Protein AF-0000000086662082 (afdb_homodimer)

Solvent-accessible surface area (backbone atoms only — not comparable to full-atom values): 48101 Å² total; per-residue (Å²): 129,82,77,70,79,51,55,38,78,89,80,71,34,61,55,46,41,35,40,33,40,43,35,96,43,67,68,49,30,51,64,51,48,57,51,48,26,51,43,34,72,76,59,43,54,40,38,39,43,38,33,73,92,47,44,67,64,41,47,71,32,64,31,43,74,38,88,30,80,65,62,80,39,71,67,36,50,49,46,32,56,57,23,63,72,43,64,87,43,48,41,20,41,21,44,27,44,29,37,64,49,33,71,28,36,52,54,36,28,47,43,48,47,53,51,50,37,55,54,30,70,75,37,72,85,59,53,50,37,39,37,31,31,28,80,34,48,25,62,34,35,51,65,24,50,19,78,73,53,74,83,51,86,63,87,62,52,32,39,23,32,39,67,52,72,86,67,45,70,41,67,25,35,53,52,78,63,65,65,60,72,74,33,79,47,72,69,40,26,54,50,20,52,52,46,44,53,50,37,49,73,41,52,24,27,66,27,55,53,41,43,54,51,36,41,50,72,45,46,32,71,53,76,80,83,92,48,69,53,34,46,40,52,69,43,28,72,28,23,42,29,52,32,41,68,70,58,46,83,93,59,93,64,65,64,86,46,56,42,69,26,9,32,67,76,77,69,77,78,60,89,81,64,82,71,62,92,65,47,59,53,62,80,40,21,67,82,67,52,29,78,44,32,36,34,35,38,55,49,71,82,51,86,59,46,74,30,48,54,50,25,52,54,58,37,44,57,88,36,71,42,36,35,36,40,36,36,59,46,34,84,81,49,74,76,61,85,83,61,80,75,42,92,48,45,46,79,41,21,61,69,66,60,59,74,54,39,71,60,32,59,36,39,36,32,43,26,48,51,56,58,50,46,52,30,33,63,51,29,27,16,38,40,25,26,30,58,60,62,66,16,31,52,34,38,49,29,36,41,73,43,38,21,36,47,72,67,84,32,54,63,51,50,26,65,54,44,36,52,51,52,49,54,50,72,72,36,66,61,22,47,52,33,9,40,50,47,20,50,54,16,58,71,44,36,22,70,60,45,52,52,51,51,52,56,71,69,55,110,129,82,76,70,79,50,56,38,78,90,80,71,34,60,56,46,40,34,40,33,40,42,34,94,43,68,69,49,32,53,63,50,48,56,51,48,27,50,43,34,73,74,59,42,54,39,38,38,42,39,32,75,93,47,45,68,64,41,45,72,32,63,33,43,74,37,89,29,80,67,63,79,40,72,66,36,52,49,44,31,55,57,24,64,72,43,65,87,43,48,42,21,40,21,43,28,46,30,38,66,48,32,71,28,36,51,54,34,29,48,42,48,48,53,51,50,37,54,54,30,69,74,37,72,84,56,52,50,37,40,36,30,31,28,82,33,47,26,62,35,34,53,66,25,50,19,77,71,55,75,82,51,87,62,86,61,54,33,39,22,31,40,68,53,73,86,66,45,71,42,68,27,35,54,54,79,62,66,65,60,72,73,33,79,46,71,70,40,26,54,52,19,53,50,44,41,53,51,38,51,72,41,52,25,27,67,28,54,54,42,43,55,51,35,43,49,72,44,45,33,70,53,78,78,86,89,48,69,52,33,46,41,51,68,44,29,71,29,23,43,29,53,32,41,68,70,58,46,82,91,60,92,64,65,66,86,46,56,41,68,27,8,33,68,76,77,68,78,78,61,88,82,64,83,70,62,92,64,47,60,53,62,79,40,20,67,82,67,54,29,79,44,32,37,36,35,38,54,46,71,79,52,85,60,47,74,30,48,54,51,25,51,52,58,38,43,56,87,35,73,42,36,35,36,41,35,36,58,48,35,81,82,49,72,76,61,86,84,61,80,75,41,91,47,46,46,79,41,21,60,70,65,63,59,74,53,38,72,59,33,58,35,38,34,31,41,25,47,52,58,58,49,46,53,29,33,62,52,29,27,17,38,40,25,26,30,60,60,64,68,14,31,54,37,39,50,30,37,40,72,42,38,22,35,47,71,67,85,34,55,62,50,48,28,66,54,46,38,53,50,51,51,54,50,74,72,35,65,62,21,46,52,33,9,40,51,48,21,50,53,18,58,71,45,36,21,70,60,46,52,50,51,51,53,57,71,70,55,110

pLDDT: mean 93.36, std 9.53, range [25.69, 98.88]

Foldseek 3Di:
DPLPQPQDPPPRHGAFEEEEEEQPDCLICVQVLLLLLLCVVVRHAYEYEDDPVCQVSNVVSVHHYDHADHLCDPVLVVQLVVLVPDDQFLLSLLSNCLSRQLVSQLRLLVRVQVVCVVVCVVPVPGAYEYEYALRSCNLLLVLQPADHDPSNDDRHAYEHEHSDAQQWDALQDAHFLPLDAGHPDPVNSVVRVVRLVCSCVPSNVSNQVSNVVSSVVNVGPHDDDDGRRLSSQVSHQAYEYAAFCLLHHPGDCRDPRYDYQFHAAADDDDPPPDDDPCVCCLVVVVVQQAPFEEEEEAEQPDQPCQQWVLLQQVLCLPPSNYAYEYERHAPPDDDDPPRDGRPRYHYYPDDRLLVRLLRHAEYEYQQRSSNVSSLLLNLHAYEHHHSPHNSSVSQSSSVSLLQAHYLPYRHHHSNSSNVRVCVSVVDCSNSVSSVVRNVSRVVSNNSVVVVVVSVVSRD/DPLPQPQDPPPRHGAFEEEEEEQPDCLICVQVLLLLLLCVVVPHAYEYEDDPVCQVSNVVSVHHYDHADHLCDPVLVVQLVVLVPDDQFLLSLLSNCLSRQLVSQLRLLVSVQVVCVVVCVVPVPGAYEYEYALRSCNLLLVLQPADHDPSDDDRHAYEHEHSDAQQFDALQDAHFLPLDAGHPDPVNSVVRVVRLVCSCVPSNVSNQVSNVVSSVVNVGPHDDDRGRRLSSQVSHQAYEYAAFCLLHHDGDCRDPRYDYQFHAAADDDDPPPDDDPCVCCLVVVVVQQAPFEEEEEAEQPDQPCQQWVLLQQVLCLPPSNYAYEYERHAPPDDDDPPRDGRPRYHYYPDDRLLVRLLRHAEYEYQQRSSNVSSLLLNLHAYEHHHSPHNSSVSQSSSVSLLQAHYLPYRHDHSNSSNVRVCVSVVDCSNSVSSVVRNVSRVVSNNSVVVVVVSVVSRD

Secondary structure (DSSP, 8-state):
------B-TTT-PBPPEEEEE--SSHHHHHHHHHHHHHHHHTT-EEEEEE-GGGHHHHHHHTPEEEE---S--HHHHHHHHHHTTSPTTHHHHHHHHIIIIITTHHHHHHHHHHHHHHHHHH-TTS-EEEEEETTT-SSHHHHTTPPPPTT--SPPEEEEEE-SS-----TTS--TTS-PPP--SHHHHHHHHHHHHHHHHTTTHHHHHHHHHHHHHTT-SS---S-HHHHHHHTSSEEEESS-GGGS---TT--TTEEE--PPPPPPPPTT----TTHHHHHTGGGGT-SEEEEEE--SS---GGGTHHHHHHHTTT-TTEEEEEE-SSTT----TTPPPPTTEEEES---HHHHHTT-SEEEES--HHHHHHHHHHT--EEE---STTHHHHHHHHHHHTSEEE--SSS--HHHHHHHHHHHHH-HHHHHHHHHHHHHHHHH-HHHHHHHHHHHH--/------B-TTT-PBPPEEEEE--SSHHHHHHHHHHHHHHHHTT-EEEEEE-GGGHHHHHHHTPEEEE---S--HHHHHHHHHHTTSPTTHHHHHHHHIIIIITTHHHHHHHHHHHHHHHHHH-TTS-EEEEEETTT-SSHHHHTTPPPPTT--SPPEEEEEE-SS-----TTS--TTS-PPP--SHHHHHHHHHHHHHHHHTTTHHHHHHHHHHHHHTT-SS--SS-HHHHHHHTSSEEEESS-GGGS---TT--TTEEE--PPPPPPPPTT----TTHHHHHTGGGGT-SEEEEEE--SS---GGGTHHHHHHHTTT-TTEEEEEE-SSTT----TTPPPPTTEEEES---HHHHHTT-SEEEES--HHHHHHHHHHT--EEE---STTHHHHHHHHHHHTSEEE--SSS--HHHHHHHHHHHHH-THHHHHHHHHHHHHHHH-HHHHHHHHHHHH--

Radius of gyration: 35.48 Å; Cα contacts (8 Å, |Δi|>4): 1830; chains: 2; bounding box: 73×106×69 Å

Sequence (918 aa):
MTATEGYDDGKGLRRPLLLMAAFPIDGHINPLFTIASHLVNVGYEVAFSSPPAYQSKIEETGAEYILAENPITESVFLNFRDASQFSPGPGRLAAQYKAIFMDMQPTRTKTIEEALVVLQARDPNRQIIVLEDVFNSGFTAFKYGRPLPGGVKRLPKSIGFGVSPILAESQDTGPLSLGLWPDSTESGRQRNKALYELVERGPMKLLYDAWHETLKQCGCKNIPDGKIWRSFYTAHDSVLQLCSPSLEYPVSDLPPCLQFVGVLPRKPLKPGFPFPAWWSEVEKRQENNYRHVIFVSQGTLNPLWSELIIPAINAFADRPDLLVVATLGAVGAQLPAEVKIPANARVIDYLPYDAMLEYTDVFISNAGYGTLTHAVSNGVPVLLAGENEEKIEVTMRAVYAGVGLSLGTQTPTAEQVRKGVEGILEDTKYKKAAMKLKMENSDLDALSAIEAKIREMTEMTATEGYDDGKGLRRPLLLMAAFPIDGHINPLFTIASHLVNVGYEVAFSSPPAYQSKIEETGAEYILAENPITESVFLNFRDASQFSPGPGRLAAQYKAIFMDMQPTRTKTIEEALVVLQARDPNRQIIVLEDVFNSGFTAFKYGRPLPGGVKRLPKSIGFGVSPILAESQDTGPLSLGLWPDSTESGRQRNKALYELVERGPMKLLYDAWHETLKQCGCKNIPDGKIWRSFYTAHDSVLQLCSPSLEYPVSDLPPCLQFVGVLPRKPLKPGFPFPAWWSEVEKRQENNYRHVIFVSQGTLNPLWSELIIPAINAFADRPDLLVVATLGAVGAQLPAEVKIPANARVIDYLPYDAMLEYTDVFISNAGYGTLTHAVSNGVPVLLAGENEEKIEVTMRAVYAGVGLSLGTQTPTAEQVRKGVEGILEDTKYKKAAMKLKMENSDLDALSAIEAKIREMTE

Nearest PDB structures (foldseek):
  7vm0-assembly1_A  TM=7.866E-01  e=5.952E-21  Bacillus subtilis
  7vm0-assembly1_B  TM=7.414E-01  e=8.852E-21  Bacillus subtilis
  3iaa-assembly1_A  TM=7.738E-01  e=5.134E-20  Micromonospora echinospora
  6kqx-assembly1_A  TM=8.238E-01  e=7.292E-17  Bacillus subtilis subsp. subtilis str. 168
  6kqw-assembly1_A  TM=8.361E-01  e=1.025E-16  Bacillus subtilis subsp. subtilis str. 168

InterPro domains:
  IPR002213 UDP-glucuronosyl/UDP-glucosyltransferase [cd03784] (19-455)
  IPR010610 Erythromycin biosynthesis protein CIII-like, C-terminal domain [PF06722] (333-441)

Structure (mmCIF, N/CA/C/O backbone):
data_AF-0000000086662082-model_v1
#
loop_
_entity.id
_entity.type
_entity.pdbx_description
1 polymer 'UDP-glucuronosyltransferase 3A2'
#
loop_
_atom_site.group_PDB
_atom_site.id
_atom_site.type_symbol
_atom_site.label_atom_id
_atom_site.label_alt_id
_atom_site.label_comp_id
_atom_site.label_asym_id
_atom_site.label_entity_id
_atom_site.label_seq_id
_atom_site.pdbx_PDB_ins_code
_atom_site.Cartn_x
_atom_site.Cartn_y
_atom_site.Cartn_z
_atom_site.occupancy
_atom_site.B_iso_or_equiv
_atom_site.auth_seq_id
_atom_site.auth_comp_id
_atom_site.auth_asym_id
_atom_site.auth_atom_id
_atom_site.pdbx_PDB_model_num
ATOM 1 N N . MET A 1 1 ? 12.375 -56.906 -20.875 1 25.69 1 MET A N 1
ATOM 2 C CA . MET A 1 1 ? 12.008 -55.844 -21.797 1 25.69 1 MET A CA 1
ATOM 3 C C . MET A 1 1 ? 13.195 -54.938 -22.062 1 25.69 1 MET A C 1
ATOM 5 O O . MET A 1 1 ? 13.727 -54.312 -21.141 1 25.69 1 MET A O 1
ATOM 9 N N . THR A 1 2 ? 14.016 -55.25 -22.953 1 29.48 2 THR A N 1
ATOM 10 C CA . THR A 1 2 ? 15.273 -54.562 -23.266 1 29.48 2 THR A CA 1
ATOM 11 C C . THR A 1 2 ? 15.047 -53.094 -23.516 1 29.48 2 THR A C 1
ATOM 13 O O . THR A 1 2 ? 14.266 -52.719 -24.406 1 29.48 2 THR A O 1
ATOM 16 N N . ALA A 1 3 ? 15.094 -52.281 -22.438 1 39.22 3 ALA A N 1
ATOM 17 C CA . ALA A 1 3 ? 15 -50.812 -22.547 1 39.22 3 ALA A CA 1
ATOM 18 C C . ALA A 1 3 ? 15.812 -50.312 -23.719 1 39.22 3 ALA A C 1
ATOM 20 O O . ALA A 1 3 ? 17.031 -50.438 -23.75 1 39.22 3 ALA A O 1
ATOM 21 N N . THR A 1 4 ? 15.391 -50.375 -24.953 1 39.56 4 THR A N 1
ATOM 22 C CA . THR A 1 4 ? 16.094 -49.781 -26.078 1 39.56 4 THR A CA 1
ATOM 23 C C . THR A 1 4 ? 16.578 -48.375 -25.719 1 39.56 4 THR A C 1
ATOM 25 O O . THR A 1 4 ? 15.812 -47.562 -25.203 1 39.56 4 THR A O 1
ATOM 28 N N . GLU A 1 5 ? 17.781 -48.188 -25.344 1 45.84 5 GLU A N 1
ATOM 29 C CA . GLU A 1 5 ? 18.484 -46.938 -25.141 1 45.84 5 GLU A CA 1
ATOM 30 C C . GLU A 1 5 ? 18.078 -45.906 -26.188 1 45.84 5 GLU A C 1
ATOM 32 O O . GLU A 1 5 ? 18.359 -46.062 -27.375 1 45.84 5 GLU A O 1
ATOM 37 N N . GLY A 1 6 ? 16.859 -45.375 -26.094 1 47.41 6 GLY A N 1
ATOM 38 C CA . GLY A 1 6 ? 16.328 -44.469 -27.078 1 47.41 6 GLY A CA 1
ATOM 39 C C . GLY A 1 6 ? 17.266 -43.312 -27.391 1 47.41 6 GLY A C 1
ATOM 40 O O . GLY A 1 6 ? 17.688 -42.594 -26.484 1 47.41 6 GLY A O 1
ATOM 41 N N . TYR A 1 7 ? 18.281 -43.469 -28.344 1 47.5 7 TYR A N 1
ATOM 42 C CA . TYR A 1 7 ? 19.141 -42.406 -28.859 1 47.5 7 TYR A CA 1
ATOM 43 C C . TYR A 1 7 ? 18.312 -41.281 -29.469 1 47.5 7 TYR A C 1
ATOM 45 O O . TYR A 1 7 ? 17.219 -41.5 -29.984 1 47.5 7 TYR A O 1
ATOM 53 N N . ASP A 1 8 ? 18.453 -40.156 -28.875 1 51.03 8 ASP A N 1
ATOM 54 C CA . ASP A 1 8 ? 17.891 -38.969 -29.531 1 51.03 8 ASP A CA 1
ATOM 55 C C . ASP A 1 8 ? 18.328 -38.906 -30.984 1 51.03 8 ASP A C 1
ATOM 57 O O . ASP A 1 8 ? 19.484 -39.156 -31.312 1 51.03 8 ASP A O 1
ATOM 61 N N . ASP A 1 9 ? 17.438 -38.969 -31.859 1 51.72 9 ASP A N 1
ATOM 62 C CA . ASP A 1 9 ? 17.703 -39 -33.281 1 51.72 9 ASP A CA 1
ATOM 63 C C . ASP A 1 9 ? 18.828 -38.062 -33.656 1 51.72 9 ASP A C 1
ATOM 65 O O . ASP A 1 9 ? 19.766 -38.438 -34.375 1 51.72 9 ASP A O 1
ATOM 69 N N . GLY A 1 10 ? 18.703 -36.625 -33.625 1 46.69 10 GLY A N 1
ATOM 70 C CA . GLY A 1 10 ? 19.516 -35.719 -34.438 1 46.69 10 GLY A CA 1
ATOM 71 C C . GLY A 1 10 ? 20.953 -35.656 -33.969 1 46.69 10 GLY A C 1
ATOM 72 O O . GLY A 1 10 ? 21.828 -35.188 -34.719 1 46.69 10 GLY A O 1
ATOM 73 N N . LYS A 1 11 ? 21.234 -35.531 -32.719 1 56.59 11 LYS A N 1
ATOM 74 C CA . LYS A 1 11 ? 22.609 -35.25 -32.344 1 56.59 11 LYS A CA 1
ATOM 75 C C . LYS A 1 11 ? 23.359 -36.531 -31.984 1 56.59 11 LYS A C 1
ATOM 77 O O . LYS A 1 11 ? 24.516 -36.469 -31.547 1 56.59 11 LYS A O 1
ATOM 82 N N . GLY A 1 12 ? 22.75 -37.656 -32.062 1 60.69 12 GLY A N 1
ATOM 83 C CA . GLY A 1 12 ? 23.438 -38.906 -31.703 1 60.69 12 GLY A CA 1
ATOM 84 C C . GLY A 1 12 ? 23.609 -39.062 -30.219 1 60.69 12 GLY A C 1
ATOM 85 O O . GLY A 1 12 ? 24.453 -39.844 -29.766 1 60.69 12 GLY A O 1
ATOM 86 N N . LEU A 1 13 ? 22.953 -38.25 -29.391 1 68 13 LEU A N 1
ATOM 87 C CA . LEU A 1 13 ? 23.109 -38.25 -27.938 1 68 13 LEU A CA 1
ATOM 88 C C . LEU A 1 13 ? 22.062 -39.156 -27.297 1 68 13 LEU A C 1
ATOM 90 O O . LEU A 1 13 ? 20.938 -39.281 -27.797 1 68 13 LEU A O 1
ATOM 94 N N . ARG A 1 14 ? 22.516 -39.781 -26.219 1 85 14 ARG A N 1
ATOM 95 C CA . ARG A 1 14 ? 21.594 -40.562 -25.422 1 85 14 ARG A CA 1
ATOM 96 C C . ARG A 1 14 ? 20.578 -39.688 -24.719 1 85 14 ARG A C 1
ATOM 98 O O . ARG A 1 14 ? 20.938 -38.625 -24.156 1 85 14 ARG A O 1
ATOM 105 N N . ARG A 1 15 ? 19.328 -39.969 -24.781 1 93.44 15 ARG A N 1
ATOM 106 C CA . ARG A 1 15 ? 18.281 -39.188 -24.109 1 93.44 15 ARG A CA 1
ATOM 107 C C . ARG A 1 15 ? 18.453 -39.219 -22.594 1 93.44 15 ARG A C 1
ATOM 109 O O . ARG A 1 15 ? 18.828 -40.25 -22.016 1 93.44 15 ARG A O 1
ATOM 116 N N . PRO A 1 16 ? 18.234 -38.094 -22.047 1 96.75 16 PRO A N 1
ATOM 117 C CA . PRO A 1 16 ? 18.328 -38.031 -20.594 1 96.75 16 PRO A CA 1
ATOM 118 C C . PRO A 1 16 ? 17.188 -38.781 -19.906 1 96.75 16 PRO A C 1
ATOM 120 O O . PRO A 1 16 ? 16.156 -39.062 -20.531 1 96.75 16 PRO A O 1
ATOM 123 N N . LEU A 1 17 ? 17.422 -39.188 -18.703 1 97.44 17 LEU A N 1
ATOM 124 C CA . LEU A 1 17 ? 16.359 -39.625 -17.797 1 97.44 17 LEU A CA 1
ATOM 125 C C . LEU A 1 17 ? 15.656 -38.438 -17.172 1 97.44 17 LEU A C 1
ATOM 127 O O . LEU A 1 17 ? 16.312 -37.531 -16.672 1 97.44 17 LEU A O 1
ATOM 131 N N . LEU A 1 18 ? 14.367 -38.406 -17.25 1 98.62 18 LEU A N 1
ATOM 132 C CA . LEU A 1 18 ? 13.602 -37.281 -16.703 1 98.62 18 LEU A CA 1
ATOM 133 C C . LEU A 1 18 ? 13.039 -37.625 -15.328 1 98.62 18 LEU A C 1
ATOM 135 O O . LEU A 1 18 ? 12.281 -38.594 -15.188 1 98.62 18 LEU A O 1
ATOM 139 N N . LEU A 1 19 ? 13.453 -36.938 -14.328 1 98.69 19 LEU A N 1
ATOM 140 C CA . LEU A 1 19 ? 12.898 -37.062 -12.984 1 98.69 19 LEU A CA 1
ATOM 141 C C . LEU A 1 19 ? 11.805 -36.031 -12.75 1 98.69 19 LEU A C 1
ATOM 143 O O . LEU A 1 19 ? 12.07 -34.812 -12.781 1 98.69 19 LEU A O 1
ATOM 147 N N . MET A 1 20 ? 10.617 -36.531 -12.445 1 98.75 20 MET A N 1
ATOM 148 C CA . MET A 1 20 ? 9.484 -35.625 -12.234 1 98.75 20 MET A CA 1
ATOM 149 C C . MET A 1 20 ? 8.992 -35.688 -10.797 1 98.75 20 MET A C 1
ATOM 151 O O . MET A 1 20 ? 9.016 -36.75 -10.172 1 98.75 20 MET A O 1
ATOM 155 N N . ALA A 1 21 ? 8.594 -34.531 -10.281 1 98.06 21 ALA A N 1
ATOM 156 C CA . ALA A 1 21 ? 7.945 -34.406 -8.977 1 98.06 21 ALA A CA 1
ATOM 157 C C . ALA A 1 21 ? 6.949 -33.25 -8.984 1 98.06 21 ALA A C 1
ATOM 159 O O . ALA A 1 21 ? 7.098 -32.312 -9.758 1 98.06 21 ALA A O 1
ATOM 160 N N . ALA A 1 22 ? 5.906 -33.312 -8.156 1 97.56 22 ALA A N 1
ATOM 161 C CA . ALA A 1 22 ? 4.891 -32.281 -8.055 1 97.56 22 ALA A CA 1
ATOM 162 C C . ALA A 1 22 ? 4.336 -32.188 -6.637 1 97.56 22 ALA A C 1
ATOM 164 O O . ALA A 1 22 ? 4.379 -33.156 -5.883 1 97.56 22 ALA A O 1
ATOM 165 N N . PHE A 1 23 ? 3.924 -30.953 -6.336 1 95.94 23 PHE A N 1
ATOM 166 C CA . PHE A 1 23 ? 3.188 -30.812 -5.086 1 95.94 23 PHE A CA 1
ATOM 167 C C . PHE A 1 23 ? 1.946 -31.703 -5.086 1 95.94 23 PHE A C 1
ATOM 169 O O . PHE A 1 23 ? 1.178 -31.703 -6.051 1 95.94 23 PHE A O 1
ATOM 176 N N . PRO A 1 24 ? 1.791 -32.469 -4.02 1 93.62 24 PRO A N 1
ATOM 177 C CA . PRO A 1 24 ? 0.779 -33.531 -4.074 1 93.62 24 PRO A CA 1
ATOM 178 C C . PRO A 1 24 ? -0.625 -33.031 -3.758 1 93.62 24 PRO A C 1
ATOM 180 O O . PRO A 1 24 ? -1.276 -33.531 -2.838 1 93.62 24 PRO A O 1
ATOM 183 N N . ILE A 1 25 ? -1.083 -32.094 -4.492 1 89.94 25 ILE A N 1
ATOM 184 C CA . ILE A 1 25 ? -2.463 -31.641 -4.574 1 89.94 25 ILE A CA 1
ATOM 185 C C . ILE A 1 25 ? -2.914 -31.625 -6.031 1 89.94 25 ILE A C 1
ATOM 187 O O . ILE A 1 25 ? -2.133 -31.281 -6.926 1 89.94 25 ILE A O 1
ATOM 191 N N . ASP A 1 26 ? -4.113 -31.906 -6.242 1 88.19 26 ASP A N 1
ATOM 192 C CA . ASP A 1 26 ? -4.613 -32.219 -7.574 1 88.19 26 ASP A CA 1
ATOM 193 C C . ASP A 1 26 ? -4.332 -31.078 -8.555 1 88.19 26 ASP A C 1
ATOM 195 O O . ASP A 1 26 ? -3.895 -31.312 -9.68 1 88.19 26 ASP A O 1
ATOM 199 N N . GLY A 1 27 ? -4.527 -29.922 -8.117 1 89.38 27 GLY A N 1
ATOM 200 C CA . GLY A 1 27 ? -4.32 -28.781 -9.008 1 89.38 27 GLY A CA 1
ATOM 201 C C . GLY A 1 27 ? -2.875 -28.625 -9.438 1 89.38 27 GLY A C 1
ATOM 202 O O . GLY A 1 27 ? -2.596 -28.031 -10.477 1 89.38 27 GLY A O 1
ATOM 203 N N . HIS A 1 28 ? -1.945 -29.172 -8.695 1 94.38 28 HIS A N 1
ATOM 204 C CA . HIS A 1 28 ? -0.521 -29.031 -8.984 1 94.38 28 HIS A CA 1
ATOM 205 C C . HIS A 1 28 ? 0.002 -30.25 -9.75 1 94.38 28 HIS A C 1
ATOM 207 O O . HIS A 1 28 ? 0.805 -30.094 -10.672 1 94.38 28 HIS A O 1
ATOM 213 N N . ILE A 1 29 ? -0.502 -31.406 -9.43 1 96.06 29 ILE A N 1
ATOM 214 C CA . ILE A 1 29 ? 0.136 -32.594 -9.938 1 96.06 29 ILE A CA 1
ATOM 215 C C . ILE A 1 29 ? -0.539 -33.031 -11.234 1 96.06 29 ILE A C 1
ATOM 217 O O . ILE A 1 29 ? 0.102 -33.625 -12.109 1 96.06 29 ILE A O 1
ATOM 221 N N . ASN A 1 30 ? -1.773 -32.781 -11.484 1 94 30 ASN A N 1
ATOM 222 C CA . ASN A 1 30 ? -2.518 -33.219 -12.648 1 94 30 ASN A CA 1
ATOM 223 C C . ASN A 1 30 ? -1.87 -32.781 -13.945 1 94 30 ASN A C 1
ATOM 225 O O . ASN A 1 30 ? -1.684 -33.562 -14.875 1 94 30 ASN A O 1
ATOM 229 N N . PRO A 1 31 ? -1.493 -31.484 -13.992 1 96.88 31 PRO A N 1
ATOM 230 C CA . PRO A 1 31 ? -0.822 -31.062 -15.227 1 96.88 31 PRO A CA 1
ATOM 231 C C . PRO A 1 31 ? 0.444 -31.875 -15.516 1 96.88 31 PRO A C 1
ATOM 233 O O . PRO A 1 31 ? 0.762 -32.125 -16.672 1 96.88 31 PRO A O 1
ATOM 236 N N . LEU A 1 32 ? 1.098 -32.281 -14.547 1 98.19 32 LEU A N 1
ATOM 237 C CA . LEU A 1 32 ? 2.355 -33 -14.742 1 98.19 32 LEU A CA 1
ATOM 238 C C . LEU A 1 32 ? 2.105 -34.438 -15.188 1 98.19 32 LEU A C 1
ATOM 240 O O . LEU A 1 32 ? 2.945 -35.031 -15.859 1 98.19 32 LEU A O 1
ATOM 244 N N . PHE A 1 33 ? 0.914 -35.031 -14.914 1 97.38 33 PHE A N 1
ATOM 245 C CA . PHE A 1 33 ? 0.556 -36.312 -15.484 1 97.38 33 PHE A CA 1
ATOM 246 C C . PHE A 1 33 ? 0.445 -36.219 -17 1 97.38 33 PHE A C 1
ATOM 248 O O . PHE A 1 33 ? 0.918 -37.125 -17.719 1 97.38 33 PHE A O 1
ATOM 255 N N . THR A 1 34 ? -0.17 -35.156 -17.391 1 96.75 34 THR A N 1
ATOM 256 C CA . THR A 1 34 ? -0.331 -34.938 -18.828 1 96.75 34 THR A CA 1
ATOM 257 C C . THR A 1 34 ? 1.027 -34.812 -19.516 1 96.75 34 THR A C 1
ATOM 259 O O . THR A 1 34 ? 1.256 -35.438 -20.562 1 96.75 34 THR A O 1
ATOM 262 N N . ILE A 1 35 ? 1.906 -34.125 -18.922 1 98.56 35 ILE A N 1
ATOM 263 C CA . ILE A 1 35 ? 3.246 -33.906 -19.469 1 98.56 35 ILE A CA 1
ATOM 264 C C . ILE A 1 35 ? 4.016 -35.25 -19.469 1 98.56 35 ILE A C 1
ATOM 266 O O . ILE A 1 35 ? 4.641 -35.594 -20.469 1 98.56 35 ILE A O 1
ATOM 270 N N . ALA A 1 36 ? 3.941 -35.969 -18.359 1 98.62 36 ALA A N 1
ATOM 271 C CA . ALA A 1 36 ? 4.617 -37.25 -18.234 1 98.62 36 ALA A CA 1
ATOM 272 C C . ALA A 1 36 ? 4.152 -38.219 -19.328 1 98.62 36 ALA A C 1
ATOM 274 O O . ALA A 1 36 ? 4.973 -38.875 -19.984 1 98.62 36 ALA A O 1
ATOM 275 N N . SER A 1 37 ? 2.854 -38.312 -19.516 1 97.5 37 SER A N 1
ATOM 276 C CA . SER A 1 37 ? 2.291 -39.219 -20.531 1 97.5 37 SER A CA 1
ATOM 277 C C . SER A 1 37 ? 2.826 -38.875 -21.906 1 97.5 37 SER A C 1
ATOM 279 O O . SER A 1 37 ? 3.191 -39.781 -22.672 1 97.5 37 SER A O 1
ATOM 281 N N . HIS A 1 38 ? 2.859 -37.656 -22.234 1 97.75 38 HIS A N 1
ATOM 282 C CA . HIS A 1 38 ? 3.363 -37.219 -23.531 1 97.75 38 HIS A CA 1
ATOM 283 C C . HIS A 1 38 ? 4.836 -37.562 -23.703 1 97.75 38 HIS A C 1
ATOM 285 O O . HIS A 1 38 ? 5.238 -38.094 -24.734 1 97.75 38 HIS A O 1
ATOM 291 N N . LEU A 1 39 ? 5.625 -37.25 -22.688 1 98.5 39 LEU A N 1
ATOM 292 C CA . LEU A 1 39 ? 7.062 -37.5 -22.766 1 98.5 39 LEU A CA 1
ATOM 293 C C . LEU A 1 39 ? 7.371 -38.969 -22.906 1 98.5 39 LEU A C 1
ATOM 295 O O . LEU A 1 39 ? 8.25 -39.375 -23.672 1 98.5 39 LEU A O 1
ATOM 299 N N . VAL A 1 40 ? 6.633 -39.844 -22.219 1 98.12 40 VAL A N 1
ATOM 300 C CA . VAL A 1 40 ? 6.785 -41.281 -22.359 1 98.12 40 VAL A CA 1
ATOM 301 C C . VAL A 1 40 ? 6.426 -41.688 -23.781 1 98.12 40 VAL A C 1
ATOM 303 O O . VAL A 1 40 ? 7.156 -42.469 -24.406 1 98.12 40 VAL A O 1
ATOM 306 N N . ASN A 1 41 ? 5.367 -41.156 -24.266 1 96.81 41 ASN A N 1
ATOM 307 C CA . ASN A 1 41 ? 4.871 -41.531 -25.594 1 96.81 41 ASN A CA 1
ATOM 308 C C . ASN A 1 41 ? 5.871 -41.156 -26.672 1 96.81 41 ASN A C 1
ATOM 310 O O . ASN A 1 41 ? 5.938 -41.812 -27.719 1 96.81 41 ASN A O 1
ATOM 314 N N . VAL A 1 42 ? 6.602 -40.125 -26.469 1 96.62 42 VAL A N 1
ATOM 315 C CA . VAL A 1 42 ? 7.535 -39.688 -27.5 1 96.62 42 VAL A CA 1
ATOM 316 C C . VAL A 1 42 ? 8.914 -40.281 -27.234 1 96.62 42 VAL A C 1
ATOM 318 O O . VAL A 1 42 ? 9.906 -39.875 -27.844 1 96.62 42 VAL A O 1
ATOM 321 N N . GLY A 1 43 ? 9.078 -41.094 -26.203 1 96 43 GLY A N 1
ATOM 322 C CA . GLY A 1 43 ? 10.25 -41.969 -26.141 1 96 43 GLY A CA 1
ATOM 323 C C . GLY A 1 43 ? 11.156 -41.656 -24.953 1 96 43 GLY A C 1
ATOM 324 O O . GLY A 1 43 ? 12.211 -42.281 -24.812 1 96 43 GLY A O 1
ATOM 325 N N . TYR A 1 44 ? 10.805 -40.812 -24.047 1 97.75 44 TYR A N 1
ATOM 326 C CA . TYR A 1 44 ? 11.633 -40.531 -22.875 1 97.75 44 TYR A CA 1
ATOM 327 C C . TYR A 1 44 ? 11.367 -41.531 -21.781 1 97.75 44 TYR A C 1
ATOM 329 O O . TYR A 1 44 ? 10.242 -42.031 -21.641 1 97.75 44 TYR A O 1
ATOM 337 N N . GLU A 1 45 ? 12.422 -41.875 -21.094 1 97.75 45 GLU A N 1
ATOM 338 C CA . GLU A 1 45 ? 12.25 -42.531 -19.812 1 97.75 45 GLU A CA 1
ATOM 339 C C . GLU A 1 45 ? 11.945 -41.531 -18.703 1 97.75 45 GLU A C 1
ATOM 341 O O . GLU A 1 45 ? 12.719 -40.594 -18.469 1 97.75 45 GLU A O 1
ATOM 346 N N . VAL A 1 46 ? 10.797 -41.719 -18.062 1 98.56 46 VAL A N 1
ATOM 347 C CA . VAL A 1 46 ? 10.344 -40.781 -17.031 1 98.56 46 VAL A CA 1
ATOM 348 C C . VAL A 1 46 ? 10.211 -41.5 -15.695 1 98.56 46 VAL A C 1
ATOM 350 O O . VAL A 1 46 ? 9.578 -42.562 -15.625 1 98.56 46 VAL A O 1
ATOM 353 N N . ALA A 1 47 ? 10.859 -41.031 -14.719 1 98.69 47 ALA A N 1
ATOM 354 C CA . ALA A 1 47 ? 10.633 -41.438 -13.328 1 98.69 47 ALA A CA 1
ATOM 355 C C . ALA A 1 47 ? 9.883 -40.344 -12.562 1 98.69 47 ALA A C 1
ATOM 357 O O . ALA A 1 47 ? 10.266 -39.188 -12.594 1 98.69 47 ALA A O 1
ATOM 358 N N . PHE A 1 48 ? 8.766 -40.719 -11.906 1 98.69 48 PHE A N 1
ATOM 359 C CA . PHE A 1 48 ? 7.898 -39.781 -11.219 1 98.69 48 PHE A CA 1
ATOM 360 C C . PHE A 1 48 ? 7.809 -40.125 -9.734 1 98.69 48 PHE A C 1
ATOM 362 O O . PHE A 1 48 ? 7.289 -41.156 -9.352 1 98.69 48 PHE A O 1
ATOM 369 N N . SER A 1 49 ? 8.367 -39.25 -8.93 1 98 49 SER A N 1
ATOM 370 C CA . SER A 1 49 ? 8.375 -39.438 -7.484 1 98 49 SER A CA 1
ATOM 371 C C . SER A 1 49 ? 7.152 -38.781 -6.844 1 98 49 SER A C 1
ATOM 373 O O . SER A 1 49 ? 6.926 -37.562 -7.004 1 98 49 SER A O 1
ATOM 375 N N . SER A 1 50 ? 6.336 -39.531 -6.109 1 97.31 50 SER A N 1
ATOM 376 C CA . SER A 1 50 ? 5.098 -39.031 -5.527 1 97.31 50 SER A CA 1
ATOM 377 C C . SER A 1 50 ? 4.621 -39.906 -4.383 1 97.31 50 SER A C 1
ATOM 379 O O . SER A 1 50 ? 5.105 -41.031 -4.215 1 97.31 50 SER A O 1
ATOM 381 N N . PRO A 1 51 ? 3.752 -39.406 -3.545 1 96 51 PRO A N 1
ATOM 382 C CA . PRO A 1 51 ? 3.135 -40.25 -2.516 1 96 51 PRO A CA 1
ATOM 383 C C . PRO A 1 51 ? 2.281 -41.375 -3.105 1 96 51 PRO A C 1
ATOM 385 O O . PRO A 1 51 ? 1.919 -41.312 -4.285 1 96 51 PRO A O 1
ATOM 388 N N . PRO A 1 52 ? 1.935 -42.312 -2.252 1 96.06 52 PRO A N 1
ATOM 389 C CA . PRO A 1 52 ? 1.269 -43.5 -2.734 1 96.06 52 PRO A CA 1
ATOM 390 C C . PRO A 1 52 ? -0.092 -43.219 -3.367 1 96.06 52 PRO A C 1
ATOM 392 O O . PRO A 1 52 ? -0.522 -43.938 -4.27 1 96.06 52 PRO A O 1
ATOM 395 N N . ALA A 1 53 ? -0.717 -42.25 -2.977 1 93.75 53 ALA A N 1
ATOM 396 C CA . ALA A 1 53 ? -2.066 -41.906 -3.436 1 93.75 53 ALA A CA 1
ATOM 397 C C . ALA A 1 53 ? -2.096 -41.719 -4.945 1 93.75 53 ALA A C 1
ATOM 399 O O . ALA A 1 53 ? -3.145 -41.844 -5.578 1 93.75 53 ALA A O 1
ATOM 400 N N . TYR A 1 54 ? -0.951 -41.5 -5.574 1 96.38 54 TYR A N 1
ATOM 401 C CA . TYR A 1 54 ? -0.938 -41.156 -6.984 1 96.38 54 TYR A CA 1
ATOM 402 C C . TYR A 1 54 ? -0.24 -42.219 -7.816 1 96.38 54 TYR A C 1
ATOM 404 O O . TYR A 1 54 ? 0.002 -42.031 -9.008 1 96.38 54 TYR A O 1
ATOM 412 N N . GLN A 1 55 ? 0.11 -43.312 -7.207 1 97.62 55 GLN A N 1
ATOM 413 C CA . GLN A 1 55 ? 0.878 -44.375 -7.871 1 97.62 55 GLN A CA 1
ATOM 414 C C . GLN A 1 55 ? 0.167 -44.844 -9.133 1 97.62 55 GLN A C 1
ATOM 416 O O . GLN A 1 55 ? 0.77 -44.906 -10.203 1 97.62 55 GLN A O 1
ATOM 421 N N . SER A 1 56 ? -1.079 -45.156 -9.023 1 96.88 56 SER A N 1
ATOM 422 C CA . SER A 1 56 ? -1.835 -45.688 -10.141 1 96.88 56 SER A CA 1
ATOM 423 C C . SER A 1 56 ? -1.866 -44.719 -11.312 1 96.88 56 SER A C 1
ATOM 425 O O . SER A 1 56 ? -1.678 -45.094 -12.469 1 96.88 56 SER A O 1
ATOM 427 N N . LYS A 1 57 ? -2.129 -43.5 -11 1 95.19 57 LYS A N 1
ATOM 428 C CA . LYS A 1 57 ? -2.188 -42.469 -12.039 1 95.19 57 LYS A CA 1
ATOM 429 C C . LYS A 1 57 ? -0.837 -42.312 -12.734 1 95.19 57 LYS A C 1
ATOM 431 O O . LYS A 1 57 ? -0.777 -42.125 -13.953 1 95.19 57 LYS A O 1
ATOM 436 N N . ILE A 1 58 ? 0.226 -42.375 -11.984 1 98.19 58 ILE A N 1
ATOM 437 C CA . ILE A 1 58 ? 1.571 -42.25 -12.539 1 98.19 58 ILE A CA 1
ATOM 438 C C . ILE A 1 58 ? 1.877 -43.438 -13.445 1 98.19 58 ILE A C 1
ATOM 440 O O . ILE A 1 58 ? 2.367 -43.25 -14.562 1 98.19 58 ILE A O 1
ATOM 444 N N . GLU A 1 59 ? 1.542 -44.562 -13 1 98.12 59 GLU A N 1
ATOM 445 C CA . GLU A 1 59 ? 1.786 -45.781 -13.789 1 98.12 59 GLU A CA 1
ATOM 446 C C . GLU A 1 59 ? 0.975 -45.75 -15.086 1 98.12 59 GLU A C 1
ATOM 448 O O . GLU A 1 59 ? 1.44 -46.25 -16.125 1 98.12 59 GLU A O 1
ATOM 453 N N . GLU A 1 60 ? -0.183 -45.188 -15.008 1 95.19 60 GLU A N 1
ATOM 454 C CA . GLU A 1 60 ? -1.033 -45.062 -16.188 1 95.19 60 GLU A CA 1
ATOM 455 C C . GLU A 1 60 ? -0.379 -44.188 -17.25 1 95.19 60 GLU A C 1
ATOM 457 O O . GLU A 1 60 ? -0.666 -44.312 -18.438 1 95.19 60 GLU A O 1
ATOM 462 N N . THR A 1 61 ? 0.453 -43.281 -16.891 1 97.06 61 THR A N 1
ATOM 463 C CA . THR A 1 61 ? 1.149 -42.438 -17.828 1 97.06 61 THR A CA 1
ATOM 464 C C . THR A 1 61 ? 2.262 -43.188 -18.547 1 97.06 61 THR A C 1
ATOM 466 O O . THR A 1 61 ? 2.768 -42.75 -19.578 1 97.06 61 THR A O 1
ATOM 469 N N . GLY A 1 62 ? 2.701 -44.281 -17.953 1 98.19 62 GLY A N 1
ATOM 470 C CA . GLY A 1 62 ? 3.842 -45.031 -18.453 1 98.19 62 GLY A CA 1
ATOM 471 C C . GLY A 1 62 ? 5.141 -44.688 -17.734 1 98.19 62 GLY A C 1
ATOM 472 O O . GLY A 1 62 ? 6.176 -45.281 -18 1 98.19 62 GLY A O 1
ATOM 473 N N . ALA A 1 63 ? 5.121 -43.812 -16.828 1 98.62 63 ALA A N 1
ATOM 474 C CA . ALA A 1 63 ? 6.316 -43.438 -16.078 1 98.62 63 ALA A CA 1
ATOM 475 C C . ALA A 1 63 ? 6.617 -44.469 -14.984 1 98.62 63 ALA A C 1
ATOM 477 O O . ALA A 1 63 ? 5.719 -45.156 -14.516 1 98.62 63 ALA A O 1
ATOM 478 N N . GLU A 1 64 ? 7.84 -44.5 -14.672 1 98.38 64 GLU A N 1
ATOM 479 C CA . GLU A 1 64 ? 8.242 -45.25 -13.5 1 98.38 64 GLU A CA 1
ATOM 480 C C . GLU A 1 64 ? 7.844 -44.562 -12.211 1 98.38 64 GLU A C 1
ATOM 482 O O . GLU A 1 64 ? 8.062 -43.344 -12.07 1 98.38 64 GLU A O 1
ATOM 487 N N . TYR A 1 65 ? 7.227 -45.312 -11.32 1 98.31 65 TYR A N 1
ATOM 488 C CA . TYR A 1 65 ? 6.824 -44.781 -10.039 1 98.31 65 TYR A CA 1
ATOM 489 C C . TYR A 1 65 ? 7.941 -44.906 -9.016 1 98.31 65 TYR A C 1
ATOM 491 O O . TYR A 1 65 ? 8.5 -45.969 -8.828 1 98.31 65 TYR A O 1
ATOM 499 N N . ILE A 1 66 ? 8.312 -43.781 -8.398 1 97.81 66 ILE A N 1
ATOM 500 C CA . ILE A 1 66 ? 9.227 -43.781 -7.262 1 97.81 66 ILE A CA 1
ATOM 501 C C . ILE A 1 66 ? 8.484 -43.312 -6.008 1 97.81 66 ILE A C 1
ATOM 503 O O . ILE A 1 66 ? 7.945 -42.219 -5.969 1 97.81 66 ILE A O 1
ATOM 507 N N . LEU A 1 67 ? 8.484 -44.094 -4.969 1 96.75 67 LEU A N 1
ATOM 508 C CA . LEU A 1 67 ? 7.77 -43.812 -3.73 1 96.75 67 LEU A CA 1
ATOM 509 C C . LEU A 1 67 ? 8.391 -42.625 -3.008 1 96.75 67 LEU A C 1
ATOM 511 O O . LEU A 1 67 ? 9.609 -42.531 -2.852 1 96.75 67 LEU A O 1
ATOM 515 N N . ALA A 1 68 ? 7.578 -41.688 -2.652 1 94.94 68 ALA A N 1
ATOM 516 C CA . ALA A 1 68 ? 7.988 -40.562 -1.847 1 94.94 68 ALA A CA 1
ATOM 517 C C . ALA A 1 68 ? 7.086 -40.406 -0.626 1 94.94 68 ALA A C 1
ATOM 519 O O . ALA A 1 68 ? 5.918 -40.781 -0.656 1 94.94 68 ALA A O 1
ATOM 520 N N . GLU A 1 69 ? 7.621 -39.812 0.425 1 91.06 69 GLU A N 1
ATOM 521 C CA . GLU A 1 69 ? 6.84 -39.469 1.603 1 91.06 69 GLU A CA 1
ATOM 522 C C . GLU A 1 69 ? 5.82 -38.375 1.278 1 91.06 69 GLU A C 1
ATOM 524 O O . GLU A 1 69 ? 6.117 -37.438 0.52 1 91.06 69 GLU A O 1
ATOM 529 N N . ASN A 1 70 ? 4.691 -38.562 1.856 1 85.31 70 ASN A N 1
ATOM 530 C CA . ASN A 1 70 ? 3.67 -37.531 1.676 1 85.31 70 ASN A CA 1
ATOM 531 C C . ASN A 1 70 ? 3.881 -36.375 2.625 1 85.31 70 ASN A C 1
ATOM 533 O O . ASN A 1 70 ? 3.764 -36.5 3.844 1 85.31 70 ASN A O 1
ATOM 537 N N . PRO A 1 71 ? 4.094 -35.219 2.092 1 85.81 71 PRO A N 1
ATOM 538 C CA . PRO A 1 71 ? 4.289 -34.094 2.98 1 85.81 71 PRO A CA 1
ATOM 539 C C . PRO A 1 71 ? 2.984 -33.594 3.598 1 85.81 71 PRO A C 1
ATOM 541 O O . PRO A 1 71 ? 3.008 -32.875 4.602 1 85.81 71 PRO A O 1
ATOM 544 N N . ILE A 1 72 ? 1.866 -33.906 2.986 1 87.81 72 ILE A N 1
ATOM 545 C CA . ILE A 1 72 ? 0.582 -33.406 3.484 1 87.81 72 ILE A CA 1
ATOM 546 C C . ILE A 1 72 ? 0.014 -34.406 4.488 1 87.81 72 ILE A C 1
ATOM 548 O O . ILE A 1 72 ? -0.82 -35.25 4.137 1 87.81 72 ILE A O 1
ATOM 552 N N . THR A 1 73 ? 0.386 -34.219 5.703 1 86.56 73 THR A N 1
ATOM 553 C CA . THR A 1 73 ? -0.096 -35.062 6.789 1 86.56 73 THR A CA 1
ATOM 554 C C . THR A 1 73 ? -1.397 -34.5 7.367 1 86.56 73 THR A C 1
ATOM 556 O O . THR A 1 73 ? -1.847 -33.406 6.98 1 86.56 73 THR A O 1
ATOM 559 N N . GLU A 1 74 ? -1.939 -35.25 8.18 1 86.62 74 GLU A N 1
ATOM 560 C CA . GLU A 1 74 ? -3.145 -34.781 8.867 1 86.62 74 GLU A CA 1
ATOM 561 C C . GLU A 1 74 ? -2.879 -33.5 9.664 1 86.62 74 GLU A C 1
ATOM 563 O O . GLU A 1 74 ? -3.721 -32.625 9.711 1 86.62 74 GLU A O 1
ATOM 568 N N . SER A 1 75 ? -1.753 -33.5 10.273 1 86.75 75 SER A N 1
ATOM 569 C CA . SER A 1 75 ? -1.386 -32.344 11.062 1 86.75 75 SER A CA 1
ATOM 570 C C . SER A 1 75 ? -1.264 -31.094 10.188 1 86.75 75 SER A C 1
ATOM 572 O O . SER A 1 75 ? -1.654 -30 10.594 1 86.75 75 SER A O 1
ATOM 574 N N . VAL A 1 76 ? -0.749 -31.266 9.023 1 87.25 76 VAL A N 1
ATOM 575 C CA . VAL A 1 76 ? -0.594 -30.156 8.086 1 87.25 76 VAL A CA 1
ATOM 576 C C . VAL A 1 76 ? -1.968 -29.641 7.672 1 87.25 76 VAL A C 1
ATOM 578 O O . VAL A 1 76 ? -2.186 -28.422 7.613 1 87.25 76 VAL A O 1
ATOM 581 N N . PHE A 1 77 ? -2.83 -30.5 7.477 1 83.5 77 PHE A N 1
ATOM 582 C CA . PHE A 1 77 ? -4.184 -30.125 7.102 1 83.5 77 PHE A CA 1
ATOM 583 C C . PHE A 1 77 ? -4.875 -29.391 8.242 1 83.5 77 PHE A C 1
ATOM 585 O O . PHE A 1 77 ? -5.617 -28.422 8.008 1 83.5 77 PHE A O 1
ATOM 592 N N . LEU A 1 78 ? -4.656 -29.859 9.422 1 85.81 78 LEU A N 1
ATOM 593 C CA . LEU A 1 78 ? -5.246 -29.203 10.586 1 85.81 78 LEU A CA 1
ATOM 594 C C . LEU A 1 78 ? -4.703 -27.797 10.758 1 85.81 78 LEU A C 1
ATOM 596 O O . LEU A 1 78 ? -5.461 -26.859 11.047 1 85.81 78 LEU A O 1
ATOM 600 N N . ASN A 1 79 ? -3.449 -27.672 10.594 1 86.5 79 ASN A N 1
ATOM 601 C CA . ASN A 1 79 ? -2.836 -26.359 10.703 1 86.5 79 ASN A CA 1
ATOM 602 C C . ASN A 1 79 ? -3.359 -25.406 9.625 1 86.5 79 ASN A C 1
ATOM 604 O O . ASN A 1 79 ? -3.568 -24.219 9.891 1 86.5 79 ASN A O 1
ATOM 608 N N . PHE A 1 80 ? -3.535 -25.922 8.516 1 86.56 80 PHE A N 1
ATOM 609 C CA . PHE A 1 80 ? -4.09 -25.141 7.41 1 86.56 80 PHE A CA 1
ATOM 610 C C . PHE A 1 80 ? -5.504 -24.688 7.73 1 86.56 80 PHE A C 1
ATOM 612 O O . PHE A 1 80 ? -5.855 -23.516 7.496 1 86.56 80 PHE A O 1
ATOM 619 N N . ARG A 1 81 ? -6.234 -25.547 8.242 1 82.69 81 ARG A N 1
ATOM 620 C CA . ARG A 1 81 ? -7.605 -25.234 8.625 1 82.69 81 ARG A CA 1
ATOM 621 C C . ARG A 1 81 ? -7.645 -24.219 9.758 1 82.69 81 ARG A C 1
ATOM 623 O O . ARG A 1 81 ? -8.477 -23.312 9.75 1 82.69 81 ARG A O 1
ATOM 630 N N . ASP A 1 82 ? -6.773 -24.359 10.68 1 86.31 82 ASP A N 1
ATOM 631 C CA . ASP A 1 82 ? -6.703 -23.422 11.797 1 86.31 82 ASP A CA 1
ATOM 632 C C . ASP A 1 82 ? -6.391 -22.016 11.32 1 86.31 82 ASP A C 1
ATOM 634 O O . ASP A 1 82 ? -6.871 -21.031 11.898 1 86.31 82 ASP A O 1
ATOM 638 N N . ALA A 1 83 ? -5.637 -21.984 10.312 1 87.25 83 ALA A N 1
ATOM 639 C CA . ALA A 1 83 ? -5.266 -20.688 9.75 1 87.25 83 ALA A CA 1
ATOM 640 C C . ALA A 1 83 ? -6.484 -19.969 9.172 1 87.25 83 ALA A C 1
ATOM 642 O O . ALA A 1 83 ? -6.484 -18.75 9.023 1 87.25 83 ALA A O 1
ATOM 643 N N . SER A 1 84 ? -7.504 -20.719 8.898 1 81.25 84 SER A N 1
ATOM 644 C CA . SER A 1 84 ? -8.711 -20.125 8.32 1 81.25 84 SER A CA 1
ATOM 645 C C . SER A 1 84 ? -9.477 -19.312 9.359 1 81.25 84 SER A C 1
ATOM 647 O O . SER A 1 84 ? -10.414 -18.578 9.016 1 81.25 84 SER A O 1
ATOM 649 N N . GLN A 1 85 ? -9.008 -19.406 10.539 1 82.94 85 GLN A N 1
ATOM 650 C CA . GLN A 1 85 ? -9.641 -18.625 11.602 1 82.94 85 GLN A CA 1
ATOM 651 C C . GLN A 1 85 ? -9.195 -17.156 11.555 1 82.94 85 GLN A C 1
ATOM 653 O O . GLN A 1 85 ? -9.859 -16.281 12.109 1 82.94 85 GLN A O 1
ATOM 658 N N . PHE A 1 86 ? -8.156 -16.969 10.859 1 83.38 86 PHE A N 1
ATOM 659 C CA . PHE A 1 86 ? -7.723 -15.586 10.688 1 83.38 86 PHE A CA 1
ATOM 660 C C . PHE A 1 86 ? -8.648 -14.844 9.727 1 83.38 86 PHE A C 1
ATOM 662 O O . PHE A 1 86 ? -9.281 -15.453 8.867 1 83.38 86 PHE A O 1
ATOM 669 N N . SER A 1 87 ? -8.711 -13.547 9.953 1 82.44 87 SER A N 1
ATOM 670 C CA . SER A 1 87 ? -9.453 -12.734 9 1 82.44 87 SER A CA 1
ATOM 671 C C . SER A 1 87 ? -8.867 -12.836 7.602 1 82.44 87 SER A C 1
ATOM 673 O O . SER A 1 87 ? -7.648 -12.945 7.438 1 82.44 87 SER A O 1
ATOM 675 N N . PRO A 1 88 ? -9.758 -12.867 6.598 1 82.94 88 PRO A N 1
ATOM 676 C CA . PRO A 1 88 ? -9.258 -12.914 5.223 1 82.94 88 PRO A CA 1
ATOM 677 C C . PRO A 1 88 ? -8.219 -11.836 4.941 1 82.94 88 PRO A C 1
ATOM 679 O O . PRO A 1 88 ? -8.336 -10.711 5.445 1 82.94 88 PRO A O 1
ATOM 682 N N . GLY A 1 89 ? -7.238 -12.258 4.066 1 85.94 89 GLY A N 1
ATOM 683 C CA . GLY A 1 89 ? -6.188 -11.305 3.736 1 85.94 89 GLY A CA 1
ATOM 684 C C . GLY A 1 89 ? -4.797 -11.906 3.822 1 85.94 89 GLY A C 1
ATOM 685 O O . GLY A 1 89 ? -4.641 -13.125 3.895 1 85.94 89 GLY A O 1
ATOM 686 N N . PRO A 1 90 ? -3.791 -11.023 3.844 1 91.25 90 PRO A N 1
ATOM 687 C CA . PRO A 1 90 ? -2.406 -11.5 3.77 1 91.25 90 PRO A CA 1
ATOM 688 C C . PRO A 1 90 ? -2.012 -12.359 4.969 1 91.25 90 PRO A C 1
ATOM 690 O O . PRO A 1 90 ? -1.233 -13.305 4.824 1 91.25 90 PRO A O 1
ATOM 693 N N . GLY A 1 91 ? -2.547 -12.023 6.156 1 92.19 91 GLY A N 1
ATOM 694 C CA . GLY A 1 91 ? -2.209 -12.797 7.34 1 92.19 91 GLY A CA 1
ATOM 695 C C . GLY A 1 91 ? -2.691 -14.234 7.266 1 92.19 91 GLY A C 1
ATOM 696 O O . GLY A 1 91 ? -1.956 -15.164 7.617 1 92.19 91 GLY A O 1
ATOM 697 N N . ARG A 1 92 ? -3.887 -14.422 6.844 1 91.69 92 ARG A N 1
ATOM 698 C CA . ARG A 1 92 ? -4.438 -15.766 6.668 1 91.69 92 ARG A CA 1
ATOM 699 C C . ARG A 1 92 ? -3.646 -16.547 5.625 1 91.69 92 ARG A C 1
ATOM 701 O O . ARG A 1 92 ? -3.312 -17.719 5.84 1 91.69 92 ARG A O 1
ATOM 708 N N . LEU A 1 93 ? -3.418 -15.938 4.562 1 93.12 93 LEU A N 1
ATOM 709 C CA . LEU A 1 93 ? -2.639 -16.578 3.504 1 93.12 93 LEU A CA 1
ATOM 710 C C . LEU A 1 93 ? -1.272 -17.016 4.02 1 93.12 93 LEU A C 1
ATOM 712 O O . LEU A 1 93 ? -0.839 -18.141 3.766 1 93.12 93 LEU A O 1
ATOM 716 N N . ALA A 1 94 ? -0.644 -16.141 4.727 1 94.5 94 ALA A N 1
ATOM 717 C CA . ALA A 1 94 ? 0.68 -16.422 5.277 1 94.5 94 ALA A CA 1
ATOM 718 C C . ALA A 1 94 ? 0.651 -17.672 6.16 1 94.5 94 ALA A C 1
ATOM 720 O O . ALA A 1 94 ? 1.522 -18.531 6.051 1 94.5 94 ALA A O 1
ATOM 721 N N . ALA A 1 95 ? -0.328 -17.719 6.996 1 94 95 ALA A N 1
ATOM 722 C CA . ALA A 1 95 ? -0.445 -18.844 7.906 1 94 95 ALA A CA 1
ATOM 723 C C . ALA A 1 95 ? -0.714 -20.141 7.141 1 94 95 ALA A C 1
ATOM 725 O O . ALA A 1 95 ? -0.143 -21.188 7.453 1 94 95 ALA A O 1
ATOM 726 N N . GLN A 1 96 ? -1.553 -20.047 6.172 1 93.06 96 GLN A N 1
ATOM 727 C CA . GLN A 1 96 ? -1.886 -21.203 5.355 1 93.06 96 GLN A CA 1
ATOM 728 C C . GLN A 1 96 ? -0.674 -21.688 4.562 1 93.06 96 GLN A C 1
ATOM 730 O O . GLN A 1 96 ? -0.373 -22.891 4.543 1 93.06 96 GLN A O 1
ATOM 735 N N . TYR A 1 97 ? 0.021 -20.797 3.953 1 94.12 97 TYR A N 1
ATOM 736 C CA . TYR A 1 97 ? 1.143 -21.156 3.09 1 94.12 97 TYR A CA 1
ATOM 737 C C . TYR A 1 97 ? 2.354 -21.562 3.914 1 94.12 97 TYR A C 1
ATOM 739 O O . TYR A 1 97 ? 3.162 -22.391 3.469 1 94.12 97 TYR A O 1
ATOM 747 N N . LYS A 1 98 ? 2.475 -21.016 5.098 1 95 98 LYS A N 1
ATOM 748 C CA . LYS A 1 98 ? 3.494 -21.531 6 1 95 98 LYS A CA 1
ATOM 749 C C . LYS A 1 98 ? 3.262 -23.016 6.289 1 95 98 LYS A C 1
ATOM 751 O O . LYS A 1 98 ? 4.191 -23.828 6.215 1 95 98 LYS A O 1
ATOM 756 N N . ALA A 1 99 ? 2.057 -23.328 6.586 1 92.5 99 ALA A N 1
ATOM 757 C CA . ALA A 1 99 ? 1.709 -24.688 6.988 1 92.5 99 ALA A CA 1
ATOM 758 C C . ALA A 1 99 ? 1.897 -25.672 5.836 1 92.5 99 ALA A C 1
ATOM 760 O O . ALA A 1 99 ? 2.436 -26.766 6.023 1 92.5 99 ALA A O 1
ATOM 761 N N . ILE A 1 100 ? 1.553 -25.234 4.652 1 90.62 100 ILE A N 1
ATOM 762 C CA . ILE A 1 100 ? 1.448 -26.188 3.547 1 90.62 100 ILE A CA 1
ATOM 763 C C . ILE A 1 100 ? 2.752 -26.188 2.752 1 90.62 100 ILE A C 1
ATOM 765 O O . ILE A 1 100 ? 3.188 -27.25 2.275 1 90.62 100 ILE A O 1
ATOM 769 N N . PHE A 1 101 ? 3.412 -25.047 2.625 1 92.31 101 PHE A N 1
ATOM 770 C CA . PHE A 1 101 ? 4.566 -24.969 1.739 1 92.31 101 PHE A CA 1
ATOM 771 C C . PHE A 1 101 ? 5.863 -24.938 2.539 1 92.31 101 PHE A C 1
ATOM 773 O O . PHE A 1 101 ? 6.785 -25.719 2.275 1 92.31 101 PHE A O 1
ATOM 780 N N . MET A 1 102 ? 5.922 -24.109 3.529 1 92.75 102 MET A N 1
ATOM 781 C CA . MET A 1 102 ? 7.199 -23.891 4.199 1 92.75 102 MET A CA 1
ATOM 782 C C . MET A 1 102 ? 7.512 -25.031 5.156 1 92.75 102 MET A C 1
ATOM 784 O O . MET A 1 102 ? 8.57 -25.656 5.066 1 92.75 102 MET A O 1
ATOM 788 N N . ASP A 1 103 ? 6.562 -25.391 5.93 1 90.56 103 ASP A N 1
ATOM 789 C CA . ASP A 1 103 ? 6.805 -26.391 6.969 1 90.56 103 ASP A CA 1
ATOM 790 C C . ASP A 1 103 ? 7.145 -27.75 6.355 1 90.56 103 ASP A C 1
ATOM 792 O O . ASP A 1 103 ? 7.867 -28.547 6.961 1 90.56 103 ASP A O 1
ATOM 796 N N . MET A 1 104 ? 6.766 -27.969 5.145 1 92 104 MET A N 1
ATOM 797 C CA . MET A 1 104 ? 6.945 -29.297 4.551 1 92 104 MET A CA 1
ATOM 798 C C . MET A 1 104 ? 8.023 -29.266 3.469 1 92 104 MET A C 1
ATOM 800 O O . MET A 1 104 ? 8.234 -30.25 2.77 1 92 104 MET A O 1
ATOM 804 N N . GLN A 1 105 ? 8.688 -28.219 3.35 1 94.31 105 GLN A N 1
ATOM 805 C CA . GLN A 1 105 ? 9.734 -28.047 2.348 1 94.31 105 GLN A CA 1
ATOM 806 C C . GLN A 1 105 ? 10.867 -29.047 2.553 1 94.31 105 GLN A C 1
ATOM 808 O O . GLN A 1 105 ? 11.391 -29.609 1.587 1 94.31 105 GLN A O 1
ATOM 813 N N . PRO A 1 106 ? 11.312 -29.359 3.793 1 95.12 106 PRO A N 1
ATOM 814 C CA . PRO A 1 106 ? 12.375 -30.344 3.982 1 95.12 106 PRO A CA 1
ATOM 815 C C . PRO A 1 106 ? 12 -31.734 3.457 1 95.12 106 PRO A C 1
ATOM 817 O O . PRO A 1 106 ? 12.836 -32.406 2.865 1 95.12 106 PRO A O 1
ATOM 820 N N . THR A 1 107 ? 10.75 -32.062 3.672 1 95.31 107 THR A N 1
ATOM 821 C CA . THR A 1 107 ? 10.273 -33.344 3.18 1 95.31 107 THR A CA 1
ATOM 822 C C . THR A 1 107 ? 10.344 -33.406 1.657 1 95.31 107 THR A C 1
ATOM 824 O O . THR A 1 107 ? 10.773 -34.406 1.085 1 95.31 107 THR A O 1
ATOM 827 N N . ARG A 1 108 ? 9.977 -32.406 0.998 1 96.5 108 ARG A N 1
ATOM 828 C CA . ARG A 1 108 ? 9.984 -32.344 -0.461 1 96.5 108 ARG A CA 1
ATOM 829 C C . ARG A 1 108 ? 11.414 -32.312 -0.998 1 96.5 108 ARG A C 1
ATOM 831 O O . ARG A 1 108 ? 11.703 -32.906 -2.041 1 96.5 108 ARG A O 1
ATOM 838 N N . THR A 1 109 ? 12.289 -31.656 -0.306 1 97.06 109 THR A N 1
ATOM 839 C CA . THR A 1 109 ? 13.703 -31.672 -0.665 1 97.06 109 THR A CA 1
ATOM 840 C C . THR A 1 109 ? 14.281 -33.062 -0.57 1 97.06 109 THR A C 1
ATOM 842 O O . THR A 1 109 ? 14.984 -33.531 -1.475 1 97.06 109 THR A O 1
ATOM 845 N N . LYS A 1 110 ? 13.969 -33.719 0.475 1 95.81 110 LYS A N 1
ATOM 846 C CA . LYS A 1 110 ? 14.445 -35.094 0.691 1 95.81 110 LYS A CA 1
ATOM 847 C C . LYS A 1 110 ? 13.938 -36.031 -0.402 1 95.81 110 LYS A C 1
ATOM 849 O O . LYS A 1 110 ? 14.656 -36.938 -0.825 1 95.81 110 LYS A O 1
ATOM 854 N N . THR A 1 111 ? 12.734 -35.812 -0.8 1 95.44 111 THR A N 1
ATOM 855 C CA . THR A 1 111 ? 12.141 -36.625 -1.86 1 95.44 111 THR A CA 1
ATOM 856 C C . THR A 1 111 ? 12.977 -36.531 -3.135 1 95.44 111 THR A C 1
ATOM 858 O O . THR A 1 111 ? 13.273 -37.562 -3.754 1 95.44 111 THR A O 1
ATOM 861 N N . ILE A 1 112 ? 13.328 -35.344 -3.57 1 97 112 ILE A N 1
ATOM 862 C CA . ILE A 1 112 ? 14.141 -35.156 -4.766 1 97 112 ILE A CA 1
ATOM 863 C C . ILE A 1 112 ? 15.516 -35.781 -4.566 1 97 112 ILE A C 1
ATOM 865 O O . ILE A 1 112 ? 16.047 -36.438 -5.461 1 97 112 ILE A O 1
ATOM 869 N N . GLU A 1 113 ? 16.062 -35.625 -3.383 1 97.19 113 GLU A N 1
ATOM 870 C CA . GLU A 1 113 ? 17.375 -36.156 -3.055 1 97.19 113 GLU A CA 1
ATOM 871 C C . GLU A 1 113 ? 17.406 -37.656 -3.189 1 97.19 113 GLU A C 1
ATOM 873 O O . GLU A 1 113 ? 18.281 -38.219 -3.854 1 97.19 113 GLU A O 1
ATOM 878 N N . GLU A 1 114 ? 16.484 -38.281 -2.6 1 96.56 114 GLU A N 1
ATOM 879 C CA . GLU A 1 114 ? 16.422 -39.75 -2.6 1 96.56 114 GLU A CA 1
ATOM 880 C C . GLU A 1 114 ? 16.219 -40.281 -4.012 1 96.56 114 GLU A C 1
ATOM 882 O O . GLU A 1 114 ? 16.828 -41.281 -4.391 1 96.56 114 GLU A O 1
ATOM 887 N N . ALA A 1 115 ? 15.352 -39.625 -4.754 1 97.31 115 ALA A N 1
ATOM 888 C CA . ALA A 1 115 ? 15.117 -40.062 -6.129 1 97.31 115 ALA A CA 1
ATOM 889 C C . ALA A 1 115 ? 16.391 -39.906 -6.969 1 97.31 115 ALA A C 1
ATOM 891 O O . ALA A 1 115 ? 16.688 -40.781 -7.777 1 97.31 115 ALA A O 1
ATOM 892 N N . LEU A 1 116 ? 17.125 -38.812 -6.812 1 97.19 116 LEU A N 1
ATOM 893 C CA . LEU A 1 116 ? 18.359 -38.594 -7.555 1 97.19 116 LEU A CA 1
ATOM 894 C C . LEU A 1 116 ? 19.391 -39.656 -7.242 1 97.19 116 LEU A C 1
ATOM 896 O O . LEU A 1 116 ? 20.062 -40.188 -8.148 1 97.19 116 LEU A O 1
ATOM 900 N N . VAL A 1 117 ? 19.484 -40.062 -5.98 1 96.44 117 VAL A N 1
ATOM 901 C CA . VAL A 1 117 ? 20.453 -41.062 -5.559 1 96.44 117 VAL A CA 1
ATOM 902 C C . VAL A 1 117 ? 20.125 -42.406 -6.238 1 96.44 117 VAL A C 1
ATOM 904 O O . VAL A 1 117 ? 21.016 -43.031 -6.809 1 96.44 117 VAL A O 1
ATOM 907 N N . VAL A 1 118 ? 18.906 -42.719 -6.223 1 95.56 118 VAL A N 1
ATOM 908 C CA . VAL A 1 118 ? 18.469 -44 -6.777 1 95.56 118 VAL A CA 1
ATOM 909 C C . VAL A 1 118 ? 18.703 -44 -8.289 1 95.56 118 VAL A C 1
ATOM 911 O O . VAL A 1 118 ? 19.266 -44.969 -8.82 1 95.56 118 VAL A O 1
ATOM 914 N N . LEU A 1 119 ? 18.359 -43 -8.969 1 96.38 119 LEU A N 1
ATOM 915 C CA . LEU A 1 119 ? 18.406 -42.969 -10.422 1 96.38 119 LEU A CA 1
ATOM 916 C C . LEU A 1 119 ? 19.859 -42.844 -10.906 1 96.38 119 LEU A C 1
ATOM 918 O O . LEU A 1 119 ? 20.219 -43.438 -11.922 1 96.38 119 LEU A O 1
ATOM 922 N N . GLN A 1 120 ? 20.641 -42.125 -10.188 1 94.88 120 GLN A N 1
ATOM 923 C CA . GLN A 1 120 ? 22.031 -41.969 -10.57 1 94.88 120 GLN A CA 1
ATOM 924 C C . GLN A 1 120 ? 22.797 -43.281 -10.336 1 94.88 120 GLN A C 1
ATOM 926 O O . GLN A 1 120 ? 23.703 -43.625 -11.102 1 94.88 120 GLN A O 1
ATOM 931 N N . ALA A 1 121 ? 22.453 -43.969 -9.289 1 94.88 121 ALA A N 1
ATOM 932 C CA . ALA A 1 121 ? 23.094 -45.25 -9.016 1 94.88 121 ALA A CA 1
ATOM 933 C C . ALA A 1 121 ? 22.781 -46.281 -10.117 1 94.88 121 ALA A C 1
ATOM 935 O O . ALA A 1 121 ? 23.625 -47.094 -10.445 1 94.88 121 ALA A O 1
ATOM 936 N N . ARG A 1 122 ? 21.656 -46.188 -10.672 1 94 122 ARG A N 1
ATOM 937 C CA . ARG A 1 122 ? 21.219 -47.094 -11.727 1 94 122 ARG A CA 1
ATOM 938 C C . ARG A 1 122 ? 22.016 -46.844 -13.008 1 94 122 ARG A C 1
ATOM 940 O O . ARG A 1 122 ? 22.375 -47.812 -13.711 1 94 122 ARG A O 1
ATOM 947 N N . ASP A 1 123 ? 22.328 -45.594 -13.336 1 92.19 123 ASP A N 1
ATOM 948 C CA . ASP A 1 123 ? 23.109 -45.219 -14.516 1 92.19 123 ASP A CA 1
ATOM 949 C C . ASP A 1 123 ? 23.938 -43.969 -14.234 1 92.19 123 ASP A C 1
ATOM 951 O O . ASP A 1 123 ? 23.531 -42.875 -14.57 1 92.19 123 ASP A O 1
ATOM 955 N N . PRO A 1 124 ? 25.125 -44.219 -13.805 1 91.19 124 PRO A N 1
ATOM 956 C CA . PRO A 1 124 ? 25.953 -43.094 -13.297 1 91.19 124 PRO A CA 1
ATOM 957 C C . PRO A 1 124 ? 26.312 -42.094 -14.383 1 91.19 124 PRO A C 1
ATOM 959 O O . PRO A 1 124 ? 26.641 -40.938 -14.078 1 91.19 124 PRO A O 1
ATOM 962 N N . ASN A 1 125 ? 26.266 -42.5 -15.609 1 89.94 125 ASN A N 1
ATOM 963 C CA . ASN A 1 125 ? 26.734 -41.625 -16.672 1 89.94 125 ASN A CA 1
ATOM 964 C C . ASN A 1 125 ? 25.578 -41 -17.422 1 89.94 125 ASN A C 1
ATOM 966 O O . ASN A 1 125 ? 25.781 -40.156 -18.312 1 89.94 125 ASN A O 1
ATOM 970 N N . ARG A 1 126 ? 24.391 -41.344 -17.031 1 93 126 ARG A N 1
ATOM 971 C CA . ARG A 1 126 ? 23.219 -40.812 -17.734 1 93 126 ARG A CA 1
ATOM 972 C C . ARG A 1 126 ? 22.828 -39.438 -17.188 1 93 126 ARG A C 1
ATOM 974 O O . ARG A 1 126 ? 22.781 -39.25 -15.969 1 93 126 ARG A O 1
ATOM 981 N N . GLN A 1 127 ? 22.547 -38.5 -18.094 1 95.75 127 GLN A N 1
ATOM 982 C CA . GLN A 1 127 ? 22.031 -37.219 -17.688 1 95.75 127 GLN A CA 1
ATOM 983 C C . GLN A 1 127 ? 20.641 -37.344 -17.078 1 95.75 127 GLN A C 1
ATOM 985 O O . GLN A 1 127 ? 19.781 -38.062 -17.609 1 95.75 127 GLN A O 1
ATOM 990 N N . ILE A 1 128 ? 20.438 -36.656 -15.977 1 97.12 128 ILE A N 1
ATOM 991 C CA . ILE A 1 128 ? 19.109 -36.5 -15.391 1 97.12 128 ILE A CA 1
ATOM 992 C C . ILE A 1 128 ? 18.641 -35.062 -15.492 1 97.12 128 ILE A C 1
ATOM 994 O O . ILE A 1 128 ? 19.406 -34.125 -15.172 1 97.12 128 ILE A O 1
ATOM 998 N N . ILE A 1 129 ? 17.5 -34.781 -16 1 98.5 129 ILE A N 1
ATOM 999 C CA . ILE A 1 129 ? 16.844 -33.469 -15.953 1 98.5 129 ILE A CA 1
ATOM 1000 C C . ILE A 1 129 ? 15.656 -33.531 -15 1 98.5 129 ILE A C 1
ATOM 1002 O O . ILE A 1 129 ? 14.805 -34.406 -15.109 1 98.5 129 ILE A O 1
ATOM 1006 N N . VAL A 1 130 ? 15.625 -32.656 -14.07 1 98.62 130 VAL A N 1
ATOM 1007 C CA . VAL A 1 130 ? 14.562 -32.594 -13.07 1 98.62 130 VAL A CA 1
ATOM 1008 C C . VAL A 1 130 ? 13.43 -31.719 -13.562 1 98.62 130 VAL A C 1
ATOM 1010 O O . VAL A 1 130 ? 13.656 -30.578 -13.977 1 98.62 130 VAL A O 1
ATOM 1013 N N . LEU A 1 131 ? 12.234 -32.25 -13.539 1 98.81 131 LEU A N 1
ATOM 1014 C CA . LEU A 1 131 ? 11.016 -31.531 -13.883 1 98.81 131 LEU A CA 1
ATOM 1015 C C . LEU A 1 131 ? 10.07 -31.453 -12.688 1 98.81 131 LEU A C 1
ATOM 1017 O O . LEU A 1 131 ? 9.68 -32.469 -12.133 1 98.81 131 LEU A O 1
ATOM 1021 N N . GLU A 1 132 ? 9.656 -30.297 -12.273 1 98.12 132 GLU A N 1
ATOM 1022 C CA . GLU A 1 132 ? 8.703 -30.203 -11.164 1 98.12 132 GLU A CA 1
ATOM 1023 C C . GLU A 1 132 ? 7.875 -28.922 -11.273 1 98.12 132 GLU A C 1
ATOM 1025 O O . GLU A 1 132 ? 8.258 -27.984 -11.969 1 98.12 132 GLU A O 1
ATOM 1030 N N . ASP A 1 133 ? 6.648 -28.906 -10.734 1 97.38 133 ASP A N 1
ATOM 1031 C CA . ASP A 1 133 ? 5.977 -27.609 -10.633 1 97.38 133 ASP A CA 1
ATOM 1032 C C . ASP A 1 133 ? 6.715 -26.688 -9.664 1 97.38 133 ASP A C 1
ATOM 1034 O O . ASP A 1 133 ? 7.285 -27.141 -8.672 1 97.38 133 ASP A O 1
ATOM 1038 N N . VAL A 1 134 ? 6.688 -25.453 -9.844 1 97.38 134 VAL A N 1
ATOM 1039 C CA . VAL A 1 134 ? 7.578 -24.516 -9.164 1 97.38 134 VAL A CA 1
ATOM 1040 C C . VAL A 1 134 ? 7.262 -24.5 -7.672 1 97.38 134 VAL A C 1
ATOM 1042 O O . VAL A 1 134 ? 8.148 -24.234 -6.852 1 97.38 134 VAL A O 1
ATOM 1045 N N . PHE A 1 135 ? 6.07 -24.891 -7.238 1 96.12 135 PHE A N 1
ATOM 1046 C CA . PHE A 1 135 ? 5.688 -24.766 -5.836 1 96.12 135 PHE A CA 1
ATOM 1047 C C . PHE A 1 135 ? 6.008 -26.047 -5.074 1 96.12 135 PHE A C 1
ATOM 1049 O O . PHE A 1 135 ? 5.957 -26.062 -3.842 1 96.12 135 PHE A O 1
ATOM 1056 N N . ASN A 1 136 ? 6.227 -27.109 -5.816 1 96.75 136 ASN A N 1
ATOM 1057 C CA . ASN A 1 136 ? 6.809 -28.25 -5.129 1 96.75 136 ASN A CA 1
ATOM 1058 C C . ASN A 1 136 ? 8.164 -27.906 -4.508 1 96.75 136 ASN A C 1
ATOM 1060 O O . ASN A 1 136 ? 8.469 -28.328 -3.396 1 96.75 136 ASN A O 1
ATOM 1064 N N . SER A 1 137 ? 8.953 -27.219 -5.227 1 95.88 137 SER A N 1
ATOM 1065 C CA . SER A 1 137 ? 10.172 -26.578 -4.758 1 95.88 137 SER A CA 1
ATOM 1066 C C . SER A 1 137 ? 11.109 -27.578 -4.094 1 95.88 137 SER A C 1
ATOM 1068 O O . SER A 1 137 ? 11.867 -27.219 -3.186 1 95.88 137 SER A O 1
ATOM 1070 N N . GLY A 1 138 ? 11.062 -28.812 -4.449 1 95.75 138 GLY A N 1
ATOM 1071 C CA . GLY A 1 138 ? 11.969 -29.797 -3.902 1 95.75 138 GLY A CA 1
ATOM 1072 C C . GLY A 1 138 ? 13.406 -29.609 -4.363 1 95.75 138 GLY A C 1
ATOM 1073 O O . GLY A 1 138 ? 14.344 -29.922 -3.633 1 95.75 138 GLY A O 1
ATOM 1074 N N . PHE A 1 139 ? 13.57 -29.109 -5.547 1 96.56 139 PHE A N 1
ATOM 1075 C CA . PHE A 1 139 ? 14.875 -28.953 -6.18 1 96.56 139 PHE A CA 1
ATOM 1076 C C . PHE A 1 139 ? 15.547 -27.656 -5.707 1 96.56 139 PHE A C 1
ATOM 1078 O O . PHE A 1 139 ? 16.75 -27.5 -5.855 1 96.56 139 PHE A O 1
ATOM 1085 N N . THR A 1 140 ? 14.82 -26.766 -5.105 1 94.81 140 THR A N 1
ATOM 1086 C CA . THR A 1 140 ? 15.227 -25.391 -4.812 1 94.81 140 THR A CA 1
ATOM 1087 C C . THR A 1 140 ? 16.438 -25.375 -3.887 1 94.81 140 THR A C 1
ATOM 1089 O O . THR A 1 140 ? 17.344 -24.562 -4.07 1 94.81 140 THR A O 1
ATOM 1092 N N . ALA A 1 141 ? 16.406 -26.266 -2.928 1 95.5 141 ALA A N 1
ATOM 1093 C CA . ALA A 1 141 ? 17.484 -26.266 -1.952 1 95.5 141 ALA A CA 1
ATOM 1094 C C . ALA A 1 141 ? 18.844 -26.484 -2.633 1 95.5 141 ALA A C 1
ATOM 1096 O O . ALA A 1 141 ? 19.844 -25.891 -2.244 1 95.5 141 ALA A O 1
ATOM 1097 N N . PHE A 1 142 ? 18.891 -27.328 -3.637 1 96.44 142 PHE A N 1
ATOM 1098 C CA . PHE A 1 142 ? 20.125 -27.641 -4.332 1 96.44 142 PHE A CA 1
ATOM 1099 C C . PHE A 1 142 ? 20.625 -26.422 -5.113 1 96.44 142 PHE A C 1
ATOM 1101 O O . PHE A 1 142 ? 21.828 -26.172 -5.164 1 96.44 142 PHE A O 1
ATOM 1108 N N . LYS A 1 143 ? 19.719 -25.703 -5.668 1 94.31 143 LYS A N 1
ATOM 1109 C CA . LYS A 1 143 ? 20.078 -24.469 -6.363 1 94.31 143 LYS A CA 1
ATOM 1110 C C . LYS A 1 143 ? 20.688 -23.453 -5.406 1 94.31 143 LYS A C 1
ATOM 1112 O O . LYS A 1 143 ? 21.547 -22.656 -5.797 1 94.31 143 LYS A O 1
ATOM 1117 N N . TYR A 1 144 ? 20.219 -23.516 -4.156 1 94.12 144 TYR A N 1
ATOM 1118 C CA . TYR A 1 144 ? 20.672 -22.531 -3.186 1 94.12 144 TYR A CA 1
ATOM 1119 C C . TYR A 1 144 ? 21.797 -23.094 -2.32 1 94.12 144 TYR A C 1
ATOM 1121 O O . TYR A 1 144 ? 21.984 -22.656 -1.185 1 94.12 144 TYR A O 1
ATOM 1129 N N . GLY A 1 145 ? 22.453 -24.094 -2.754 1 94.69 145 GLY A N 1
ATOM 1130 C CA . GLY A 1 145 ? 23.75 -24.469 -2.191 1 94.69 145 GLY A CA 1
ATOM 1131 C C . GLY A 1 145 ? 23.688 -25.703 -1.319 1 94.69 145 GLY A C 1
ATOM 1132 O O . GLY A 1 145 ? 24.672 -26.047 -0.657 1 94.69 145 GLY A O 1
ATOM 1133 N N . ARG A 1 146 ? 22.594 -26.375 -1.271 1 96.5 146 ARG A N 1
ATOM 1134 C CA . ARG A 1 146 ? 22.594 -27.672 -0.602 1 96.5 146 ARG A CA 1
ATOM 1135 C C . ARG A 1 146 ? 23.609 -28.609 -1.234 1 96.5 146 ARG A C 1
ATOM 1137 O O . ARG A 1 146 ? 23.719 -28.672 -2.461 1 96.5 146 ARG A O 1
ATOM 1144 N N . PRO A 1 147 ? 24.438 -29.266 -0.421 1 95.75 147 PRO A N 1
ATOM 1145 C CA . PRO A 1 147 ? 25.375 -30.234 -1 1 95.75 147 PRO A CA 1
ATOM 1146 C C . PRO A 1 147 ? 24.672 -31.328 -1.805 1 95.75 147 PRO A C 1
ATOM 1148 O O . PRO A 1 147 ? 23.594 -31.797 -1.411 1 95.75 147 PRO A O 1
ATOM 1151 N N . LEU A 1 148 ? 25.25 -31.672 -2.928 1 96.19 148 LEU A N 1
ATOM 1152 C CA . LEU A 1 148 ? 24.688 -32.719 -3.754 1 96.19 148 LEU A CA 1
ATOM 1153 C C . LEU A 1 148 ? 24.766 -34.062 -3.033 1 96.19 148 LEU A C 1
ATOM 1155 O O . LEU A 1 148 ? 25.703 -34.312 -2.27 1 96.19 148 LEU A O 1
ATOM 1159 N N . PRO A 1 149 ? 23.719 -34.844 -3.264 1 93.75 149 PRO A N 1
ATOM 1160 C CA . PRO A 1 149 ? 23.75 -36.125 -2.596 1 93.75 149 PRO A CA 1
ATOM 1161 C C . PRO A 1 149 ? 24.766 -37.094 -3.213 1 93.75 149 PRO A C 1
ATOM 1163 O O . PRO A 1 149 ? 25.359 -36.781 -4.254 1 93.75 149 PRO A O 1
ATOM 1166 N N . GLY A 1 150 ? 24.984 -38.188 -2.48 1 87.06 150 GLY A N 1
ATOM 1167 C CA . GLY A 1 150 ? 25.984 -39.156 -2.908 1 87.06 150 GLY A CA 1
ATOM 1168 C C . GLY A 1 150 ? 25.75 -39.688 -4.316 1 87.06 150 GLY A C 1
ATOM 1169 O O . GLY A 1 150 ? 24.625 -40.031 -4.68 1 8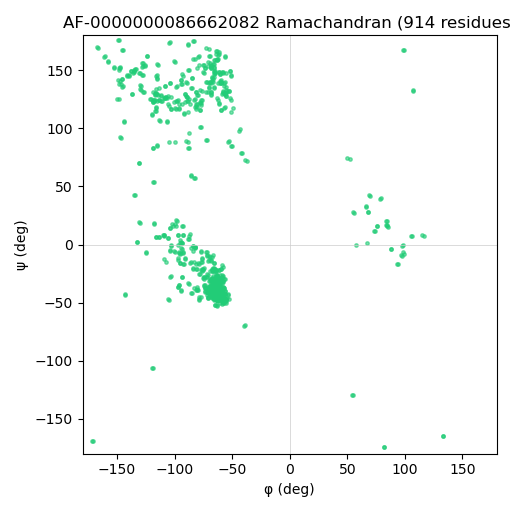7.06 150 GLY A O 1
ATOM 1170 N N . GLY A 1 151 ? 26.797 -39.656 -5.152 1 88.69 151 GLY A N 1
ATOM 1171 C CA . GLY A 1 151 ? 26.734 -40.219 -6.496 1 88.69 151 GLY A CA 1
ATOM 1172 C C . GLY A 1 151 ? 26.375 -39.188 -7.551 1 88.69 151 GLY A C 1
ATOM 1173 O O . GLY A 1 151 ? 26.578 -39.406 -8.75 1 88.69 151 GLY A O 1
ATOM 1174 N N . VAL A 1 152 ? 25.844 -38.062 -7.113 1 92.62 152 VAL A N 1
ATOM 1175 C CA . VAL A 1 152 ? 25.5 -37 -8.047 1 92.62 152 VAL A CA 1
ATOM 1176 C C . VAL A 1 152 ? 26.688 -36.031 -8.195 1 92.62 152 VAL A C 1
ATOM 1178 O O . VAL A 1 152 ? 27.016 -35.312 -7.254 1 92.62 152 VAL A O 1
ATOM 1181 N N . LYS A 1 153 ? 27.25 -36 -9.289 1 90.19 153 LYS A N 1
ATOM 1182 C CA . LYS A 1 153 ? 28.516 -35.312 -9.484 1 90.19 153 LYS A CA 1
ATOM 1183 C C . LYS A 1 153 ? 28.281 -33.844 -9.852 1 90.19 153 LYS A C 1
ATOM 1185 O O . LYS A 1 153 ? 29.109 -33 -9.531 1 90.19 153 LYS A O 1
ATOM 1190 N N . ARG A 1 154 ? 27.281 -33.625 -10.508 1 93.44 154 ARG A N 1
ATOM 1191 C CA . ARG A 1 154 ? 26.953 -32.281 -10.914 1 93.44 154 ARG A CA 1
ATOM 1192 C C . ARG A 1 154 ? 25.469 -31.984 -10.695 1 93.44 154 ARG A C 1
ATOM 1194 O O . ARG A 1 154 ? 24.641 -32.875 -10.742 1 93.44 154 ARG A O 1
ATOM 1201 N N . LEU A 1 155 ? 25.188 -30.734 -10.438 1 95.62 155 LEU A N 1
ATOM 1202 C CA . LEU A 1 155 ? 23.797 -30.328 -10.266 1 95.62 155 LEU A CA 1
ATOM 1203 C C . LEU A 1 155 ? 23 -30.578 -11.547 1 95.62 155 LEU A C 1
ATOM 1205 O O . LEU A 1 155 ? 23.344 -30.047 -12.609 1 95.62 155 LEU A O 1
ATOM 1209 N N . PRO A 1 156 ? 21.984 -31.375 -11.461 1 97 156 PRO A N 1
ATOM 1210 C CA . PRO A 1 156 ? 21.172 -31.609 -12.656 1 97 156 PRO A CA 1
ATOM 1211 C C . PRO A 1 156 ? 20.516 -30.344 -13.195 1 97 156 PRO A C 1
ATOM 1213 O O . PRO A 1 156 ? 20.203 -29.438 -12.422 1 97 156 PRO A O 1
ATOM 1216 N N . LYS A 1 157 ? 20.328 -30.25 -14.492 1 98 157 LYS A N 1
ATOM 1217 C CA . LYS A 1 157 ? 19.469 -29.203 -15.047 1 98 157 LYS A CA 1
ATOM 1218 C C . LYS A 1 157 ? 18.016 -29.406 -14.625 1 98 157 LYS A C 1
ATOM 1220 O O . LYS A 1 157 ? 17.594 -30.516 -14.32 1 98 157 LYS A O 1
ATOM 1225 N N . SER A 1 158 ? 17.344 -28.297 -14.586 1 98.5 158 SER A N 1
ATOM 1226 C CA . SER A 1 158 ? 15.977 -28.406 -14.086 1 98.5 158 SER A CA 1
ATOM 1227 C C . SER A 1 158 ? 15.023 -27.5 -14.859 1 98.5 158 SER A C 1
ATOM 1229 O O . SER A 1 158 ? 15.422 -26.422 -15.328 1 98.5 158 SER A O 1
ATOM 1231 N N . ILE A 1 159 ? 13.797 -27.969 -15.039 1 98.81 159 ILE A N 1
ATOM 1232 C CA . ILE A 1 159 ? 12.688 -27.219 -15.602 1 98.81 159 ILE A CA 1
ATOM 1233 C C . ILE A 1 159 ? 11.555 -27.109 -14.57 1 98.81 159 ILE A C 1
ATOM 1235 O O . ILE A 1 159 ? 11.102 -28.125 -14.047 1 98.81 159 ILE A O 1
ATOM 1239 N N . GLY A 1 160 ? 11.18 -25.875 -14.25 1 98.75 160 GLY A N 1
ATOM 1240 C CA . GLY A 1 160 ? 9.992 -25.641 -13.438 1 98.75 160 GLY A CA 1
ATOM 1241 C C . GLY A 1 160 ? 8.75 -25.375 -14.266 1 98.75 160 GLY A C 1
ATOM 1242 O O . GLY A 1 160 ? 8.82 -24.703 -15.305 1 98.75 160 GLY A O 1
ATOM 1243 N N . PHE A 1 161 ? 7.629 -25.891 -13.82 1 98.81 161 PHE A N 1
ATOM 1244 C CA . PHE A 1 161 ? 6.363 -25.609 -14.484 1 98.81 161 PHE A CA 1
ATOM 1245 C C . PHE A 1 161 ? 5.508 -24.672 -13.656 1 98.81 161 PHE A C 1
ATOM 1247 O O . PHE A 1 161 ? 5.301 -24.891 -12.461 1 98.81 161 PHE A O 1
ATOM 1254 N N . GLY A 1 162 ? 5.055 -23.578 -14.25 1 98.19 162 GLY A N 1
ATOM 1255 C CA . GLY A 1 162 ? 4.094 -22.703 -13.602 1 98.19 162 GLY A CA 1
ATOM 1256 C C . GLY A 1 162 ? 2.674 -23.219 -13.648 1 98.19 162 GLY A C 1
ATOM 1257 O O . GLY A 1 162 ? 2.059 -23.266 -14.719 1 98.19 162 GLY A O 1
ATOM 1258 N N . VAL A 1 163 ? 2.107 -23.516 -12.469 1 97.5 163 VAL A N 1
ATOM 1259 C CA . VAL A 1 163 ? 0.79 -24.141 -12.406 1 97.5 163 VAL A CA 1
ATOM 1260 C C . VAL A 1 163 ? -0.188 -23.203 -11.688 1 97.5 163 VAL A C 1
ATOM 1262 O O . VAL A 1 163 ? -1.209 -23.656 -11.164 1 97.5 163 VAL A O 1
ATOM 1265 N N . SER A 1 164 ? 0.074 -21.969 -11.57 1 96.69 164 SER A N 1
ATOM 1266 C CA . SER A 1 164 ? -0.715 -20.859 -11.031 1 96.69 164 SER A CA 1
ATOM 1267 C C . SER A 1 164 ? -0.439 -19.562 -11.789 1 96.69 164 SER A C 1
ATOM 1269 O O . SER A 1 164 ? 0.457 -19.516 -12.633 1 96.69 164 SER A O 1
ATOM 1271 N N . PRO A 1 165 ? -1.316 -18.562 -11.531 1 96.56 165 PRO A N 1
ATOM 1272 C CA . PRO A 1 165 ? -0.815 -17.281 -12.008 1 96.56 165 PRO A CA 1
ATOM 1273 C C . PRO A 1 165 ? 0.596 -16.969 -11.516 1 96.56 165 PRO A C 1
ATOM 1275 O O . PRO A 1 165 ? 1.021 -17.5 -10.484 1 96.56 165 PRO A O 1
ATOM 1278 N N . ILE A 1 166 ? 1.321 -16.25 -12.305 1 97.56 166 ILE A N 1
ATOM 1279 C CA . ILE A 1 166 ? 2.676 -15.906 -11.883 1 97.56 166 ILE A CA 1
ATOM 1280 C C . ILE A 1 166 ? 2.627 -15.117 -10.578 1 97.56 166 ILE A C 1
ATOM 1282 O O . ILE A 1 166 ? 2.096 -14.008 -10.547 1 97.56 166 ILE A O 1
ATOM 1286 N N . LEU A 1 167 ? 3.166 -15.703 -9.578 1 95.94 167 LEU A N 1
ATOM 1287 C CA . LEU A 1 167 ? 3.092 -15.102 -8.25 1 95.94 167 LEU A CA 1
ATOM 1288 C C . LEU A 1 167 ? 4.395 -14.383 -7.906 1 95.94 167 LEU A C 1
ATOM 1290 O O . LEU A 1 167 ? 4.488 -13.727 -6.871 1 95.94 167 LEU A O 1
ATOM 1294 N N . ALA A 1 168 ? 5.402 -14.531 -8.797 1 96.44 168 ALA A N 1
ATOM 1295 C CA . ALA A 1 168 ? 6.684 -13.875 -8.562 1 96.44 168 ALA A CA 1
ATOM 1296 C C . ALA A 1 168 ? 6.5 -12.383 -8.312 1 96.44 168 ALA A C 1
ATOM 1298 O O . ALA A 1 168 ? 5.785 -11.703 -9.055 1 96.44 168 ALA A O 1
ATOM 1299 N N . GLU A 1 169 ? 7.141 -11.922 -7.281 1 96.5 169 GLU A N 1
ATOM 1300 C CA . GLU A 1 169 ? 7.07 -10.5 -6.965 1 96.5 169 GLU A CA 1
ATOM 1301 C C . GLU A 1 169 ? 7.594 -9.648 -8.117 1 96.5 169 GLU A C 1
ATOM 1303 O O . GLU A 1 169 ? 8.586 -10 -8.758 1 96.5 169 GLU A O 1
ATOM 1308 N N . SER A 1 170 ? 6.945 -8.57 -8.375 1 97.38 170 SER A N 1
ATOM 1309 C CA . SER A 1 170 ? 7.289 -7.605 -9.414 1 97.38 170 SER A CA 1
ATOM 1310 C C . SER A 1 170 ? 7.129 -6.176 -8.914 1 97.38 170 SER A C 1
ATOM 1312 O O . SER A 1 170 ? 6.266 -5.898 -8.07 1 97.38 170 SER A O 1
ATOM 1314 N N . GLN A 1 171 ? 7.918 -5.258 -9.406 1 97.81 171 GLN A N 1
ATOM 1315 C CA . GLN A 1 171 ? 7.754 -3.848 -9.078 1 97.81 171 GLN A CA 1
ATOM 1316 C C . GLN A 1 171 ? 6.438 -3.305 -9.625 1 97.81 171 GLN A C 1
ATOM 1318 O O . GLN A 1 171 ? 5.961 -2.254 -9.188 1 97.81 171 GLN A O 1
ATOM 1323 N N . ASP A 1 172 ? 5.816 -4.02 -10.547 1 98.31 172 ASP A N 1
ATOM 1324 C CA . ASP A 1 172 ? 4.629 -3.533 -11.242 1 98.31 172 ASP A CA 1
ATOM 1325 C C . ASP A 1 172 ? 3.355 -4.062 -10.586 1 98.31 172 ASP A C 1
ATOM 1327 O O . ASP A 1 172 ? 2.248 -3.676 -10.969 1 98.31 172 ASP A O 1
ATOM 1331 N N . THR A 1 173 ? 3.453 -4.965 -9.609 1 97.81 173 THR A N 1
ATOM 1332 C CA . THR A 1 173 ? 2.271 -5.559 -8.992 1 97.81 173 THR A CA 1
ATOM 1333 C C . THR A 1 173 ? 2.34 -5.434 -7.473 1 97.81 173 THR A C 1
ATOM 1335 O O . THR A 1 173 ? 3.416 -5.227 -6.91 1 97.81 173 THR A O 1
ATOM 1338 N N . GLY A 1 174 ? 1.152 -5.465 -6.84 1 96.69 174 GLY A N 1
ATOM 1339 C CA . GLY A 1 174 ? 1.099 -5.535 -5.391 1 96.69 174 GLY A CA 1
ATOM 1340 C C . GLY A 1 174 ? 1.226 -6.945 -4.855 1 96.69 174 GLY A C 1
ATOM 1341 O O . GLY A 1 174 ? 1.272 -7.906 -5.625 1 96.69 174 GLY A O 1
ATOM 1342 N N . PRO A 1 175 ? 1.282 -7.051 -3.557 1 95.62 175 PRO A N 1
ATOM 1343 C CA . PRO A 1 175 ? 1.396 -8.375 -2.934 1 95.62 175 PRO A CA 1
ATOM 1344 C C . PRO A 1 175 ? 0.189 -9.266 -3.217 1 95.62 175 PRO A C 1
ATOM 1346 O O . PRO A 1 175 ? -0.919 -8.766 -3.424 1 95.62 175 PRO A O 1
ATOM 1349 N N . LEU A 1 176 ? 0.472 -10.492 -3.039 1 91.75 176 LEU A N 1
ATOM 1350 C CA . LEU A 1 176 ? -0.565 -11.5 -3.191 1 91.75 176 LEU A CA 1
ATOM 1351 C C . LEU A 1 176 ? -1.699 -11.273 -2.197 1 91.75 176 LEU A C 1
ATOM 1353 O O . LEU A 1 176 ? -1.466 -10.805 -1.081 1 91.75 176 LEU A O 1
ATOM 1357 N N . SER A 1 177 ? -2.873 -11.57 -2.545 1 88.94 177 SER A N 1
ATOM 1358 C CA . SER A 1 177 ? -4.074 -11.586 -1.714 1 88.94 177 SER A CA 1
ATOM 1359 C C . SER A 1 177 ? -4.75 -10.219 -1.693 1 88.94 177 SER A C 1
ATOM 1361 O O . SER A 1 177 ? -5.836 -10.07 -1.133 1 88.94 177 SER A O 1
ATOM 1363 N N . LEU A 1 178 ? -4.082 -9.258 -2.355 1 92.44 178 LEU A N 1
ATOM 1364 C CA . LEU A 1 178 ? -4.715 -7.945 -2.318 1 92.44 178 LEU A CA 1
ATOM 1365 C C . LEU A 1 178 ? -5.574 -7.723 -3.561 1 92.44 178 LEU A C 1
ATOM 1367 O O . LEU A 1 178 ? -6.367 -6.777 -3.609 1 92.44 178 LEU A O 1
ATOM 1371 N N . GLY A 1 179 ? -5.398 -8.523 -4.582 1 92.56 179 GLY A N 1
ATOM 1372 C CA . GLY A 1 179 ? -6.238 -8.453 -5.77 1 92.56 179 GLY A CA 1
ATOM 1373 C C . GLY A 1 179 ? -6.07 -7.16 -6.547 1 92.56 179 GLY A C 1
ATOM 1374 O O . GLY A 1 179 ? -7.02 -6.676 -7.164 1 92.56 179 GLY A O 1
ATOM 1375 N N . LEU A 1 180 ? -4.883 -6.582 -6.566 1 95.88 180 LEU A N 1
ATOM 1376 C CA . LEU A 1 180 ? -4.645 -5.312 -7.246 1 95.88 180 LEU A CA 1
ATOM 1377 C C . LEU A 1 180 ? -4.223 -5.539 -8.695 1 95.88 180 LEU A C 1
ATOM 1379 O O . LEU A 1 180 ? -3.453 -6.461 -8.984 1 95.88 180 LEU A O 1
ATOM 1383 N N . TRP A 1 181 ? -4.723 -4.707 -9.594 1 96.44 181 TRP A N 1
ATOM 1384 C CA . TRP A 1 181 ? -4.246 -4.715 -10.969 1 96.44 181 TRP A CA 1
ATOM 1385 C C . TRP A 1 181 ? -2.797 -4.254 -11.047 1 96.44 181 TRP A C 1
ATOM 1387 O O . TRP A 1 181 ? -2.314 -3.547 -10.156 1 96.44 181 TRP A O 1
ATOM 1397 N N . PRO A 1 182 ? -2.115 -4.691 -12.109 1 97.62 182 PRO A N 1
ATOM 1398 C CA . PRO A 1 182 ? -0.758 -4.164 -12.266 1 97.62 182 PRO A CA 1
ATOM 1399 C C . PRO A 1 182 ? -0.738 -2.658 -12.523 1 97.62 182 PRO A C 1
ATOM 1401 O O . PRO A 1 182 ? -1.703 -2.105 -13.055 1 97.62 182 PRO A O 1
ATOM 1404 N N . ASP A 1 183 ? 0.225 -1.963 -12.094 1 98.12 183 ASP A N 1
ATOM 1405 C CA . ASP A 1 183 ? 0.458 -0.54 -12.312 1 98.12 183 ASP A CA 1
ATOM 1406 C C . ASP A 1 183 ? 1.95 -0.243 -12.453 1 98.12 183 ASP A C 1
ATOM 1408 O O . ASP A 1 183 ? 2.682 -0.247 -11.461 1 98.12 183 ASP A O 1
ATOM 1412 N N . SER A 1 184 ? 2.404 0.023 -13.656 1 97.88 184 SER A N 1
ATOM 1413 C CA . SER A 1 184 ? 3.828 0.202 -13.922 1 97.88 184 SER A CA 1
ATOM 1414 C C . SER A 1 184 ? 4.207 1.679 -13.93 1 97.88 184 SER A C 1
ATOM 1416 O O . SER A 1 184 ? 5.309 2.039 -14.359 1 97.88 184 SER A O 1
ATOM 1418 N N . THR A 1 185 ? 3.275 2.555 -13.539 1 97.69 185 THR A N 1
ATOM 1419 C CA . THR A 1 185 ? 3.635 3.961 -13.391 1 97.69 185 THR A CA 1
ATOM 1420 C C . THR A 1 185 ? 4.566 4.156 -12.195 1 97.69 185 THR A C 1
ATOM 1422 O O . THR A 1 185 ? 4.664 3.287 -11.328 1 97.69 185 THR A O 1
ATOM 1425 N N . GLU A 1 186 ? 5.223 5.258 -12.172 1 97.12 186 GLU A N 1
ATOM 1426 C CA . GLU A 1 186 ? 6.086 5.547 -11.031 1 97.12 186 GLU A CA 1
ATOM 1427 C C . GLU A 1 186 ? 5.293 5.551 -9.727 1 97.12 186 GLU A C 1
ATOM 1429 O O . GLU A 1 186 ? 5.742 5 -8.727 1 97.12 186 GLU A O 1
ATOM 1434 N N . SER A 1 187 ? 4.129 6.168 -9.734 1 97.38 187 SER A N 1
ATOM 1435 C CA . SER A 1 187 ? 3.258 6.199 -8.562 1 97.38 187 SER A CA 1
ATOM 1436 C C . SER A 1 187 ? 2.857 4.793 -8.133 1 97.38 187 SER A C 1
ATOM 1438 O O . SER A 1 187 ? 2.914 4.465 -6.945 1 97.38 187 SER A O 1
ATOM 1440 N N . GLY A 1 188 ? 2.453 4.02 -9.125 1 98.19 188 GLY A N 1
ATOM 1441 C CA . GLY A 1 188 ? 2.088 2.641 -8.828 1 98.19 188 GLY A CA 1
ATOM 1442 C C . GLY A 1 188 ? 3.223 1.84 -8.219 1 98.19 188 GLY A C 1
ATOM 1443 O O . GLY A 1 188 ? 3.025 1.117 -7.242 1 98.19 188 GLY A O 1
ATOM 1444 N N . ARG A 1 189 ? 4.387 1.995 -8.75 1 98.44 189 ARG A N 1
ATOM 1445 C CA . ARG A 1 189 ? 5.547 1.245 -8.281 1 98.44 189 ARG A CA 1
ATOM 1446 C C . ARG A 1 189 ? 5.934 1.658 -6.863 1 98.44 189 ARG A C 1
ATOM 1448 O O . ARG A 1 189 ? 6.316 0.816 -6.051 1 98.44 189 ARG A O 1
ATOM 1455 N N . GLN A 1 190 ? 5.855 2.922 -6.531 1 97.88 190 GLN A N 1
ATOM 1456 C CA . GLN A 1 190 ? 6.145 3.383 -5.176 1 97.88 190 GLN A CA 1
ATOM 1457 C C . GLN A 1 190 ? 5.156 2.799 -4.172 1 97.88 190 GLN A C 1
ATOM 1459 O O . GLN A 1 190 ? 5.543 2.398 -3.072 1 97.88 190 GLN A O 1
ATOM 1464 N N . ARG A 1 191 ? 3.941 2.812 -4.535 1 98.5 191 ARG A N 1
ATOM 1465 C CA . ARG A 1 191 ? 2.92 2.252 -3.66 1 98.5 191 ARG A CA 1
ATOM 1466 C C . ARG A 1 191 ? 3.084 0.741 -3.523 1 98.5 191 ARG A C 1
ATOM 1468 O O . ARG A 1 191 ? 2.885 0.185 -2.441 1 98.5 191 ARG A O 1
ATOM 1475 N N . ASN A 1 192 ? 3.408 0.065 -4.629 1 98.5 192 ASN A N 1
ATOM 1476 C CA . ASN A 1 192 ? 3.695 -1.363 -4.547 1 98.5 192 ASN A CA 1
ATOM 1477 C C . ASN A 1 192 ? 4.836 -1.651 -3.574 1 98.5 192 ASN A C 1
ATOM 1479 O O . ASN A 1 192 ? 4.746 -2.572 -2.76 1 98.5 192 ASN A O 1
ATOM 1483 N N . LYS A 1 193 ? 5.898 -0.882 -3.713 1 97.81 193 LYS A N 1
ATOM 1484 C CA . LYS A 1 193 ? 7.027 -1.055 -2.807 1 97.81 193 LYS A CA 1
ATOM 1485 C C . LYS A 1 193 ? 6.59 -0.925 -1.35 1 97.81 193 LYS A C 1
ATOM 1487 O O . LYS A 1 193 ? 6.965 -1.745 -0.508 1 97.81 193 LYS A O 1
ATOM 1492 N N . ALA A 1 194 ? 5.812 0.095 -1.058 1 97.25 194 ALA A N 1
ATOM 1493 C CA . ALA A 1 194 ? 5.316 0.309 0.298 1 97.25 194 ALA A CA 1
ATOM 1494 C C . ALA A 1 194 ? 4.438 -0.856 0.75 1 97.25 194 ALA A C 1
ATOM 1496 O O . ALA A 1 194 ? 4.535 -1.308 1.894 1 97.25 194 ALA A O 1
ATOM 1497 N N . LEU A 1 195 ? 3.594 -1.308 -0.095 1 98.12 195 LEU A N 1
ATOM 1498 C CA . LEU A 1 195 ? 2.711 -2.426 0.219 1 98.12 195 LEU A CA 1
ATOM 1499 C C . LEU A 1 195 ? 3.518 -3.676 0.557 1 98.12 195 LEU A C 1
ATOM 1501 O O . LEU A 1 195 ? 3.236 -4.352 1.549 1 98.12 195 LEU A O 1
ATOM 1505 N N . TYR A 1 196 ? 4.512 -3.969 -0.257 1 96.88 196 TYR A N 1
ATOM 1506 C CA . TYR A 1 196 ? 5.348 -5.137 -0.004 1 96.88 196 TYR A CA 1
ATOM 1507 C C . TYR A 1 196 ? 6.059 -5.02 1.341 1 96.88 196 TYR A C 1
ATOM 1509 O O . TYR A 1 196 ? 6.098 -5.977 2.115 1 96.88 196 TYR A O 1
ATOM 1517 N N . GLU A 1 197 ? 6.586 -3.846 1.598 1 95.06 197 GLU A N 1
ATOM 1518 C CA . GLU A 1 197 ? 7.289 -3.643 2.859 1 95.06 197 GLU A CA 1
ATOM 1519 C C . GLU A 1 197 ? 6.355 -3.848 4.051 1 95.06 197 GLU A C 1
ATOM 1521 O O . GLU A 1 197 ? 6.727 -4.492 5.031 1 95.06 197 GLU A O 1
ATOM 1526 N N . LEU A 1 198 ? 5.184 -3.297 3.953 1 95.62 198 LEU A N 1
ATOM 1527 C CA . LEU A 1 198 ? 4.223 -3.383 5.051 1 95.62 198 LEU A CA 1
ATOM 1528 C C . LEU A 1 198 ? 3.764 -4.824 5.258 1 95.62 198 LEU A C 1
ATOM 1530 O O . LEU A 1 198 ? 3.635 -5.277 6.395 1 95.62 198 LEU A O 1
ATOM 1534 N N . VAL A 1 199 ? 3.525 -5.57 4.184 1 95.88 199 VAL A N 1
ATOM 1535 C CA . VAL A 1 199 ? 3.035 -6.938 4.309 1 95.88 199 VAL A CA 1
ATOM 1536 C C . VAL A 1 199 ? 4.148 -7.84 4.84 1 95.88 199 VAL A C 1
ATOM 1538 O O . VAL A 1 199 ? 3.896 -8.727 5.656 1 95.88 199 VAL A O 1
ATOM 1541 N N . GLU A 1 200 ? 5.363 -7.66 4.371 1 93.94 200 GLU A N 1
ATOM 1542 C CA . GLU A 1 200 ? 6.504 -8.477 4.77 1 93.94 200 GLU A CA 1
ATOM 1543 C C . GLU A 1 200 ? 6.824 -8.297 6.25 1 93.94 200 GLU A C 1
ATOM 1545 O O . GLU A 1 200 ? 7.18 -9.258 6.934 1 93.94 200 GLU A O 1
ATOM 1550 N N . ARG A 1 201 ? 6.656 -7.09 6.707 1 92.5 201 ARG A N 1
ATOM 1551 C CA . ARG A 1 201 ? 7 -6.797 8.094 1 92.5 201 ARG A CA 1
ATOM 1552 C C . ARG A 1 201 ? 5.789 -6.953 9.008 1 92.5 201 ARG A C 1
ATOM 1554 O O . ARG A 1 201 ? 5.914 -6.891 10.234 1 92.5 201 ARG A O 1
ATOM 1561 N N . GLY A 1 202 ? 4.715 -7.176 8.414 1 93 202 GLY A N 1
ATOM 1562 C CA . GLY A 1 202 ? 3.477 -7.258 9.172 1 93 202 GLY A CA 1
ATOM 1563 C C . GLY A 1 202 ? 2.787 -8.602 9.047 1 93 202 GLY A C 1
ATOM 1564 O O . GLY A 1 202 ? 3.26 -9.602 9.594 1 93 202 GLY A O 1
ATOM 1565 N N . PRO A 1 203 ? 1.706 -8.633 8.289 1 94.38 203 PRO A N 1
ATOM 1566 C CA . PRO A 1 203 ? 0.86 -9.828 8.305 1 94.38 203 PRO A CA 1
ATOM 1567 C C . PRO A 1 203 ? 1.553 -11.047 7.707 1 94.38 203 PRO A C 1
ATOM 1569 O O . PRO A 1 203 ? 1.199 -12.188 8.039 1 94.38 203 PRO A O 1
ATOM 1572 N N . MET A 1 204 ? 2.541 -10.883 6.887 1 94.88 204 MET A N 1
ATOM 1573 C CA . MET A 1 204 ? 3.18 -12.039 6.262 1 94.88 204 MET A CA 1
ATOM 1574 C C . MET A 1 204 ? 4.543 -12.312 6.887 1 94.88 204 MET A C 1
ATOM 1576 O O . MET A 1 204 ? 5.305 -13.141 6.395 1 94.88 204 MET A O 1
ATOM 1580 N N . LYS A 1 205 ? 4.879 -11.586 7.922 1 94.38 205 LYS A N 1
ATOM 1581 C CA . LYS A 1 205 ? 6.168 -11.789 8.57 1 94.38 205 LYS A CA 1
ATOM 1582 C C . LYS A 1 205 ? 6.367 -13.25 8.953 1 94.38 205 LYS A C 1
ATOM 1584 O O . LYS A 1 205 ? 7.465 -13.789 8.82 1 94.38 205 LYS A O 1
ATOM 1589 N N . LEU A 1 206 ? 5.328 -13.883 9.492 1 94.88 206 LEU A N 1
ATOM 1590 C CA . LEU A 1 206 ? 5.406 -15.273 9.906 1 94.88 206 LEU A CA 1
ATOM 1591 C C . LEU A 1 206 ? 5.828 -16.172 8.75 1 94.88 206 LEU A C 1
ATOM 1593 O O . LEU A 1 206 ? 6.586 -17.125 8.93 1 94.88 206 LEU A O 1
ATOM 1597 N N . LEU A 1 207 ? 5.316 -15.914 7.566 1 95.56 207 LEU A N 1
ATOM 1598 C CA . LEU A 1 207 ? 5.645 -16.688 6.379 1 95.56 207 LEU A CA 1
ATOM 1599 C C . LEU A 1 207 ? 7.102 -16.484 5.973 1 95.56 207 LEU A C 1
ATOM 1601 O O . LEU A 1 207 ? 7.809 -17.438 5.66 1 95.56 207 LEU A O 1
ATOM 1605 N N . TYR A 1 208 ? 7.566 -15.242 6 1 94.31 208 TYR A N 1
ATOM 1606 C CA . TYR A 1 208 ? 8.938 -14.914 5.641 1 94.31 208 TYR A CA 1
ATOM 1607 C C . TYR A 1 208 ? 9.922 -15.539 6.617 1 94.31 208 TYR A C 1
ATOM 1609 O O . TYR A 1 208 ? 10.953 -16.078 6.211 1 94.31 208 TYR A O 1
ATOM 1617 N N . ASP A 1 209 ? 9.594 -15.461 7.891 1 94.94 209 ASP A N 1
ATOM 1618 C CA . ASP A 1 209 ? 10.43 -16.094 8.906 1 94.94 209 ASP A CA 1
ATOM 1619 C C . ASP A 1 209 ? 10.5 -17.594 8.695 1 94.94 209 ASP A C 1
ATOM 1621 O O . ASP A 1 209 ? 11.578 -18.188 8.781 1 94.94 209 ASP A O 1
ATOM 1625 N N . ALA A 1 210 ? 9.375 -18.141 8.438 1 95.44 210 ALA A N 1
ATOM 1626 C CA . ALA A 1 210 ? 9.312 -19.578 8.211 1 95.44 210 ALA A CA 1
ATOM 1627 C C . ALA A 1 210 ? 10.117 -19.984 6.973 1 95.44 210 ALA A C 1
ATOM 1629 O O . ALA A 1 210 ? 10.789 -21.016 6.965 1 95.44 210 ALA A O 1
ATOM 1630 N N . TRP A 1 211 ? 10.008 -19.203 5.965 1 95.06 211 TRP A N 1
ATOM 1631 C CA . TRP A 1 211 ? 10.727 -19.453 4.723 1 95.06 211 TRP A CA 1
ATOM 1632 C C . TRP A 1 211 ? 12.234 -19.453 4.957 1 95.06 211 TRP A C 1
ATOM 1634 O O . TRP A 1 211 ? 12.938 -20.359 4.512 1 95.06 211 TRP A O 1
ATOM 1644 N N . HIS A 1 212 ? 12.719 -18.547 5.672 1 93.12 212 HIS A N 1
ATOM 1645 C CA . HIS A 1 212 ? 14.141 -18.469 5.988 1 93.12 212 HIS A CA 1
ATOM 1646 C C . HIS A 1 212 ? 14.586 -19.672 6.809 1 93.12 212 HIS A C 1
ATOM 1648 O O . HIS A 1 212 ? 15.625 -20.266 6.527 1 93.12 212 HIS A O 1
ATOM 1654 N N . GLU A 1 213 ? 13.82 -19.984 7.742 1 94.5 213 GLU A N 1
ATOM 1655 C CA . GLU A 1 213 ? 14.148 -21.125 8.609 1 94.5 213 GLU A CA 1
ATOM 1656 C C . GLU A 1 213 ? 14.148 -22.438 7.824 1 94.5 213 GLU A C 1
ATOM 1658 O O . GLU A 1 213 ? 15.023 -23.281 8.031 1 94.5 213 GLU A O 1
ATOM 1663 N N . THR A 1 214 ? 13.234 -22.531 7.023 1 94.56 214 THR A N 1
ATOM 1664 C CA . THR A 1 214 ? 13.086 -23.75 6.258 1 94.56 214 THR A CA 1
ATOM 1665 C C . THR A 1 214 ? 14.258 -23.938 5.289 1 94.56 214 THR A C 1
ATOM 1667 O O . THR A 1 214 ? 14.734 -25.047 5.082 1 94.56 214 THR A O 1
ATOM 1670 N N . LEU A 1 215 ? 14.688 -22.875 4.652 1 94.69 215 LEU A N 1
ATOM 1671 C CA . LEU A 1 215 ? 15.828 -22.953 3.752 1 94.69 215 LEU A CA 1
ATOM 1672 C C . LEU A 1 215 ? 17.078 -23.375 4.508 1 94.69 215 LEU A C 1
ATOM 1674 O O . LEU A 1 215 ? 17.891 -24.172 4 1 94.69 215 LEU A O 1
ATOM 1678 N N . LYS A 1 216 ? 17.172 -22.938 5.723 1 94.94 216 LYS A N 1
ATOM 1679 C CA . LYS A 1 216 ? 18.281 -23.375 6.566 1 94.94 216 LYS A CA 1
ATOM 1680 C C . LYS A 1 216 ? 18.188 -24.859 6.879 1 94.94 216 LYS A C 1
ATOM 1682 O O . LYS A 1 2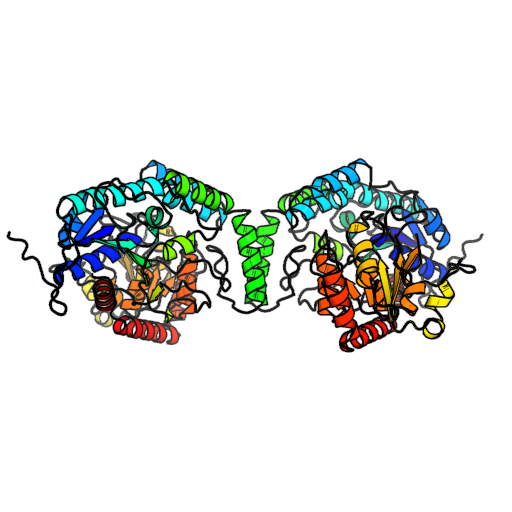16 ? 19.172 -25.578 6.789 1 94.94 216 LYS A O 1
ATOM 1687 N N . GLN A 1 217 ? 17.047 -25.25 7.176 1 96.31 217 GLN A N 1
ATOM 1688 C CA . GLN A 1 217 ? 16.812 -26.656 7.496 1 96.31 217 GLN A CA 1
ATOM 1689 C C . GLN A 1 217 ? 17.125 -27.547 6.297 1 96.31 217 GLN A C 1
ATOM 1691 O O . GLN A 1 217 ? 17.547 -28.688 6.465 1 96.31 217 GLN A O 1
ATOM 1696 N N . CYS A 1 218 ? 16.969 -26.984 5.109 1 96.81 218 CYS A N 1
ATOM 1697 C CA . CYS A 1 218 ? 17.203 -27.75 3.885 1 96.81 218 CYS A CA 1
ATOM 1698 C C . CYS A 1 218 ? 18.672 -27.75 3.512 1 96.81 218 CYS A C 1
ATOM 1700 O O . CYS A 1 218 ? 19.062 -28.359 2.521 1 96.81 218 CYS A O 1
ATOM 1702 N N . GLY A 1 219 ? 19.453 -27.078 4.289 1 95.81 219 GLY A N 1
ATOM 1703 C CA . GLY A 1 219 ? 20.891 -27.078 4.078 1 95.81 219 GLY A CA 1
ATOM 1704 C C . GLY A 1 219 ? 21.359 -26.062 3.051 1 95.81 219 GLY A C 1
ATOM 1705 O O . GLY A 1 219 ? 22.438 -26.203 2.48 1 95.81 219 GLY A O 1
ATOM 1706 N N . CYS A 1 220 ? 20.5 -25.094 2.836 1 95.56 220 CYS A N 1
ATOM 1707 C CA . CYS A 1 220 ? 20.875 -24.047 1.886 1 95.56 220 CYS A CA 1
ATOM 1708 C C . CYS A 1 220 ? 22 -23.188 2.439 1 95.56 220 CYS A C 1
ATOM 1710 O O . CYS A 1 220 ? 21.984 -22.828 3.617 1 95.56 220 CYS A O 1
ATOM 1712 N N . LYS A 1 221 ? 22.938 -22.844 1.566 1 94.5 221 LYS A N 1
ATOM 1713 C CA . LYS A 1 221 ? 24.062 -22 1.966 1 94.5 221 LYS A CA 1
ATOM 1714 C C . LYS A 1 221 ? 23.891 -20.578 1.479 1 94.5 221 LYS A C 1
ATOM 1716 O O . LYS A 1 221 ? 24.438 -19.641 2.066 1 94.5 221 LYS A O 1
ATOM 1721 N N . ASN A 1 222 ? 23.172 -20.438 0.399 1 92.62 222 ASN A N 1
ATOM 1722 C CA . ASN A 1 222 ? 22.906 -19.125 -0.196 1 92.62 222 ASN A CA 1
ATOM 1723 C C . ASN A 1 222 ? 21.422 -18.781 -0.136 1 92.62 222 ASN A C 1
ATOM 1725 O O . ASN A 1 222 ? 20.688 -19 -1.102 1 92.62 222 ASN A O 1
ATOM 1729 N N . ILE A 1 223 ? 21.047 -18.266 0.921 1 88.38 223 ILE A N 1
ATOM 1730 C CA . ILE A 1 223 ? 19.625 -17.938 1.121 1 88.38 223 ILE A CA 1
ATOM 1731 C C . ILE A 1 223 ? 19.297 -16.609 0.444 1 88.38 223 ILE A C 1
ATOM 1733 O O . ILE A 1 223 ? 19.938 -15.586 0.728 1 88.38 223 ILE A O 1
ATOM 1737 N N . PRO A 1 224 ? 18.406 -16.656 -0.571 1 85 224 PRO A N 1
ATOM 1738 C CA . PRO A 1 224 ? 18.062 -15.414 -1.27 1 85 224 PRO A CA 1
ATOM 1739 C C . PRO A 1 224 ? 17.422 -14.375 -0.347 1 85 224 PRO A C 1
ATOM 1741 O O . PRO A 1 224 ? 16.953 -14.711 0.74 1 85 224 PRO A O 1
ATOM 1744 N N . ASP A 1 225 ? 17.422 -13.07 -0.921 1 77.12 225 ASP A N 1
ATOM 1745 C CA . ASP A 1 225 ? 16.875 -11.938 -0.174 1 77.12 225 ASP A CA 1
ATOM 1746 C C . ASP A 1 225 ? 15.383 -11.773 -0.428 1 77.12 225 ASP A C 1
ATOM 1748 O O . ASP A 1 225 ? 14.953 -11.633 -1.575 1 77.12 225 ASP A O 1
ATOM 1752 N N . GLY A 1 226 ? 14.43 -11.922 0.406 1 73.12 226 GLY A N 1
ATOM 1753 C CA . GLY A 1 226 ? 13.078 -11.508 0.75 1 73.12 226 GLY A CA 1
ATOM 1754 C C . GLY A 1 226 ? 12.078 -11.766 -0.359 1 73.12 226 GLY A C 1
ATOM 1755 O O . GLY A 1 226 ? 10.891 -11.484 -0.204 1 73.12 226 GLY A O 1
ATOM 1756 N N . LYS A 1 227 ? 12.32 -12.297 -1.544 1 90.44 227 LYS A N 1
ATOM 1757 C CA . LYS A 1 227 ? 11.312 -12.57 -2.566 1 90.44 227 LYS A CA 1
ATOM 1758 C C . LYS A 1 227 ? 11 -14.062 -2.639 1 90.44 227 LYS A C 1
ATOM 1760 O O . LYS A 1 227 ? 11.602 -14.789 -3.428 1 90.44 227 LYS A O 1
ATOM 1765 N N . ILE A 1 228 ? 10.031 -14.43 -1.807 1 93.38 228 ILE A N 1
ATOM 1766 C CA . ILE A 1 228 ? 9.703 -15.836 -1.6 1 93.38 228 ILE A CA 1
ATOM 1767 C C . ILE A 1 228 ? 9.211 -16.453 -2.908 1 93.38 228 ILE A C 1
ATOM 1769 O O . ILE A 1 228 ? 9.781 -17.438 -3.396 1 93.38 228 ILE A O 1
ATOM 1773 N N . TRP A 1 229 ? 8.266 -15.852 -3.506 1 94.19 229 TRP A N 1
ATOM 1774 C CA . TRP A 1 229 ? 7.594 -16.453 -4.652 1 94.19 229 TRP A CA 1
ATOM 1775 C C . TRP A 1 229 ? 8.484 -16.422 -5.891 1 94.19 229 TRP A C 1
ATOM 1777 O O . TRP A 1 229 ? 8.531 -17.375 -6.66 1 94.19 229 TRP A O 1
ATOM 1787 N N . ARG A 1 230 ? 9.164 -15.336 -6.051 1 94.38 230 ARG A N 1
ATOM 1788 C CA . ARG A 1 230 ? 10.117 -15.219 -7.156 1 94.38 230 ARG A CA 1
ATOM 1789 C C . ARG A 1 230 ? 11.18 -16.312 -7.086 1 94.38 230 ARG A C 1
ATOM 1791 O O . ARG A 1 230 ? 11.609 -16.828 -8.117 1 94.38 230 ARG A O 1
ATOM 1798 N N . SER A 1 231 ? 11.602 -16.672 -5.883 1 94.06 231 SER A N 1
ATOM 1799 C CA . SER A 1 231 ? 12.648 -17.672 -5.691 1 94.06 231 SER A CA 1
ATOM 1800 C C . SER A 1 231 ? 12.203 -19.047 -6.199 1 94.06 231 SER A C 1
ATOM 1802 O O . SER A 1 231 ? 13.031 -19.844 -6.645 1 94.06 231 SER A O 1
ATOM 1804 N N . PHE A 1 232 ? 10.891 -19.312 -6.207 1 94.88 232 PHE A N 1
ATOM 1805 C CA . PHE A 1 232 ? 10.375 -20.578 -6.707 1 94.88 232 PHE A CA 1
ATOM 1806 C C . PHE A 1 232 ? 10.562 -20.688 -8.219 1 94.88 232 PHE A C 1
ATOM 1808 O O . PHE A 1 232 ? 10.734 -21.781 -8.75 1 94.88 232 PHE A O 1
ATOM 1815 N N . TYR A 1 233 ? 10.539 -19.578 -8.82 1 96.56 233 TYR A N 1
ATOM 1816 C CA . TYR A 1 233 ? 10.734 -19.547 -10.266 1 96.56 233 TYR A CA 1
ATOM 1817 C C . TYR A 1 233 ? 12.219 -19.531 -10.617 1 96.56 233 TYR A C 1
ATOM 1819 O O . TYR A 1 233 ? 12.672 -20.312 -11.461 1 96.56 233 TYR A O 1
ATOM 1827 N N . THR A 1 234 ? 13.016 -18.797 -9.922 1 94.94 234 THR A N 1
ATOM 1828 C CA . THR A 1 234 ? 14.406 -18.578 -10.297 1 94.94 234 THR A CA 1
ATOM 1829 C C . THR A 1 234 ? 15.281 -19.75 -9.82 1 94.94 234 THR A C 1
ATOM 1831 O O . THR A 1 234 ? 16.469 -19.797 -10.125 1 94.94 234 THR A O 1
ATOM 1834 N N . ALA A 1 235 ? 14.68 -20.688 -9.133 1 95.25 235 ALA A N 1
ATOM 1835 C CA . ALA A 1 235 ? 15.406 -21.859 -8.656 1 95.25 235 ALA A CA 1
ATOM 1836 C C . ALA A 1 235 ? 15.641 -22.859 -9.797 1 95.25 235 ALA A C 1
ATOM 1838 O O . ALA A 1 235 ? 16.422 -23.797 -9.656 1 95.25 235 ALA A O 1
ATOM 1839 N N . HIS A 1 236 ? 15.102 -22.641 -10.977 1 97.81 236 HIS A N 1
ATOM 1840 C CA . HIS A 1 236 ? 15.203 -23.562 -12.102 1 97.81 236 HIS A CA 1
ATOM 1841 C C . HIS A 1 236 ? 15.984 -22.938 -13.258 1 97.81 236 HIS A C 1
ATOM 1843 O O . HIS A 1 236 ? 16.047 -21.719 -13.375 1 97.81 236 HIS A O 1
ATOM 1849 N N . ASP A 1 237 ? 16.562 -23.812 -14.07 1 98.19 237 ASP A N 1
ATOM 1850 C CA . ASP A 1 237 ? 17.281 -23.328 -15.25 1 98.19 237 ASP A CA 1
ATOM 1851 C C . ASP A 1 237 ? 16.297 -22.719 -16.266 1 98.19 237 ASP A C 1
ATOM 1853 O O . ASP A 1 237 ? 16.656 -21.781 -16.984 1 98.19 237 ASP A O 1
ATOM 1857 N N . SER A 1 238 ? 15.18 -23.312 -16.281 1 98.56 238 SER A N 1
ATOM 1858 C CA . SER A 1 238 ? 14.094 -22.812 -17.109 1 98.56 238 SER A CA 1
ATOM 1859 C C . SER A 1 238 ? 12.734 -23.031 -16.453 1 98.56 238 SER A C 1
ATOM 1861 O O . SER A 1 238 ? 12.539 -24.031 -15.75 1 98.56 238 SER A O 1
ATOM 1863 N N . VAL A 1 239 ? 11.891 -22.047 -16.641 1 98.75 239 VAL A N 1
ATOM 1864 C CA . VAL A 1 239 ? 10.516 -22.172 -16.156 1 98.75 239 VAL A CA 1
ATOM 1865 C C . VAL A 1 239 ? 9.539 -22.047 -17.328 1 98.75 239 VAL A C 1
ATOM 1867 O O . VAL A 1 239 ? 9.625 -21.078 -18.109 1 98.75 239 VAL A O 1
ATOM 1870 N N . LEU A 1 240 ? 8.727 -23.016 -17.438 1 98.88 240 LEU A N 1
ATOM 1871 C CA . LEU A 1 240 ? 7.695 -23 -18.484 1 98.88 240 LEU A CA 1
ATOM 1872 C C . LEU A 1 240 ? 6.32 -22.734 -17.875 1 98.88 240 LEU A C 1
ATOM 1874 O O . LEU A 1 240 ? 5.777 -23.578 -17.156 1 98.88 240 LEU A O 1
ATOM 1878 N N . GLN A 1 241 ? 5.844 -21.516 -18.094 1 98.75 241 GLN A N 1
ATOM 1879 C CA . GLN A 1 241 ? 4.531 -21.125 -17.578 1 98.75 241 GLN A CA 1
ATOM 1880 C C . GLN A 1 241 ? 3.412 -21.734 -18.438 1 98.75 241 GLN A C 1
ATOM 1882 O O . GLN A 1 241 ? 3.34 -21.484 -19.641 1 98.75 241 GLN A O 1
ATOM 1887 N N . LEU A 1 242 ? 2.508 -22.469 -17.781 1 98.56 242 LEU A N 1
ATOM 1888 C CA . LEU A 1 242 ? 1.499 -23.219 -18.5 1 98.56 242 LEU A CA 1
ATOM 1889 C C . LEU A 1 242 ? 0.284 -22.359 -18.812 1 98.56 242 LEU A C 1
ATOM 1891 O O . LEU A 1 242 ? -0.846 -22.719 -18.484 1 98.56 242 LEU A O 1
ATOM 1895 N N . CYS A 1 243 ? 0.483 -21.281 -19.547 1 98.06 243 CYS A N 1
ATOM 1896 C CA . CYS A 1 243 ? -0.536 -20.406 -20.109 1 98.06 243 CYS A CA 1
ATOM 1897 C C . CYS A 1 243 ? 0.067 -19.469 -21.141 1 98.06 243 CYS A C 1
ATOM 1899 O O . CYS A 1 243 ? 1.276 -19.484 -21.391 1 98.06 243 CYS A O 1
ATOM 1901 N N . SER A 1 244 ? -0.729 -18.781 -21.859 1 98.12 244 SER A N 1
ATOM 1902 C CA . SER A 1 244 ? -0.274 -17.781 -22.812 1 98.12 244 SER A CA 1
ATOM 1903 C C . SER A 1 244 ? -0.01 -16.438 -22.141 1 98.12 244 SER A C 1
ATOM 1905 O O . SER A 1 244 ? -0.509 -16.188 -21.031 1 98.12 244 SER A O 1
ATOM 1907 N N . PRO A 1 245 ? 0.779 -15.586 -22.766 1 98 245 PRO A N 1
ATOM 1908 C CA . PRO A 1 245 ? 1.051 -14.273 -22.188 1 98 245 PRO A CA 1
ATOM 1909 C C . PRO A 1 245 ? -0.214 -13.438 -21.984 1 98 245 PRO A C 1
ATOM 1911 O O . PRO A 1 245 ? -0.304 -12.656 -21.047 1 98 245 PRO A O 1
ATOM 1914 N N . SER A 1 246 ? -1.208 -13.633 -22.844 1 98.19 246 SER A N 1
ATOM 1915 C CA . SER A 1 246 ? -2.418 -12.812 -22.797 1 98.19 246 SER A CA 1
ATOM 1916 C C . SER A 1 246 ? -3.252 -13.141 -21.562 1 98.19 246 SER A C 1
ATOM 1918 O O . SER A 1 246 ? -4.16 -12.391 -21.203 1 98.19 246 SER A O 1
ATOM 1920 N N . LEU A 1 247 ? -2.961 -14.25 -20.875 1 98 247 LEU A N 1
ATOM 1921 C CA . LEU A 1 247 ? -3.672 -14.617 -19.656 1 98 247 LEU A CA 1
ATOM 1922 C C . LEU A 1 247 ? -2.936 -14.109 -18.422 1 98 247 LEU A C 1
ATOM 1924 O O . LEU A 1 247 ? -3.309 -14.438 -17.297 1 98 247 LEU A O 1
ATOM 1928 N N . GLU A 1 248 ? -1.804 -13.406 -18.609 1 97.81 248 GLU A N 1
ATOM 1929 C CA . GLU A 1 248 ? -0.996 -12.875 -17.516 1 97.81 248 GLU A CA 1
ATOM 1930 C C . GLU A 1 248 ? -0.806 -11.367 -17.656 1 97.81 248 GLU A C 1
ATOM 1932 O O . GLU A 1 248 ? -1.061 -10.797 -18.719 1 97.81 248 GLU A O 1
ATOM 1937 N N . TYR A 1 249 ? -0.421 -10.766 -16.531 1 97.06 249 TYR A N 1
ATOM 1938 C CA . TYR A 1 249 ? -0.094 -9.344 -16.547 1 97.06 249 TYR A CA 1
ATOM 1939 C C . TYR A 1 249 ? 1.2 -9.094 -17.312 1 97.06 249 TYR A C 1
ATOM 1941 O O . TYR A 1 249 ? 2.158 -9.859 -17.188 1 97.06 249 TYR A O 1
ATOM 1949 N N . PRO A 1 250 ? 1.233 -8.117 -18.141 1 95.75 250 PRO A N 1
ATOM 1950 C CA . PRO A 1 250 ? 2.508 -7.695 -18.734 1 95.75 250 PRO A CA 1
ATOM 1951 C C . PRO A 1 250 ? 3.402 -6.957 -17.734 1 95.75 250 PRO A C 1
ATOM 1953 O O . PRO A 1 250 ? 3.342 -5.73 -17.641 1 95.75 250 PRO A O 1
ATOM 1956 N N . VAL A 1 251 ? 4.219 -7.57 -17.016 1 96.25 251 VAL A N 1
ATOM 1957 C CA . VAL A 1 251 ? 5.09 -6.922 -16.031 1 96.25 251 VAL A CA 1
ATOM 1958 C C . VAL A 1 251 ? 6.488 -6.746 -16.625 1 96.25 251 VAL A C 1
ATOM 1960 O O . VAL A 1 251 ? 6.898 -7.504 -17.516 1 96.25 251 VAL A O 1
ATOM 1963 N N . SER A 1 252 ? 7.246 -5.801 -16.094 1 97.75 252 SER A N 1
ATOM 1964 C CA . SER A 1 252 ? 8.5 -5.348 -16.688 1 97.75 252 SER A CA 1
ATOM 1965 C C . SER A 1 252 ? 9.672 -6.219 -16.25 1 97.75 252 SER A C 1
ATOM 1967 O O . SER A 1 252 ? 10.734 -6.191 -16.875 1 97.75 252 SER A O 1
ATOM 1969 N N . ASP A 1 253 ? 9.539 -7.004 -15.242 1 97.5 253 ASP A N 1
ATOM 1970 C CA . ASP A 1 253 ? 10.703 -7.648 -14.641 1 97.5 253 ASP A CA 1
ATOM 1971 C C . ASP A 1 253 ? 10.43 -9.125 -14.359 1 97.5 253 ASP A C 1
ATOM 1973 O O . ASP A 1 253 ? 10.766 -9.625 -13.281 1 97.5 253 ASP A O 1
ATOM 1977 N N . LEU A 1 254 ? 9.805 -9.812 -15.266 1 97.06 254 LEU A N 1
ATOM 1978 C CA . LEU A 1 254 ? 9.672 -11.258 -15.148 1 97.06 254 LEU A CA 1
ATOM 1979 C C . LEU A 1 254 ? 11.039 -11.922 -15.055 1 97.06 254 LEU A C 1
ATOM 1981 O O . LEU A 1 254 ? 12.016 -11.43 -15.617 1 97.06 254 LEU A O 1
ATOM 1985 N N . PRO A 1 255 ? 11.086 -13.062 -14.305 1 96.19 255 PRO A N 1
ATOM 1986 C CA . PRO A 1 255 ? 12.344 -13.805 -14.367 1 96.19 255 PRO A CA 1
ATOM 1987 C C . PRO A 1 255 ? 12.75 -14.164 -15.797 1 96.19 255 PRO A C 1
ATOM 1989 O O . PRO A 1 255 ? 11.922 -14.633 -16.578 1 96.19 255 PRO A O 1
ATOM 1992 N N . PRO A 1 256 ? 14.031 -13.914 -16.141 1 96.88 256 PRO A N 1
ATOM 1993 C CA . PRO A 1 256 ? 14.453 -14.172 -17.516 1 96.88 256 PRO A CA 1
ATOM 1994 C C . PRO A 1 256 ? 14.32 -15.641 -17.906 1 96.88 256 PRO A C 1
ATOM 1996 O O . PRO A 1 256 ? 14.227 -15.969 -19.094 1 96.88 256 PRO A O 1
ATOM 1999 N N . CYS A 1 257 ? 14.289 -16.547 -16.984 1 97.69 257 CYS A N 1
ATOM 2000 C CA . CYS A 1 257 ? 14.219 -17.969 -17.25 1 97.69 257 CYS A CA 1
ATOM 2001 C C . CYS A 1 257 ? 12.781 -18.406 -17.531 1 97.69 257 CYS A C 1
ATOM 2003 O O . CYS A 1 257 ? 12.523 -19.562 -17.844 1 97.69 257 CYS A O 1
ATOM 2005 N N . LEU A 1 258 ? 11.828 -17.516 -17.453 1 98.25 258 LEU A N 1
ATOM 2006 C CA . LEU A 1 258 ? 10.414 -17.859 -17.594 1 98.25 258 LEU A CA 1
ATOM 2007 C C . LEU A 1 258 ? 9.977 -17.734 -19.047 1 98.25 258 LEU A C 1
ATOM 2009 O O . LEU A 1 258 ? 10.281 -16.734 -19.703 1 98.25 258 LEU A O 1
ATOM 2013 N N . GLN A 1 259 ? 9.336 -18.75 -19.562 1 98.31 259 GLN A N 1
ATOM 2014 C CA . GLN A 1 259 ? 8.766 -18.766 -20.906 1 98.31 259 GLN A CA 1
ATOM 2015 C C . GLN A 1 259 ? 7.309 -19.234 -20.891 1 98.31 259 GLN A C 1
ATOM 2017 O O . GLN A 1 259 ? 6.969 -20.188 -20.188 1 98.31 259 GLN A O 1
ATOM 2022 N N . PHE A 1 260 ? 6.508 -18.531 -21.656 1 98.75 260 PHE A N 1
ATOM 2023 C CA . PHE A 1 260 ? 5.121 -18.953 -21.812 1 98.75 260 PHE A CA 1
ATOM 2024 C C . PHE A 1 260 ? 5.008 -20.062 -22.859 1 98.75 260 PHE A C 1
ATOM 2026 O O . PHE A 1 260 ? 5.5 -19.906 -23.984 1 98.75 260 PHE A O 1
ATOM 2033 N N . VAL A 1 261 ? 4.305 -21.094 -22.484 1 98.75 261 VAL A N 1
ATOM 2034 C CA . VAL A 1 261 ? 4.27 -22.203 -23.438 1 98.75 261 VAL A CA 1
ATOM 2035 C C . VAL A 1 261 ? 2.818 -22.547 -23.766 1 98.75 261 VAL A C 1
ATOM 2037 O O . VAL A 1 261 ? 2.557 -23.422 -24.594 1 98.75 261 VAL A O 1
ATOM 2040 N N . GLY A 1 262 ? 1.866 -21.938 -23.062 1 98.5 262 GLY A N 1
ATOM 2041 C CA . GLY A 1 262 ? 0.458 -22.188 -23.312 1 98.5 262 GLY A CA 1
ATOM 2042 C C . GLY A 1 262 ? -0.158 -23.188 -22.359 1 98.5 262 GLY A C 1
ATOM 2043 O O . GLY A 1 262 ? 0.559 -23.891 -21.641 1 98.5 262 GLY A O 1
ATOM 2044 N N . VAL A 1 263 ? -1.478 -23.266 -22.375 1 98.06 263 VAL A N 1
ATOM 2045 C CA . VAL A 1 263 ? -2.189 -24.25 -21.562 1 98.06 263 VAL A CA 1
ATOM 2046 C C . VAL A 1 263 ? -2.041 -25.641 -22.188 1 98.06 263 VAL A C 1
ATOM 2048 O O . VAL A 1 263 ? -1.768 -25.766 -23.375 1 98.06 263 VAL A O 1
ATOM 2051 N N . LEU A 1 264 ? -2.148 -26.641 -21.359 1 97.5 264 LEU A N 1
ATOM 2052 C CA . LEU A 1 264 ? -2.07 -28.016 -21.844 1 97.5 264 LEU A CA 1
ATOM 2053 C C . LEU A 1 264 ? -3.289 -28.359 -22.688 1 97.5 264 LEU A C 1
ATOM 2055 O O . LEU A 1 264 ? -4.359 -27.781 -22.516 1 97.5 264 LEU A O 1
ATOM 2059 N N . PRO A 1 265 ? -3.15 -29.25 -23.594 1 94.69 265 PRO A N 1
ATOM 2060 C CA . PRO A 1 265 ? -4.281 -29.625 -24.438 1 94.69 265 PRO A CA 1
ATOM 2061 C C . PRO A 1 265 ? -5.41 -30.297 -23.672 1 94.69 265 PRO A C 1
ATOM 2063 O O . PRO A 1 265 ? -5.188 -30.812 -22.578 1 94.69 265 PRO A O 1
ATOM 2066 N N . ARG A 1 266 ? -6.602 -30.266 -24.266 1 93 266 ARG A N 1
ATOM 2067 C CA . ARG A 1 266 ? -7.762 -30.938 -23.703 1 93 266 ARG A CA 1
ATOM 2068 C C . ARG A 1 266 ? -7.477 -32.438 -23.5 1 93 266 ARG A C 1
ATOM 2070 O O . ARG A 1 266 ? -6.828 -33.062 -24.328 1 93 266 ARG A O 1
ATOM 2077 N N . LYS A 1 267 ? -7.891 -32.875 -22.375 1 85.31 267 LYS A N 1
ATOM 2078 C CA . LYS A 1 267 ? -7.723 -34.281 -22.062 1 85.31 267 LYS A CA 1
ATOM 2079 C C . LYS A 1 267 ? -8.781 -35.125 -22.766 1 85.31 267 LYS A C 1
ATOM 2081 O O . LYS A 1 267 ? -9.977 -34.875 -22.609 1 85.31 267 LYS A O 1
ATOM 2086 N N . PRO A 1 268 ? -8.258 -36.062 -23.562 1 83.44 268 PRO A N 1
ATOM 2087 C CA . PRO A 1 268 ? -9.25 -36.938 -24.203 1 83.44 268 PRO A CA 1
ATOM 2088 C C . PRO A 1 268 ? -10.008 -37.812 -23.203 1 83.44 268 PRO A C 1
ATOM 2090 O O . PRO A 1 268 ? -9.469 -38.156 -22.156 1 83.44 268 PRO A O 1
ATOM 2093 N N . LEU A 1 269 ? -11.227 -38.094 -23.547 1 87.38 269 LEU A N 1
ATOM 2094 C CA . LEU A 1 269 ? -12.031 -38.969 -22.719 1 87.38 269 LEU A CA 1
ATOM 2095 C C . LEU A 1 269 ? -11.516 -40.406 -22.797 1 87.38 269 LEU A C 1
ATOM 2097 O O . LEU A 1 269 ? -11.102 -40.875 -23.875 1 87.38 269 LEU A O 1
ATOM 2101 N N . LYS A 1 270 ? -11.5 -41.062 -21.641 1 84.38 270 LYS A N 1
ATOM 2102 C CA . LYS A 1 270 ? -11.203 -42.469 -21.656 1 84.38 270 LYS A CA 1
ATOM 2103 C C . LYS A 1 270 ? -12.227 -43.25 -22.5 1 84.38 270 LYS A C 1
ATOM 2105 O O . LYS A 1 270 ? -13.422 -42.938 -22.453 1 84.38 270 LYS A O 1
ATOM 2110 N N . PRO A 1 271 ? -11.664 -44.188 -23.25 1 85 271 PRO A N 1
ATOM 2111 C CA . PRO A 1 271 ? -12.609 -45 -24 1 85 271 PRO A CA 1
ATOM 2112 C C . PRO A 1 271 ? -13.672 -45.656 -23.109 1 85 271 PRO A C 1
ATOM 2114 O O . PRO A 1 271 ? -13.344 -46.188 -22.047 1 85 271 PRO A O 1
ATOM 2117 N N . GLY A 1 272 ? -14.914 -45.5 -23.422 1 86.38 272 GLY A N 1
ATOM 2118 C CA . GLY A 1 272 ? -16.016 -46.094 -22.688 1 86.38 272 GLY A CA 1
ATOM 2119 C C . GLY A 1 272 ? -16.438 -45.281 -21.484 1 86.38 272 GLY A C 1
ATOM 2120 O O . GLY A 1 272 ? -17.062 -45.812 -20.562 1 86.38 272 GLY A O 1
ATOM 2121 N N . PHE A 1 273 ? -16.047 -44.094 -21.453 1 88.12 273 PHE A N 1
ATOM 2122 C CA . PHE A 1 273 ? -16.5 -43.25 -20.359 1 88.12 273 PHE A CA 1
ATOM 2123 C C . PHE A 1 273 ? -18.016 -43.312 -20.203 1 88.12 273 PHE A C 1
ATOM 2125 O O . PHE A 1 273 ? -18.75 -43.156 -21.172 1 88.12 273 PHE A O 1
ATOM 2132 N N . PRO A 1 274 ? -18.453 -43.656 -19 1 90.25 274 PRO A N 1
ATOM 2133 C CA . PRO A 1 274 ? -19.891 -43.75 -18.766 1 90.25 274 PRO A CA 1
ATOM 2134 C C . PRO A 1 274 ? -20.562 -42.406 -18.609 1 90.25 274 PRO A C 1
ATOM 2136 O O . PRO A 1 274 ? -20.562 -41.844 -17.5 1 90.25 274 PRO A O 1
ATOM 2139 N N . PHE A 1 275 ? -21.188 -41.969 -19.641 1 93 275 PHE A N 1
ATOM 2140 C CA . PHE A 1 275 ? -21.906 -40.719 -19.547 1 93 275 PHE A CA 1
ATOM 2141 C C . PHE A 1 275 ? -23.203 -40.875 -18.766 1 93 275 PHE A C 1
ATOM 2143 O O . PHE A 1 275 ? -23.797 -41.969 -18.766 1 93 275 PHE A O 1
ATOM 2150 N N . PRO A 1 276 ? -23.578 -39.812 -18.078 1 95.12 276 PRO A N 1
ATOM 2151 C CA . PRO A 1 276 ? -24.875 -39.875 -17.406 1 95.12 276 PRO A CA 1
ATOM 2152 C C . PRO A 1 276 ? -26.031 -40.031 -18.391 1 95.12 276 PRO A C 1
ATOM 2154 O O . PRO A 1 276 ? -25.906 -39.625 -19.562 1 95.12 276 PRO A O 1
ATOM 2157 N N . ALA A 1 277 ? -27.203 -40.438 -17.875 1 94.81 277 ALA A N 1
ATOM 2158 C CA . ALA A 1 277 ? -28.359 -40.75 -18.719 1 94.81 277 ALA A CA 1
ATOM 2159 C C . ALA A 1 277 ? -28.875 -39.5 -19.391 1 94.81 277 ALA A C 1
ATOM 2161 O O . ALA A 1 277 ? -29.438 -39.562 -20.484 1 94.81 277 ALA A O 1
ATOM 2162 N N . TRP A 1 278 ? -28.688 -38.406 -18.75 1 96.19 278 TRP A N 1
ATOM 2163 C CA . TRP A 1 278 ? -29.234 -37.125 -19.266 1 96.19 278 TRP A CA 1
ATOM 2164 C C . TRP A 1 278 ? -28.25 -36.469 -20.219 1 96.19 278 TRP A C 1
ATOM 2166 O O . TRP A 1 278 ? -28.469 -35.344 -20.641 1 96.19 278 TRP A O 1
ATOM 2176 N N . TRP A 1 279 ? -27.109 -37.031 -20.594 1 96.75 279 TRP A N 1
ATOM 2177 C CA . TRP A 1 279 ? -26.031 -36.406 -21.375 1 96.75 279 TRP A CA 1
ATOM 2178 C C . TRP A 1 279 ? -26.547 -35.938 -22.719 1 96.75 279 TRP A C 1
ATOM 2180 O O . TRP A 1 279 ? -26.078 -34.906 -23.234 1 96.75 279 TRP A O 1
ATOM 2190 N N . SER A 1 280 ? -27.5 -36.562 -23.297 1 95.88 280 SER A N 1
ATOM 2191 C CA . SER A 1 280 ? -28.062 -36.156 -24.578 1 95.88 280 SER A CA 1
ATOM 2192 C C . SER A 1 280 ? -28.656 -34.75 -24.516 1 95.88 280 SER A C 1
ATOM 2194 O O . SER A 1 280 ? -28.672 -34.031 -25.516 1 95.88 280 SER A O 1
ATOM 2196 N N . GLU A 1 281 ? -29.094 -34.312 -23.312 1 96.62 281 GLU A N 1
ATOM 2197 C CA . GLU A 1 281 ? -29.641 -33 -23.125 1 96.62 281 GLU A CA 1
ATOM 2198 C C . GLU A 1 281 ? -28.562 -31.922 -23.328 1 96.62 281 GLU A C 1
ATOM 2200 O O . GLU A 1 281 ? -28.859 -30.797 -23.734 1 96.62 281 GLU A O 1
ATOM 2205 N N . VAL A 1 282 ? -27.328 -32.312 -23.016 1 97.25 282 VAL A N 1
ATOM 2206 C CA . VAL A 1 282 ? -26.203 -31.406 -23.172 1 97.25 282 VAL A CA 1
ATOM 2207 C C . VAL A 1 282 ? -25.781 -31.344 -24.641 1 97.25 282 VAL A C 1
ATOM 2209 O O . VAL A 1 282 ? -25.672 -30.266 -25.219 1 97.25 282 VAL A O 1
ATOM 2212 N N . GLU A 1 283 ? -25.688 -32.469 -25.297 1 95.56 283 GLU A N 1
ATOM 2213 C CA . GLU A 1 283 ? -25.188 -32.594 -26.656 1 95.56 283 GLU A CA 1
ATOM 2214 C C . GLU A 1 283 ? -26.219 -32.062 -27.672 1 95.56 283 GLU A C 1
ATOM 2216 O O . GLU A 1 283 ? -25.859 -31.438 -28.672 1 95.56 283 GLU A O 1
ATOM 2221 N N . LYS A 1 284 ? -27.438 -32.344 -27.328 1 95.81 284 LYS A N 1
ATOM 2222 C CA . LYS A 1 284 ? -28.547 -31.969 -28.203 1 95.81 284 LYS A CA 1
ATOM 2223 C C . LYS A 1 284 ? -29.469 -30.984 -27.484 1 95.81 284 LYS A C 1
ATOM 2225 O O . LYS A 1 284 ? -30.688 -31.203 -27.438 1 95.81 284 LYS A O 1
ATOM 2230 N N . ARG A 1 285 ? -28.859 -30 -27.047 1 94 285 ARG A N 1
ATOM 2231 C CA . ARG A 1 285 ? -29.578 -29.062 -26.188 1 94 285 ARG A CA 1
ATOM 2232 C C . ARG A 1 285 ? -30.781 -28.469 -26.922 1 94 285 ARG A C 1
ATOM 2234 O O . ARG A 1 285 ? -31.812 -28.172 -26.297 1 94 285 ARG A O 1
ATOM 2241 N N . GLN A 1 286 ? -30.719 -28.359 -28.25 1 93.12 286 GLN A N 1
ATOM 2242 C CA . GLN A 1 286 ? -31.797 -27.766 -29.031 1 93.12 286 GLN A CA 1
ATOM 2243 C C . GLN A 1 286 ? -33.062 -28.641 -28.969 1 93.12 286 GLN A C 1
ATOM 2245 O O . GLN A 1 286 ? -34.156 -28.109 -29 1 93.12 286 GLN A O 1
ATOM 2250 N N . GLU A 1 287 ? -32.844 -29.875 -28.906 1 93.94 287 GLU A N 1
ATOM 2251 C CA . GLU A 1 287 ? -33.969 -30.781 -28.828 1 93.94 287 GLU A CA 1
ATOM 2252 C C . GLU A 1 287 ? -34.719 -30.625 -27.516 1 93.94 287 GLU A C 1
ATOM 2254 O O . GLU A 1 287 ? -35.906 -30.984 -27.422 1 93.94 287 GLU A O 1
ATOM 2259 N N . ASN A 1 288 ? -34.156 -30.109 -26.578 1 93.25 288 ASN A N 1
ATOM 2260 C CA . ASN A 1 288 ? -34.781 -29.906 -25.281 1 93.25 288 ASN A CA 1
ATOM 2261 C C . ASN A 1 288 ? -35.062 -28.438 -25.016 1 93.25 288 ASN A C 1
ATOM 2263 O O . ASN A 1 288 ? -35.312 -28.047 -23.875 1 93.25 288 ASN A O 1
ATOM 2267 N N . ASN A 1 289 ? -34.875 -27.594 -26 1 94.5 289 ASN A N 1
ATOM 2268 C CA . ASN A 1 289 ? -35.188 -26.172 -26 1 94.5 289 ASN A CA 1
ATOM 2269 C C . ASN A 1 289 ? -34.281 -25.391 -25.047 1 94.5 289 ASN A C 1
ATOM 2271 O O . ASN A 1 289 ? -34.688 -24.438 -24.406 1 94.5 289 ASN A O 1
ATOM 2275 N N . TYR A 1 290 ? -33.125 -25.891 -24.859 1 97 290 TYR A N 1
ATOM 2276 C CA . TYR A 1 290 ? -32.125 -25.125 -24.109 1 97 290 TYR A CA 1
ATOM 2277 C C . TYR A 1 290 ? -31.344 -24.188 -25.031 1 97 290 TYR A C 1
ATOM 2279 O O . TYR A 1 290 ? -30.688 -24.641 -25.969 1 97 290 TYR A O 1
ATOM 2287 N N . ARG A 1 291 ? -31.422 -22.938 -24.734 1 96.94 291 ARG A N 1
ATOM 2288 C CA . ARG A 1 291 ? -30.688 -21.938 -25.484 1 96.94 291 ARG A CA 1
ATOM 2289 C C . ARG A 1 291 ? -29.219 -21.859 -25.047 1 96.94 291 ARG A C 1
ATOM 2291 O O . ARG A 1 291 ? -28.328 -21.609 -25.859 1 96.94 291 ARG A O 1
ATOM 2298 N N . HIS A 1 292 ? -29.016 -21.984 -23.797 1 97.81 292 HIS A N 1
ATOM 2299 C CA . HIS A 1 292 ? -27.672 -21.906 -23.219 1 97.81 292 HIS A CA 1
ATOM 2300 C C . HIS A 1 292 ? -27.438 -23.047 -22.234 1 97.81 292 HIS A C 1
ATOM 2302 O O . HIS A 1 292 ? -28.375 -23.531 -21.609 1 97.81 292 HIS A O 1
ATOM 2308 N N . VAL A 1 293 ? -26.188 -23.438 -22.109 1 98.56 293 VAL A N 1
ATOM 2309 C CA . VAL A 1 293 ? -25.734 -24.391 -21.109 1 98.56 293 VAL A CA 1
ATOM 2310 C C . VAL A 1 293 ? -24.75 -23.719 -20.156 1 98.56 293 VAL A C 1
ATOM 2312 O O . VAL A 1 293 ? -23.75 -23.141 -20.594 1 98.56 293 VAL A O 1
ATOM 2315 N N . ILE A 1 294 ? -25.062 -23.781 -18.844 1 98.69 294 ILE A N 1
ATOM 2316 C CA . ILE A 1 294 ? -24.219 -23.234 -17.781 1 98.69 294 ILE A CA 1
ATOM 2317 C C . ILE A 1 294 ? -23.578 -24.391 -17 1 98.69 294 ILE A C 1
ATOM 2319 O O . ILE A 1 294 ? -24.281 -25.312 -16.562 1 98.69 294 ILE A O 1
ATOM 2323 N N . PHE A 1 295 ? -22.266 -24.344 -16.891 1 98.56 295 PHE A N 1
ATOM 2324 C CA . PHE A 1 295 ? -21.547 -25.344 -16.109 1 98.56 295 PHE A CA 1
ATOM 2325 C C . PHE A 1 295 ? -21.016 -24.75 -14.812 1 98.56 295 PHE A C 1
ATOM 2327 O O . PHE A 1 295 ? -20.516 -23.625 -14.789 1 98.56 295 PHE A O 1
ATOM 2334 N N . VAL A 1 296 ? -21.172 -25.531 -13.664 1 97.88 296 VAL A N 1
ATOM 2335 C CA . VAL A 1 296 ? -20.781 -25.016 -12.352 1 97.88 296 VAL A CA 1
ATOM 2336 C C . VAL A 1 296 ? -19.891 -26.047 -11.656 1 97.88 296 VAL A C 1
ATOM 2338 O O . VAL A 1 296 ? -20.188 -27.234 -11.633 1 97.88 296 VAL A O 1
ATOM 2341 N N . SER A 1 297 ? -18.812 -25.531 -11.109 1 95.06 297 SER A N 1
ATOM 2342 C CA . SER A 1 297 ? -17.922 -26.359 -10.297 1 95.06 297 SER A CA 1
ATOM 2343 C C . SER A 1 297 ? -17.312 -25.562 -9.148 1 95.06 297 SER A C 1
ATOM 2345 O O . SER A 1 297 ? -16.938 -24.406 -9.32 1 95.06 297 SER A O 1
ATOM 2347 N N . GLN A 1 298 ? -17.281 -26.141 -7.957 1 90.5 298 GLN A N 1
ATOM 2348 C CA . GLN A 1 298 ? -16.656 -25.516 -6.789 1 90.5 298 GLN A CA 1
ATOM 2349 C C . GLN A 1 298 ? -15.305 -26.156 -6.488 1 90.5 298 GLN A C 1
ATOM 2351 O O . GLN A 1 298 ? -14.734 -25.938 -5.418 1 90.5 298 GLN A O 1
ATOM 2356 N N . GLY A 1 299 ? -14.852 -26.828 -7.32 1 77.62 299 GLY A N 1
ATOM 2357 C CA . GLY A 1 299 ? -13.555 -27.469 -7.129 1 77.62 299 GLY A CA 1
ATOM 2358 C C . GLY A 1 299 ? -13.641 -28.75 -6.328 1 77.62 299 GLY A C 1
ATOM 2359 O O . GLY A 1 299 ? -14.734 -29.188 -5.969 1 77.62 299 GLY A O 1
ATOM 2360 N N . THR A 1 300 ? -12.523 -29.359 -5.996 1 66.94 300 THR A N 1
ATOM 2361 C CA . THR A 1 300 ? -12.461 -30.703 -5.41 1 66.94 300 THR A CA 1
ATOM 2362 C C . THR A 1 300 ? -12.344 -30.609 -3.891 1 66.94 300 THR A C 1
ATOM 2364 O O . THR A 1 300 ? -12.672 -31.578 -3.182 1 66.94 300 THR A O 1
ATOM 2367 N N . LEU A 1 301 ? -12.07 -29.469 -3.463 1 63.66 301 LEU A N 1
ATOM 2368 C CA . LEU A 1 301 ? -11.594 -29.422 -2.084 1 63.66 301 LEU A CA 1
ATOM 2369 C C . LEU A 1 301 ? -12.656 -28.828 -1.165 1 63.66 301 LEU A C 1
ATOM 2371 O O . LEU A 1 301 ? -12.586 -28.969 0.056 1 63.66 301 LEU A O 1
ATOM 2375 N N . ASN A 1 302 ? -13.617 -28.219 -1.664 1 65.62 302 ASN A N 1
ATOM 2376 C CA . ASN A 1 302 ? -14.547 -27.516 -0.789 1 65.62 302 ASN A CA 1
ATOM 2377 C C . ASN A 1 302 ? -15.93 -28.156 -0.799 1 65.62 302 ASN A C 1
ATOM 2379 O O . ASN A 1 302 ? -16.703 -27.953 -1.734 1 65.62 302 ASN A O 1
ATOM 2383 N N . PRO A 1 303 ? -16.281 -28.812 0.213 1 71.38 303 PRO A N 1
ATOM 2384 C CA . PRO A 1 303 ? -17.562 -29.516 0.19 1 71.38 303 PRO A CA 1
ATOM 2385 C C . PRO A 1 303 ? -18.734 -28.641 0.621 1 71.38 303 PRO A C 1
ATOM 2387 O O . PRO A 1 303 ? -19.859 -29.141 0.796 1 71.38 303 PRO A O 1
ATOM 2390 N N . LEU A 1 304 ? -18.469 -27.375 0.764 1 84.81 304 LEU A N 1
ATOM 2391 C CA . LEU A 1 304 ? -19.562 -26.5 1.154 1 84.81 304 LEU A CA 1
ATOM 2392 C C . LEU A 1 304 ? -20.312 -25.969 -0.072 1 84.81 304 LEU A C 1
ATOM 2394 O O . LEU A 1 304 ? -20.172 -24.797 -0.42 1 84.81 304 LEU A O 1
ATOM 2398 N N . TRP A 1 305 ? -21.203 -26.828 -0.502 1 92.19 305 TRP A N 1
ATOM 2399 C CA . TRP A 1 305 ? -21.859 -26.594 -1.785 1 92.19 305 TRP A CA 1
ATOM 2400 C C . TRP A 1 305 ? -22.781 -25.375 -1.705 1 92.19 305 TRP A C 1
ATOM 2402 O O . TRP A 1 305 ? -23.203 -24.844 -2.732 1 92.19 305 TRP A O 1
ATOM 2412 N N . SER A 1 306 ? -23.062 -24.938 -0.478 1 92.25 306 SER A N 1
ATOM 2413 C CA . SER A 1 306 ? -23.891 -23.75 -0.288 1 92.25 306 SER A CA 1
ATOM 2414 C C . SER A 1 306 ? -23.172 -22.484 -0.736 1 92.25 306 SER A C 1
ATOM 2416 O O . SER A 1 306 ? -23.797 -21.438 -0.909 1 92.25 306 SER A O 1
ATOM 2418 N N . GLU A 1 307 ? -21.906 -22.594 -1.006 1 92.19 307 GLU A N 1
ATOM 2419 C CA . GLU A 1 307 ? -21.125 -21.406 -1.349 1 92.19 307 GLU A CA 1
ATOM 2420 C C . GLU A 1 307 ? -21.328 -21.016 -2.807 1 92.19 307 GLU A C 1
ATOM 2422 O O . GLU A 1 307 ? -21.359 -19.828 -3.131 1 92.19 307 GLU A O 1
ATOM 2427 N N . LEU A 1 308 ? -21.453 -22 -3.682 1 95.5 308 LEU A N 1
ATOM 2428 C CA . LEU A 1 308 ? -21.516 -21.594 -5.082 1 95.5 308 LEU A CA 1
ATOM 2429 C C . LEU A 1 308 ? -22.484 -22.469 -5.859 1 95.5 308 LEU A C 1
ATOM 2431 O O . LEU A 1 308 ? -23.344 -21.969 -6.59 1 95.5 308 LEU A O 1
ATOM 2435 N N . ILE A 1 309 ? -22.469 -23.781 -5.641 1 96.25 309 ILE A N 1
ATOM 2436 C CA . ILE A 1 309 ? -23.234 -24.734 -6.441 1 96.25 309 ILE A CA 1
ATOM 2437 C C . ILE A 1 309 ? -24.734 -24.484 -6.23 1 96.25 309 ILE A C 1
ATOM 2439 O O . ILE A 1 309 ? -25.469 -24.297 -7.195 1 96.25 309 ILE A O 1
ATOM 2443 N N . ILE A 1 310 ? -25.141 -24.438 -5 1 96.69 310 ILE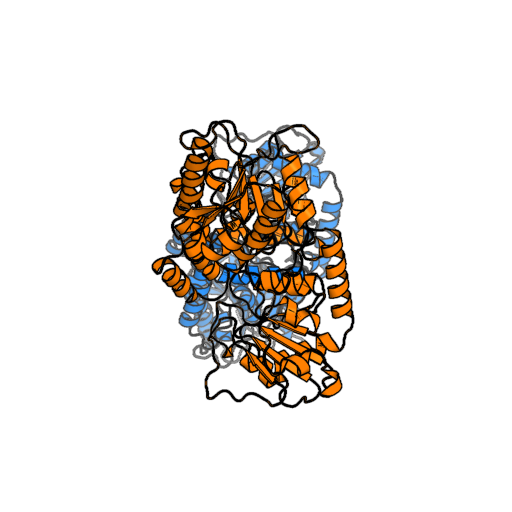 A N 1
ATOM 2444 C CA . ILE A 1 310 ? -26.562 -24.312 -4.695 1 96.69 310 ILE A CA 1
ATOM 2445 C C . ILE A 1 310 ? -27.078 -22.969 -5.176 1 96.69 310 ILE A C 1
ATOM 2447 O O . ILE A 1 310 ? -28.078 -22.891 -5.891 1 96.69 310 ILE A O 1
ATOM 2451 N N . PRO A 1 311 ? -26.359 -21.875 -4.887 1 97.44 311 PRO A N 1
ATOM 2452 C CA . PRO A 1 311 ? -26.828 -20.594 -5.438 1 97.44 311 PRO A CA 1
ATOM 2453 C C . PRO A 1 311 ? -26.859 -20.594 -6.961 1 97.44 311 PRO A C 1
ATOM 2455 O O . PRO A 1 311 ? -27.75 -19.969 -7.559 1 97.44 311 PRO A O 1
ATOM 2458 N N . ALA A 1 312 ? -25.984 -21.234 -7.617 1 97.56 312 ALA A N 1
ATOM 2459 C CA . ALA A 1 312 ? -25.922 -21.25 -9.078 1 97.56 312 ALA A CA 1
ATOM 2460 C C . ALA A 1 312 ? -27.109 -22.016 -9.664 1 97.56 312 ALA A C 1
ATOM 2462 O O . ALA A 1 312 ? -27.703 -21.578 -10.648 1 97.56 312 ALA A O 1
ATOM 2463 N N . ILE A 1 313 ? -27.453 -23.141 -9.086 1 96.44 313 ILE A N 1
ATOM 2464 C CA . ILE A 1 313 ? -28.578 -23.922 -9.578 1 96.44 313 ILE A CA 1
ATOM 2465 C C . ILE A 1 313 ? -29.875 -23.141 -9.359 1 96.44 313 ILE A C 1
ATOM 2467 O O . ILE A 1 313 ? -30.766 -23.156 -10.219 1 96.44 313 ILE A O 1
ATOM 2471 N N . ASN A 1 314 ? -29.938 -22.453 -8.273 1 97.44 314 ASN A N 1
ATOM 2472 C CA . ASN A 1 314 ? -31.141 -21.703 -7.934 1 97.44 314 ASN A CA 1
ATOM 2473 C C . ASN A 1 314 ? -31.266 -20.438 -8.789 1 97.44 314 ASN A C 1
ATOM 2475 O O . ASN A 1 314 ? -32.375 -19.953 -9.023 1 97.44 314 ASN A O 1
ATOM 2479 N N . ALA A 1 315 ? -30.188 -19.938 -9.211 1 98.25 315 ALA A N 1
ATOM 2480 C CA . ALA A 1 315 ? -30.156 -18.672 -9.945 1 98.25 315 ALA A CA 1
ATOM 2481 C C . ALA A 1 315 ? -30.984 -18.75 -11.219 1 98.25 315 ALA A C 1
ATOM 2483 O O . ALA A 1 315 ? -31.484 -17.734 -11.711 1 98.25 315 ALA A O 1
ATOM 2484 N N . PHE A 1 316 ? -31.234 -19.984 -11.703 1 97.56 316 PHE A N 1
ATOM 2485 C CA . PHE A 1 316 ? -31.859 -20.094 -13.016 1 97.56 316 PHE A CA 1
ATOM 2486 C C . PHE A 1 316 ? -33.062 -21.031 -12.977 1 97.56 316 PHE A C 1
ATOM 2488 O O . PHE A 1 316 ? -33.469 -21.562 -14.008 1 97.56 316 PHE A O 1
ATOM 2495 N N . ALA A 1 317 ? -33.531 -21.25 -11.859 1 97.12 317 ALA A N 1
ATOM 2496 C CA . ALA A 1 317 ? -34.656 -22.172 -11.68 1 97.12 317 ALA A CA 1
ATOM 2497 C C . ALA A 1 317 ? -35.844 -21.75 -12.523 1 97.12 317 ALA A C 1
ATOM 2499 O O . ALA A 1 317 ? -36.625 -22.594 -12.984 1 97.12 317 ALA A O 1
ATOM 2500 N N . ASP A 1 318 ? -36 -20.5 -12.781 1 95.94 318 ASP A N 1
ATOM 2501 C CA . ASP A 1 318 ? -37.156 -19.984 -13.5 1 95.94 318 ASP A CA 1
ATOM 2502 C C . ASP A 1 318 ? -36.812 -19.703 -14.961 1 95.94 318 ASP A C 1
ATOM 2504 O O . ASP A 1 318 ? -37.531 -18.984 -15.648 1 95.94 318 ASP A O 1
ATOM 2508 N N . ARG A 1 319 ? -35.75 -20.203 -15.438 1 96.69 319 ARG A N 1
ATOM 2509 C CA . ARG A 1 319 ? -35.312 -20.016 -16.812 1 96.69 319 ARG A CA 1
ATOM 2510 C C . ARG A 1 319 ? -35.219 -21.344 -17.562 1 96.69 319 ARG A C 1
ATOM 2512 O O . ARG A 1 319 ? -34.125 -21.875 -17.766 1 96.69 319 ARG A O 1
ATOM 2519 N N . PRO A 1 320 ? -36.344 -21.781 -18.047 1 94.94 320 PRO A N 1
ATOM 2520 C CA . PRO A 1 320 ? -36.375 -23.109 -18.672 1 94.94 320 PRO A CA 1
ATOM 2521 C C . PRO A 1 320 ? -35.562 -23.188 -19.953 1 94.94 320 PRO A C 1
ATOM 2523 O O . PRO A 1 320 ? -35.312 -24.281 -20.484 1 94.94 320 PRO A O 1
ATOM 2526 N N . ASP A 1 321 ? -35.094 -22.047 -20.453 1 96.56 321 ASP A N 1
ATOM 2527 C CA . ASP A 1 321 ? -34.312 -22.016 -21.688 1 96.56 321 ASP A CA 1
ATOM 2528 C C . ASP A 1 321 ? -32.812 -22.266 -21.375 1 96.56 321 ASP A C 1
ATOM 2530 O O . ASP A 1 321 ? -32 -22.391 -22.297 1 96.56 321 ASP A O 1
ATOM 2534 N N . LEU A 1 322 ? -32.5 -22.391 -20.078 1 97.75 322 LEU A N 1
ATOM 2535 C CA . LEU A 1 322 ? -31.109 -22.641 -19.672 1 97.75 322 LEU A CA 1
ATOM 2536 C C . LEU A 1 322 ? -30.984 -24 -19 1 97.75 322 LEU A C 1
ATOM 2538 O O . LEU A 1 322 ? -31.828 -24.391 -18.188 1 97.75 322 LEU A O 1
ATOM 2542 N N . LEU A 1 323 ? -30 -24.766 -19.375 1 98.5 323 LEU A N 1
ATOM 2543 C CA . LEU A 1 323 ? -29.609 -25.984 -18.656 1 98.5 323 LEU A CA 1
ATOM 2544 C C . LEU A 1 323 ? -28.422 -25.719 -17.75 1 98.5 323 LEU A C 1
ATOM 2546 O O . LEU A 1 323 ? -27.375 -25.219 -18.203 1 98.5 323 LEU A O 1
ATOM 2550 N N . VAL A 1 324 ? -28.578 -26 -16.453 1 98.5 324 VAL A N 1
ATOM 2551 C CA . VAL A 1 324 ? -27.484 -25.859 -15.5 1 98.5 324 VAL A CA 1
ATOM 2552 C C . VAL A 1 324 ? -26.953 -27.234 -15.117 1 98.5 324 VAL A C 1
ATOM 2554 O O . VAL A 1 324 ? -27.688 -28.078 -14.609 1 98.5 324 VAL A O 1
ATOM 2557 N N . VAL A 1 325 ? -25.703 -27.469 -15.367 1 98.38 325 VAL A N 1
ATOM 2558 C CA . VAL A 1 325 ? -25.047 -28.719 -14.977 1 98.38 325 VAL A CA 1
ATOM 2559 C C . VAL A 1 325 ? -24.016 -28.422 -13.883 1 98.38 325 VAL A C 1
ATOM 2561 O O . VAL A 1 325 ? -23.094 -27.625 -14.086 1 98.38 325 VAL A O 1
ATOM 2564 N N . ALA A 1 326 ? -24.141 -29.078 -12.727 1 97.31 326 ALA A N 1
ATOM 2565 C CA . ALA A 1 326 ? -23.219 -28.891 -11.609 1 97.31 326 ALA A CA 1
ATOM 2566 C C . ALA A 1 326 ? -22.469 -30.172 -11.289 1 97.31 326 ALA A C 1
ATOM 2568 O O . ALA A 1 326 ? -23.078 -31.25 -11.195 1 97.31 326 ALA A O 1
ATOM 2569 N N . THR A 1 327 ? -21.156 -30.047 -11.219 1 95.56 327 THR A N 1
ATOM 2570 C CA . THR A 1 327 ? -20.359 -31.172 -10.734 1 95.56 327 THR A CA 1
ATOM 2571 C C . THR A 1 327 ? -19.891 -30.938 -9.305 1 95.56 327 THR A C 1
ATOM 2573 O O . THR A 1 327 ? -19.484 -29.828 -8.953 1 95.56 327 THR A O 1
ATOM 2576 N N . LEU A 1 328 ? -19.953 -32 -8.5 1 92.88 328 LEU A N 1
ATOM 2577 C CA . LEU A 1 328 ? -19.672 -31.859 -7.074 1 92.88 328 LEU A CA 1
ATOM 2578 C C . LEU A 1 328 ? -18.188 -32.094 -6.789 1 92.88 328 LEU A C 1
ATOM 2580 O O . LEU A 1 328 ? -17.719 -31.828 -5.676 1 92.88 328 LEU A O 1
ATOM 2584 N N . GLY A 1 329 ? -17.391 -32.594 -7.695 1 85.81 329 GLY A N 1
ATOM 2585 C CA . GLY A 1 329 ? -15.938 -32.562 -7.641 1 85.81 329 GLY A CA 1
ATOM 2586 C C . GLY A 1 329 ? -15.328 -33.844 -7.125 1 85.81 329 GLY A C 1
ATOM 2587 O O . GLY A 1 329 ? -14.109 -34.031 -7.168 1 85.81 329 GLY A O 1
ATOM 2588 N N . ALA A 1 330 ? -16.188 -34.812 -6.652 1 85.69 330 ALA A N 1
ATOM 2589 C CA . ALA A 1 330 ? -15.656 -36.062 -6.137 1 85.69 330 ALA A CA 1
ATOM 2590 C C . ALA A 1 330 ? -16.641 -37.219 -6.387 1 85.69 330 ALA A C 1
ATOM 2592 O O . ALA A 1 330 ? -17.844 -37.062 -6.195 1 85.69 330 ALA A O 1
ATOM 2593 N N . VAL A 1 331 ? -16.031 -38.312 -6.715 1 86.38 331 VAL A N 1
ATOM 2594 C CA . VAL A 1 331 ? -16.844 -39.5 -6.977 1 86.38 331 VAL A CA 1
ATOM 2595 C C . VAL A 1 331 ? -17.609 -39.906 -5.707 1 86.38 331 VAL A C 1
ATOM 2597 O O . VAL A 1 331 ? -17.016 -40 -4.629 1 86.38 331 VAL A O 1
ATOM 2600 N N . GLY A 1 332 ? -18.859 -40 -5.832 1 89.31 332 GLY A N 1
ATOM 2601 C CA . GLY A 1 332 ? -19.688 -40.406 -4.711 1 89.31 332 GLY A CA 1
ATOM 2602 C C . GLY A 1 332 ? -20.328 -39.25 -3.971 1 89.31 332 GLY A C 1
ATOM 2603 O O . GLY A 1 332 ? -21.219 -39.469 -3.15 1 89.31 332 GLY A O 1
ATOM 2604 N N . ALA A 1 333 ? -19.922 -38.094 -4.289 1 91.56 333 ALA A N 1
ATOM 2605 C CA . ALA A 1 333 ? -20.484 -36.938 -3.623 1 91.56 333 ALA A CA 1
ATOM 2606 C C . ALA A 1 333 ? -21.953 -36.75 -3.992 1 91.56 333 ALA A C 1
ATOM 2608 O O . ALA A 1 333 ? -22.359 -37.031 -5.117 1 91.56 333 ALA A O 1
ATOM 2609 N N . GLN A 1 334 ? -22.719 -36.281 -2.947 1 92.56 334 GLN A N 1
ATOM 2610 C CA . GLN A 1 334 ? -24.141 -36 -3.148 1 92.56 334 GLN A CA 1
ATOM 2611 C C . GLN A 1 334 ? -24.562 -34.719 -2.428 1 92.56 334 GLN A C 1
ATOM 2613 O O . GLN A 1 334 ? -24.062 -34.438 -1.342 1 92.56 334 GLN A O 1
ATOM 2618 N N . LEU A 1 335 ? -25.453 -34.094 -3.078 1 93.88 335 LEU A N 1
ATOM 2619 C CA . LEU A 1 335 ? -26.047 -32.969 -2.371 1 93.88 335 LEU A CA 1
ATOM 2620 C C . LEU A 1 335 ? -26.938 -33.438 -1.225 1 93.88 335 LEU A C 1
ATOM 2622 O O . LEU A 1 335 ? -27.469 -34.562 -1.27 1 93.88 335 LEU A O 1
ATOM 2626 N N . PRO A 1 336 ? -27.031 -32.531 -0.276 1 92.19 336 PRO A N 1
ATOM 2627 C CA . PRO A 1 336 ? -28.016 -32.844 0.762 1 92.19 336 PRO A CA 1
ATOM 2628 C C . PRO A 1 336 ? -29.422 -33.094 0.203 1 92.19 336 PRO A C 1
ATOM 2630 O O . PRO A 1 336 ? -29.828 -32.406 -0.731 1 92.19 336 PRO A O 1
ATOM 2633 N N . ALA A 1 337 ? -30.109 -33.969 0.877 1 92.44 337 ALA A N 1
ATOM 2634 C CA . ALA A 1 337 ? -31.422 -34.406 0.4 1 92.44 337 ALA A CA 1
ATOM 2635 C C . ALA A 1 337 ? -32.406 -33.25 0.379 1 92.44 337 ALA A C 1
ATOM 2637 O O . ALA A 1 337 ? -33.344 -33.219 -0.423 1 92.44 337 ALA A O 1
ATOM 2638 N N . GLU A 1 338 ? -32.156 -32.312 1.201 1 93.31 338 GLU A N 1
ATOM 2639 C CA . GLU A 1 338 ? -33.062 -31.203 1.353 1 93.31 338 GLU A CA 1
ATOM 2640 C C . GLU A 1 338 ? -32.938 -30.219 0.189 1 93.31 338 GLU A C 1
ATOM 2642 O O . GLU A 1 338 ? -33.812 -29.359 0.005 1 93.31 338 GLU A O 1
ATOM 2647 N N . VAL A 1 339 ? -31.859 -30.375 -0.542 1 94.94 339 VAL A N 1
ATOM 2648 C CA . VAL A 1 339 ? -31.656 -29.453 -1.653 1 94.94 339 VAL A CA 1
ATOM 2649 C C . VAL A 1 339 ? -32.562 -29.844 -2.816 1 94.94 339 VAL A C 1
ATOM 2651 O O . VAL A 1 339 ? -32.531 -30.969 -3.311 1 94.94 339 VAL A O 1
ATOM 2654 N N . LYS A 1 340 ? -33.438 -28.891 -3.205 1 95.19 340 LYS A N 1
ATOM 2655 C CA . LYS A 1 340 ? -34.312 -29.094 -4.359 1 95.19 340 LYS A CA 1
ATOM 2656 C C . LYS A 1 340 ? -33.594 -28.781 -5.66 1 95.19 340 LYS A C 1
ATOM 2658 O O . LYS A 1 340 ? -33.062 -27.688 -5.828 1 95.19 340 LYS A O 1
ATOM 2663 N N . ILE A 1 341 ? -33.594 -29.703 -6.508 1 97.25 341 ILE A N 1
ATOM 2664 C CA . ILE A 1 341 ? -32.938 -29.516 -7.805 1 97.25 341 ILE A CA 1
ATOM 2665 C C . ILE A 1 341 ? -34 -29.094 -8.836 1 97.25 341 ILE A C 1
ATOM 2667 O O . ILE A 1 341 ? -34.938 -29.844 -9.125 1 97.25 341 ILE A O 1
ATOM 2671 N N . PRO A 1 342 ? -33.844 -27.922 -9.359 1 97.38 342 PRO A N 1
ATOM 2672 C CA . PRO A 1 342 ? -34.781 -27.469 -10.398 1 97.38 342 PRO A CA 1
ATOM 2673 C C . PRO A 1 342 ? -34.844 -28.422 -11.586 1 97.38 342 PRO A C 1
ATOM 2675 O O . PRO A 1 342 ? -33.875 -29.156 -11.844 1 97.38 342 PRO A O 1
ATOM 2678 N N . ALA A 1 343 ? -35.875 -28.359 -12.422 1 96.38 343 ALA A N 1
ATOM 2679 C CA . ALA A 1 343 ? -36.125 -29.266 -13.539 1 96.38 343 ALA A CA 1
ATOM 2680 C C . ALA A 1 343 ? -35.094 -29.109 -14.633 1 96.38 343 ALA A C 1
ATOM 2682 O O . ALA A 1 343 ? -34.781 -30.062 -15.359 1 96.38 343 ALA A O 1
ATOM 2683 N N . ASN A 1 344 ? -34.562 -27.969 -14.75 1 97.69 344 ASN A N 1
ATOM 2684 C CA . ASN A 1 344 ? -33.594 -27.703 -15.797 1 97.69 344 ASN A CA 1
ATOM 2685 C C . ASN A 1 344 ? -32.156 -27.781 -15.258 1 97.69 344 ASN A C 1
ATOM 2687 O O . ASN A 1 344 ? -31.25 -27.203 -15.836 1 97.69 344 ASN A O 1
ATOM 2691 N N . ALA A 1 345 ? -31.938 -28.375 -14.125 1 98.12 345 ALA A N 1
ATOM 2692 C CA . ALA A 1 345 ? -30.594 -28.547 -13.555 1 98.12 345 ALA A CA 1
ATOM 2693 C C . ALA A 1 345 ? -30.234 -30.031 -13.453 1 98.12 345 ALA A C 1
ATOM 2695 O O . ALA A 1 345 ? -31.109 -30.875 -13.281 1 98.12 345 ALA A O 1
ATOM 2696 N N . ARG A 1 346 ? -29.016 -30.297 -13.648 1 97.94 346 ARG A N 1
ATOM 2697 C CA . ARG A 1 346 ? -28.438 -31.625 -13.484 1 97.94 346 ARG A CA 1
ATOM 2698 C C . ARG A 1 346 ? -27.234 -31.578 -12.547 1 97.94 346 ARG A C 1
ATOM 2700 O O . ARG A 1 346 ? -26.375 -30.703 -12.672 1 97.94 346 ARG A O 1
ATOM 2707 N N . VAL A 1 347 ? -27.219 -32.5 -11.562 1 96.5 347 VAL A N 1
ATOM 2708 C CA . VAL A 1 347 ? -26.125 -32.594 -10.609 1 96.5 347 VAL A CA 1
ATOM 2709 C C . VAL A 1 347 ? -25.422 -33.938 -10.727 1 96.5 347 VAL A C 1
ATOM 2711 O O . VAL A 1 347 ? -26.094 -34.969 -10.797 1 96.5 347 VAL A O 1
ATOM 2714 N N . ILE A 1 348 ? -24.141 -33.875 -10.812 1 95.69 348 ILE A N 1
ATOM 2715 C CA . ILE A 1 348 ? -23.359 -35.094 -10.922 1 95.69 348 ILE A CA 1
ATOM 2716 C C . ILE A 1 348 ? -22.141 -35.031 -10 1 95.69 348 ILE A C 1
ATOM 2718 O O . ILE A 1 348 ? -21.672 -33.938 -9.68 1 95.69 348 ILE A O 1
ATOM 2722 N N . ASP A 1 349 ? -21.719 -36.125 -9.477 1 93.06 349 ASP A N 1
ATOM 2723 C CA . ASP A 1 349 ? -20.609 -36.156 -8.531 1 93.06 349 ASP A CA 1
ATOM 2724 C C . ASP A 1 349 ? -19.297 -35.781 -9.219 1 93.06 349 ASP A C 1
ATOM 2726 O O . ASP A 1 349 ? -18.531 -34.969 -8.703 1 93.06 349 ASP A O 1
ATOM 2730 N N . TYR A 1 350 ? -19.125 -36.375 -10.398 1 90.75 350 TYR A N 1
ATOM 2731 C CA . TYR A 1 350 ? -17.875 -36.125 -11.117 1 90.75 350 TYR A CA 1
ATOM 2732 C C . TYR A 1 350 ? -18.094 -36.125 -12.625 1 90.75 350 TYR A C 1
ATOM 2734 O O . TYR A 1 350 ? -18.859 -36.938 -13.148 1 90.75 350 TYR A O 1
ATOM 2742 N N . LEU A 1 351 ? -17.5 -35.219 -13.328 1 91.44 351 LEU A N 1
ATOM 2743 C CA . LEU A 1 351 ? -17.531 -35.062 -14.773 1 91.44 351 LEU A CA 1
ATOM 2744 C C . LEU A 1 351 ? -16.219 -34.469 -15.289 1 91.44 351 LEU A C 1
ATOM 2746 O O . LEU A 1 351 ? -15.75 -33.438 -14.766 1 91.44 351 LEU A O 1
ATOM 2750 N N . PRO A 1 352 ? -15.539 -35.125 -16.25 1 91.5 352 PRO A N 1
ATOM 2751 C CA . PRO A 1 352 ? -14.367 -34.469 -16.828 1 91.5 352 PRO A CA 1
ATOM 2752 C C . PRO A 1 352 ? -14.68 -33.094 -17.406 1 91.5 352 PRO A C 1
ATOM 2754 O O . PRO A 1 352 ? -15.609 -32.938 -18.188 1 91.5 352 PRO A O 1
ATOM 2757 N N . TYR A 1 353 ? -13.914 -32.125 -17.047 1 93.44 353 TYR A N 1
ATOM 2758 C CA . TYR A 1 353 ? -14.195 -30.75 -17.391 1 93.44 353 TYR A CA 1
ATOM 2759 C C . TYR A 1 353 ? -14.273 -30.578 -18.906 1 93.44 353 TYR A C 1
ATOM 2761 O O . TYR A 1 353 ? -15.219 -29.953 -19.422 1 93.44 353 TYR A O 1
ATOM 2769 N N . ASP A 1 354 ? -13.328 -31.141 -19.641 1 95.31 354 ASP A N 1
ATOM 2770 C CA . ASP A 1 354 ? -13.219 -30.875 -21.078 1 95.31 354 ASP A CA 1
ATOM 2771 C C . ASP A 1 354 ? -14.406 -31.453 -21.828 1 95.31 354 ASP A C 1
ATOM 2773 O O . ASP A 1 354 ? -14.836 -30.906 -22.844 1 95.31 354 ASP A O 1
ATOM 2777 N N . ALA A 1 355 ? -14.961 -32.562 -21.344 1 94.62 355 ALA A N 1
ATOM 2778 C CA . ALA A 1 355 ? -16.156 -33.125 -21.969 1 94.62 355 ALA A CA 1
ATOM 2779 C C . ALA A 1 355 ? -17.328 -32.188 -21.875 1 94.62 355 ALA A C 1
ATOM 2781 O O . ALA A 1 355 ? -18.078 -32 -22.828 1 94.62 355 ALA A O 1
ATOM 2782 N N . MET A 1 356 ? -17.469 -31.578 -20.781 1 96.19 356 MET A N 1
ATOM 2783 C CA . MET A 1 356 ? -18.594 -30.688 -20.516 1 96.19 356 MET A CA 1
ATOM 2784 C C . MET A 1 356 ? -18.375 -29.312 -21.125 1 96.19 356 MET A C 1
ATOM 2786 O O . MET A 1 356 ? -19.297 -28.719 -21.672 1 96.19 356 MET A O 1
ATOM 2790 N N . LEU A 1 357 ? -17.172 -28.797 -21.078 1 97.62 357 LEU A N 1
ATOM 2791 C CA . LEU A 1 357 ? -16.859 -27.422 -21.484 1 97.62 357 LEU A CA 1
ATOM 2792 C C . LEU A 1 357 ? -17.031 -27.25 -22.984 1 97.62 357 LEU A C 1
ATOM 2794 O O . LEU A 1 357 ? -17.312 -26.141 -23.453 1 97.62 357 LEU A O 1
ATOM 2798 N N . GLU A 1 358 ? -16.953 -28.297 -23.703 1 95.44 358 GLU A N 1
ATOM 2799 C CA . GLU A 1 358 ? -17.172 -28.25 -25.156 1 95.44 358 GLU A CA 1
ATOM 2800 C C . GLU A 1 358 ? -18.562 -27.719 -25.469 1 95.44 358 GLU A C 1
ATOM 2802 O O . GLU A 1 358 ? -18.781 -27.109 -26.531 1 95.44 358 GLU A O 1
ATOM 2807 N N . TYR A 1 359 ? -19.469 -27.891 -24.562 1 97.44 359 TYR A N 1
ATOM 2808 C CA . TYR A 1 359 ? -20.859 -27.547 -24.812 1 97.44 359 TYR A CA 1
ATOM 2809 C C . TYR A 1 359 ? -21.297 -26.375 -23.922 1 97.44 359 TYR A C 1
ATOM 2811 O O . TYR A 1 359 ? -22.469 -26.016 -23.906 1 97.44 359 TYR A O 1
ATOM 2819 N N . THR A 1 360 ? -20.438 -25.797 -23.219 1 98.5 360 THR A N 1
ATOM 2820 C CA . THR A 1 360 ? -20.75 -24.828 -22.172 1 98.5 360 THR A CA 1
ATOM 2821 C C . THR A 1 360 ? -20.688 -23.406 -22.719 1 98.5 360 THR A C 1
ATOM 2823 O O . THR A 1 360 ? -19.75 -23.047 -23.453 1 98.5 360 THR A O 1
ATOM 2826 N N . ASP A 1 361 ? -21.641 -22.594 -22.328 1 98.56 361 ASP A N 1
ATOM 2827 C CA . ASP A 1 361 ? -21.641 -21.188 -22.719 1 98.56 361 ASP A CA 1
ATOM 2828 C C . ASP A 1 361 ? -20.984 -20.312 -21.672 1 98.56 361 ASP A C 1
ATOM 2830 O O . ASP A 1 361 ? -20.359 -19.297 -22 1 98.56 361 ASP A O 1
ATOM 2834 N N . VAL A 1 362 ? -21.234 -20.625 -20.438 1 98.81 362 VAL A N 1
ATOM 2835 C CA . VAL A 1 362 ? -20.609 -19.922 -19.312 1 98.81 362 VAL A CA 1
ATOM 2836 C C . VAL A 1 362 ? -20.172 -20.938 -18.25 1 98.81 362 VAL A C 1
ATOM 2838 O O . VAL A 1 362 ? -20.953 -21.828 -17.891 1 98.81 362 VAL A O 1
ATOM 2841 N N . PHE A 1 363 ? -19.016 -20.875 -17.828 1 98.69 363 PHE A N 1
ATOM 2842 C CA . PHE A 1 363 ? -18.484 -21.719 -16.766 1 98.69 363 PHE A CA 1
ATOM 2843 C C . PHE A 1 363 ? -18.391 -20.953 -15.453 1 98.69 363 PHE A C 1
ATOM 2845 O O . PHE A 1 363 ? -17.625 -19.984 -15.352 1 98.69 363 PHE A O 1
ATOM 2852 N N . ILE A 1 364 ? -19.109 -21.344 -14.438 1 98.44 364 ILE A N 1
ATOM 2853 C CA . ILE A 1 364 ? -19.094 -20.766 -13.094 1 98.44 364 ILE A CA 1
ATOM 2854 C C . ILE A 1 364 ? -18.188 -21.609 -12.188 1 98.44 364 ILE A C 1
ATOM 2856 O O . ILE A 1 364 ? -18.391 -22.812 -12.039 1 98.44 364 ILE A O 1
ATOM 2860 N N . SER A 1 365 ? -17.219 -21 -11.602 1 96.25 365 SER A N 1
ATOM 2861 C CA . SER A 1 365 ? -16.344 -21.766 -10.727 1 96.25 365 SER A CA 1
ATOM 2862 C C . SER A 1 365 ? -15.82 -20.906 -9.578 1 96.25 365 SER A C 1
ATOM 2864 O O . SER A 1 365 ? -16.125 -19.719 -9.492 1 96.25 365 SER A O 1
ATOM 2866 N N . ASN A 1 366 ? -15.047 -21.531 -8.633 1 94 366 ASN A N 1
ATOM 2867 C CA . ASN A 1 366 ? -14.492 -20.844 -7.477 1 94 366 ASN A CA 1
ATOM 2868 C C . ASN A 1 366 ? -13.078 -20.344 -7.75 1 94 366 ASN A C 1
ATOM 2870 O O . ASN A 1 366 ? -12.289 -20.156 -6.824 1 94 366 ASN A O 1
ATOM 2874 N N . ALA A 1 367 ? -12.695 -20.297 -8.984 1 94.19 367 ALA A N 1
ATOM 2875 C CA . ALA A 1 367 ? -11.492 -19.594 -9.438 1 94.19 367 ALA A CA 1
ATOM 2876 C C . ALA A 1 367 ? -10.242 -20.438 -9.156 1 94.19 367 ALA A C 1
ATOM 2878 O O . ALA A 1 367 ? -9.195 -19.891 -8.797 1 94.19 367 ALA A O 1
ATOM 2879 N N . GLY A 1 368 ? -10.359 -21.734 -9.367 1 93.38 368 GLY A N 1
ATOM 2880 C CA . GLY A 1 368 ? -9.156 -22.547 -9.461 1 93.38 368 GLY A CA 1
ATOM 2881 C C . GLY A 1 368 ? -8.383 -22.328 -10.75 1 93.38 368 GLY A C 1
ATOM 2882 O O . GLY A 1 368 ? -8.984 -22.156 -11.812 1 93.38 368 GLY A O 1
ATOM 2883 N N . TYR A 1 369 ? -7.09 -22.297 -10.617 1 95.5 369 TYR A N 1
ATOM 2884 C CA . TYR A 1 369 ? -6.277 -22.031 -11.797 1 95.5 369 TYR A CA 1
ATOM 2885 C C . TYR A 1 369 ? -6.453 -23.141 -12.836 1 95.5 369 TYR A C 1
ATOM 2887 O O . TYR A 1 369 ? -6.523 -22.875 -14.039 1 95.5 369 TYR A O 1
ATOM 2895 N N . GLY A 1 370 ? -6.453 -24.406 -12.391 1 93.88 370 GLY A N 1
ATOM 2896 C CA . GLY A 1 370 ? -6.711 -25.516 -13.297 1 93.88 370 GLY A CA 1
ATOM 2897 C C . GLY A 1 370 ? -8.031 -25.391 -14.031 1 93.88 370 GLY A C 1
ATOM 2898 O O . GLY A 1 370 ? -8.109 -25.625 -15.234 1 93.88 370 GLY A O 1
ATOM 2899 N N . THR A 1 371 ? -9.039 -24.984 -13.266 1 93.75 371 THR A N 1
ATOM 2900 C CA . THR A 1 371 ? -10.359 -24.797 -13.859 1 93.75 371 THR A CA 1
ATOM 2901 C C . THR A 1 371 ? -10.336 -23.688 -14.906 1 93.75 371 THR A C 1
ATOM 2903 O O . THR A 1 371 ? -10.945 -23.812 -15.969 1 93.75 371 THR A O 1
ATOM 2906 N N . LEU A 1 372 ? -9.664 -22.641 -14.594 1 96.75 372 LEU A N 1
ATOM 2907 C CA . LEU A 1 372 ? -9.562 -21.531 -15.531 1 96.75 372 LEU A CA 1
ATOM 2908 C C . LEU A 1 372 ? -8.859 -21.969 -16.812 1 96.75 372 LEU A C 1
ATOM 2910 O O . LEU A 1 372 ? -9.281 -21.625 -17.922 1 96.75 372 LEU A O 1
ATOM 2914 N N . THR A 1 373 ? -7.793 -22.734 -16.688 1 97.25 373 THR A N 1
ATOM 2915 C CA . THR A 1 373 ? -7.043 -23.125 -17.875 1 97.25 373 THR A CA 1
ATOM 2916 C C . THR A 1 373 ? -7.863 -24.078 -18.734 1 97.25 373 THR A C 1
ATOM 2918 O O . THR A 1 373 ? -7.75 -24.078 -19.969 1 97.25 373 THR A O 1
ATOM 2921 N N . HIS A 1 374 ? -8.758 -24.922 -18.156 1 96.56 374 HIS A N 1
ATOM 2922 C CA . HIS A 1 374 ? -9.688 -25.734 -18.938 1 96.56 374 HIS A CA 1
ATOM 2923 C C . HIS A 1 374 ? -10.664 -24.859 -19.719 1 96.56 374 HIS A C 1
ATOM 2925 O O . HIS A 1 374 ? -10.977 -25.156 -20.875 1 96.56 374 HIS A O 1
ATOM 2931 N N . ALA A 1 375 ? -11.141 -23.859 -19.031 1 98.06 375 ALA A N 1
ATOM 2932 C CA . ALA A 1 375 ? -12.039 -22.938 -19.719 1 98.06 375 ALA A CA 1
ATOM 2933 C C . ALA A 1 375 ? -11.344 -22.297 -20.922 1 98.06 375 ALA A C 1
ATOM 2935 O O . ALA A 1 375 ? -11.938 -22.188 -22 1 98.06 375 ALA A O 1
ATOM 2936 N N . VAL A 1 376 ? -10.102 -21.906 -20.766 1 98.25 376 VAL A N 1
ATOM 2937 C CA . VAL A 1 376 ? -9.312 -21.266 -21.828 1 98.25 376 VAL A CA 1
ATOM 2938 C C . VAL A 1 376 ? -9.125 -22.25 -22.984 1 98.25 376 VAL A C 1
ATOM 2940 O O . VAL A 1 376 ? -9.352 -21.891 -24.141 1 98.25 376 VAL A O 1
ATOM 2943 N N . SER A 1 377 ? -8.758 -23.5 -22.703 1 97.5 377 SER A N 1
ATOM 2944 C CA . SER A 1 377 ? -8.508 -24.5 -23.734 1 97.5 377 SER A CA 1
ATOM 2945 C C . SER A 1 377 ? -9.781 -24.797 -24.516 1 97.5 377 SER A C 1
ATOM 2947 O O . SER A 1 377 ? -9.719 -25.25 -25.672 1 97.5 377 SER A O 1
ATOM 2949 N N . ASN A 1 378 ? -10.938 -24.531 -23.922 1 97.94 378 ASN A N 1
ATOM 2950 C CA . ASN A 1 378 ? -12.211 -24.844 -24.547 1 97.94 378 ASN A CA 1
ATOM 2951 C C . ASN A 1 378 ? -12.883 -23.578 -25.109 1 97.94 378 ASN A C 1
ATOM 2953 O O . ASN A 1 378 ? -13.93 -23.656 -25.75 1 97.94 378 ASN A O 1
ATOM 2957 N N . GLY A 1 379 ? -12.305 -22.406 -24.859 1 98.44 379 GLY A N 1
ATOM 2958 C CA . GLY A 1 379 ? -12.859 -21.156 -25.359 1 98.44 379 GLY A CA 1
ATOM 2959 C C . GLY A 1 379 ? -14.164 -20.766 -24.688 1 98.44 379 GLY A C 1
ATOM 2960 O O . GLY A 1 379 ? -15.102 -20.328 -25.344 1 98.44 379 GLY A O 1
ATOM 2961 N N . VAL A 1 380 ? -14.242 -20.938 -23.391 1 98.81 380 VAL A N 1
ATOM 2962 C CA . VAL A 1 380 ? -15.484 -20.703 -22.656 1 98.81 380 VAL A CA 1
ATOM 2963 C C . VAL A 1 380 ? -15.312 -19.531 -21.703 1 98.81 380 VAL A C 1
ATOM 2965 O O . VAL A 1 380 ? -14.359 -19.5 -20.922 1 98.81 380 VAL A O 1
ATOM 2968 N N . PRO A 1 381 ? -16.219 -18.531 -21.719 1 98.81 381 PRO A N 1
ATOM 2969 C CA . PRO A 1 381 ? -16.188 -17.469 -20.719 1 98.81 381 PRO A CA 1
ATOM 2970 C C . PRO A 1 381 ? -16.438 -17.984 -19.297 1 98.81 381 PRO A C 1
ATOM 2972 O O . PRO A 1 381 ? -17.078 -19.016 -19.125 1 98.81 381 PRO A O 1
ATOM 2975 N N . VAL A 1 382 ? -15.969 -17.141 -18.312 1 98.81 382 VAL A N 1
ATOM 2976 C CA . VAL A 1 382 ? -16.047 -17.656 -16.953 1 98.81 382 VAL A CA 1
ATOM 2977 C C . VAL A 1 382 ? -16.688 -16.609 -16.047 1 98.81 382 VAL A C 1
ATOM 2979 O O . VAL A 1 382 ? -16.578 -15.406 -16.297 1 98.81 382 VAL A O 1
ATOM 2982 N N . LEU A 1 383 ? -17.422 -17.031 -15.039 1 98.81 383 LEU A N 1
ATOM 2983 C CA . LEU A 1 383 ? -17.875 -16.281 -13.875 1 98.81 383 LEU A CA 1
ATOM 2984 C C . LEU A 1 383 ? -17.281 -16.844 -12.594 1 98.81 383 LEU A C 1
ATOM 2986 O O . LEU A 1 383 ? -17.562 -18 -12.234 1 98.81 383 LEU A O 1
ATOM 2990 N N . LEU A 1 384 ? -16.516 -16.016 -11.945 1 97.88 384 LEU A N 1
ATOM 2991 C CA . LEU A 1 384 ? -15.656 -16.594 -10.906 1 97.88 384 LEU A CA 1
ATOM 2992 C C . LEU A 1 384 ? -16.047 -16.062 -9.531 1 97.88 384 LEU A C 1
ATOM 2994 O O . LEU A 1 384 ? -16.203 -14.852 -9.344 1 97.88 384 LEU A O 1
ATOM 2998 N N . ALA A 1 385 ? -16.203 -16.984 -8.68 1 94.62 385 ALA A N 1
ATOM 2999 C CA . ALA A 1 385 ? -16.312 -16.719 -7.242 1 94.62 385 ALA A CA 1
ATOM 3000 C C . ALA A 1 385 ? -15.016 -17.094 -6.523 1 94.62 385 ALA A C 1
ATOM 3002 O O . ALA A 1 385 ? -14.078 -17.594 -7.141 1 94.62 385 ALA A O 1
ATOM 3003 N N . GLY A 1 386 ? -14.891 -16.812 -5.312 1 85.25 386 GLY A N 1
ATOM 3004 C CA . GLY A 1 386 ? -13.758 -17.25 -4.516 1 85.25 386 GLY A CA 1
ATOM 3005 C C . GLY A 1 386 ? -12.781 -16.141 -4.184 1 85.25 386 GLY A C 1
ATOM 3006 O O . GLY A 1 386 ? -12.414 -15.344 -5.059 1 85.25 386 GLY A O 1
ATOM 3007 N N . GLU A 1 387 ? -12.398 -16.062 -2.922 1 80.5 387 GLU A N 1
ATOM 3008 C CA . GLU A 1 387 ? -11.484 -15.016 -2.465 1 80.5 387 GLU A CA 1
ATOM 3009 C C . GLU A 1 387 ? -10.367 -15.602 -1.613 1 80.5 387 GLU A C 1
ATOM 3011 O O . GLU A 1 387 ? -9.438 -14.891 -1.221 1 80.5 387 GLU A O 1
ATOM 3016 N N . ASN A 1 388 ? -10.406 -16.922 -1.492 1 78.81 388 ASN A N 1
ATOM 3017 C CA . ASN A 1 388 ? -9.43 -17.531 -0.597 1 78.81 388 ASN A CA 1
ATOM 3018 C C . ASN A 1 388 ? -8.133 -17.859 -1.323 1 78.81 388 ASN A C 1
ATOM 3020 O O . ASN A 1 388 ? -8.133 -18.125 -2.529 1 78.81 388 ASN A O 1
ATOM 3024 N N . GLU A 1 389 ? -7.047 -17.828 -0.578 1 81.25 389 GLU A N 1
ATOM 3025 C CA . GLU A 1 389 ? -5.73 -18.172 -1.094 1 81.25 389 GLU A CA 1
ATOM 3026 C C . GLU A 1 389 ? -5.379 -17.359 -2.326 1 81.25 389 GLU A C 1
ATOM 3028 O O . GLU A 1 389 ? -5.453 -16.125 -2.299 1 81.25 389 GLU A O 1
ATOM 3033 N N . GLU A 1 390 ? -4.945 -18.047 -3.387 1 86.38 390 GLU A N 1
ATOM 3034 C CA . GLU A 1 390 ? -4.504 -17.312 -4.559 1 86.38 390 GLU A CA 1
ATOM 3035 C C . GLU A 1 390 ? -5.645 -17.125 -5.559 1 86.38 390 GLU A C 1
ATOM 3037 O O . GLU A 1 390 ? -5.449 -16.562 -6.641 1 86.38 390 GLU A O 1
ATOM 3042 N N . LYS A 1 391 ? -6.859 -17.484 -5.168 1 91.19 391 LYS A N 1
ATOM 3043 C CA . LYS A 1 391 ? -7.992 -17.5 -6.094 1 91.19 391 LYS A CA 1
ATOM 3044 C C . LYS A 1 391 ? -8.367 -16.094 -6.527 1 91.19 391 LYS A C 1
ATOM 3046 O O . LYS A 1 391 ? -8.828 -15.883 -7.652 1 91.19 391 LYS A O 1
ATOM 3051 N N . ILE A 1 392 ? -8.156 -15.172 -5.652 1 92.94 392 ILE A N 1
ATOM 3052 C CA . ILE A 1 392 ? -8.414 -13.789 -6.059 1 92.94 392 ILE A CA 1
ATOM 3053 C C . ILE A 1 392 ? -7.496 -13.414 -7.215 1 92.94 392 ILE A C 1
ATOM 3055 O O . ILE A 1 392 ? -7.891 -12.664 -8.109 1 92.94 392 ILE A O 1
ATOM 3059 N N . GLU A 1 393 ? -6.281 -13.906 -7.215 1 95.19 393 GLU A N 1
ATOM 3060 C CA . GLU A 1 393 ? -5.328 -13.617 -8.289 1 95.19 393 GLU A CA 1
ATOM 3061 C C . GLU A 1 393 ? -5.75 -14.289 -9.594 1 95.19 393 GLU A C 1
ATOM 3063 O O . GLU A 1 393 ? -5.543 -13.734 -10.672 1 95.19 393 GLU A O 1
ATOM 3068 N N . VAL A 1 394 ? -6.309 -15.445 -9.492 1 96.69 394 VAL A N 1
ATOM 3069 C CA . VAL A 1 394 ? -6.832 -16.141 -10.664 1 96.69 394 VAL A CA 1
ATOM 3070 C C . VAL A 1 394 ? -7.969 -15.32 -11.281 1 96.69 394 VAL A C 1
ATOM 3072 O O . VAL A 1 394 ? -7.98 -15.078 -12.492 1 96.69 394 VAL A O 1
ATOM 3075 N N . THR A 1 395 ? -8.859 -14.914 -10.406 1 97.06 395 THR A N 1
ATOM 3076 C CA . THR A 1 395 ? -10 -14.117 -10.844 1 97.06 395 THR A CA 1
ATOM 3077 C C . THR A 1 395 ? -9.531 -12.844 -11.547 1 97.06 395 THR A C 1
ATOM 3079 O O . THR A 1 395 ? -10.023 -12.508 -12.625 1 97.06 395 THR A O 1
ATOM 3082 N N . MET A 1 396 ? -8.562 -12.234 -10.992 1 96.31 396 MET A N 1
ATOM 3083 C CA . MET A 1 396 ? -8.086 -10.969 -11.555 1 96.31 396 MET A CA 1
ATOM 3084 C C . MET A 1 396 ? -7.438 -11.18 -12.914 1 96.31 396 MET A C 1
ATOM 3086 O O . MET A 1 396 ? -7.574 -10.344 -13.812 1 96.31 396 MET A O 1
ATOM 3090 N N . ARG A 1 397 ? -6.754 -12.289 -13.156 1 97.56 397 ARG A N 1
ATOM 3091 C CA . ARG A 1 397 ? -6.168 -12.578 -14.461 1 97.56 397 ARG A CA 1
ATOM 3092 C C . ARG A 1 397 ? -7.25 -12.82 -15.508 1 97.56 397 ARG A C 1
ATOM 3094 O O . ARG A 1 397 ? -7.129 -12.375 -16.641 1 97.56 397 ARG A O 1
ATOM 3101 N N . ALA A 1 398 ? -8.258 -13.5 -15.086 1 98.19 398 ALA A N 1
ATOM 3102 C CA . ALA A 1 398 ? -9.359 -13.773 -16 1 98.19 398 ALA A CA 1
ATOM 3103 C C . ALA A 1 398 ? -10.039 -12.484 -16.453 1 98.19 398 ALA A C 1
ATOM 3105 O O . ALA A 1 398 ? -10.305 -12.297 -17.641 1 98.19 398 ALA A O 1
ATOM 3106 N N . VAL A 1 399 ? -10.328 -11.656 -15.469 1 97.88 399 VAL A N 1
ATOM 3107 C CA . VAL A 1 399 ? -10.984 -10.391 -15.766 1 97.88 399 VAL A CA 1
ATOM 3108 C C . VAL A 1 399 ? -10.062 -9.516 -16.625 1 97.88 399 VAL A C 1
ATOM 3110 O O . VAL A 1 399 ? -10.5 -8.898 -17.594 1 97.88 399 VAL A O 1
ATOM 3113 N N . TYR A 1 400 ? -8.773 -9.5 -16.312 1 97.25 400 TYR A N 1
ATOM 3114 C CA . TYR A 1 400 ? -7.793 -8.727 -17.062 1 97.25 400 TYR A CA 1
ATOM 3115 C C . TYR A 1 400 ? -7.73 -9.18 -18.516 1 97.25 400 TYR A C 1
ATOM 3117 O O . TYR A 1 400 ? -7.633 -8.359 -19.422 1 97.25 400 TYR A O 1
ATOM 3125 N N . ALA A 1 401 ? -7.797 -10.5 -18.703 1 98.19 401 ALA A N 1
ATOM 3126 C CA . ALA A 1 401 ? -7.719 -11.078 -20.031 1 98.19 401 ALA A CA 1
ATOM 3127 C C . ALA A 1 401 ? -9.031 -10.906 -20.781 1 98.19 401 ALA A C 1
ATOM 3129 O O . ALA A 1 401 ? -9.109 -11.188 -21.984 1 98.19 401 ALA A O 1
ATOM 3130 N N . GLY A 1 402 ? -10.086 -10.516 -20.109 1 98.12 402 GLY A N 1
ATOM 3131 C CA . GLY A 1 402 ? -11.367 -10.227 -20.734 1 98.12 402 GLY A CA 1
ATOM 3132 C C . GLY A 1 402 ? -12.227 -11.461 -20.922 1 98.12 402 GLY A C 1
ATOM 3133 O O . GLY A 1 402 ? -13.227 -11.422 -21.641 1 98.12 402 GLY A O 1
ATOM 3134 N N . VAL A 1 403 ? -11.883 -12.516 -20.266 1 97.88 403 VAL A N 1
ATOM 3135 C CA . VAL A 1 403 ? -12.555 -13.781 -20.562 1 97.88 403 VAL A CA 1
ATOM 3136 C C . VAL A 1 403 ? -13.719 -13.992 -19.609 1 97.88 403 VAL A C 1
ATOM 3138 O O . VAL A 1 403 ? -14.555 -14.875 -19.812 1 97.88 403 VAL A O 1
ATOM 3141 N N . GLY A 1 404 ? -13.812 -13.109 -18.625 1 97.25 404 GLY A N 1
ATOM 3142 C CA . GLY A 1 404 ? -14.914 -13.344 -17.703 1 97.25 404 GLY A CA 1
ATOM 3143 C C . GLY A 1 404 ? -15.109 -12.219 -16.703 1 97.25 404 GLY A C 1
ATOM 3144 O O . GLY A 1 404 ? -14.625 -11.102 -16.922 1 97.25 404 GLY A O 1
ATOM 3145 N N . LEU A 1 405 ? -16.031 -12.562 -15.641 1 98.12 405 LEU A N 1
ATOM 3146 C CA . LEU A 1 405 ? -16.391 -11.609 -14.602 1 98.12 405 LEU A CA 1
ATOM 3147 C C . LEU A 1 405 ? -16.141 -12.18 -13.211 1 98.12 405 LEU A C 1
ATOM 3149 O O . LEU A 1 405 ? -16.078 -13.398 -13.039 1 98.12 405 LEU A O 1
ATOM 3153 N N . SER A 1 406 ? -15.93 -11.273 -12.32 1 97.56 406 SER A N 1
ATOM 3154 C CA . SER A 1 406 ? -15.773 -11.617 -10.914 1 97.56 406 SER A CA 1
ATOM 3155 C C . SER A 1 406 ? -17.078 -11.406 -10.148 1 97.56 406 SER A C 1
ATOM 3157 O O . SER A 1 406 ? -17.766 -10.398 -10.344 1 97.56 406 SER A O 1
ATOM 3159 N N . LEU A 1 407 ? -17.406 -12.359 -9.328 1 97.12 407 LEU A N 1
ATOM 3160 C CA . LEU A 1 407 ? -18.547 -12.18 -8.438 1 97.12 407 LEU A CA 1
ATOM 3161 C C . LEU A 1 407 ? -18.156 -11.359 -7.215 1 97.12 407 LEU A C 1
ATOM 3163 O O . LEU A 1 407 ? -19.031 -10.852 -6.5 1 97.12 407 LEU A O 1
ATOM 3167 N N . GLY A 1 408 ? -16.891 -11.32 -6.934 1 92.19 408 GLY A N 1
ATOM 3168 C CA . GLY A 1 408 ? -16.359 -10.461 -5.883 1 92.19 408 GLY A CA 1
ATOM 3169 C C . GLY A 1 408 ? -16.625 -10.992 -4.488 1 92.19 408 GLY A C 1
ATOM 3170 O O . GLY A 1 408 ? -16.625 -10.234 -3.514 1 92.19 408 GLY A O 1
ATOM 3171 N N . THR A 1 409 ? -16.984 -12.258 -4.398 1 92.19 409 THR A N 1
ATOM 3172 C CA . THR A 1 409 ? -17.281 -12.867 -3.107 1 92.19 409 THR A CA 1
ATOM 3173 C C . THR A 1 409 ? -17.125 -14.383 -3.17 1 92.19 409 THR A C 1
ATOM 3175 O O . THR A 1 409 ? -17.141 -14.969 -4.254 1 92.19 409 THR A O 1
ATOM 3178 N N . GLN A 1 410 ? -16.922 -14.945 -2.031 1 89 410 GLN A N 1
ATOM 3179 C CA . GLN A 1 410 ? -16.859 -16.391 -1.88 1 89 410 GLN A CA 1
ATOM 3180 C C . GLN A 1 410 ? -18.266 -17 -1.869 1 89 410 GLN A C 1
ATOM 3182 O O . GLN A 1 410 ? -18.438 -18.172 -2.215 1 89 410 GLN A O 1
ATOM 3187 N N . THR A 1 411 ? -19.203 -16.203 -1.488 1 93.56 411 THR A N 1
ATOM 3188 C CA . THR A 1 411 ? -20.562 -16.719 -1.258 1 93.56 411 THR A CA 1
ATOM 3189 C C . THR A 1 411 ? -21.594 -15.852 -1.976 1 93.56 411 THR A C 1
ATOM 3191 O 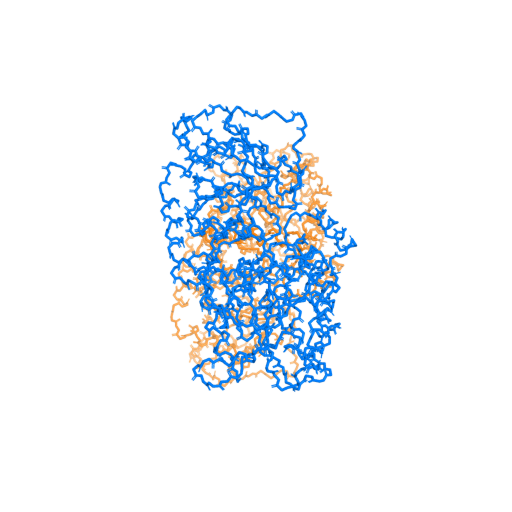O . THR A 1 411 ? -22.453 -15.242 -1.336 1 93.56 411 THR A O 1
ATOM 3194 N N . PRO A 1 412 ? -21.609 -15.914 -3.266 1 97.12 412 PRO A N 1
ATOM 3195 C CA . PRO A 1 412 ? -22.562 -15.094 -4.004 1 97.12 412 PRO A CA 1
ATOM 3196 C C . PRO A 1 412 ? -24.016 -15.547 -3.805 1 97.12 412 PRO A C 1
ATOM 3198 O O . PRO A 1 412 ? -24.266 -16.734 -3.564 1 97.12 412 PRO A O 1
ATOM 3201 N N . THR A 1 413 ? -24.906 -14.641 -3.928 1 97.94 413 THR A N 1
ATOM 3202 C CA . THR A 1 413 ? -26.328 -14.961 -3.967 1 97.94 413 THR A CA 1
ATOM 3203 C C . THR A 1 413 ? -26.734 -15.469 -5.348 1 97.94 413 THR A C 1
ATOM 3205 O O . THR A 1 413 ? -26 -15.289 -6.32 1 97.94 413 THR A O 1
ATOM 3208 N N . ALA A 1 414 ? -27.891 -16.125 -5.348 1 98.19 414 ALA A N 1
ATOM 3209 C CA . ALA A 1 414 ? -28.438 -16.562 -6.633 1 98.19 414 ALA A CA 1
ATOM 3210 C C . ALA A 1 414 ? -28.609 -15.367 -7.578 1 98.19 414 ALA A C 1
ATOM 3212 O O . ALA A 1 414 ? -28.344 -15.484 -8.773 1 98.19 414 ALA A O 1
ATOM 3213 N N . GLU A 1 415 ? -29 -14.281 -7.02 1 98.25 415 GLU A N 1
ATOM 3214 C CA . GLU A 1 415 ? -29.219 -13.086 -7.824 1 98.25 415 GLU A CA 1
ATOM 3215 C C . GLU A 1 415 ? -27.906 -12.578 -8.422 1 98.25 415 GLU A C 1
ATOM 3217 O O . GLU A 1 415 ? -27.875 -12.188 -9.594 1 98.25 415 GLU A O 1
ATOM 3222 N N . GLN A 1 416 ? -26.859 -12.586 -7.633 1 98.31 416 GLN A N 1
ATOM 3223 C CA . GLN A 1 416 ? -25.547 -12.172 -8.125 1 98.31 416 GLN A CA 1
ATOM 3224 C C . GLN A 1 416 ? -25.062 -13.078 -9.25 1 98.31 416 GLN A C 1
ATOM 3226 O O . GLN A 1 416 ? -24.531 -12.609 -10.25 1 98.31 416 GLN A O 1
ATOM 3231 N N . VAL A 1 417 ? -25.312 -14.352 -9.102 1 98.62 417 VAL A N 1
ATOM 3232 C CA . VAL A 1 417 ? -24.922 -15.32 -10.117 1 98.62 417 VAL A CA 1
ATOM 3233 C C . VAL A 1 417 ? -25.703 -15.078 -11.398 1 98.62 417 VAL A C 1
ATOM 3235 O O . VAL A 1 417 ? -25.141 -15.039 -12.492 1 98.62 417 VAL A O 1
ATOM 3238 N N . ARG A 1 418 ? -26.953 -14.898 -11.227 1 98.38 418 ARG A N 1
ATOM 3239 C CA . ARG A 1 418 ? -27.828 -14.656 -12.383 1 98.38 418 ARG A CA 1
ATOM 3240 C C . ARG A 1 418 ? -27.359 -13.43 -13.164 1 98.38 418 ARG A C 1
ATOM 3242 O O . ARG A 1 418 ? -27.203 -13.484 -14.383 1 98.38 418 ARG A O 1
ATOM 3249 N N . LYS A 1 419 ? -27.156 -12.398 -12.453 1 98.31 419 LYS A N 1
ATOM 3250 C CA . LYS A 1 419 ? -26.75 -11.148 -13.094 1 98.31 419 LYS A CA 1
ATOM 3251 C C . LYS A 1 419 ? -25.391 -11.312 -13.797 1 98.31 419 LYS A C 1
ATOM 3253 O O . LYS A 1 419 ? -25.188 -10.773 -14.883 1 98.31 419 LYS A O 1
ATOM 3258 N N . GLY A 1 420 ? -24.5 -12.016 -13.156 1 98.5 420 GLY A N 1
ATOM 3259 C CA . GLY A 1 420 ? -23.203 -12.266 -13.758 1 98.5 420 GLY A CA 1
ATOM 3260 C C . GLY A 1 420 ? -23.281 -13.039 -15.055 1 98.5 420 GLY A C 1
ATOM 3261 O O . GLY A 1 420 ? -22.688 -12.648 -16.062 1 98.5 420 GLY A O 1
ATOM 3262 N N . VAL A 1 421 ? -24.047 -14.086 -15.07 1 98.69 421 VAL A N 1
ATOM 3263 C CA . VAL A 1 421 ? -24.172 -14.93 -16.25 1 98.69 421 VAL A CA 1
ATOM 3264 C C . VAL A 1 421 ? -24.875 -14.148 -17.359 1 98.69 421 VAL A C 1
ATOM 3266 O O . VAL A 1 421 ? -24.438 -14.18 -18.516 1 98.69 421 VAL A O 1
ATOM 3269 N N . GLU A 1 422 ? -25.875 -13.469 -17.016 1 98.12 422 GLU A N 1
ATOM 3270 C CA . GLU A 1 422 ? -26.594 -12.664 -18 1 98.12 422 GLU A CA 1
ATOM 3271 C C . GLU A 1 422 ? -25.688 -11.602 -18.625 1 98.12 422 GLU A C 1
ATOM 3273 O O . GLU A 1 422 ? -25.734 -11.352 -19.828 1 98.12 422 GLU A O 1
ATOM 3278 N N . GLY A 1 423 ? -24.906 -11.008 -17.781 1 98.06 423 GLY A N 1
ATOM 3279 C CA . GLY A 1 423 ? -23.938 -10.039 -18.281 1 98.06 423 GLY A CA 1
ATOM 3280 C C . GLY A 1 423 ? -22.984 -10.633 -19.312 1 98.06 423 GLY A C 1
ATOM 3281 O O . GLY A 1 423 ? -22.688 -9.992 -20.312 1 98.06 423 GLY A O 1
ATOM 3282 N N . ILE A 1 424 ? -22.531 -11.812 -19.094 1 98.69 424 ILE A N 1
ATOM 3283 C CA . ILE A 1 424 ? -21.594 -12.477 -19.984 1 98.69 424 ILE A CA 1
ATOM 3284 C C . ILE A 1 424 ? -22.312 -12.867 -21.281 1 98.69 424 ILE A C 1
ATOM 3286 O O . ILE A 1 424 ? -21.781 -12.664 -22.375 1 98.69 424 ILE A O 1
ATOM 3290 N N . LEU A 1 425 ? -23.531 -13.367 -21.172 1 98 425 LEU A N 1
ATOM 3291 C CA . LEU A 1 425 ? -24.281 -13.852 -22.328 1 98 425 LEU A CA 1
ATOM 3292 C C . LEU A 1 425 ? -24.719 -12.695 -23.203 1 98 425 LEU A C 1
ATOM 3294 O O . LEU A 1 425 ? -24.875 -12.859 -24.422 1 98 425 LEU A O 1
ATOM 3298 N N . GLU A 1 426 ? -24.859 -11.562 -22.625 1 97.5 426 GLU A N 1
ATOM 3299 C CA . GLU A 1 426 ? -25.375 -10.414 -23.359 1 97.5 426 GLU A CA 1
ATOM 3300 C C . GLU A 1 426 ? -24.266 -9.703 -24.125 1 97.5 426 GLU A C 1
ATOM 3302 O O . GLU A 1 426 ? -24.531 -8.938 -25.062 1 97.5 426 GLU A O 1
ATOM 3307 N N . ASP A 1 427 ? -23.094 -9.875 -23.766 1 97.88 427 ASP A N 1
ATOM 3308 C CA . ASP A 1 427 ? -21.969 -9.195 -24.391 1 97.88 427 ASP A CA 1
ATOM 3309 C C . ASP A 1 427 ? -21.031 -10.188 -25.078 1 97.88 427 ASP A C 1
ATOM 3311 O O . ASP A 1 427 ? -20.328 -10.938 -24.406 1 97.88 427 ASP A O 1
ATOM 3315 N N . THR A 1 428 ? -20.906 -10.141 -26.312 1 97.69 428 THR A N 1
ATOM 3316 C CA . THR A 1 428 ? -20.156 -11.117 -27.094 1 97.69 428 THR A CA 1
ATOM 3317 C C . THR A 1 428 ? -18.656 -10.961 -26.875 1 97.69 428 THR A C 1
ATOM 3319 O O . THR A 1 428 ? -17.875 -11.828 -27.25 1 97.69 428 THR A O 1
ATOM 3322 N N . LYS A 1 429 ? -18.266 -9.922 -26.219 1 98.44 429 LYS A N 1
ATOM 3323 C CA . LYS A 1 429 ? -16.828 -9.664 -26.031 1 98.44 429 LYS A CA 1
ATOM 3324 C C . LYS A 1 429 ? -16.188 -10.773 -25.203 1 98.44 429 LYS A C 1
ATOM 3326 O O . LYS A 1 429 ? -15.016 -11.102 -25.406 1 98.44 429 LYS A O 1
ATOM 3331 N N . TYR A 1 430 ? -16.969 -11.32 -24.328 1 98.62 430 TYR A N 1
ATOM 3332 C CA . TYR A 1 430 ? -16.391 -12.359 -23.484 1 98.62 430 TYR A CA 1
ATOM 3333 C C . TYR A 1 430 ? -16.125 -13.625 -24.266 1 98.62 430 TYR A C 1
ATOM 3335 O O . TYR A 1 430 ? -15.062 -14.242 -24.125 1 98.62 430 TYR A O 1
ATOM 3343 N N . LYS A 1 431 ? -17.047 -14.039 -25.062 1 98.56 431 LYS A N 1
ATOM 3344 C CA . LYS A 1 431 ? -16.859 -15.211 -25.906 1 98.56 431 LYS A CA 1
ATOM 3345 C C . LYS A 1 431 ? -15.734 -14.984 -26.922 1 98.56 431 LYS A C 1
ATOM 3347 O O . LYS A 1 431 ? -14.93 -15.883 -27.188 1 98.56 431 LYS A O 1
ATOM 3352 N N . LYS A 1 432 ? -15.695 -13.828 -27.453 1 98.62 432 LYS A N 1
ATOM 3353 C CA . LYS A 1 432 ? -14.633 -13.484 -28.391 1 98.62 432 LYS A CA 1
ATOM 3354 C C . LYS A 1 432 ? -13.258 -13.57 -27.719 1 98.62 432 LYS A C 1
ATOM 3356 O O . LYS A 1 432 ? -12.32 -14.125 -28.297 1 98.62 432 LYS A O 1
ATOM 3361 N N . ALA A 1 433 ? -13.141 -13.078 -26.547 1 98.75 433 ALA A N 1
ATOM 3362 C CA . ALA A 1 433 ? -11.891 -13.148 -25.797 1 98.75 433 ALA A CA 1
ATOM 3363 C C . ALA A 1 433 ? -11.516 -14.594 -25.484 1 98.75 433 ALA A C 1
ATOM 3365 O O . ALA A 1 433 ? -10.352 -14.977 -25.594 1 98.75 433 ALA A O 1
ATOM 3366 N N . ALA A 1 434 ? -12.477 -15.344 -25.094 1 98.75 434 ALA A N 1
ATOM 3367 C CA . ALA A 1 434 ? -12.234 -16.75 -24.781 1 98.75 434 ALA A CA 1
ATOM 3368 C C . ALA A 1 434 ? -11.719 -17.5 -26.016 1 98.75 434 ALA A C 1
ATOM 3370 O O . ALA A 1 434 ? -10.758 -18.266 -25.906 1 98.75 434 ALA A O 1
ATOM 3371 N N . MET A 1 435 ? -12.297 -17.234 -27.094 1 98.62 435 MET A N 1
ATOM 3372 C CA . MET A 1 435 ? -11.898 -17.906 -28.328 1 98.62 435 MET A CA 1
ATOM 3373 C C . MET A 1 435 ? -10.508 -17.453 -28.766 1 98.62 435 MET A C 1
ATOM 3375 O O . MET A 1 435 ? -9.719 -18.266 -29.266 1 98.62 435 MET A O 1
ATOM 3379 N N . LYS A 1 436 ? -10.273 -16.203 -28.609 1 98.56 436 LYS A N 1
ATOM 3380 C CA . LYS A 1 436 ? -8.945 -15.695 -28.922 1 98.56 436 LYS A CA 1
ATOM 3381 C C . LYS A 1 436 ? -7.883 -16.375 -28.062 1 98.56 436 LYS A C 1
ATOM 3383 O O . LYS A 1 436 ? -6.828 -16.766 -28.562 1 98.56 436 LYS A O 1
ATOM 3388 N N . LEU A 1 437 ? -8.156 -16.516 -26.797 1 98.56 437 LEU A N 1
ATOM 3389 C CA . LEU A 1 437 ? -7.23 -17.188 -25.891 1 98.56 437 LEU A CA 1
ATOM 3390 C C . LEU A 1 437 ? -7.07 -18.656 -26.266 1 98.56 437 LEU A C 1
ATOM 3392 O O . LEU A 1 437 ? -5.969 -19.203 -26.203 1 98.56 437 LEU A O 1
ATOM 3396 N N . LYS A 1 438 ? -8.172 -19.266 -26.594 1 98.38 438 LYS A N 1
ATOM 3397 C CA . LYS A 1 438 ? -8.109 -20.656 -27.047 1 98.38 438 LYS A CA 1
ATOM 3398 C C . LYS A 1 438 ? -7.152 -20.797 -28.234 1 98.38 438 LYS A C 1
ATOM 3400 O O . LYS A 1 438 ? -6.285 -21.672 -28.234 1 98.38 438 LYS A O 1
ATOM 3405 N N . MET A 1 439 ? -7.281 -19.969 -29.188 1 98.31 439 MET A N 1
ATOM 3406 C CA . MET A 1 439 ? -6.453 -20.031 -30.391 1 98.31 439 MET A CA 1
ATOM 3407 C C . MET A 1 439 ? -4.992 -19.75 -30.047 1 98.31 439 MET A C 1
ATOM 3409 O O . MET A 1 439 ? -4.098 -20.453 -30.516 1 98.31 439 MET A O 1
ATOM 3413 N N . GLU A 1 440 ? -4.734 -18.719 -29.234 1 98.31 440 GLU A N 1
ATOM 3414 C CA . GLU A 1 440 ? -3.375 -18.359 -28.828 1 98.31 440 GLU A CA 1
ATOM 3415 C C . GLU A 1 440 ? -2.689 -19.531 -28.125 1 98.31 440 GLU A C 1
ATOM 3417 O O . GLU A 1 440 ? -1.522 -19.828 -28.391 1 98.31 440 GLU A O 1
ATOM 3422 N N . ASN A 1 441 ? -3.424 -20.141 -27.281 1 97.81 441 ASN A N 1
ATOM 3423 C CA . ASN A 1 441 ? -2.842 -21.25 -26.516 1 97.81 441 ASN A CA 1
ATOM 3424 C C . ASN A 1 441 ? -2.666 -22.5 -27.375 1 97.81 441 ASN A C 1
ATOM 3426 O O . ASN A 1 441 ? -1.699 -23.234 -27.203 1 97.81 441 ASN A O 1
ATOM 3430 N N . SER A 1 442 ? -3.568 -22.734 -28.297 1 96.5 442 SER A N 1
ATOM 3431 C CA . SER A 1 442 ? -3.402 -23.828 -29.234 1 96.5 442 SER A CA 1
ATOM 3432 C C . SER A 1 442 ? -2.156 -23.625 -30.094 1 96.5 442 SER A C 1
ATOM 3434 O O . SER A 1 442 ? -1.409 -24.578 -30.344 1 96.5 442 SER A O 1
ATOM 3436 N N . ASP A 1 443 ? -1.933 -22.438 -30.484 1 97.44 443 ASP A N 1
ATOM 3437 C CA . ASP A 1 443 ? -0.796 -22.109 -31.344 1 97.44 443 ASP A CA 1
ATOM 3438 C C . ASP A 1 443 ? 0.524 -22.297 -30.594 1 97.44 443 ASP A C 1
ATOM 3440 O O . ASP A 1 443 ? 1.541 -22.641 -31.203 1 97.44 443 ASP A O 1
ATOM 3444 N N . LEU A 1 444 ? 0.55 -22.109 -29.359 1 97.56 444 LEU A N 1
ATOM 3445 C CA . LEU A 1 444 ? 1.762 -22.25 -28.562 1 97.56 444 LEU A CA 1
ATOM 3446 C C . LEU A 1 444 ? 2.162 -23.703 -28.422 1 97.56 444 LEU A C 1
ATOM 3448 O O . LEU A 1 444 ? 3.344 -24.016 -28.266 1 97.56 444 LEU A O 1
ATOM 3452 N N . ASP A 1 445 ? 1.199 -24.641 -28.484 1 97.06 445 ASP A N 1
ATOM 3453 C CA . ASP A 1 445 ? 1.462 -26.078 -28.453 1 97.06 445 ASP A CA 1
ATOM 3454 C C . ASP A 1 445 ? 2.373 -26.453 -27.297 1 97.06 445 ASP A C 1
ATOM 3456 O O . ASP A 1 445 ? 3.518 -26.859 -27.5 1 97.06 445 ASP A O 1
ATOM 3460 N N . ALA A 1 446 ? 1.83 -26.438 -26.141 1 98.44 446 ALA A N 1
ATOM 3461 C CA . ALA A 1 446 ? 2.559 -26.547 -24.891 1 98.44 446 ALA A CA 1
ATOM 3462 C C . ALA A 1 446 ? 3.436 -27.797 -24.875 1 98.44 446 ALA A C 1
ATOM 3464 O O . ALA A 1 446 ? 4.617 -27.734 -24.531 1 98.44 446 ALA A O 1
ATOM 3465 N N . LEU A 1 447 ? 2.934 -28.953 -25.281 1 98.38 447 LEU A N 1
ATOM 3466 C CA . LEU A 1 447 ? 3.656 -30.219 -25.203 1 98.38 447 LEU A CA 1
ATOM 3467 C C . LEU A 1 447 ? 4.871 -30.203 -26.125 1 98.38 447 LEU A C 1
ATOM 3469 O O . LEU A 1 447 ? 5.953 -30.656 -25.734 1 98.38 447 LEU A O 1
ATOM 3473 N N . SER A 1 448 ? 4.742 -29.656 -27.297 1 98 448 SER A N 1
ATOM 3474 C CA . SER A 1 448 ? 5.871 -29.547 -28.219 1 98 448 SER A CA 1
ATOM 3475 C C . SER A 1 448 ? 6.938 -28.594 -27.656 1 98 448 SER A C 1
ATOM 3477 O O . SER A 1 448 ? 8.133 -28.859 -27.812 1 98 448 SER A O 1
ATOM 3479 N N . ALA A 1 449 ? 6.465 -27.531 -27.109 1 98.38 449 ALA A N 1
ATOM 3480 C CA . ALA A 1 449 ? 7.398 -26.562 -26.531 1 98.38 449 ALA A CA 1
ATOM 3481 C C . ALA A 1 449 ? 8.188 -27.188 -25.375 1 98.38 449 ALA A C 1
ATOM 3483 O O . ALA A 1 449 ? 9.383 -26.922 -25.234 1 98.38 449 ALA A O 1
ATOM 3484 N N . ILE A 1 450 ? 7.535 -27.969 -24.578 1 98.69 450 ILE A N 1
ATOM 3485 C CA . ILE A 1 450 ? 8.18 -28.656 -23.469 1 98.69 450 ILE A CA 1
ATOM 3486 C C . ILE A 1 450 ? 9.242 -29.625 -24 1 98.69 450 ILE A C 1
ATOM 3488 O O . ILE A 1 450 ? 10.375 -29.641 -23.516 1 98.69 450 ILE A O 1
ATOM 3492 N N . GLU A 1 451 ? 8.906 -30.359 -25.016 1 97.94 451 GLU A N 1
ATOM 3493 C CA . GLU A 1 451 ? 9.852 -31.281 -25.641 1 97.94 451 GLU A CA 1
ATOM 3494 C C . GLU A 1 451 ? 11.07 -30.531 -26.172 1 97.94 451 GLU A C 1
ATOM 3496 O O . GLU A 1 451 ? 12.203 -30.969 -26 1 97.94 451 GLU A O 1
ATOM 3501 N N . ALA A 1 452 ? 10.773 -29.453 -26.844 1 97.94 452 ALA A N 1
ATOM 3502 C CA . ALA A 1 452 ? 11.844 -28.656 -27.422 1 97.94 452 ALA A CA 1
ATOM 3503 C C . ALA A 1 452 ? 12.805 -28.156 -26.344 1 97.94 452 ALA A C 1
ATOM 3505 O O . ALA A 1 452 ? 14.023 -28.141 -26.547 1 97.94 452 ALA A O 1
ATOM 3506 N N . LYS A 1 453 ? 12.25 -27.766 -25.219 1 98.44 453 LYS A N 1
ATOM 3507 C CA . LYS A 1 453 ? 13.094 -27.266 -24.141 1 98.44 453 LYS A CA 1
ATOM 3508 C C . LYS A 1 453 ? 13.961 -28.391 -23.562 1 98.44 453 LYS A C 1
ATOM 3510 O O . LYS A 1 453 ? 15.133 -28.172 -23.266 1 98.44 453 LYS A O 1
ATOM 3515 N N . ILE A 1 454 ? 13.383 -29.547 -23.391 1 98.31 454 ILE A N 1
ATOM 3516 C CA . ILE A 1 454 ? 14.133 -30.703 -22.891 1 98.31 454 ILE A CA 1
ATOM 3517 C C . ILE A 1 454 ? 15.258 -31.031 -23.859 1 98.31 454 ILE A C 1
ATOM 3519 O O . ILE A 1 454 ? 16.391 -31.281 -23.453 1 98.31 454 ILE A O 1
ATOM 3523 N N . ARG A 1 455 ? 15 -30.984 -25.141 1 96.94 455 ARG A N 1
ATOM 3524 C CA . ARG A 1 455 ? 16.016 -31.234 -26.156 1 96.94 455 ARG A CA 1
ATOM 3525 C C . ARG A 1 455 ? 17.156 -30.219 -26.047 1 96.94 455 ARG A C 1
ATOM 3527 O O . ARG A 1 455 ? 18.328 -30.578 -26.141 1 96.94 455 ARG A O 1
ATOM 3534 N N . GLU A 1 456 ? 16.75 -29.031 -25.875 1 96.75 456 GLU A N 1
ATOM 3535 C CA . GLU A 1 456 ? 17.734 -27.953 -25.734 1 96.75 456 GLU A CA 1
ATOM 3536 C C . GLU A 1 456 ? 18.641 -28.188 -24.547 1 96.75 456 GLU A C 1
ATOM 3538 O O . GLU A 1 456 ? 19.828 -27.859 -24.578 1 96.75 456 GLU A O 1
ATOM 3543 N N . MET A 1 457 ? 18.125 -28.828 -23.516 1 97 457 MET A N 1
ATOM 3544 C CA . MET A 1 457 ? 18.859 -28.984 -22.266 1 97 457 MET A CA 1
ATOM 3545 C C . MET A 1 457 ? 19.609 -30.312 -22.234 1 97 457 MET A C 1
ATOM 3547 O O . MET A 1 457 ? 20.328 -30.594 -21.281 1 97 457 MET A O 1
ATOM 3551 N N . THR A 1 458 ? 19.453 -31.109 -23.234 1 94.62 458 THR A N 1
ATOM 3552 C CA . THR A 1 458 ? 20.078 -32.438 -23.297 1 94.62 458 THR A CA 1
ATOM 3553 C C . THR A 1 458 ? 21.562 -32.281 -23.688 1 94.62 458 THR A C 1
ATOM 3555 O O . THR A 1 458 ? 21.906 -31.484 -24.562 1 94.62 458 THR A O 1
ATOM 3558 N N . GLU A 1 459 ? 22.328 -32.938 -22.984 1 86.75 459 GLU A N 1
ATOM 3559 C CA . GLU A 1 459 ? 23.781 -32.938 -23.219 1 86.75 459 GLU A CA 1
ATOM 3560 C C . GLU A 1 459 ? 24.266 -34.312 -23.719 1 86.75 459 GLU A C 1
ATOM 3562 O O . GLU A 1 459 ? 23.656 -35.312 -23.438 1 86.75 459 GLU A O 1
ATOM 3567 N N . MET B 1 1 ? -10.359 50.156 34.094 1 26.52 1 MET B N 1
ATOM 3568 C CA . MET B 1 1 ? -10.359 50.312 32.625 1 26.52 1 MET B CA 1
ATOM 3569 C C . MET B 1 1 ? -11.688 49.844 32.031 1 26.52 1 MET B C 1
ATOM 3571 O O . MET B 1 1 ? -12.078 48.688 32.219 1 26.52 1 MET B O 1
ATOM 3575 N N . THR B 1 2 ? -12.625 50.656 31.969 1 30.17 2 THR B N 1
ATOM 3576 C CA . THR B 1 2 ? -13.992 50.375 31.547 1 30.17 2 THR B CA 1
ATOM 3577 C C . THR B 1 2 ? -14.016 49.688 30.188 1 30.17 2 THR B C 1
ATOM 3579 O O . THR B 1 2 ? -13.484 50.219 29.219 1 30.17 2 THR B O 1
ATOM 3582 N N . ALA B 1 3 ? -13.945 48.344 30.219 1 39.25 3 ALA B N 1
ATOM 3583 C CA . ALA B 1 3 ? -14.008 47.5 29.031 1 39.25 3 ALA B CA 1
ATOM 3584 C C . ALA B 1 3 ? -15.094 48 28.078 1 39.25 3 ALA B C 1
ATOM 3586 O O . ALA B 1 3 ? -16.281 47.969 28.406 1 39.25 3 ALA B O 1
ATOM 3587 N N . THR B 1 4 ? -14.93 49 27.297 1 39.47 4 THR B N 1
ATOM 3588 C CA . THR B 1 4 ? -15.898 49.406 26.281 1 39.47 4 THR B CA 1
ATOM 3589 C C . THR B 1 4 ? -16.438 48.219 25.531 1 39.47 4 THR B C 1
ATOM 3591 O O . THR B 1 4 ? -15.68 47.375 25.047 1 39.47 4 THR B O 1
ATOM 3594 N N . GLU B 1 5 ? -17.594 47.719 25.844 1 45.53 5 GLU B N 1
ATOM 3595 C CA . GLU B 1 5 ? -18.359 46.688 25.125 1 45.53 5 GLU B CA 1
ATOM 3596 C C . GLU B 1 5 ? -18.25 46.875 23.609 1 45.53 5 GLU B C 1
ATOM 3598 O O . GLU B 1 5 ? -18.734 47.844 23.062 1 45.53 5 GLU B O 1
ATOM 3603 N N . GLY B 1 6 ? -17.094 46.562 23.031 1 46.84 6 GLY B N 1
ATOM 3604 C CA . GLY B 1 6 ? -16.859 46.781 21.609 1 46.84 6 GLY B CA 1
ATOM 3605 C C . GLY B 1 6 ? -17.953 46.219 20.734 1 46.84 6 GLY B C 1
ATOM 3606 O O . GLY B 1 6 ? -18.266 45.031 20.812 1 46.84 6 GLY B O 1
ATOM 3607 N N . TYR B 1 7 ? -19.109 46.969 20.484 1 47 7 TYR B N 1
ATOM 3608 C CA . TYR B 1 7 ? -20.172 46.625 19.531 1 47 7 TYR B CA 1
ATOM 3609 C C . TYR B 1 7 ? -19.594 46.438 18.125 1 47 7 TYR B C 1
ATOM 3611 O O . TYR B 1 7 ? -18.609 47.094 17.766 1 47 7 TYR B O 1
ATOM 3619 N N . ASP B 1 8 ? -19.75 45.25 17.641 1 51.28 8 ASP B N 1
ATOM 3620 C CA . ASP B 1 8 ? -19.453 45.062 16.219 1 51.28 8 ASP B CA 1
ATOM 3621 C C . ASP B 1 8 ? -20.172 46.094 15.375 1 51.28 8 ASP B C 1
ATOM 3623 O O . ASP B 1 8 ? -21.359 46.375 15.586 1 51.28 8 ASP B O 1
ATOM 3627 N N . ASP B 1 9 ? -19.516 46.938 14.75 1 52 9 ASP B N 1
ATOM 3628 C CA . ASP B 1 9 ? -20.047 48.062 13.969 1 52 9 ASP B CA 1
ATOM 3629 C C . ASP B 1 9 ? -21.297 47.625 13.211 1 52 9 ASP B C 1
ATOM 3631 O O . ASP B 1 9 ? -22.328 48.312 13.242 1 52 9 ASP B O 1
ATOM 3635 N N . GLY B 1 10 ? -21.281 46.719 12.125 1 46.38 10 GLY B N 1
ATOM 3636 C CA . GLY B 1 10 ? -22.312 46.688 11.094 1 46.38 10 GLY B CA 1
ATOM 3637 C C . GLY B 1 10 ? -23.641 46.125 11.594 1 46.38 10 GLY B C 1
ATOM 3638 O O . GLY B 1 10 ? -24.672 46.344 10.969 1 46.38 10 GLY B O 1
ATOM 3639 N N . LYS B 1 11 ? -23.641 45.062 12.352 1 56.44 11 LYS B N 1
ATOM 3640 C CA . LYS B 1 11 ? -24.922 44.438 12.641 1 56.44 11 LYS B CA 1
ATOM 3641 C C . LYS B 1 11 ? -25.469 44.906 13.992 1 56.44 11 LYS B C 1
ATOM 3643 O O . LYS B 1 11 ? -26.5 44.406 14.453 1 56.44 11 LYS B O 1
ATOM 3648 N N . GLY B 1 12 ? -24.797 45.75 14.719 1 60.47 12 GLY B N 1
ATOM 3649 C CA . GLY B 1 12 ? -25.25 46.156 16.031 1 60.47 12 GLY B CA 1
ATOM 3650 C C . GLY B 1 12 ? -25.094 45.094 17.094 1 60.47 12 GLY B C 1
ATOM 3651 O O . GLY B 1 12 ? -25.734 45.156 18.141 1 60.47 12 GLY B O 1
ATOM 3652 N N . LEU B 1 13 ? -24.359 44.031 16.797 1 68.19 13 LEU B N 1
ATOM 3653 C CA . LEU B 1 13 ? -24.203 42.906 17.719 1 68.19 13 LEU B CA 1
ATOM 3654 C C . LEU B 1 13 ? -22.953 43.062 18.578 1 68.19 13 LEU B C 1
ATOM 3656 O O . LEU B 1 13 ? -21.969 43.625 18.141 1 68.19 13 LEU B O 1
ATOM 3660 N N . ARG B 1 14 ? -23.125 42.562 19.781 1 84.31 14 ARG B N 1
ATOM 3661 C CA . ARG B 1 14 ? -21.969 42.531 20.672 1 84.31 14 ARG B CA 1
ATOM 3662 C C . ARG B 1 14 ? -20.922 41.531 20.188 1 84.31 14 ARG B C 1
ATOM 3664 O O . ARG B 1 14 ? -21.266 40.438 19.781 1 84.31 14 ARG B O 1
ATOM 3671 N N . ARG B 1 15 ? -19.703 41.906 20.109 1 93.38 15 ARG B N 1
ATOM 3672 C CA . ARG B 1 15 ? -18.609 41.031 19.703 1 93.38 15 ARG B CA 1
ATOM 3673 C C . ARG B 1 15 ? -18.484 39.844 20.656 1 93.38 15 ARG B C 1
ATOM 3675 O O . ARG B 1 15 ? -18.625 40 21.875 1 93.38 15 ARG B O 1
ATOM 3682 N N . PRO B 1 16 ? -18.25 38.75 20.062 1 96.62 16 PRO B N 1
ATOM 3683 C CA . PRO B 1 16 ? -18.047 37.562 20.922 1 96.62 16 PRO B CA 1
ATOM 3684 C C . PRO B 1 16 ? -16.719 37.625 21.672 1 96.62 16 PRO B C 1
ATOM 3686 O O . PRO B 1 16 ? -15.82 38.375 21.297 1 96.62 16 PRO B O 1
ATOM 3689 N N . LEU B 1 17 ? -16.672 36.906 22.75 1 97.38 17 LEU B N 1
ATOM 3690 C CA . LEU B 1 17 ? -15.406 36.594 23.406 1 97.38 17 LEU B CA 1
ATOM 3691 C C . LEU B 1 17 ? -14.703 35.438 22.703 1 97.38 17 LEU B C 1
ATOM 3693 O O . LEU B 1 17 ? -15.328 34.406 22.422 1 97.38 17 LEU B O 1
ATOM 3697 N N . LEU B 1 18 ? -13.477 35.594 22.359 1 98.62 18 LEU B N 1
ATOM 3698 C CA . LEU B 1 18 ? -12.734 34.562 21.656 1 98.62 18 LEU B CA 1
ATOM 3699 C C . LEU B 1 18 ? -11.859 33.781 22.625 1 98.62 18 LEU B C 1
ATOM 3701 O O . LEU B 1 18 ? -11 34.344 23.297 1 98.62 18 LEU B O 1
ATOM 3705 N N . LEU B 1 19 ? -12.109 32.531 22.766 1 98.62 19 LEU B N 1
ATOM 3706 C CA . LEU B 1 19 ? -11.266 31.625 23.562 1 98.62 19 LEU B CA 1
ATOM 3707 C C . LEU B 1 19 ? -10.266 30.891 22.672 1 98.62 19 LEU B C 1
ATOM 3709 O O . LEU B 1 19 ? -10.648 30.141 21.766 1 98.62 19 LEU B O 1
ATOM 3713 N N . MET B 1 20 ? -9 31.094 22.984 1 98.69 20 MET B N 1
ATOM 3714 C CA . MET B 1 20 ? -7.945 30.484 22.156 1 98.69 20 MET B CA 1
ATOM 3715 C C . MET B 1 20 ? -7.156 29.453 22.969 1 98.69 20 MET B C 1
ATOM 3717 O O . MET B 1 20 ? -6.945 29.625 24.172 1 98.69 20 MET B O 1
ATOM 3721 N N . ALA B 1 21 ? -6.77 28.391 22.312 1 98.06 21 ALA B N 1
ATOM 3722 C CA . ALA B 1 21 ? -5.875 27.359 22.828 1 98.06 21 ALA B CA 1
ATOM 3723 C C . ALA B 1 21 ? -5.027 26.75 21.719 1 98.06 21 ALA B C 1
ATOM 3725 O O . ALA B 1 21 ? -5.434 26.734 20.562 1 98.06 21 ALA B O 1
ATOM 3726 N N . ALA B 1 22 ? -3.84 26.266 22.062 1 97.56 22 ALA B N 1
ATOM 3727 C CA . ALA B 1 22 ? -2.934 25.641 21.094 1 97.56 22 ALA B CA 1
ATOM 3728 C C . ALA B 1 22 ? -2.104 24.531 21.766 1 97.56 22 ALA B C 1
ATOM 3730 O O . ALA B 1 22 ? -1.89 24.562 22.969 1 97.56 22 ALA B O 1
ATOM 3731 N N . PHE B 1 23 ? -1.754 23.578 20.891 1 95.88 23 PHE B N 1
ATOM 3732 C CA . PHE B 1 23 ? -0.789 22.594 21.375 1 95.88 23 PHE B CA 1
ATOM 3733 C C . PHE B 1 23 ? 0.507 23.281 21.797 1 95.88 23 PHE B C 1
ATOM 3735 O O . PHE B 1 23 ? 1.052 24.109 21.062 1 95.88 23 PHE B O 1
ATOM 3742 N N . PRO B 1 24 ? 0.958 22.953 23 1 93.56 24 PRO B N 1
ATOM 3743 C CA . PRO B 1 24 ? 2.037 23.75 23.578 1 93.56 24 PRO B CA 1
ATOM 3744 C C . PRO B 1 24 ? 3.418 23.344 23.078 1 93.56 24 PRO B C 1
ATOM 3746 O O . PRO B 1 24 ? 4.297 23 23.875 1 93.56 24 PRO B O 1
ATOM 3749 N N . ILE B 1 25 ? 3.619 23.375 21.844 1 89.88 25 ILE B N 1
ATOM 3750 C CA . ILE B 1 25 ? 4.898 23.297 21.141 1 89.88 25 ILE B CA 1
ATOM 3751 C C . ILE B 1 25 ? 5.023 24.469 20.156 1 89.88 25 ILE B C 1
ATOM 3753 O O . ILE B 1 25 ? 4.039 24.859 19.531 1 89.88 25 ILE B O 1
ATOM 3757 N N . ASP B 1 26 ? 6.168 24.922 20 1 88.19 26 ASP B N 1
ATOM 3758 C CA . ASP B 1 26 ? 6.406 26.203 19.344 1 88.19 26 ASP B CA 1
ATOM 3759 C C . ASP B 1 26 ? 5.805 26.219 17.938 1 88.19 26 ASP B C 1
ATOM 3761 O O . ASP B 1 26 ? 5.172 27.203 17.547 1 88.19 26 ASP B O 1
ATOM 3765 N N . GLY B 1 27 ? 5.973 25.188 17.266 1 89.38 27 GLY B N 1
ATOM 3766 C CA . GLY B 1 27 ? 5.469 25.141 15.898 1 89.38 27 GLY B CA 1
ATOM 3767 C C . GLY B 1 27 ? 3.957 25.234 15.82 1 89.38 27 GLY B C 1
ATOM 3768 O O . GLY B 1 27 ? 3.406 25.625 14.789 1 89.38 27 GLY B O 1
ATOM 3769 N N . HIS B 1 28 ? 3.266 24.906 16.875 1 94.38 28 HIS B N 1
ATOM 3770 C CA . HIS B 1 28 ? 1.808 24.891 16.891 1 94.38 28 HIS B CA 1
ATOM 3771 C C . HIS B 1 28 ? 1.259 26.188 17.484 1 94.38 28 HIS B C 1
ATOM 3773 O O . HIS B 1 28 ? 0.269 26.734 16.984 1 94.38 28 HIS B O 1
ATOM 3779 N N . ILE B 1 29 ? 1.929 26.719 18.484 1 96.06 29 ILE B N 1
ATOM 3780 C CA . ILE B 1 29 ? 1.321 27.797 19.25 1 96.06 29 ILE B CA 1
ATOM 3781 C C . ILE B 1 29 ? 1.747 29.141 18.672 1 96.06 29 ILE B C 1
ATOM 3783 O O . ILE B 1 29 ? 1.002 30.125 18.75 1 96.06 29 ILE B O 1
ATOM 3787 N N . ASN B 1 30 ? 2.881 29.281 18.047 1 94 30 ASN B N 1
ATOM 3788 C CA . ASN B 1 30 ? 3.404 30.547 17.562 1 94 30 ASN B CA 1
ATOM 3789 C C . ASN B 1 30 ? 2.451 31.203 16.562 1 94 30 ASN B C 1
ATOM 3791 O O . ASN B 1 30 ? 2.158 32.406 16.656 1 94 30 ASN B O 1
ATOM 3795 N N . PRO B 1 31 ? 1.94 30.406 15.609 1 96.81 31 PRO B N 1
ATOM 3796 C CA . PRO B 1 31 ? 0.983 31.031 14.688 1 96.81 31 PRO B CA 1
ATOM 3797 C C . PRO B 1 31 ? -0.225 31.625 15.406 1 96.81 31 PRO B C 1
ATOM 3799 O O . PRO B 1 31 ? -0.753 32.656 14.992 1 96.81 31 PRO B O 1
ATOM 3802 N N . LEU B 1 32 ? -0.612 31.062 16.453 1 98.19 32 LEU B N 1
ATOM 3803 C CA . LEU B 1 32 ? -1.804 31.531 17.156 1 98.19 32 LEU B CA 1
ATOM 3804 C C . LEU B 1 32 ? -1.509 32.781 17.953 1 98.19 32 LEU B C 1
ATOM 3806 O O . LEU B 1 32 ? -2.408 33.594 18.188 1 98.19 32 LEU B O 1
ATOM 3810 N N . PHE B 1 33 ? -0.236 33.062 18.312 1 97.31 33 PHE B N 1
ATOM 3811 C CA . PHE B 1 33 ? 0.122 34.344 18.891 1 97.31 33 PHE B CA 1
ATOM 3812 C C . PHE B 1 33 ? -0.1 35.469 17.906 1 97.31 33 PHE B C 1
ATOM 3814 O O . PHE B 1 33 ? -0.62 36.531 18.266 1 97.31 33 PHE B O 1
ATOM 3821 N N . THR B 1 34 ? 0.31 35.188 16.703 1 96.69 34 THR B N 1
ATOM 3822 C CA . THR B 1 34 ? 0.143 36.188 15.656 1 96.69 34 THR B CA 1
ATOM 3823 C C . THR B 1 34 ? -1.334 36.5 15.438 1 96.69 34 THR B C 1
ATOM 3825 O O . THR B 1 34 ? -1.715 37.656 15.32 1 96.69 34 THR B O 1
ATOM 3828 N N . ILE B 1 35 ? -2.131 35.531 15.438 1 98.5 35 ILE B N 1
ATOM 3829 C CA . ILE B 1 35 ? -3.568 35.688 15.234 1 98.5 35 ILE B CA 1
ATOM 3830 C C . ILE B 1 35 ? -4.184 36.406 16.422 1 98.5 35 ILE B C 1
ATOM 3832 O O . ILE B 1 35 ? -4.965 37.344 16.234 1 98.5 35 ILE B O 1
ATOM 3836 N N . ALA B 1 36 ? -3.807 36 17.625 1 98.56 36 ALA B N 1
ATOM 3837 C CA . ALA B 1 36 ? -4.309 36.656 18.844 1 98.56 36 ALA B CA 1
ATOM 3838 C C . ALA B 1 36 ? -3.99 38.156 18.844 1 98.56 36 ALA B C 1
ATOM 3840 O O . ALA B 1 36 ? -4.855 38.969 19.141 1 98.56 36 ALA B O 1
ATOM 3841 N N . SER B 1 37 ? -2.754 38.5 18.531 1 97.44 37 SER B N 1
ATOM 3842 C CA . SER B 1 37 ? -2.332 39.875 18.5 1 97.44 37 SER B CA 1
ATOM 3843 C C . SER B 1 37 ? -3.178 40.688 17.531 1 97.44 37 SER B C 1
ATOM 3845 O O . SER B 1 37 ? -3.6 41.812 17.844 1 97.44 37 SER B O 1
ATOM 3847 N N . HIS B 1 38 ? -3.406 40.188 16.375 1 97.69 38 HIS B N 1
ATOM 3848 C CA . HIS B 1 38 ? -4.215 40.844 15.375 1 97.69 38 HIS B CA 1
ATOM 3849 C C . HIS B 1 38 ? -5.645 41.062 15.859 1 97.69 38 HIS B C 1
ATOM 3851 O O . HIS B 1 38 ? -6.199 42.156 15.742 1 97.69 38 HIS B O 1
ATOM 3857 N N . LEU B 1 39 ? -6.227 40 16.406 1 98.5 39 LEU B N 1
ATOM 3858 C CA . LEU B 1 39 ? -7.617 40.062 16.828 1 98.5 39 LEU B CA 1
ATOM 3859 C C . LEU B 1 39 ? -7.797 41.062 17.969 1 98.5 39 LEU B C 1
ATOM 3861 O O . LEU B 1 39 ? -8.781 41.812 17.984 1 98.5 39 LEU B O 1
ATOM 3865 N N . VAL B 1 40 ? -6.852 41.125 18.891 1 98.12 40 VAL B N 1
ATOM 3866 C CA . VAL B 1 40 ? -6.883 42.125 19.953 1 98.12 40 VAL B CA 1
ATOM 3867 C C . VAL B 1 40 ? -6.789 43.531 19.359 1 98.12 40 VAL B C 1
ATOM 3869 O O . VAL B 1 40 ? -7.551 44.406 19.734 1 98.12 40 VAL B O 1
ATOM 3872 N N . ASN B 1 41 ? -5.914 43.688 18.438 1 96.75 41 ASN B N 1
ATOM 3873 C CA . ASN B 1 41 ? -5.672 44.969 17.828 1 96.75 41 ASN B CA 1
ATOM 3874 C C . ASN B 1 41 ? -6.914 45.5 17.094 1 96.75 41 ASN B C 1
ATOM 3876 O O . ASN B 1 41 ? -7.125 46.719 17.016 1 96.75 41 ASN B O 1
ATOM 3880 N N . VAL B 1 42 ? -7.684 44.625 16.578 1 96.56 42 VAL B N 1
ATOM 3881 C CA . VAL B 1 42 ? -8.852 45.062 15.82 1 96.56 42 VAL B CA 1
ATOM 3882 C C . VAL B 1 42 ? -10.078 45.062 16.734 1 96.56 42 VAL B C 1
ATOM 3884 O O . VAL B 1 42 ? -11.211 45.188 16.266 1 96.56 42 VAL B O 1
ATOM 3887 N N . GLY B 1 43 ? -9.945 44.781 18.016 1 96 43 GLY B N 1
ATOM 3888 C CA . GLY B 1 43 ? -10.977 45.125 18.969 1 96 43 GLY B CA 1
ATOM 3889 C C . GLY B 1 43 ? -11.641 43.938 19.609 1 96 43 GLY B C 1
ATOM 3890 O O . GLY B 1 43 ? -12.578 44.094 20.406 1 96 43 GLY B O 1
ATOM 3891 N N . TYR B 1 44 ? -11.188 42.75 19.422 1 97.75 44 TYR B N 1
ATOM 3892 C CA . TYR B 1 44 ? -11.773 41.562 20.078 1 97.75 44 TYR B CA 1
ATOM 3893 C C . TYR B 1 44 ? -11.188 41.375 21.469 1 97.75 44 TYR B C 1
ATOM 3895 O O . TYR B 1 44 ? -10.016 41.688 21.703 1 97.75 44 TYR B O 1
ATOM 3903 N N . GLU B 1 45 ? -12.039 40.938 22.344 1 97.69 45 GLU B N 1
ATOM 3904 C CA . GLU B 1 45 ? -11.531 40.375 23.594 1 97.69 45 GLU B CA 1
ATOM 3905 C C . GLU B 1 45 ? -11.102 38.906 23.406 1 97.69 45 GLU B C 1
ATOM 3907 O O . GLU B 1 45 ? -11.891 38.062 22.984 1 97.69 45 GLU B O 1
ATOM 3912 N N . VAL B 1 46 ? -9.828 38.656 23.688 1 98.56 46 VAL B N 1
ATOM 3913 C CA . VAL B 1 46 ? -9.266 37.312 23.484 1 98.56 46 VAL B CA 1
ATOM 3914 C C . VAL B 1 46 ? -8.773 36.75 24.812 1 98.56 46 VAL B C 1
ATOM 3916 O O . VAL B 1 46 ? -8.039 37.438 25.547 1 98.56 46 VAL B O 1
ATOM 3919 N N . ALA B 1 47 ? -9.258 35.656 25.172 1 98.69 47 ALA B N 1
ATOM 3920 C CA . ALA B 1 47 ? -8.703 34.844 26.266 1 98.69 47 ALA B CA 1
ATOM 3921 C C . ALA B 1 47 ? -7.918 33.656 25.719 1 98.69 47 ALA B C 1
ATOM 3923 O O . ALA B 1 47 ? -8.422 32.906 24.875 1 98.69 47 ALA B O 1
ATOM 3924 N N . PHE B 1 48 ? -6.656 33.5 26.172 1 98.62 48 PHE B N 1
ATOM 3925 C CA . PHE B 1 48 ? -5.762 32.469 25.656 1 98.62 48 PHE B CA 1
ATOM 3926 C C . PHE B 1 48 ? -5.328 31.516 26.781 1 98.62 48 PHE B C 1
ATOM 3928 O O . PHE B 1 48 ? -4.637 31.938 27.719 1 98.62 48 PHE B O 1
ATOM 3935 N N . SER B 1 49 ? -5.797 30.312 26.703 1 97.94 49 SER B N 1
ATOM 3936 C CA . SER B 1 49 ? -5.477 29.297 27.703 1 97.94 49 SER B CA 1
ATOM 3937 C C . SER B 1 49 ? -4.219 28.531 27.328 1 97.94 49 SER B C 1
ATOM 3939 O O . SER B 1 49 ? -4.145 27.938 26.25 1 97.94 49 SER B O 1
ATOM 3941 N N . SER B 1 50 ? -3.203 28.5 28.188 1 97.25 50 SER B N 1
ATOM 3942 C CA . SER B 1 50 ? -1.927 27.875 27.875 1 97.25 50 SER B CA 1
ATOM 3943 C C . SER B 1 50 ? -1.132 27.578 29.141 1 97.25 50 SER B C 1
ATOM 3945 O O . SER B 1 50 ? -1.452 28.109 30.219 1 97.25 50 SER B O 1
ATOM 3947 N N . PRO B 1 51 ? -0.155 26.703 29.062 1 95.94 51 PRO B N 1
ATOM 3948 C CA . PRO B 1 51 ? 0.746 26.484 30.203 1 95.94 51 PRO B CA 1
ATOM 3949 C C . PRO B 1 51 ? 1.565 27.734 30.547 1 95.94 51 PRO B C 1
ATOM 3951 O O . PRO B 1 51 ? 1.67 28.656 29.719 1 95.94 51 PRO B O 1
ATOM 3954 N N . PRO B 1 52 ? 2.18 27.703 31.703 1 96.06 52 PRO B N 1
ATOM 3955 C CA . PRO B 1 52 ? 2.85 28.891 32.219 1 96.06 52 PRO B CA 1
ATOM 3956 C C . PRO B 1 52 ? 4.012 29.344 31.328 1 96.06 52 PRO B C 1
ATOM 3958 O O . PRO B 1 52 ? 4.312 30.547 31.25 1 96.06 52 PRO B O 1
ATOM 3961 N N . ALA B 1 53 ? 4.602 28.484 30.672 1 93.75 53 ALA B N 1
ATOM 3962 C CA . ALA B 1 53 ? 5.785 28.781 29.859 1 93.75 53 ALA B CA 1
ATOM 3963 C C . ALA B 1 53 ? 5.473 29.828 28.797 1 93.75 53 ALA B C 1
ATOM 3965 O O . ALA B 1 53 ? 6.375 30.516 28.312 1 93.75 53 ALA B O 1
ATOM 3966 N N . TYR B 1 54 ? 4.203 30.062 28.5 1 96.38 54 TYR B N 1
ATOM 3967 C CA . TYR B 1 54 ? 3.857 30.938 27.375 1 96.38 54 TYR B CA 1
ATOM 3968 C C . TYR B 1 54 ? 3.111 32.188 27.859 1 96.38 54 TYR B C 1
ATOM 3970 O O . TYR B 1 54 ? 2.6 32.969 27.062 1 96.38 54 TYR B O 1
ATOM 3978 N N . GLN B 1 55 ? 3.012 32.344 29.156 1 97.62 55 GLN B N 1
ATOM 3979 C CA . GLN B 1 55 ? 2.23 33.438 29.734 1 97.62 55 GLN B CA 1
ATOM 3980 C C . GLN B 1 55 ? 2.703 34.781 29.219 1 97.62 55 GLN B C 1
ATOM 3982 O O . GLN B 1 55 ? 1.896 35.594 28.766 1 97.62 55 GLN B O 1
ATOM 3987 N N . SER B 1 56 ? 3.971 35.031 29.25 1 96.81 56 SER B N 1
ATOM 3988 C CA . SER B 1 56 ? 4.52 36.312 28.844 1 96.81 56 SER B CA 1
ATOM 3989 C C . SER B 1 56 ? 4.207 36.625 27.391 1 96.81 56 SER B C 1
ATOM 3991 O O . SER B 1 56 ? 3.828 37.75 27.047 1 96.81 56 SER B O 1
ATOM 3993 N N . LYS B 1 57 ? 4.398 35.625 26.562 1 95.12 57 LYS B N 1
ATOM 3994 C CA . LYS B 1 57 ? 4.133 35.812 25.141 1 95.12 57 LYS B CA 1
ATOM 3995 C C . LYS B 1 57 ? 2.66 36.125 24.891 1 95.12 57 LYS B C 1
ATOM 3997 O O . LYS B 1 57 ? 2.328 36.938 24.031 1 95.12 57 LYS B O 1
ATOM 4002 N N . ILE B 1 58 ? 1.791 35.469 25.609 1 98.19 58 ILE B N 1
ATOM 4003 C CA . ILE B 1 58 ? 0.354 35.688 25.469 1 98.19 58 ILE B CA 1
ATOM 4004 C C . ILE B 1 58 ? -0.016 37.094 25.906 1 98.19 58 ILE B C 1
ATOM 4006 O O . ILE B 1 58 ? -0.747 37.781 25.219 1 98.19 58 ILE B O 1
ATOM 4010 N N . GLU B 1 59 ? 0.518 37.5 27 1 98.12 59 GLU B N 1
ATOM 4011 C CA . GLU B 1 59 ? 0.237 38.812 27.5 1 98.12 59 GLU B CA 1
ATOM 4012 C C . GLU B 1 59 ? 0.751 39.906 26.547 1 98.12 59 GLU B C 1
ATOM 4014 O O . GLU B 1 59 ? 0.128 40.938 26.406 1 98.12 59 GLU B O 1
ATOM 4019 N N . GLU B 1 60 ? 1.84 39.625 25.906 1 95.12 60 GLU B N 1
ATOM 4020 C CA . GLU B 1 60 ? 2.406 40.531 24.938 1 95.12 60 GLU B CA 1
ATOM 4021 C C . GLU B 1 60 ? 1.459 40.75 23.75 1 95.12 60 GLU B C 1
ATOM 4023 O O . GLU B 1 60 ? 1.497 41.781 23.078 1 95.12 60 GLU B O 1
ATOM 4028 N N . THR B 1 61 ? 0.634 39.812 23.453 1 97.06 61 THR B N 1
ATOM 4029 C CA . THR B 1 61 ? -0.329 39.938 22.359 1 97.06 61 THR B CA 1
ATOM 4030 C C . THR B 1 61 ? -1.484 40.844 22.766 1 97.06 61 THR B C 1
ATOM 4032 O O . THR B 1 61 ? -2.24 41.312 21.906 1 97.06 61 THR B O 1
ATOM 4035 N N . GLY B 1 62 ? -1.676 41 24.047 1 98.12 62 GLY B N 1
ATOM 4036 C CA . GLY B 1 62 ? -2.818 41.75 24.562 1 98.12 62 GLY B CA 1
ATOM 4037 C C . GLY B 1 62 ? -3.963 40.844 24.984 1 98.12 62 GLY B C 1
ATOM 4038 O O . GLY B 1 62 ? -4.961 41.344 25.531 1 98.12 62 GLY B O 1
ATOM 4039 N N . ALA B 1 63 ? -3.842 39.594 24.859 1 98.56 63 ALA B N 1
ATOM 4040 C CA . ALA B 1 63 ? -4.879 38.656 25.266 1 98.56 63 ALA B CA 1
ATOM 4041 C C . ALA B 1 63 ? -4.84 38.406 26.766 1 98.56 63 ALA B C 1
ATOM 4043 O O . ALA B 1 63 ? -3.795 38.594 27.406 1 98.56 63 ALA B O 1
ATOM 4044 N N . GLU B 1 64 ? -5.957 38.094 27.25 1 98.31 64 GLU B N 1
ATOM 4045 C CA . GLU B 1 64 ? -6.023 37.594 28.625 1 98.31 64 GLU B CA 1
ATOM 4046 C C . GLU B 1 64 ? -5.434 36.188 28.75 1 98.31 64 GLU B C 1
ATOM 4048 O O . GLU B 1 64 ? -5.734 35.312 27.953 1 98.31 64 GLU B O 1
ATOM 4053 N N . TYR B 1 65 ? -4.574 36.062 29.75 1 98.25 65 TYR B N 1
ATOM 4054 C CA . TYR B 1 65 ? -3.969 34.75 30 1 98.25 65 TYR B CA 1
ATOM 4055 C C . TYR B 1 65 ? -4.828 33.938 30.953 1 98.25 65 TYR B C 1
ATOM 4057 O O . TYR B 1 65 ? -5.227 34.406 32 1 98.25 65 TYR B O 1
ATOM 4065 N N . ILE B 1 66 ? -5.168 32.719 30.531 1 97.75 66 ILE B N 1
ATOM 4066 C CA . ILE B 1 66 ? -5.82 31.734 31.391 1 97.75 66 ILE B CA 1
ATOM 4067 C C . ILE B 1 66 ? -4.883 30.562 31.625 1 97.75 66 ILE B C 1
ATOM 4069 O O . ILE B 1 66 ? -4.465 29.891 30.672 1 97.75 66 ILE B O 1
ATOM 4073 N N . LEU B 1 67 ? -4.594 30.234 32.844 1 96.69 67 LEU B N 1
ATOM 4074 C CA . LEU B 1 67 ? -3.666 29.172 33.219 1 96.69 67 LEU B CA 1
ATOM 4075 C C . LEU B 1 67 ? -4.234 27.797 32.844 1 96.69 67 LEU B C 1
ATOM 4077 O O . LEU B 1 67 ? -5.395 27.516 33.125 1 96.69 67 LEU B O 1
ATOM 4081 N N . ALA B 1 68 ? -3.463 27.031 32.188 1 94.88 68 ALA B N 1
ATOM 4082 C CA . ALA B 1 68 ? -3.805 25.656 31.859 1 94.88 68 ALA B CA 1
ATOM 4083 C C . ALA B 1 68 ? -2.686 24.703 32.281 1 94.88 68 ALA B C 1
ATOM 4085 O O . ALA B 1 68 ? -1.513 25.078 32.281 1 94.88 68 ALA B O 1
ATOM 4086 N N . GLU B 1 69 ? -3.035 23.469 32.562 1 90.94 69 GLU B N 1
ATOM 4087 C CA . GLU B 1 69 ? -2.061 22.422 32.812 1 90.94 69 GLU B CA 1
ATOM 4088 C C . GLU B 1 69 ? -1.253 22.094 31.562 1 90.94 69 GLU B C 1
ATOM 4090 O O . GLU B 1 69 ? -1.796 22.062 30.469 1 90.94 69 GLU B O 1
ATOM 4095 N N . ASN B 1 70 ? -0.005 21.891 31.828 1 85.38 70 ASN B N 1
ATOM 4096 C CA . ASN B 1 70 ? 0.844 21.5 30.719 1 85.38 70 ASN B CA 1
ATOM 4097 C C . ASN B 1 70 ? 0.719 20 30.406 1 85.38 70 ASN B C 1
ATOM 4099 O O . ASN B 1 70 ? 1.104 19.172 31.234 1 85.38 70 ASN B O 1
ATOM 4103 N N . PRO B 1 71 ? 0.288 19.703 29.266 1 85.69 71 PRO B N 1
ATOM 4104 C CA . PRO B 1 71 ? 0.167 18.281 28.938 1 85.69 71 PRO B CA 1
ATOM 4105 C C . PRO B 1 71 ? 1.515 17.625 28.656 1 85.69 71 PRO B C 1
ATOM 4107 O O . PRO B 1 71 ? 1.631 16.391 28.703 1 85.69 71 PRO B O 1
ATOM 4110 N N . ILE B 1 72 ? 2.5 18.391 28.297 1 87.62 72 ILE B N 1
ATOM 4111 C CA . ILE B 1 72 ? 3.805 17.844 27.953 1 87.62 72 ILE B CA 1
ATOM 4112 C C . ILE B 1 72 ? 4.668 17.734 29.203 1 87.62 72 ILE B C 1
ATOM 4114 O O . ILE B 1 72 ? 5.5 18.609 29.469 1 87.62 72 ILE B O 1
ATOM 4118 N N . THR B 1 73 ? 4.539 16.625 29.844 1 86.19 73 THR B N 1
ATOM 4119 C CA . THR B 1 73 ? 5.324 16.359 31.047 1 86.19 73 THR B CA 1
ATOM 4120 C C . THR B 1 73 ? 6.652 15.711 30.688 1 86.19 73 THR B C 1
ATOM 4122 O O . THR B 1 73 ? 6.898 15.383 29.516 1 86.19 73 THR B O 1
ATOM 4125 N N . GLU B 1 74 ? 7.422 15.594 31.625 1 86.31 74 GLU B N 1
ATOM 4126 C CA . GLU B 1 74 ? 8.695 14.898 31.438 1 86.31 74 GLU B CA 1
ATOM 4127 C C . GLU B 1 74 ? 8.477 13.461 30.984 1 86.31 74 GLU B C 1
ATOM 4129 O O . GLU B 1 74 ? 9.211 12.953 30.141 1 86.31 74 GLU B O 1
ATOM 4134 N N . SER B 1 75 ? 7.508 12.867 31.594 1 86.5 75 SER B N 1
ATOM 4135 C CA . SER B 1 75 ? 7.195 11.492 31.219 1 86.5 75 SER B CA 1
ATOM 4136 C C . SER B 1 75 ? 6.77 11.391 29.766 1 86.5 75 SER B C 1
ATOM 4138 O O . SER B 1 75 ? 7.125 10.43 29.078 1 86.5 75 SER B O 1
ATOM 4140 N N . VAL B 1 76 ? 6.047 12.336 29.312 1 86.94 76 VAL B N 1
ATOM 4141 C CA . VAL B 1 76 ? 5.586 12.359 27.922 1 86.94 76 VAL B CA 1
ATOM 4142 C C . VAL B 1 76 ? 6.781 12.492 26.984 1 86.94 76 VAL B C 1
ATOM 4144 O O . VAL B 1 76 ? 6.859 11.805 25.969 1 86.94 76 VAL B O 1
ATOM 4147 N N . PHE B 1 77 ? 7.66 13.281 27.375 1 83.25 77 PHE B N 1
ATOM 4148 C CA . PHE B 1 77 ? 8.859 13.477 26.562 1 83.25 77 PHE B CA 1
ATOM 4149 C C . PHE B 1 77 ? 9.703 12.211 26.531 1 83.25 77 PHE B C 1
ATOM 4151 O O . PHE B 1 77 ? 10.273 11.867 25.484 1 83.25 77 PHE B O 1
ATOM 4158 N N . LEU B 1 78 ? 9.781 11.555 27.641 1 85.62 78 LEU B N 1
ATOM 4159 C CA . LEU B 1 78 ? 10.539 10.312 27.703 1 85.62 78 LEU B CA 1
ATOM 4160 C C . LEU B 1 78 ? 9.906 9.242 26.828 1 85.62 78 LEU B C 1
ATOM 4162 O O . LEU B 1 78 ? 10.609 8.516 26.125 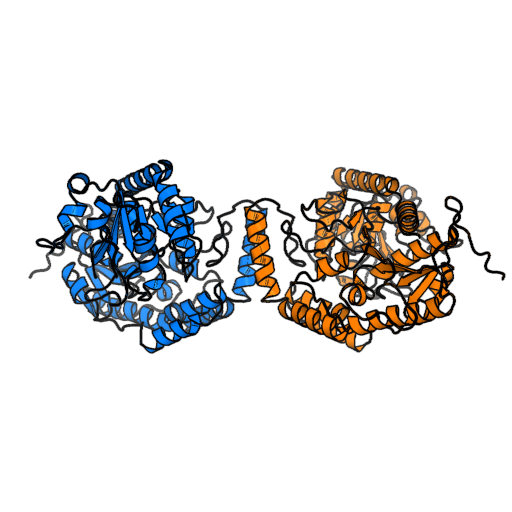1 85.62 78 LEU B O 1
ATOM 4166 N N . ASN B 1 79 ? 8.641 9.172 26.891 1 86.38 79 ASN B N 1
ATOM 4167 C CA . ASN B 1 79 ? 7.93 8.203 26.062 1 86.38 79 ASN B CA 1
ATOM 4168 C C . ASN B 1 79 ? 8.117 8.492 24.578 1 86.38 79 ASN B C 1
ATOM 4170 O O . ASN B 1 79 ? 8.25 7.574 23.781 1 86.38 79 ASN B O 1
ATOM 4174 N N . PHE B 1 80 ? 8.102 9.688 24.281 1 86.44 80 PHE B N 1
ATOM 4175 C CA . PHE B 1 80 ? 8.32 10.117 22.906 1 86.44 80 PHE B CA 1
ATOM 4176 C C . PHE B 1 80 ? 9.719 9.734 22.438 1 86.44 80 PHE B C 1
ATOM 4178 O O . PHE B 1 80 ? 9.891 9.227 21.328 1 86.44 80 PHE B O 1
ATOM 4185 N N . ARG B 1 81 ? 10.625 9.961 23.266 1 82.69 81 ARG B N 1
ATOM 4186 C CA . ARG B 1 81 ? 12.008 9.617 22.953 1 82.69 81 ARG B CA 1
ATOM 4187 C C . ARG B 1 81 ? 12.18 8.109 22.828 1 82.69 81 ARG B C 1
ATOM 4189 O O . ARG B 1 81 ? 12.898 7.633 21.953 1 82.69 81 ARG B O 1
ATOM 4196 N N . ASP B 1 82 ? 11.547 7.383 23.672 1 86.19 82 ASP B N 1
ATOM 4197 C CA . ASP B 1 82 ? 11.625 5.926 23.641 1 86.19 82 ASP B CA 1
ATOM 4198 C C . ASP B 1 82 ? 11.078 5.383 22.312 1 86.19 82 ASP B C 1
ATOM 4200 O O . ASP B 1 82 ? 11.57 4.375 21.797 1 86.19 82 ASP B O 1
ATOM 4204 N N . ALA B 1 83 ? 10.117 6.062 21.859 1 87.19 83 ALA B N 1
ATOM 4205 C CA . ALA B 1 83 ? 9.516 5.652 20.594 1 87.19 83 ALA B CA 1
ATOM 4206 C C . ALA B 1 83 ? 10.508 5.781 19.438 1 87.19 83 ALA B C 1
ATOM 4208 O O . ALA B 1 83 ? 10.359 5.125 18.406 1 87.19 83 ALA B O 1
ATOM 4209 N N . SER B 1 84 ? 11.516 6.582 19.625 1 81.25 84 SER B N 1
ATOM 4210 C CA . SER B 1 84 ? 12.508 6.793 18.578 1 81.25 84 SER B CA 1
ATOM 4211 C C . SER B 1 84 ? 13.391 5.57 18.406 1 81.25 84 SER B C 1
ATOM 4213 O O . SER B 1 84 ? 14.156 5.484 17.438 1 81.25 84 SER B O 1
ATOM 4215 N N . GLN B 1 85 ? 13.195 4.648 19.266 1 82.81 85 GLN B N 1
ATOM 4216 C CA . GLN B 1 85 ? 13.961 3.412 19.172 1 82.81 85 GLN B CA 1
ATOM 4217 C C . GLN B 1 85 ? 13.375 2.488 18.109 1 82.81 85 GLN B C 1
ATOM 4219 O O . GLN B 1 85 ? 14.047 1.581 17.625 1 82.81 85 GLN B O 1
ATOM 4224 N N . PHE B 1 86 ? 12.203 2.789 17.75 1 83.25 86 PHE B N 1
ATOM 4225 C CA . PHE B 1 86 ? 11.602 2.016 16.672 1 83.25 86 PHE B CA 1
ATOM 4226 C C . PHE B 1 86 ? 12.219 2.387 15.336 1 83.25 86 PHE B C 1
ATOM 4228 O O . PHE B 1 86 ? 12.719 3.502 15.156 1 83.25 86 PHE B O 1
ATOM 4235 N N . SER B 1 87 ? 12.195 1.419 14.445 1 82.31 87 SER B N 1
ATOM 4236 C CA . SER B 1 87 ? 12.633 1.723 13.086 1 82.31 87 SER B CA 1
ATOM 4237 C C . SER B 1 87 ? 11.773 2.811 12.461 1 82.31 87 SER B C 1
ATOM 4239 O O . SER B 1 87 ? 10.562 2.871 12.703 1 82.31 87 SER B O 1
ATOM 4241 N N . PRO B 1 88 ? 12.422 3.705 11.703 1 82.88 88 PRO B N 1
ATOM 4242 C CA . PRO B 1 88 ? 11.641 4.746 11.031 1 82.88 88 PRO B CA 1
ATOM 4243 C C . PRO B 1 88 ? 10.461 4.176 10.242 1 82.88 88 PRO B C 1
ATOM 4245 O O . PRO B 1 88 ? 10.57 3.102 9.648 1 82.88 88 PRO B O 1
ATOM 4248 N N . GLY B 1 89 ? 9.375 5.008 10.258 1 85.81 89 GLY B N 1
ATOM 4249 C CA . GLY B 1 89 ? 8.188 4.562 9.547 1 85.81 89 GLY B CA 1
ATOM 4250 C C . GLY B 1 89 ? 6.914 4.727 10.352 1 85.81 89 GLY B C 1
ATOM 4251 O O . GLY B 1 89 ? 6.902 5.422 11.375 1 85.81 89 GLY B O 1
ATOM 4252 N N . PRO B 1 90 ? 5.852 4.051 9.898 1 91.12 90 PRO B N 1
ATOM 4253 C CA . PRO B 1 90 ? 4.539 4.258 10.516 1 91.12 90 PRO B CA 1
ATOM 4254 C C . PRO B 1 90 ? 4.496 3.822 11.977 1 91.12 90 PRO B C 1
ATOM 4256 O O . PRO B 1 90 ? 3.805 4.445 12.789 1 91.12 90 PRO B O 1
ATOM 4259 N N . GLY B 1 91 ? 5.238 2.752 12.32 1 92.12 91 GLY B N 1
ATOM 4260 C CA . GLY B 1 91 ? 5.242 2.287 13.695 1 92.12 91 GLY B CA 1
ATOM 4261 C C . GLY B 1 91 ? 5.84 3.291 14.664 1 92.12 91 GLY B C 1
ATOM 4262 O O . GLY B 1 91 ? 5.293 3.521 15.742 1 92.12 91 GLY B O 1
ATOM 4263 N N . ARG B 1 92 ? 6.934 3.867 14.305 1 91.62 92 ARG B N 1
ATOM 4264 C CA . ARG B 1 92 ? 7.57 4.898 15.117 1 91.62 92 ARG B CA 1
ATOM 4265 C C . ARG B 1 92 ? 6.66 6.113 15.273 1 91.62 92 ARG B C 1
ATOM 4267 O O . ARG B 1 92 ? 6.5 6.641 16.375 1 91.62 92 ARG B O 1
ATOM 4274 N N . LEU B 1 93 ? 6.145 6.527 14.211 1 93 93 LEU B N 1
ATOM 4275 C CA . LEU B 1 93 ? 5.23 7.66 14.234 1 93 93 LEU B CA 1
ATOM 4276 C C . LEU B 1 93 ? 4.055 7.391 15.172 1 93 93 LEU B C 1
ATOM 4278 O O . LEU B 1 93 ? 3.691 8.242 15.977 1 93 93 LEU B O 1
ATOM 4282 N N . ALA B 1 94 ? 3.508 6.238 15.047 1 94.38 94 ALA B N 1
ATOM 4283 C CA . ALA B 1 94 ? 2.365 5.855 15.867 1 94.38 94 ALA B CA 1
ATOM 4284 C C . ALA B 1 94 ? 2.703 5.945 17.359 1 94.38 94 ALA B C 1
ATOM 4286 O O . ALA B 1 94 ? 1.92 6.477 18.141 1 94.38 94 ALA B O 1
ATOM 4287 N N . ALA B 1 95 ? 3.836 5.43 17.688 1 93.94 95 ALA B N 1
ATOM 4288 C CA . ALA B 1 95 ? 4.258 5.445 19.094 1 93.94 95 ALA B CA 1
ATOM 4289 C C . ALA B 1 95 ? 4.488 6.875 19.578 1 93.94 95 ALA B C 1
ATOM 4291 O O . ALA B 1 95 ? 4.105 7.223 20.688 1 93.94 95 ALA B O 1
ATOM 4292 N N . GLN B 1 96 ? 5.09 7.652 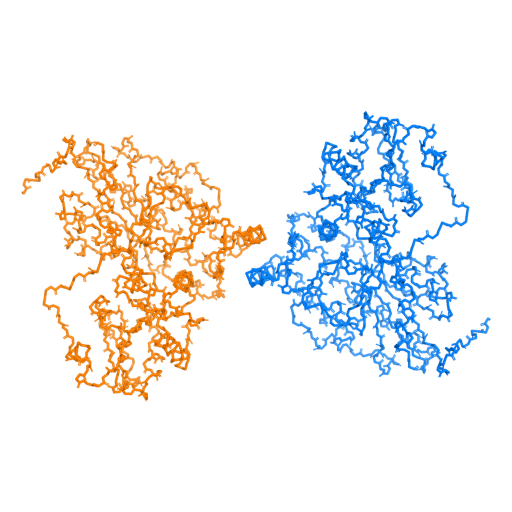18.75 1 93 96 GLN B N 1
ATOM 4293 C CA . GLN B 1 96 ? 5.359 9.047 19.094 1 93 96 GLN B CA 1
ATOM 4294 C C . GLN B 1 96 ? 4.059 9.828 19.25 1 93 96 GLN B C 1
ATOM 4296 O O . GLN B 1 96 ? 3.887 10.562 20.219 1 93 96 GLN B O 1
ATOM 4301 N N . TYR B 1 97 ? 3.168 9.672 18.328 1 94 97 TYR B N 1
ATOM 4302 C CA . TYR B 1 97 ? 1.933 10.453 18.328 1 94 97 TYR B CA 1
ATOM 4303 C C . TYR B 1 97 ? 0.971 9.945 19.406 1 94 97 TYR B C 1
ATOM 4305 O O . TYR B 1 97 ? 0.181 10.727 19.953 1 94 97 TYR B O 1
ATOM 4313 N N . LYS B 1 98 ? 1.047 8.672 19.703 1 94.94 98 LYS B N 1
ATOM 4314 C CA . LYS B 1 98 ? 0.302 8.195 20.859 1 94.94 98 LYS B CA 1
ATOM 4315 C C . LYS B 1 98 ? 0.737 8.922 22.125 1 94.94 98 LYS B C 1
ATOM 4317 O O . LYS B 1 98 ? -0.103 9.383 22.906 1 94.94 98 LYS B O 1
ATOM 4322 N N . ALA B 1 99 ? 1.998 9.008 22.297 1 92.31 99 ALA B N 1
ATOM 4323 C CA . ALA B 1 99 ? 2.561 9.578 23.516 1 92.31 99 ALA B CA 1
ATOM 4324 C C . ALA B 1 99 ? 2.23 11.062 23.625 1 92.31 99 ALA B C 1
ATOM 4326 O O . ALA B 1 99 ? 1.874 11.547 24.703 1 92.31 99 ALA B O 1
ATOM 4327 N N . ILE B 1 100 ? 2.262 11.75 22.516 1 90.44 100 ILE B N 1
ATOM 4328 C CA . ILE B 1 100 ? 2.221 13.203 22.578 1 90.44 100 ILE B CA 1
ATOM 4329 C C . ILE B 1 100 ? 0.785 13.688 22.375 1 90.44 100 ILE B C 1
ATOM 4331 O O . ILE B 1 100 ? 0.365 14.672 23 1 90.44 100 ILE B O 1
ATOM 4335 N N . PHE B 1 101 ? 0.003 13 21.547 1 92.19 101 PHE B N 1
ATOM 4336 C CA . PHE B 1 101 ? -1.314 13.523 21.203 1 92.19 101 PHE B CA 1
ATOM 4337 C C . PHE B 1 101 ? -2.408 12.742 21.922 1 92.19 101 PHE B C 1
ATOM 4339 O O . PHE B 1 101 ? -3.295 13.336 22.547 1 92.19 101 PHE B O 1
ATOM 4346 N N . MET B 1 102 ? -2.322 11.453 21.891 1 92.69 102 MET B N 1
ATOM 4347 C CA . MET B 1 102 ? -3.443 10.664 22.406 1 92.69 102 MET B CA 1
ATOM 4348 C C . MET B 1 102 ? -3.424 10.609 23.922 1 92.69 102 MET B C 1
ATOM 4350 O O . MET B 1 102 ? -4.41 10.953 24.578 1 92.69 102 MET B O 1
ATOM 4354 N N . ASP B 1 103 ? -2.309 10.328 24.469 1 90.5 103 ASP B N 1
ATOM 4355 C CA . ASP B 1 103 ? -2.221 10.125 25.906 1 90.5 103 ASP B CA 1
ATOM 4356 C C . ASP B 1 103 ? -2.547 11.406 26.656 1 90.5 103 ASP B C 1
ATOM 4358 O O . ASP B 1 103 ? -3.045 11.359 27.797 1 90.5 103 ASP B O 1
ATOM 4362 N N . MET B 1 104 ? -2.408 12.523 26.047 1 91.94 104 MET B N 1
ATOM 4363 C CA . MET B 1 104 ? -2.576 13.789 26.75 1 91.94 104 MET B CA 1
ATOM 4364 C C . MET B 1 104 ? -3.85 14.5 26.312 1 91.94 104 MET B C 1
ATOM 4366 O O . MET B 1 104 ? -4.102 15.641 26.703 1 91.94 104 MET B O 1
ATOM 4370 N N . GLN B 1 105 ? -4.637 13.867 25.562 1 94.31 105 GLN B N 1
ATOM 4371 C CA . GLN B 1 105 ? -5.883 14.43 25.047 1 94.31 105 GLN B CA 1
ATOM 4372 C C . GLN B 1 105 ? -6.832 14.789 26.188 1 94.31 105 GLN B C 1
ATOM 4374 O O . GLN B 1 105 ? -7.492 15.828 26.156 1 94.31 105 GLN B O 1
ATOM 4379 N N . PRO B 1 106 ? -6.98 13.969 27.266 1 95.12 106 PRO B N 1
ATOM 4380 C CA . PRO B 1 106 ? -7.875 14.328 28.359 1 95.12 106 PRO B CA 1
ATOM 4381 C C . PRO B 1 106 ? -7.48 15.641 29.047 1 95.12 106 PRO B C 1
ATOM 4383 O O . PRO B 1 106 ? -8.344 16.438 29.406 1 95.12 106 PRO B O 1
ATOM 4386 N N . THR B 1 107 ? -6.18 15.812 29.172 1 95.25 107 THR B N 1
ATOM 4387 C CA . THR B 1 107 ? -5.691 17.047 29.781 1 95.25 107 THR B CA 1
ATOM 4388 C C . THR B 1 107 ? -6.07 18.25 28.938 1 95.25 107 THR B C 1
ATOM 4390 O O . THR B 1 107 ? -6.508 19.281 29.453 1 95.25 107 THR B O 1
ATOM 4393 N N . ARG B 1 108 ? -5.957 18.172 27.672 1 96.44 108 ARG B N 1
ATOM 4394 C CA . ARG B 1 108 ? -6.281 19.266 26.766 1 96.44 108 ARG B CA 1
ATOM 4395 C C . ARG B 1 108 ? -7.785 19.516 26.719 1 96.44 108 ARG B C 1
ATOM 4397 O O . ARG B 1 108 ? -8.227 20.656 26.609 1 96.44 108 ARG B O 1
ATOM 4404 N N . THR B 1 109 ? -8.562 18.484 26.812 1 97 109 THR B N 1
ATOM 4405 C CA . THR B 1 109 ? -10.008 18.625 26.891 1 97 109 THR B CA 1
ATOM 4406 C C . THR B 1 109 ? -10.414 19.359 28.172 1 97 109 THR B C 1
ATOM 4408 O O . THR B 1 109 ? -11.25 20.266 28.125 1 97 109 THR B O 1
ATOM 4411 N N . LYS B 1 110 ? -9.82 18.984 29.219 1 95.75 110 LYS B N 1
ATOM 4412 C CA . LYS B 1 110 ? -10.102 19.625 30.5 1 95.75 110 LYS B CA 1
ATOM 4413 C C . LYS B 1 110 ? -9.742 21.109 30.484 1 95.75 110 LYS B C 1
ATOM 4415 O O . LYS B 1 110 ? -10.438 21.922 31.078 1 95.75 110 LYS B O 1
ATOM 4420 N N . THR B 1 111 ? -8.672 21.406 29.828 1 95.38 111 THR B N 1
ATOM 4421 C CA . THR B 1 111 ? -8.234 22.797 29.688 1 95.38 111 THR B CA 1
ATOM 4422 C C . THR B 1 111 ? -9.32 23.641 29.047 1 95.38 111 THR B C 1
ATOM 4424 O O . THR B 1 111 ? -9.641 24.734 29.531 1 95.38 111 THR B O 1
ATOM 4427 N N . ILE B 1 112 ? -9.875 23.203 27.938 1 97 112 ILE B N 1
ATOM 4428 C CA . ILE B 1 112 ? -10.938 23.922 27.25 1 97 112 ILE B CA 1
ATOM 4429 C C . ILE B 1 112 ? -12.172 24.016 28.141 1 97 112 ILE B C 1
ATOM 4431 O O . ILE B 1 112 ? -12.805 25.078 28.219 1 97 112 ILE B O 1
ATOM 4435 N N . GLU B 1 113 ? -12.469 22.938 28.812 1 97.12 113 GLU B N 1
ATOM 4436 C CA . GLU B 1 113 ? -13.625 22.875 29.703 1 97.12 113 GLU B CA 1
ATOM 4437 C C . GLU B 1 113 ? -13.531 23.938 30.812 1 97.12 113 GLU B C 1
ATOM 4439 O O . GLU B 1 113 ? -14.469 24.703 31.031 1 97.12 113 GLU B O 1
ATOM 4444 N N . GLU B 1 114 ? -12.445 23.969 31.453 1 96.5 114 GLU B N 1
ATOM 4445 C CA . GLU B 1 114 ? -12.242 24.875 32.562 1 96.5 114 GLU B CA 1
ATOM 4446 C C . GLU B 1 114 ? -12.289 26.328 32.094 1 96.5 114 GLU B C 1
ATOM 4448 O O . GLU B 1 114 ? -12.859 27.188 32.781 1 96.5 114 GLU B O 1
ATOM 4453 N N . ALA B 1 115 ? -11.664 26.578 30.969 1 97.25 115 ALA B N 1
ATOM 4454 C CA . ALA B 1 115 ? -11.68 27.938 30.422 1 97.25 115 ALA B CA 1
ATOM 4455 C C . ALA B 1 115 ? -13.102 28.375 30.078 1 97.25 115 ALA B C 1
ATOM 4457 O O . ALA B 1 115 ? -13.484 29.516 30.344 1 97.25 115 ALA B O 1
ATOM 4458 N N . LEU B 1 116 ? -13.906 27.484 29.484 1 97.19 116 LEU B N 1
ATOM 4459 C CA . LEU B 1 116 ? -15.289 27.797 29.125 1 97.19 116 LEU B CA 1
ATOM 4460 C C . LEU B 1 116 ? -16.109 28.125 30.359 1 97.19 116 LEU B C 1
ATOM 4462 O O . LEU B 1 116 ? -16.906 29.062 30.344 1 97.19 116 LEU B O 1
ATOM 4466 N N . VAL B 1 117 ? -15.906 27.375 31.422 1 96.38 117 VAL B N 1
ATOM 4467 C CA . VAL B 1 117 ? -16.641 27.578 32.656 1 96.38 117 VAL B CA 1
ATOM 4468 C C . VAL B 1 117 ? -16.344 28.969 33.219 1 96.38 117 VAL B C 1
ATOM 4470 O O . VAL B 1 117 ? -17.266 29.719 33.562 1 96.38 117 VAL B O 1
ATOM 4473 N N . VAL B 1 118 ? -15.117 29.266 33.219 1 95.44 118 VAL B N 1
ATOM 4474 C CA . VAL B 1 118 ? -14.68 30.547 33.781 1 95.44 118 VAL B CA 1
ATOM 4475 C C . VAL B 1 118 ? -15.227 31.703 32.969 1 95.44 118 VAL B C 1
ATOM 4477 O O . VAL B 1 118 ? -15.773 32.656 33.5 1 95.44 118 VAL B O 1
ATOM 4480 N N . LEU B 1 119 ? -15.133 31.641 31.688 1 96.25 119 LEU B N 1
ATOM 4481 C CA . LEU B 1 119 ? -15.5 32.719 30.797 1 96.25 119 LEU B CA 1
ATOM 4482 C C . LEU B 1 119 ? -17.016 32.875 30.734 1 96.25 119 LEU B C 1
ATOM 4484 O O . LEU B 1 119 ? -17.531 34 30.656 1 96.25 119 LEU B O 1
ATOM 4488 N N . GLN B 1 120 ? -17.703 31.797 30.766 1 94.81 120 GLN B N 1
ATOM 4489 C CA . GLN B 1 120 ? -19.156 31.859 30.719 1 94.81 120 GLN B CA 1
ATOM 4490 C C . GLN B 1 120 ? -19.719 32.438 32.031 1 94.81 120 GLN B C 1
ATOM 4492 O O . GLN B 1 120 ? -20.719 33.125 32.031 1 94.81 120 GLN B O 1
ATOM 4497 N N . ALA B 1 121 ? -19.094 32.062 33.125 1 94.69 121 ALA B N 1
ATOM 4498 C CA . ALA B 1 121 ? -19.516 32.594 34.406 1 94.69 121 ALA B CA 1
ATOM 4499 C C . ALA B 1 121 ? -19.344 34.125 34.469 1 94.69 121 ALA B C 1
ATOM 4501 O O . ALA B 1 121 ? -20.141 34.812 35.094 1 94.69 121 ALA B O 1
ATOM 4502 N N . ARG B 1 122 ? -18.375 34.594 33.844 1 93.88 122 ARG B N 1
ATOM 4503 C CA . ARG B 1 122 ? -18.094 36.031 33.812 1 93.88 122 ARG B CA 1
ATOM 4504 C C . ARG B 1 122 ? -19.156 36.781 33.031 1 93.88 122 ARG B C 1
ATOM 4506 O O . ARG B 1 122 ? -19.547 37.906 33.438 1 93.88 122 ARG B O 1
ATOM 4513 N N . ASP B 1 123 ? -19.641 36.25 31.938 1 92.06 123 ASP B N 1
ATOM 4514 C CA . ASP B 1 123 ? -20.688 36.844 31.109 1 92.06 123 ASP B CA 1
ATOM 4515 C C . ASP B 1 123 ? -21.578 35.75 30.484 1 92.06 123 ASP B C 1
ATOM 4517 O O . ASP B 1 123 ? -21.359 35.375 29.344 1 92.06 123 ASP B O 1
ATOM 4521 N N . PRO B 1 124 ? -22.609 35.438 31.172 1 91.06 124 PRO B N 1
ATOM 4522 C CA . PRO B 1 124 ? -23.406 34.281 30.797 1 91.06 124 PRO B CA 1
ATOM 4523 C C . PRO B 1 124 ? -24.109 34.469 29.438 1 91.06 124 PRO B C 1
ATOM 4525 O O . PRO B 1 124 ? -24.469 33.469 28.797 1 91.06 124 PRO B O 1
ATOM 4528 N N . ASN B 1 125 ? -24.281 35.656 29.016 1 89.81 125 ASN B N 1
ATOM 4529 C CA . ASN B 1 125 ? -25.047 35.875 27.797 1 89.81 125 ASN B CA 1
ATOM 4530 C C . ASN B 1 125 ? -24.125 36.188 26.609 1 89.81 125 ASN B C 1
ATOM 4532 O O . ASN B 1 125 ? -24.609 36.344 25.484 1 89.81 125 ASN B O 1
ATOM 4536 N N . ARG B 1 126 ? -22.859 36.219 26.859 1 92.88 126 ARG B N 1
ATOM 4537 C CA . ARG B 1 126 ? -21.938 36.562 25.797 1 92.88 126 ARG B CA 1
ATOM 4538 C C . ARG B 1 126 ? -21.578 35.312 24.969 1 92.88 126 ARG B C 1
ATOM 4540 O O . ARG B 1 126 ? -21.312 34.25 25.531 1 92.88 126 ARG B O 1
ATOM 4547 N N . GLN B 1 127 ? -21.594 35.469 23.656 1 95.69 127 GLN B N 1
ATOM 4548 C CA . GLN B 1 127 ? -21.125 34.406 22.781 1 95.69 127 GLN B CA 1
ATOM 4549 C C . GLN B 1 127 ? -19.641 34.156 22.938 1 95.69 127 GLN B C 1
ATOM 4551 O O . GLN B 1 127 ? -18.844 35.094 23.016 1 95.69 127 GLN B O 1
ATOM 4556 N N . ILE B 1 128 ? -19.281 32.906 23.031 1 97.12 128 ILE B N 1
ATOM 4557 C CA . ILE B 1 128 ? -17.875 32.5 22.984 1 97.12 128 ILE B CA 1
ATOM 4558 C C . ILE B 1 128 ? -17.594 31.719 21.703 1 97.12 128 ILE B C 1
ATOM 4560 O O . ILE B 1 128 ? -18.359 30.812 21.344 1 97.12 128 ILE B O 1
ATOM 4564 N N . ILE B 1 129 ? -16.609 32.062 20.953 1 98.44 129 ILE B N 1
ATOM 4565 C CA . ILE B 1 129 ? -16.094 31.266 19.828 1 98.44 129 ILE B CA 1
ATOM 4566 C C . ILE B 1 129 ? -14.734 30.688 20.188 1 98.44 129 ILE B C 1
ATOM 4568 O O . ILE B 1 129 ? -13.836 31.406 20.641 1 98.44 129 ILE B O 1
ATOM 4572 N N . VAL B 1 130 ? -14.602 29.422 20.062 1 98.62 130 VAL B N 1
ATOM 4573 C CA . VAL B 1 130 ? -13.359 28.734 20.391 1 98.62 130 VAL B CA 1
ATOM 4574 C C . VAL B 1 130 ? -12.453 28.672 19.172 1 98.62 130 VAL B C 1
ATOM 4576 O O . VAL B 1 130 ? -12.875 28.25 18.094 1 98.62 130 VAL B O 1
ATOM 4579 N N . LEU B 1 131 ? -11.234 29.109 19.344 1 98.81 131 LEU B N 1
ATOM 4580 C CA . LEU B 1 131 ? -10.188 29.062 18.328 1 98.81 131 LEU B CA 1
ATOM 4581 C C . LEU B 1 131 ? -9.031 28.188 18.781 1 98.81 131 LEU B C 1
ATOM 4583 O O . LEU B 1 131 ? -8.422 28.438 19.828 1 98.81 131 LEU B O 1
ATOM 4587 N N . GLU B 1 132 ? -8.648 27.188 18.062 1 98.12 132 GLU B N 1
ATOM 4588 C CA . GLU B 1 132 ? -7.504 26.359 18.438 1 98.12 132 GLU B CA 1
ATOM 4589 C C . GLU B 1 132 ? -6.848 25.734 17.219 1 98.12 132 GLU B C 1
ATOM 4591 O O . GLU B 1 132 ? -7.461 25.641 16.156 1 98.12 132 GLU B O 1
ATOM 4596 N N . ASP B 1 133 ? -5.539 25.438 17.266 1 97.31 133 ASP B N 1
ATOM 4597 C CA . ASP B 1 133 ? -4.996 24.609 16.188 1 97.31 133 ASP B CA 1
ATOM 4598 C C . ASP B 1 133 ? -5.605 23.219 16.203 1 97.31 133 ASP B C 1
ATOM 4600 O O . ASP B 1 133 ? -5.906 22.672 17.266 1 97.31 133 ASP B O 1
ATOM 4604 N N . VAL B 1 134 ? -5.742 22.594 15.141 1 97.31 134 VAL B N 1
ATOM 4605 C CA . VAL B 1 134 ? -6.559 21.391 15 1 97.31 134 VAL B CA 1
ATOM 4606 C C . VAL B 1 134 ? -5.941 20.25 15.805 1 97.31 134 VAL B C 1
ATOM 4608 O O . VAL B 1 134 ? -6.648 19.359 16.266 1 97.31 134 VAL B O 1
ATOM 4611 N N . PHE B 1 135 ? -4.652 20.266 16.109 1 96.06 135 PHE B N 1
ATOM 4612 C CA . PHE B 1 135 ? -3.998 19.141 16.781 1 96.06 135 PHE B CA 1
ATOM 4613 C C . PHE B 1 135 ? -4.02 19.328 18.297 1 96.06 135 PHE B C 1
ATOM 4615 O O . PHE B 1 135 ? -3.713 18.391 19.031 1 96.06 135 PHE B O 1
ATOM 4622 N N . ASN B 1 136 ? -4.273 20.547 18.719 1 96.69 136 ASN B N 1
ATOM 4623 C CA . ASN B 1 136 ? -4.582 20.672 20.141 1 96.69 136 ASN B CA 1
ATOM 4624 C C . ASN B 1 136 ? -5.801 19.828 20.516 1 96.69 136 ASN B C 1
ATOM 4626 O O . ASN B 1 136 ? -5.82 19.203 21.578 1 96.69 136 ASN B O 1
ATOM 4630 N N . SER B 1 137 ? -6.793 19.875 19.719 1 95.81 137 SER B N 1
ATOM 4631 C CA . SER B 1 137 ? -7.945 18.984 19.75 1 95.81 137 SER B CA 1
ATOM 4632 C C . SER B 1 137 ? -8.617 18.984 21.125 1 95.81 137 SER B C 1
ATOM 4634 O O . SER B 1 137 ? -9.203 17.984 21.547 1 95.81 137 SER B O 1
ATOM 4636 N N . GLY B 1 138 ? -8.516 20.047 21.844 1 95.62 138 GLY B N 1
ATOM 4637 C CA . GLY B 1 138 ? -9.188 20.141 23.141 1 95.62 138 GLY B CA 1
ATOM 4638 C C . GLY B 1 138 ? -10.695 20.234 23.016 1 95.62 138 GLY B C 1
ATOM 4639 O O . GLY B 1 138 ? -11.422 19.766 23.891 1 95.62 138 GLY B O 1
ATOM 4640 N N . PHE B 1 139 ? -11.164 20.828 21.969 1 96.44 139 PHE B N 1
ATOM 4641 C CA . PHE B 1 139 ? -12.578 21.078 21.734 1 96.44 139 PHE B CA 1
ATOM 4642 C C . PHE B 1 139 ? -13.258 19.844 21.172 1 96.44 139 PHE B C 1
ATOM 4644 O O . PHE B 1 139 ? -14.484 19.734 21.203 1 96.44 139 PHE B O 1
ATOM 4651 N N . THR B 1 140 ? -12.523 18.891 20.672 1 94.69 140 THR B N 1
ATOM 4652 C CA . THR B 1 140 ? -13 17.766 19.875 1 94.69 140 THR B CA 1
ATOM 4653 C C . THR B 1 140 ? -13.984 16.906 20.672 1 94.69 140 THR B C 1
ATOM 4655 O O . THR B 1 140 ? -14.984 16.453 20.125 1 94.69 140 THR B O 1
ATOM 4658 N N . ALA B 1 141 ? -13.656 16.719 21.922 1 95.5 141 ALA B N 1
ATOM 4659 C CA . ALA B 1 141 ? -14.508 15.859 22.734 1 95.5 141 ALA B CA 1
ATOM 4660 C C . ALA B 1 141 ? -15.938 16.391 22.781 1 95.5 141 ALA B C 1
ATOM 4662 O O . ALA B 1 141 ? -16.891 15.602 22.766 1 95.5 141 ALA B O 1
ATOM 4663 N N . PHE B 1 142 ? -16.109 17.688 22.844 1 96.38 142 PHE B N 1
ATOM 4664 C CA . PHE B 1 142 ? -17.438 18.281 22.938 1 96.38 142 PHE B CA 1
ATOM 4665 C C . PHE B 1 142 ? -18.203 18.078 21.641 1 96.38 142 PHE B C 1
ATOM 4667 O O . PHE B 1 142 ? -19.422 17.844 21.656 1 96.38 142 PHE B O 1
ATOM 4674 N N . LYS B 1 143 ? -17.516 18.141 20.531 1 94.19 143 LYS B N 1
ATOM 4675 C CA . LYS B 1 143 ? -18.141 17.875 19.25 1 94.19 143 LYS B CA 1
ATOM 4676 C C . LYS B 1 143 ? -18.625 16.438 19.156 1 94.19 143 LYS B C 1
ATOM 4678 O O . LYS B 1 143 ? -19.625 16.156 18.484 1 94.19 143 LYS B O 1
ATOM 4683 N N . TYR B 1 144 ? -17.906 15.555 19.859 1 94.06 144 TYR B N 1
ATOM 4684 C CA . TYR B 1 144 ? -18.234 14.141 19.781 1 94.06 144 TYR B CA 1
ATOM 4685 C C . TYR B 1 144 ? -19.078 13.703 20.969 1 94.06 144 TYR B C 1
ATOM 4687 O O . TYR B 1 144 ? -19.078 12.531 21.344 1 94.06 144 TYR B O 1
ATOM 4695 N N . GLY B 1 145 ? -19.719 14.602 21.609 1 94.56 145 GLY B N 1
ATOM 4696 C CA . GLY B 1 145 ? -20.828 14.266 22.5 1 94.56 145 GLY B CA 1
ATOM 4697 C C . GLY B 1 145 ? -20.453 14.367 23.969 1 94.56 145 GLY B C 1
ATOM 4698 O O . GLY B 1 145 ? -21.234 13.969 24.844 1 94.56 145 GLY B O 1
ATOM 4699 N N . ARG B 1 146 ? -19.312 14.859 24.297 1 96.44 146 ARG B N 1
ATOM 4700 C CA . ARG B 1 146 ? -19.031 15.148 25.703 1 96.44 146 ARG B CA 1
ATOM 4701 C C . ARG B 1 146 ? -20.062 16.125 26.266 1 96.44 146 ARG B C 1
ATOM 4703 O O . ARG B 1 146 ? -20.422 17.109 25.609 1 96.44 146 ARG B O 1
ATOM 4710 N N . PRO B 1 147 ? -20.641 15.82 27.438 1 95.69 147 PRO B N 1
ATOM 4711 C CA . PRO B 1 147 ? -21.562 16.781 28.031 1 95.69 147 PRO B CA 1
ATOM 4712 C C . PRO B 1 147 ? -20.938 18.156 28.25 1 95.69 147 PRO B C 1
ATOM 4714 O O . PRO B 1 147 ? -19.781 18.25 28.641 1 95.69 147 PRO B O 1
ATOM 4717 N N . LEU B 1 148 ? -21.719 19.172 27.969 1 96.12 148 LEU B N 1
ATOM 4718 C CA . LEU B 1 148 ? -21.234 20.531 28.172 1 96.12 148 LEU B CA 1
ATOM 4719 C C . LEU B 1 148 ? -21.031 20.812 29.656 1 96.12 148 LEU B C 1
ATOM 4721 O O . LEU B 1 148 ? -21.75 20.281 30.5 1 96.12 148 LEU B O 1
ATOM 4725 N N . PRO B 1 149 ? -19.969 21.562 29.906 1 93.69 149 PRO B N 1
ATOM 4726 C CA . PRO B 1 149 ? -19.719 21.859 31.312 1 93.69 149 PRO B CA 1
ATOM 4727 C C . PRO B 1 149 ? -20.75 22.828 31.906 1 93.69 149 PRO B C 1
ATOM 4729 O O . PRO B 1 149 ? -21.562 23.391 31.156 1 93.69 149 PRO B O 1
ATOM 4732 N N . GLY B 1 150 ? -20.703 22.922 33.219 1 86.94 150 GLY B N 1
ATOM 4733 C CA . GLY B 1 150 ? -21.656 23.75 33.938 1 86.94 150 GLY B CA 1
ATOM 4734 C C . GLY B 1 150 ? -21.672 25.188 33.438 1 86.94 150 GLY B C 1
ATOM 4735 O O . GLY B 1 150 ? -20.625 25.812 33.25 1 86.94 150 GLY B O 1
ATOM 4736 N N . GLY B 1 151 ? -22.859 25.719 33.156 1 88.75 151 GLY B N 1
ATOM 4737 C CA . GLY B 1 151 ? -23.031 27.125 32.75 1 88.75 151 GLY B CA 1
ATOM 4738 C C . GLY B 1 151 ? -23.016 27.328 31.266 1 88.75 151 GLY B C 1
ATOM 4739 O O . GLY B 1 151 ? -23.438 28.391 30.766 1 88.75 151 GLY B O 1
ATOM 4740 N N . VAL B 1 152 ? -22.516 26.344 30.547 1 92.56 152 VAL B N 1
ATOM 4741 C CA . VAL B 1 152 ? -22.484 26.438 29.094 1 92.56 152 VAL B CA 1
ATOM 4742 C C . VAL B 1 152 ? -23.75 25.828 28.5 1 92.56 152 VAL B C 1
ATOM 4744 O O . VAL B 1 152 ? -23.953 24.625 28.562 1 92.56 152 VAL B O 1
ATOM 4747 N N . LYS B 1 153 ? -24.531 26.609 27.953 1 89.94 153 LYS B N 1
ATOM 4748 C CA . LYS B 1 153 ? -25.891 26.203 27.562 1 89.94 153 LYS B CA 1
ATOM 4749 C C . LYS B 1 153 ? -25.891 25.594 26.172 1 89.94 153 LYS B C 1
ATOM 4751 O O . LYS B 1 153 ? -26.703 24.719 25.859 1 89.94 153 LYS B O 1
ATOM 4756 N N . ARG B 1 154 ? -25.078 26.078 25.391 1 93.31 154 ARG B N 1
ATOM 4757 C CA . ARG B 1 154 ? -24.984 25.578 24.016 1 93.31 154 ARG B CA 1
ATOM 4758 C C . ARG B 1 154 ? -23.531 25.375 23.609 1 93.31 154 ARG B C 1
ATOM 4760 O O . ARG B 1 154 ? -22.641 26.062 24.109 1 93.31 154 ARG B O 1
ATOM 4767 N N . LEU B 1 155 ? -23.328 24.422 22.75 1 95.56 155 LEU B N 1
ATOM 4768 C CA . LEU B 1 155 ? -21.969 24.188 22.25 1 95.56 155 LEU B CA 1
ATOM 4769 C C . LEU B 1 155 ? -21.453 25.406 21.516 1 95.56 155 LEU B C 1
ATOM 4771 O O . LEU B 1 155 ? -22.062 25.859 20.547 1 95.56 155 LEU B O 1
ATOM 4775 N N . PRO B 1 156 ? -20.359 25.938 21.969 1 96.94 156 PRO B N 1
ATOM 4776 C CA . PRO B 1 156 ? -19.797 27.094 21.266 1 96.94 156 PRO B CA 1
ATOM 4777 C C . PRO B 1 156 ? -19.406 26.781 19.828 1 96.94 156 PRO B C 1
ATOM 4779 O O . PRO B 1 156 ? -19.016 25.656 19.531 1 96.94 156 PRO B O 1
ATOM 4782 N N . LYS B 1 157 ? -19.5 27.75 18.938 1 97.94 157 LYS B N 1
ATOM 4783 C CA . LYS B 1 157 ? -18.891 27.625 17.609 1 97.94 157 LYS B CA 1
ATOM 4784 C C . LYS B 1 157 ? -17.375 27.562 17.703 1 97.94 157 LYS B C 1
ATOM 4786 O O . LYS B 1 157 ? -16.781 28.062 18.672 1 97.94 157 LYS B O 1
ATOM 4791 N N . SER B 1 158 ? -16.828 26.906 16.734 1 98.44 158 SER B N 1
ATOM 4792 C CA . SER B 1 158 ? -15.375 26.734 16.844 1 98.44 158 SER B CA 1
ATOM 4793 C C . SER B 1 158 ? -14.711 26.875 15.477 1 98.44 158 SER B C 1
ATOM 4795 O O . SER B 1 158 ? -15.297 26.531 14.453 1 98.44 158 SER B O 1
ATOM 4797 N N . ILE B 1 159 ? -13.5 27.438 15.469 1 98.81 159 ILE B N 1
ATOM 4798 C CA . ILE B 1 159 ? -12.609 27.516 14.32 1 98.81 159 ILE B CA 1
ATOM 4799 C C . ILE B 1 159 ? -11.312 26.766 14.617 1 98.81 159 ILE B C 1
ATOM 4801 O O . ILE B 1 159 ? -10.648 27.047 15.625 1 98.81 159 ILE B O 1
ATOM 4805 N N . GLY B 1 160 ? -11 25.781 13.773 1 98.75 160 GLY B N 1
ATOM 4806 C CA . GLY B 1 160 ? -9.703 25.141 13.828 1 98.75 160 GLY B CA 1
ATOM 4807 C C . GLY B 1 160 ? -8.695 25.734 12.859 1 98.75 160 GLY B C 1
ATOM 4808 O O . GLY B 1 160 ? -9.047 26.125 11.742 1 98.75 160 GLY B O 1
ATOM 4809 N N . PHE B 1 161 ? -7.453 25.828 13.305 1 98.81 161 PHE B N 1
ATOM 4810 C CA . PHE B 1 161 ? -6.395 26.297 12.43 1 98.81 161 PHE B CA 1
ATOM 4811 C C . PHE B 1 161 ? -5.48 25.156 12.008 1 98.81 161 PHE B C 1
ATOM 4813 O O . PHE B 1 161 ? -5 24.391 12.852 1 98.81 161 PHE B O 1
ATOM 4820 N N . GLY B 1 162 ? -5.281 24.984 10.711 1 98.19 162 GLY B N 1
ATOM 4821 C CA . GLY B 1 162 ? -4.301 24.031 10.203 1 98.19 162 GLY B CA 1
ATOM 4822 C C . GLY B 1 162 ? -2.875 24.547 10.289 1 98.19 162 GLY B C 1
ATOM 4823 O O . GLY B 1 162 ? -2.498 25.469 9.555 1 98.19 162 GLY B O 1
ATOM 4824 N N . VAL B 1 163 ? -2.045 23.875 11.102 1 97.44 163 VAL B N 1
ATOM 4825 C CA . VAL B 1 163 ? -0.689 24.359 11.344 1 97.44 163 VAL B CA 1
ATOM 4826 C C . VAL B 1 163 ? 0.32 23.328 10.844 1 97.44 163 VAL B C 1
ATOM 4828 O O . VAL B 1 163 ? 1.474 23.312 11.273 1 97.44 163 VAL B O 1
ATOM 4831 N N . SER B 1 164 ? -0.04 22.422 10.023 1 96.62 164 SER B N 1
ATOM 4832 C CA . SER B 1 164 ? 0.731 21.406 9.32 1 96.62 164 SER B CA 1
ATOM 4833 C C . SER B 1 164 ? 0.172 21.156 7.926 1 96.62 164 SER B C 1
ATOM 4835 O O . SER B 1 164 ? -0.883 21.688 7.566 1 96.62 164 SER B O 1
ATOM 4837 N N . PRO B 1 165 ? 0.982 20.422 7.117 1 96.56 165 PRO B N 1
ATOM 4838 C CA . PRO B 1 165 ? 0.264 19.938 5.938 1 96.56 165 PRO B CA 1
ATOM 4839 C C . PRO B 1 165 ? -1.035 19.219 6.289 1 96.56 165 PRO B C 1
ATOM 4841 O O . PRO B 1 165 ? -1.18 18.703 7.406 1 96.56 165 PRO B O 1
ATOM 4844 N N . ILE B 1 166 ? -1.985 19.312 5.406 1 97.56 166 ILE B N 1
ATOM 4845 C CA . ILE B 1 166 ? -3.248 18.625 5.676 1 97.56 166 ILE B CA 1
ATOM 4846 C C . ILE B 1 166 ? -3.004 17.125 5.832 1 97.56 166 ILE B C 1
ATOM 4848 O O . ILE B 1 166 ? -2.588 16.453 4.879 1 97.56 166 ILE B O 1
ATOM 4852 N N . LEU B 1 167 ? -3.256 16.656 6.992 1 95.94 167 LEU B N 1
ATOM 4853 C CA . LEU B 1 167 ? -2.967 15.258 7.301 1 95.94 167 LEU B CA 1
ATOM 4854 C C . LEU B 1 167 ? -4.234 14.414 7.23 1 95.94 167 LEU B C 1
ATOM 4856 O O . LEU B 1 167 ? -4.176 13.188 7.355 1 95.94 167 LEU B O 1
ATOM 4860 N N . ALA B 1 168 ? -5.375 15.094 7.023 1 96.44 168 ALA B N 1
ATOM 4861 C CA . ALA B 1 168 ? -6.645 14.375 6.918 1 96.44 168 ALA B CA 1
ATOM 4862 C C . ALA B 1 168 ? -6.559 13.266 5.879 1 96.44 168 ALA B C 1
ATOM 4864 O O . ALA B 1 168 ? -6.094 13.492 4.758 1 96.44 168 ALA B O 1
ATOM 4865 N N . GLU B 1 169 ? -7.02 12.109 6.277 1 96.5 169 GLU B N 1
ATOM 4866 C CA . GLU B 1 169 ? -7.031 10.977 5.352 1 96.5 169 GLU B CA 1
ATOM 4867 C C . GLU B 1 169 ? -7.867 11.289 4.113 1 96.5 169 GLU B C 1
ATOM 4869 O O . GLU B 1 169 ? -8.93 11.898 4.211 1 96.5 169 GLU B O 1
ATOM 4874 N N . SER B 1 170 ? -7.398 10.883 2.984 1 97.44 170 SER B N 1
ATOM 4875 C CA . SER B 1 170 ? -8.047 11.055 1.688 1 97.44 170 SER B CA 1
ATOM 4876 C C . SER B 1 170 ? -7.93 9.789 0.844 1 97.44 170 SER B C 1
ATOM 4878 O O . SER B 1 170 ? -6.941 9.055 0.944 1 97.44 170 SER B O 1
ATOM 4880 N N . GLN B 1 171 ? -8.898 9.516 -0.002 1 97.88 171 GLN B N 1
ATOM 4881 C CA . GLN B 1 171 ? -8.812 8.398 -0.937 1 97.88 171 GLN B CA 1
ATOM 4882 C C . GLN B 1 171 ? -7.703 8.617 -1.96 1 97.88 171 GLN B C 1
ATOM 4884 O O . GLN B 1 171 ? -7.258 7.676 -2.615 1 97.88 171 GLN B O 1
ATOM 4889 N N . ASP B 1 172 ? -7.219 9.844 -2.086 1 98.31 172 ASP B N 1
ATOM 4890 C CA . ASP B 1 172 ? -6.258 10.203 -3.125 1 98.31 172 ASP B CA 1
ATOM 4891 C C . ASP B 1 172 ? -4.828 10.156 -2.592 1 98.31 172 ASP B C 1
ATOM 4893 O O . ASP B 1 172 ? -3.871 10.32 -3.352 1 98.31 172 ASP B O 1
ATOM 4897 N N . THR B 1 173 ? -4.629 9.961 -1.284 1 97.81 173 THR B N 1
ATOM 4898 C CA . THR B 1 173 ? -3.291 9.969 -0.704 1 97.81 173 THR B CA 1
ATOM 4899 C C . THR B 1 173 ? -3.045 8.711 0.118 1 97.81 173 THR B C 1
ATOM 4901 O O . THR B 1 173 ? -3.992 8.031 0.52 1 97.81 173 THR B O 1
ATOM 4904 N N . GLY B 1 174 ? -1.746 8.359 0.27 1 96.69 174 GLY B N 1
ATOM 4905 C CA . GLY B 1 174 ? -1.378 7.281 1.174 1 96.69 174 GLY B CA 1
ATOM 4906 C C . GLY B 1 174 ? -1.252 7.727 2.617 1 96.69 174 GLY B C 1
ATOM 4907 O O . GLY B 1 174 ? -1.37 8.922 2.916 1 96.69 174 GLY B O 1
ATOM 4908 N N . PRO B 1 175 ? -1.024 6.781 3.48 1 95.56 175 PRO B N 1
ATOM 4909 C CA . PRO B 1 175 ? -0.868 7.105 4.902 1 95.56 175 PRO B CA 1
ATOM 4910 C C . PRO B 1 175 ? 0.333 8.008 5.172 1 95.56 175 PRO B C 1
ATOM 4912 O O . PRO B 1 175 ? 1.313 7.977 4.426 1 95.56 175 PRO B O 1
ATOM 4915 N N . LEU B 1 176 ? 0.211 8.609 6.289 1 91.69 176 LEU B N 1
ATOM 4916 C CA . LEU B 1 176 ? 1.287 9.477 6.766 1 91.69 176 LEU B CA 1
ATOM 4917 C C . LEU B 1 176 ? 2.578 8.68 6.945 1 91.69 176 LEU B C 1
ATOM 4919 O O . LEU B 1 176 ? 2.545 7.504 7.301 1 91.69 176 LEU B O 1
ATOM 4923 N N . SER B 1 177 ? 3.676 9.258 6.719 1 88.88 177 SER B N 1
ATOM 4924 C CA . SER B 1 177 ? 5.023 8.758 6.969 1 88.88 177 SER B CA 1
ATOM 4925 C C . SER B 1 177 ? 5.543 7.957 5.777 1 88.88 177 SER B C 1
ATOM 4927 O O . SER B 1 177 ? 6.703 7.539 5.766 1 88.88 177 SER B O 1
ATOM 4929 N N . LEU B 1 178 ? 4.664 7.793 4.781 1 92.56 178 LEU B N 1
ATOM 4930 C CA . LEU B 1 178 ? 5.156 7.012 3.65 1 92.56 178 LEU B CA 1
ATOM 4931 C C . LEU B 1 178 ? 5.703 7.922 2.557 1 92.56 178 LEU B C 1
ATOM 4933 O O . LEU B 1 178 ? 6.367 7.453 1.628 1 92.56 178 LEU B O 1
ATOM 4937 N N . GLY B 1 179 ? 5.398 9.195 2.6 1 92.56 179 GLY B N 1
ATOM 4938 C CA . GLY B 1 179 ? 5.957 10.156 1.664 1 92.56 179 GLY B CA 1
ATOM 4939 C C . GLY B 1 179 ? 5.496 9.938 0.235 1 92.56 179 GLY B C 1
ATOM 4940 O O . GLY B 1 179 ? 6.234 10.227 -0.711 1 92.56 179 GLY B O 1
ATOM 4941 N N . LEU B 1 180 ? 4.281 9.453 0.025 1 95.88 180 LEU B N 1
ATOM 4942 C CA . LEU B 1 180 ? 3.773 9.164 -1.312 1 95.88 180 LEU B CA 1
ATOM 4943 C C . LEU B 1 180 ? 3.078 10.383 -1.906 1 95.88 180 LEU B C 1
ATOM 4945 O O . LEU B 1 180 ? 2.363 11.102 -1.202 1 95.88 180 LEU B O 1
ATOM 4949 N N . TRP B 1 181 ? 3.293 10.633 -3.189 1 96.44 181 TRP B N 1
ATOM 4950 C CA . TRP B 1 181 ? 2.537 11.656 -3.904 1 96.44 181 TRP B CA 1
ATOM 4951 C C . TRP B 1 181 ? 1.065 11.273 -4.004 1 96.44 181 TRP B C 1
ATOM 4953 O O . TRP B 1 181 ? 0.716 10.094 -3.924 1 96.44 181 TRP B O 1
ATOM 4963 N N . PRO B 1 182 ? 0.226 12.297 -4.152 1 97.62 182 PRO B N 1
ATOM 4964 C CA . PRO B 1 182 ? -1.18 11.945 -4.371 1 97.62 182 PRO B CA 1
ATOM 4965 C C . PRO B 1 182 ? -1.405 11.203 -5.684 1 97.62 182 PRO B C 1
ATOM 4967 O O . PRO B 1 182 ? -0.634 11.375 -6.633 1 97.62 182 PRO B O 1
ATOM 4970 N N . ASP B 1 183 ? -2.316 10.336 -5.773 1 98.12 183 ASP B N 1
ATOM 4971 C CA . ASP B 1 183 ? -2.736 9.602 -6.961 1 98.12 183 ASP B CA 1
ATOM 4972 C C . ASP B 1 183 ? -4.246 9.367 -6.957 1 98.12 183 ASP B C 1
ATOM 4974 O O . ASP B 1 183 ? -4.75 8.531 -6.215 1 98.12 183 ASP B O 1
ATOM 4978 N N . SER B 1 184 ? -4.973 10.086 -7.789 1 97.81 184 SER B N 1
ATOM 4979 C CA . SER B 1 184 ? -6.43 10.039 -7.789 1 97.81 184 SER B CA 1
ATOM 4980 C C . SER B 1 184 ? -6.953 9.086 -8.859 1 97.81 184 SER B C 1
ATOM 4982 O O . SER B 1 184 ? -8.148 9.078 -9.156 1 97.81 184 SER B O 1
ATOM 4984 N N . THR B 1 185 ? -6.059 8.328 -9.492 1 97.69 185 THR B N 1
ATOM 4985 C CA . THR B 1 185 ? -6.52 7.297 -10.422 1 97.69 185 THR B CA 1
ATOM 4986 C C . THR B 1 185 ? -7.191 6.156 -9.664 1 97.69 185 THR B C 1
ATOM 4988 O O . THR B 1 185 ? -7.016 6.02 -8.453 1 97.69 185 THR B O 1
ATOM 4991 N N . GLU B 1 186 ? -7.938 5.383 -10.367 1 97.12 186 GLU B N 1
ATOM 4992 C CA . GLU B 1 186 ? -8.562 4.23 -9.734 1 97.12 186 GLU B CA 1
ATOM 4993 C C . GLU B 1 186 ? -7.52 3.297 -9.125 1 97.12 186 GLU B C 1
ATOM 4995 O O . GLU B 1 186 ? -7.684 2.816 -8 1 97.12 186 GLU B O 1
ATOM 5000 N N . SER B 1 187 ? -6.449 3.037 -9.852 1 97.38 187 SER B N 1
ATOM 5001 C CA . SER B 1 187 ? -5.359 2.199 -9.367 1 97.38 187 SER B CA 1
ATOM 5002 C C . SER B 1 187 ? -4.734 2.781 -8.102 1 97.38 187 SER B C 1
ATOM 5004 O O . SER B 1 187 ? -4.504 2.062 -7.129 1 97.38 187 SER B O 1
ATOM 5006 N N . GLY B 1 188 ? -4.469 4.078 -8.18 1 98.19 188 GLY B N 1
ATOM 5007 C CA . GLY B 1 188 ? -3.912 4.746 -7.012 1 98.19 188 GLY B CA 1
ATOM 5008 C C . GLY B 1 188 ? -4.805 4.66 -5.789 1 98.19 188 GLY B C 1
ATOM 5009 O O . GLY B 1 188 ? -4.332 4.371 -4.688 1 98.19 188 GLY B O 1
ATOM 5010 N N . ARG B 1 189 ? -6.062 4.848 -5.98 1 98.44 189 ARG B N 1
ATOM 5011 C CA . ARG B 1 189 ? -7.016 4.836 -4.875 1 98.44 189 ARG B CA 1
ATOM 5012 C C . ARG B 1 189 ? -7.141 3.443 -4.27 1 98.44 189 ARG B C 1
ATOM 5014 O O . ARG B 1 189 ? -7.254 3.297 -3.051 1 98.44 189 ARG B O 1
ATOM 5021 N N . GLN B 1 190 ? -7.121 2.406 -5.066 1 97.88 190 GLN B N 1
ATOM 5022 C CA . GLN B 1 190 ? -7.168 1.041 -4.555 1 97.88 190 GLN B CA 1
ATOM 5023 C C . GLN B 1 190 ? -5.934 0.726 -3.715 1 97.88 190 GLN B C 1
ATOM 5025 O O . GLN B 1 190 ? -6.035 0.081 -2.67 1 97.88 190 GLN B O 1
ATOM 5030 N N . ARG B 1 191 ? -4.824 1.122 -4.195 1 98.5 191 ARG B N 1
ATOM 5031 C CA . ARG B 1 191 ? -3.588 0.896 -3.453 1 98.5 191 ARG B CA 1
ATOM 5032 C C . ARG B 1 191 ? -3.564 1.714 -2.166 1 98.5 191 ARG B C 1
ATOM 5034 O O . ARG B 1 191 ? -3.084 1.241 -1.134 1 98.5 191 ARG B O 1
ATOM 5041 N N . ASN B 1 192 ? -4.051 2.961 -2.232 1 98.5 192 ASN B N 1
ATOM 5042 C CA . ASN B 1 192 ? -4.164 3.758 -1.016 1 98.5 192 ASN B CA 1
ATOM 5043 C C . ASN B 1 192 ? -5.043 3.07 0.026 1 98.5 192 ASN B C 1
ATOM 5045 O O . ASN B 1 192 ? -4.691 3.023 1.206 1 98.5 192 ASN B O 1
ATOM 5049 N N . LYS B 1 193 ? -6.176 2.59 -0.431 1 97.81 193 LYS B N 1
ATOM 5050 C CA . LYS B 1 193 ? -7.07 1.88 0.48 1 97.81 193 LYS B CA 1
ATOM 5051 C C . LYS B 1 193 ? -6.355 0.714 1.156 1 97.81 193 LYS B C 1
ATOM 5053 O O . LYS B 1 193 ? -6.457 0.535 2.371 1 97.81 193 LYS B O 1
ATOM 5058 N N . ALA B 1 194 ? -5.645 -0.065 0.381 1 97.25 194 ALA B N 1
ATOM 5059 C CA . ALA B 1 194 ? -4.895 -1.198 0.919 1 97.25 194 ALA B CA 1
ATOM 5060 C C . ALA B 1 194 ? -3.828 -0.733 1.906 1 97.25 194 ALA B C 1
ATOM 5062 O O . ALA B 1 194 ? -3.635 -1.349 2.957 1 97.25 194 ALA B O 1
ATOM 5063 N N . LEU B 1 195 ? -3.137 0.292 1.575 1 98.19 195 LEU B N 1
ATOM 5064 C CA . LEU B 1 195 ? -2.098 0.837 2.443 1 98.19 195 LEU B CA 1
ATOM 5065 C C . LEU B 1 195 ? -2.684 1.271 3.783 1 98.19 195 LEU B C 1
ATOM 5067 O O . LEU B 1 195 ? -2.131 0.953 4.84 1 98.19 195 LEU B O 1
ATOM 5071 N N . TYR B 1 196 ? -3.797 1.975 3.732 1 96.94 196 TYR B N 1
ATOM 5072 C CA . TYR B 1 196 ? -4.438 2.42 4.965 1 96.94 196 TYR B CA 1
ATOM 5073 C C . TYR B 1 196 ? -4.859 1.232 5.82 1 96.94 196 TYR B C 1
ATOM 5075 O O . TYR B 1 196 ? -4.641 1.228 7.035 1 96.94 196 TYR B O 1
ATOM 5083 N N . GLU B 1 197 ? -5.43 0.245 5.172 1 95.12 197 GLU B N 1
ATOM 5084 C CA . GLU B 1 197 ? -5.867 -0.932 5.914 1 95.12 197 GLU B CA 1
ATOM 5085 C C . GLU B 1 197 ? -4.688 -1.631 6.586 1 95.12 197 GLU B C 1
ATOM 5087 O O . GLU B 1 197 ? -4.777 -2.029 7.75 1 95.12 197 GLU B O 1
ATOM 5092 N N . LEU B 1 198 ? -3.623 -1.772 5.859 1 95.69 198 LEU B N 1
ATOM 5093 C CA . LEU B 1 198 ? -2.449 -2.467 6.379 1 95.69 198 LEU B CA 1
ATOM 5094 C C . LEU B 1 198 ? -1.815 -1.685 7.523 1 95.69 198 LEU B C 1
ATOM 5096 O O . LEU B 1 198 ? -1.407 -2.27 8.531 1 95.69 198 LEU B O 1
ATOM 5100 N N . VAL B 1 199 ? -1.73 -0.359 7.418 1 95.94 199 VAL B N 1
ATOM 5101 C CA . VAL B 1 199 ? -1.085 0.441 8.453 1 95.94 199 VAL B CA 1
ATOM 5102 C C . VAL B 1 199 ? -1.965 0.478 9.703 1 95.94 199 VAL B C 1
ATOM 5104 O O . VAL B 1 199 ? -1.461 0.431 10.828 1 95.94 199 VAL B O 1
ATOM 5107 N N . GLU B 1 200 ? -3.266 0.603 9.531 1 93.94 200 GLU B N 1
ATOM 5108 C CA . GLU B 1 200 ? -4.207 0.688 10.648 1 93.94 200 GLU B CA 1
ATOM 5109 C C . GLU B 1 200 ? -4.234 -0.608 11.445 1 93.94 200 GLU B C 1
ATOM 5111 O O . GLU B 1 200 ? -4.34 -0.581 12.68 1 93.94 200 GLU B O 1
ATOM 5116 N N . ARG B 1 201 ? -4.094 -1.702 10.758 1 92.5 201 ARG B N 1
ATOM 5117 C CA . ARG B 1 201 ? -4.168 -2.998 11.422 1 92.5 201 ARG B CA 1
ATOM 5118 C C . ARG B 1 201 ? -2.781 -3.479 11.836 1 92.5 201 ARG B C 1
ATOM 5120 O O . ARG B 1 201 ? -2.65 -4.473 12.555 1 92.5 201 ARG B O 1
ATOM 5127 N N . GLY B 1 202 ? -1.832 -2.773 11.414 1 93.06 202 GLY B N 1
ATOM 5128 C CA . GLY B 1 202 ? -0.46 -3.18 11.672 1 93.06 202 GLY B CA 1
ATOM 5129 C C . GLY B 1 202 ? 0.316 -2.172 12.5 1 93.06 202 GLY B C 1
ATOM 5130 O O . GLY B 1 202 ? 0.074 -2.027 13.695 1 93.06 202 GLY B O 1
ATOM 5131 N N . PRO B 1 203 ? 1.213 -1.447 11.852 1 94.38 203 PRO B N 1
ATOM 5132 C CA . PRO B 1 203 ? 2.16 -0.629 12.609 1 94.38 203 PRO B CA 1
ATOM 5133 C C . PRO B 1 203 ? 1.483 0.525 13.344 1 94.38 203 PRO B C 1
ATOM 5135 O O . PRO B 1 203 ? 2.01 1.015 14.352 1 94.38 203 PRO B O 1
ATOM 5138 N N . MET B 1 204 ? 0.326 0.95 12.93 1 94.88 204 MET B N 1
ATOM 5139 C CA . MET B 1 204 ? -0.309 2.09 13.578 1 94.88 204 MET B CA 1
ATOM 5140 C C . MET B 1 204 ? -1.475 1.636 14.453 1 94.88 204 MET B C 1
ATOM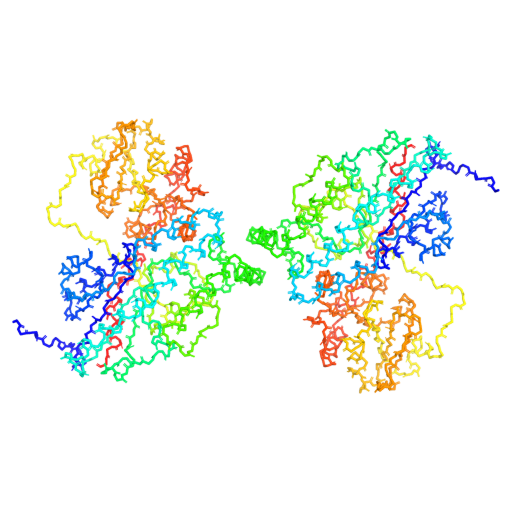 5142 O O . MET B 1 204 ? -2.232 2.463 14.961 1 94.88 204 MET B O 1
ATOM 5146 N N . LYS B 1 205 ? -1.647 0.352 14.578 1 94.38 205 LYS B N 1
ATOM 5147 C CA . LYS B 1 205 ? -2.744 -0.158 15.398 1 94.38 205 LYS B CA 1
ATOM 5148 C C . LYS B 1 205 ? -2.709 0.438 16.797 1 94.38 205 LYS B C 1
ATOM 5150 O O . LYS B 1 205 ? -3.752 0.764 17.375 1 94.38 205 LYS B O 1
ATOM 5155 N N . LEU B 1 206 ? -1.525 0.517 17.406 1 94.88 206 LEU B N 1
ATOM 5156 C CA . LEU B 1 206 ? -1.374 1.054 18.75 1 94.88 206 LEU B CA 1
ATOM 5157 C C . LEU B 1 206 ? -1.935 2.469 18.828 1 94.88 206 LEU B C 1
ATOM 5159 O O . LEU B 1 206 ? -2.535 2.842 19.844 1 94.88 206 LEU B O 1
ATOM 5163 N N . LEU B 1 207 ? -1.714 3.277 17.828 1 95.56 207 LEU B N 1
ATOM 5164 C CA . LEU B 1 207 ? -2.205 4.652 17.781 1 95.56 207 LEU B CA 1
ATOM 5165 C C . LEU B 1 207 ? -3.727 4.684 17.688 1 95.56 207 LEU B C 1
ATOM 5167 O O . LEU B 1 207 ? -4.383 5.453 18.391 1 95.56 207 LEU B O 1
ATOM 5171 N N . TYR B 1 208 ? -4.297 3.85 16.844 1 94.31 208 TYR B N 1
ATOM 5172 C CA . TYR B 1 208 ? -5.742 3.781 16.656 1 94.31 208 TYR B CA 1
ATOM 5173 C C . TYR B 1 208 ? -6.43 3.312 17.938 1 94.31 208 TYR B C 1
ATOM 5175 O O . TYR B 1 208 ? -7.461 3.859 18.328 1 94.31 208 TYR B O 1
ATOM 5183 N N . ASP B 1 209 ? -5.848 2.307 18.562 1 94.94 209 ASP B N 1
ATOM 5184 C CA . ASP B 1 209 ? -6.387 1.825 19.828 1 94.94 209 ASP B CA 1
ATOM 5185 C C . ASP B 1 209 ? -6.344 2.918 20.891 1 94.94 209 ASP B C 1
ATOM 5187 O O . ASP B 1 209 ? -7.312 3.111 21.641 1 94.94 209 ASP B O 1
ATOM 5191 N N . ALA B 1 210 ? -5.242 3.574 20.922 1 95.38 210 ALA B N 1
ATOM 5192 C CA . ALA B 1 210 ? -5.082 4.656 21.891 1 95.38 210 ALA B CA 1
ATOM 5193 C C . ALA B 1 210 ? -6.082 5.777 21.625 1 95.38 210 ALA B C 1
ATOM 5195 O O . ALA B 1 210 ? -6.629 6.363 22.562 1 95.38 210 ALA B O 1
ATOM 5196 N N . TRP B 1 211 ? -6.281 6.082 20.406 1 95 211 TRP B N 1
ATOM 5197 C CA . TRP B 1 211 ? -7.215 7.133 20.016 1 95 211 TRP B CA 1
ATOM 5198 C C . TRP B 1 211 ? -8.633 6.801 20.484 1 95 211 TRP B C 1
ATOM 5200 O O . TRP B 1 211 ? -9.312 7.641 21.062 1 95 211 TRP B O 1
ATOM 5210 N N . HIS B 1 212 ? -9.047 5.629 20.297 1 93.06 212 HIS B N 1
ATOM 5211 C CA . HIS B 1 212 ? -10.367 5.191 20.719 1 93.06 212 HIS B CA 1
ATOM 5212 C C . HIS B 1 212 ? -10.508 5.254 22.234 1 93.06 212 HIS B C 1
ATOM 5214 O O . HIS B 1 212 ? -11.523 5.738 22.75 1 93.06 212 HIS B O 1
ATOM 5220 N N . GLU B 1 213 ? -9.523 4.809 22.875 1 94.5 213 GLU B N 1
ATOM 5221 C CA . GLU B 1 213 ? -9.539 4.809 24.344 1 94.5 213 GLU B CA 1
ATOM 5222 C C . GLU B 1 213 ? -9.578 6.23 24.891 1 94.5 213 GLU B C 1
ATOM 5224 O O . GLU B 1 213 ? -10.281 6.508 25.859 1 94.5 213 GLU B O 1
ATOM 5229 N N . THR B 1 214 ? -8.844 7.004 24.297 1 94.56 214 THR B N 1
ATOM 5230 C CA . THR B 1 214 ? -8.734 8.383 24.766 1 94.56 214 THR B CA 1
ATOM 5231 C C . THR B 1 214 ? -10.055 9.125 24.578 1 94.56 214 THR B C 1
ATOM 5233 O O . THR B 1 214 ? -10.453 9.922 25.422 1 94.56 214 THR B O 1
ATOM 5236 N N . LEU B 1 215 ? -10.719 8.922 23.453 1 94.62 215 LEU B N 1
ATOM 5237 C CA . LEU B 1 215 ? -12.016 9.555 23.219 1 94.62 215 LEU B CA 1
ATOM 5238 C C . LEU B 1 215 ? -13.031 9.102 24.266 1 94.62 215 LEU B C 1
ATOM 5240 O O . LEU B 1 215 ? -13.836 9.898 24.75 1 94.62 215 LEU B O 1
ATOM 5244 N N . LYS B 1 216 ? -12.906 7.867 24.672 1 94.94 216 LYS B N 1
ATOM 5245 C CA . LYS B 1 216 ? -13.758 7.367 25.734 1 94.94 216 LYS B CA 1
ATOM 5246 C C . LYS B 1 216 ? -13.445 8.062 27.062 1 94.94 216 LYS B C 1
ATOM 5248 O O . LYS B 1 216 ? -14.359 8.477 27.781 1 94.94 216 LYS B O 1
ATOM 5253 N N . GLN B 1 217 ? -12.25 8.195 27.297 1 96.31 217 GLN B N 1
ATOM 5254 C CA . GLN B 1 217 ? -11.805 8.852 28.531 1 96.31 217 GLN B CA 1
ATOM 5255 C C . GLN B 1 217 ? -12.266 10.305 28.578 1 96.31 217 GLN B C 1
ATOM 5257 O O . GLN B 1 217 ? -12.531 10.844 29.656 1 96.31 217 GLN B O 1
ATOM 5262 N N . CYS B 1 218 ? -12.414 10.891 27.406 1 96.75 218 CYS B N 1
ATOM 5263 C CA . CYS B 1 218 ? -12.82 12.289 27.312 1 96.75 218 CYS B CA 1
ATOM 5264 C C . CYS B 1 218 ? -14.336 12.422 27.406 1 96.75 218 CYS B C 1
ATOM 5266 O O . CYS B 1 218 ? -14.867 13.539 27.375 1 96.75 218 CYS B O 1
ATOM 5268 N N . GLY B 1 219 ? -15 11.32 27.516 1 95.75 219 GLY B N 1
ATOM 5269 C CA . GLY B 1 219 ? -16.453 11.336 27.688 1 95.75 219 GLY B CA 1
ATOM 5270 C C . GLY B 1 219 ? -17.219 11.453 26.391 1 95.75 219 GLY B C 1
ATOM 5271 O O . GLY B 1 219 ? -18.375 11.852 26.375 1 95.75 219 GLY B O 1
ATOM 5272 N N . CYS B 1 220 ? -16.531 11.102 25.328 1 95.56 220 CYS B N 1
ATOM 5273 C CA . CYS B 1 220 ? -17.203 11.148 24.031 1 95.56 220 CYS B CA 1
ATOM 5274 C C . CYS B 1 220 ? -18.266 10.062 23.922 1 95.56 220 CYS B C 1
ATOM 5276 O O . CYS B 1 220 ? -18.031 8.922 24.344 1 95.56 220 CYS B O 1
ATOM 5278 N N . LYS B 1 221 ? -19.391 10.414 23.328 1 94.56 221 LYS B N 1
ATOM 5279 C CA . LYS B 1 221 ? -20.5 9.461 23.156 1 94.56 221 LYS B CA 1
ATOM 5280 C C . LYS B 1 221 ? -20.562 8.969 21.719 1 94.56 221 LYS B C 1
ATOM 5282 O O . LYS B 1 221 ? -21.078 7.875 21.453 1 94.56 221 LYS B O 1
ATOM 5287 N N . ASN B 1 222 ? -20.109 9.789 20.812 1 92.56 222 ASN B N 1
ATOM 5288 C CA . ASN B 1 222 ? -20.109 9.469 19.391 1 92.56 222 ASN B CA 1
ATOM 5289 C C . ASN B 1 222 ? -18.688 9.359 18.844 1 92.56 222 ASN B C 1
ATOM 5291 O O . ASN B 1 222 ? -18.172 10.312 18.266 1 92.56 222 ASN B O 1
ATOM 5295 N N . ILE B 1 223 ? -18.156 8.258 18.984 1 88.44 223 ILE B N 1
ATOM 5296 C CA . ILE B 1 223 ? -16.766 8.047 18.562 1 88.44 223 ILE B CA 1
ATOM 5297 C C . ILE B 1 223 ? -16.734 7.773 17.062 1 88.44 223 ILE B C 1
ATOM 5299 O O . ILE B 1 223 ? -17.391 6.859 16.578 1 88.44 223 ILE B O 1
ATOM 5303 N N . PRO B 1 224 ? -16.062 8.648 16.281 1 85.12 224 PRO B N 1
ATOM 5304 C CA . PRO B 1 224 ? -16 8.453 14.836 1 85.12 224 PRO B CA 1
ATOM 5305 C C . PRO B 1 224 ? -15.32 7.148 14.438 1 85.12 224 PRO B C 1
ATOM 5307 O O . PRO B 1 224 ? -14.617 6.543 15.258 1 85.12 224 PRO B O 1
ATOM 5310 N N . ASP B 1 225 ? -15.531 6.773 13.023 1 76.31 225 ASP B N 1
ATOM 5311 C CA . ASP B 1 225 ? -15.023 5.531 12.453 1 76.31 225 ASP B CA 1
ATOM 5312 C C . ASP B 1 225 ? -13.602 5.703 11.938 1 76.31 225 ASP B C 1
ATOM 5314 O O . ASP B 1 225 ? -13.375 6.391 10.938 1 76.31 225 ASP B O 1
ATOM 5318 N N . GLY B 1 226 ? -12.516 5.453 12.484 1 73.5 226 GLY B N 1
ATOM 5319 C CA . GLY B 1 226 ? -11.148 5.082 12.172 1 73.5 226 GLY B CA 1
ATOM 5320 C C . GLY B 1 226 ? -10.391 6.172 11.445 1 73.5 226 GLY B C 1
ATOM 5321 O O . GLY B 1 226 ? -9.242 5.973 11.039 1 73.5 226 GLY B O 1
ATOM 5322 N N . LYS B 1 227 ? -10.797 7.363 11.109 1 90.5 227 LYS B N 1
ATOM 5323 C CA . LYS B 1 227 ? -10.016 8.43 10.492 1 90.5 227 LYS B CA 1
ATOM 5324 C C . LYS B 1 227 ? -9.562 9.453 11.539 1 90.5 227 LYS B C 1
ATOM 5326 O O . LYS B 1 227 ? -10.242 10.453 11.758 1 90.5 227 LYS B O 1
ATOM 5331 N N . ILE B 1 228 ? -8.414 9.133 12.094 1 93.38 228 ILE B N 1
ATOM 5332 C CA . ILE B 1 228 ? -7.906 9.883 13.242 1 93.38 228 ILE B CA 1
ATOM 5333 C C . ILE B 1 228 ? -7.641 11.328 12.828 1 93.38 228 ILE B C 1
ATOM 5335 O O . ILE B 1 228 ? -8.195 12.266 13.414 1 93.38 228 ILE B O 1
ATOM 5339 N N . TRP B 1 229 ? -6.918 11.516 11.805 1 94.19 229 TRP B N 1
ATOM 5340 C CA . TRP B 1 229 ? -6.441 12.844 11.445 1 94.19 229 TRP B CA 1
ATOM 5341 C C . TRP B 1 229 ? -7.574 13.688 10.867 1 94.19 229 TRP B C 1
ATOM 5343 O O . TRP B 1 229 ? -7.684 14.883 11.164 1 94.19 229 TRP B O 1
ATOM 5353 N N . ARG B 1 230 ? -8.375 13.078 10.07 1 94.31 230 ARG B N 1
ATOM 5354 C CA . ARG B 1 230 ? -9.539 13.758 9.523 1 94.31 230 ARG B CA 1
ATOM 5355 C C . ARG B 1 230 ? -10.445 14.273 10.633 1 94.31 230 ARG B C 1
ATOM 5357 O O . ARG B 1 230 ? -11.031 15.352 10.516 1 94.31 230 ARG B O 1
ATOM 5364 N N . SER B 1 231 ? -10.57 13.531 11.719 1 94.06 231 SER B N 1
ATOM 5365 C CA . SER B 1 231 ? -11.445 13.898 12.828 1 94.06 231 SER B CA 1
ATOM 5366 C C . SER B 1 231 ? -10.984 15.188 13.492 1 94.06 231 SER B C 1
ATOM 5368 O O . SER B 1 231 ? -11.797 15.945 14.016 1 94.06 231 SER B O 1
ATOM 5370 N N . PHE B 1 232 ? -9.68 15.492 13.43 1 94.88 232 PHE B N 1
ATOM 5371 C CA . PHE B 1 232 ? -9.156 16.734 14.008 1 94.88 232 PHE B CA 1
ATOM 5372 C C . PHE B 1 232 ? -9.648 17.938 13.234 1 94.88 232 PHE B C 1
ATOM 5374 O O . PHE B 1 232 ? -9.812 19.031 13.797 1 94.88 232 PHE B O 1
ATOM 5381 N N . TYR B 1 233 ? -9.875 17.719 12.016 1 96.62 233 TYR B N 1
ATOM 5382 C CA . TYR B 1 233 ? -10.375 18.812 11.172 1 96.62 233 TYR B CA 1
ATOM 5383 C C . TYR B 1 233 ? -11.891 18.906 11.258 1 96.62 233 TYR B C 1
ATOM 5385 O O . TYR B 1 233 ? -12.438 20 11.477 1 96.62 233 TYR B O 1
ATOM 5393 N N . THR B 1 234 ? -12.594 17.828 11.25 1 94.94 234 THR B N 1
ATOM 5394 C CA . THR B 1 234 ? -14.047 17.844 11.156 1 94.94 234 THR B CA 1
ATOM 5395 C C . THR B 1 234 ? -14.68 18.094 12.516 1 94.94 234 THR B C 1
ATOM 5397 O O . THR B 1 234 ? -15.898 18.266 12.625 1 94.94 234 THR B O 1
ATOM 5400 N N . ALA B 1 235 ? -13.859 18.203 13.539 1 95.12 235 ALA B N 1
ATOM 5401 C CA . ALA B 1 235 ? -14.352 18.5 14.883 1 95.12 235 ALA B CA 1
ATOM 5402 C C . ALA B 1 235 ? -14.711 19.984 15.023 1 95.12 235 ALA B C 1
ATOM 5404 O O . ALA B 1 235 ? -15.344 20.375 16 1 95.12 235 ALA B O 1
ATOM 5405 N N . HIS B 1 236 ? -14.445 20.828 14.055 1 97.75 236 HIS B N 1
ATOM 5406 C CA . HIS B 1 236 ? -14.68 22.266 14.109 1 97.75 236 HIS B CA 1
ATOM 5407 C C . HIS B 1 236 ? -15.75 22.688 13.109 1 97.75 236 HIS B C 1
ATOM 5409 O O . HIS B 1 236 ? -15.969 22 12.102 1 97.75 236 HIS B O 1
ATOM 5415 N N . ASP B 1 237 ? -16.406 23.797 13.422 1 98.19 237 ASP B N 1
ATOM 5416 C CA . ASP B 1 237 ? -17.391 24.344 12.484 1 98.19 237 ASP B CA 1
ATOM 5417 C C . ASP B 1 237 ? -16.719 24.844 11.211 1 98.19 237 ASP B C 1
ATOM 5419 O O . ASP B 1 237 ? -17.312 24.781 10.133 1 98.19 237 ASP B O 1
ATOM 5423 N N . SER B 1 238 ? -15.57 25.344 11.414 1 98.56 238 SER B N 1
ATOM 5424 C CA . SER B 1 238 ? -14.742 25.797 10.305 1 98.56 238 SER B CA 1
ATOM 5425 C C . SER B 1 238 ? -13.266 25.562 10.586 1 98.56 238 SER B C 1
ATOM 5427 O O . SER B 1 238 ? -12.82 25.656 11.727 1 98.56 238 SER B O 1
ATOM 5429 N N . VAL B 1 239 ? -12.578 25.188 9.531 1 98.75 239 VAL B N 1
ATOM 5430 C CA . VAL B 1 239 ? -11.133 25.031 9.633 1 98.75 239 VAL B CA 1
ATOM 5431 C C . VAL B 1 239 ? -10.445 25.953 8.625 1 98.75 239 VAL B C 1
ATOM 5433 O O . VAL B 1 239 ? -10.781 25.938 7.441 1 98.75 239 VAL B O 1
ATOM 5436 N N . LEU B 1 240 ? -9.578 26.734 9.141 1 98.88 240 LEU B N 1
ATOM 5437 C CA . LEU B 1 240 ? -8.797 27.641 8.305 1 98.88 240 LEU B CA 1
ATOM 5438 C C . LEU B 1 240 ? -7.359 27.141 8.172 1 98.88 240 LEU B C 1
ATOM 5440 O O . LEU B 1 240 ? -6.594 27.188 9.133 1 98.88 240 LEU B O 1
ATOM 5444 N N . GLN B 1 241 ? -7.062 26.609 7 1 98.75 241 GLN B N 1
ATOM 5445 C CA . GLN B 1 241 ? -5.723 26.094 6.723 1 98.75 241 GLN B CA 1
ATOM 5446 C C . GLN B 1 241 ? -4.754 27.25 6.445 1 98.75 241 GLN B C 1
ATOM 5448 O O . GLN B 1 241 ? -4.965 28.031 5.523 1 98.75 241 GLN B O 1
ATOM 5453 N N . LEU B 1 242 ? -3.658 27.297 7.211 1 98.5 242 LEU B N 1
ATOM 5454 C CA . LEU B 1 242 ? -2.756 28.438 7.156 1 98.5 242 LEU B CA 1
ATOM 5455 C C . LEU B 1 242 ? -1.729 28.266 6.043 1 98.5 242 LEU B C 1
ATOM 5457 O O . LEU B 1 242 ? -0.522 28.359 6.281 1 98.5 242 LEU B O 1
ATOM 5461 N N . CYS B 1 243 ? -2.188 28.125 4.816 1 98.06 243 CYS B N 1
ATOM 5462 C CA . CYS B 1 243 ? -1.403 28.125 3.588 1 98.06 243 CYS B CA 1
ATOM 5463 C C . CYS B 1 243 ? -2.303 28.266 2.367 1 98.06 243 CYS B C 1
ATOM 5465 O O . CYS B 1 243 ? -3.527 28.344 2.498 1 98.06 243 CYS B O 1
ATOM 5467 N N . SER B 1 244 ? -1.755 28.5 1.237 1 98.12 244 SER B N 1
ATOM 5468 C CA . SER B 1 244 ? -2.5 28.562 -0.017 1 98.12 244 SER B CA 1
ATOM 5469 C C . SER B 1 244 ? -2.746 27.172 -0.583 1 98.12 244 SER B C 1
ATOM 5471 O O . SER B 1 244 ? -2.053 26.219 -0.223 1 98.12 244 SER B O 1
ATOM 5473 N N . PRO B 1 245 ? -3.732 27.047 -1.46 1 98 245 PRO B N 1
ATOM 5474 C CA . PRO B 1 245 ? -4.004 25.734 -2.07 1 98 245 PRO B CA 1
ATOM 5475 C C . PRO B 1 245 ? -2.818 25.203 -2.865 1 98 245 PRO B C 1
ATOM 5477 O O . PRO B 1 245 ? -2.609 23.984 -2.924 1 98 245 PRO B O 1
ATOM 5480 N N . SER B 1 246 ? -2.012 26.078 -3.432 1 98.19 246 SER B N 1
ATOM 5481 C CA . SER B 1 246 ? -0.907 25.656 -4.281 1 98.19 246 SER B CA 1
ATOM 5482 C C . SER B 1 246 ? 0.196 25 -3.467 1 98.19 246 SER B C 1
ATOM 5484 O O . SER B 1 246 ? 1.076 24.328 -4.023 1 98.19 246 SER B O 1
ATOM 5486 N N . LEU B 1 247 ? 0.166 25.141 -2.145 1 98 247 LEU B N 1
ATOM 5487 C CA . LEU B 1 247 ? 1.153 24.5 -1.281 1 98 247 LEU B CA 1
ATOM 5488 C C . LEU B 1 247 ? 0.646 23.141 -0.78 1 98 247 LEU B C 1
ATOM 5490 O O . LEU B 1 247 ? 1.284 22.516 0.064 1 98 247 LEU B O 1
ATOM 5494 N N . GLU B 1 248 ? -0.56 22.734 -1.2 1 97.81 248 GLU B N 1
ATOM 5495 C CA . GLU B 1 248 ? -1.166 21.469 -0.794 1 97.81 248 GLU B CA 1
ATOM 5496 C C . GLU B 1 248 ? -1.528 20.625 -2.006 1 97.81 248 GLU B C 1
ATOM 5498 O O . GLU B 1 248 ? -1.556 21.109 -3.135 1 97.81 248 GLU B O 1
ATOM 5503 N N . TYR B 1 249 ? -1.729 19.328 -1.716 1 97.06 249 TYR B N 1
ATOM 5504 C CA . TYR B 1 249 ? -2.195 18.422 -2.76 1 97.06 249 TYR B CA 1
ATOM 5505 C C . TYR B 1 249 ? -3.637 18.719 -3.143 1 97.06 249 TYR B C 1
ATOM 5507 O O . TYR B 1 249 ? -4.469 19.016 -2.277 1 97.06 249 TYR B O 1
ATOM 5515 N N . PRO B 1 250 ? -3.936 18.766 -4.395 1 95.69 250 PRO B N 1
ATOM 5516 C CA . PRO B 1 250 ? -5.34 18.812 -4.801 1 95.69 250 PRO B CA 1
ATOM 5517 C C . PRO B 1 250 ? -6.074 17.5 -4.59 1 95.69 250 PRO B C 1
ATOM 5519 O O . PRO B 1 250 ? -6.09 16.641 -5.48 1 95.69 250 PRO B O 1
ATOM 5522 N N . VAL B 1 251 ? -6.672 17.234 -3.516 1 96.19 251 VAL B N 1
ATOM 5523 C CA . VAL B 1 251 ? -7.375 15.984 -3.254 1 96.19 251 VAL B CA 1
ATOM 5524 C C . VAL B 1 251 ? -8.875 16.188 -3.449 1 96.19 251 VAL B C 1
ATOM 5526 O O . VAL B 1 251 ? -9.383 17.297 -3.299 1 96.19 251 VAL B O 1
ATOM 5529 N N . SER B 1 252 ? -9.602 15.117 -3.701 1 97.69 252 SER B N 1
ATOM 5530 C CA . SER B 1 252 ? -10.984 15.164 -4.148 1 97.69 252 SER B CA 1
ATOM 5531 C C . SER B 1 252 ? -11.945 15.25 -2.965 1 97.69 252 SER B C 1
ATOM 5533 O O . SER B 1 252 ? -13.117 15.602 -3.129 1 97.69 252 SER B O 1
ATOM 5535 N N . ASP B 1 253 ? -11.516 14.961 -1.787 1 97.5 253 ASP B N 1
ATOM 5536 C CA . ASP B 1 253 ? -12.461 14.773 -0.686 1 97.5 253 ASP B CA 1
ATOM 5537 C C . ASP B 1 253 ? -11.984 15.508 0.57 1 97.5 253 ASP B C 1
ATOM 5539 O O . ASP B 1 253 ? -12.039 14.953 1.671 1 97.5 253 ASP B O 1
ATOM 5543 N N . LEU B 1 254 ? -11.508 16.703 0.43 1 97 254 LEU B N 1
ATOM 5544 C CA . LEU B 1 254 ? -11.203 17.531 1.595 1 97 254 LEU B CA 1
ATOM 5545 C C . LEU B 1 254 ? -12.445 17.734 2.455 1 97 254 LEU B C 1
ATOM 5547 O O . LEU B 1 254 ? -13.562 17.766 1.94 1 97 254 LEU B O 1
ATOM 5551 N N . PRO B 1 255 ? -12.211 17.844 3.795 1 96.25 255 PRO B N 1
ATOM 5552 C CA . PRO B 1 255 ? -13.375 18.219 4.602 1 96.25 255 PRO B CA 1
ATOM 5553 C C . PRO B 1 255 ? -14.039 19.516 4.117 1 96.25 255 PRO B C 1
ATOM 5555 O O . PRO B 1 255 ? -13.352 20.5 3.842 1 96.25 255 PRO B O 1
ATOM 5558 N N . PRO B 1 256 ? -15.375 19.5 3.979 1 96.88 256 PRO B N 1
ATOM 5559 C CA . PRO B 1 256 ? -16.062 20.688 3.447 1 96.88 256 PRO B CA 1
ATOM 5560 C C . PRO B 1 256 ? -15.867 21.922 4.324 1 96.88 256 PRO B C 1
ATOM 5562 O O . PRO B 1 256 ? -15.984 23.047 3.846 1 96.88 256 PRO B O 1
ATOM 5565 N N . CYS B 1 257 ? -15.539 21.75 5.574 1 97.69 257 CYS B N 1
ATOM 5566 C CA . CYS B 1 257 ? -15.383 22.875 6.5 1 97.69 257 CYS B CA 1
ATOM 5567 C C . CYS B 1 257 ? -14 23.5 6.363 1 97.69 257 CYS B C 1
ATOM 5569 O O . CYS B 1 257 ? -13.703 24.5 7.02 1 97.69 257 CYS B O 1
ATOM 5571 N N . LEU B 1 258 ? -13.148 22.984 5.535 1 98.25 258 LEU B N 1
ATOM 5572 C CA . LEU B 1 258 ? -11.773 23.453 5.414 1 98.25 258 LEU B CA 1
ATOM 5573 C C . LEU B 1 258 ? -11.664 24.547 4.352 1 98.25 258 LEU B C 1
ATOM 5575 O O . LEU B 1 258 ? -12.195 24.391 3.248 1 98.25 258 LEU B O 1
ATOM 5579 N N . GLN B 1 259 ? -11.047 25.656 4.703 1 98.31 259 GLN B N 1
ATOM 5580 C CA . GLN B 1 259 ? -10.773 26.766 3.797 1 98.31 259 GLN B CA 1
ATOM 5581 C C . GLN B 1 259 ? -9.312 27.188 3.863 1 98.31 259 GLN B C 1
ATOM 5583 O O . GLN B 1 259 ? -8.734 27.266 4.949 1 98.31 259 GLN B O 1
ATOM 5588 N N . PHE B 1 260 ? -8.766 27.422 2.689 1 98.69 260 PHE B N 1
ATOM 5589 C CA . PHE B 1 260 ? -7.406 27.953 2.633 1 98.69 260 PHE B CA 1
ATOM 5590 C C . PHE B 1 260 ? -7.41 29.469 2.84 1 98.69 260 PHE B C 1
ATOM 5592 O O . PHE B 1 260 ? -8.141 30.188 2.164 1 98.69 260 PHE B O 1
ATOM 5599 N N . VAL B 1 261 ? -6.535 29.891 3.723 1 98.75 261 VAL B N 1
ATOM 5600 C CA . VAL B 1 261 ? -6.59 31.328 3.994 1 98.75 261 VAL B CA 1
ATOM 5601 C C . VAL B 1 261 ? -5.215 31.938 3.773 1 98.75 261 VAL B C 1
ATOM 5603 O O . VAL B 1 261 ? -5.047 33.156 3.891 1 98.75 261 VAL B O 1
ATOM 5606 N N . GLY B 1 262 ? -4.207 31.109 3.516 1 98.44 262 GLY B N 1
ATOM 5607 C CA . GLY B 1 262 ? -2.867 31.625 3.258 1 98.44 262 GLY B CA 1
ATOM 5608 C C . GLY B 1 262 ? -1.966 31.562 4.477 1 98.44 262 GLY B C 1
ATOM 5609 O O . GLY B 1 262 ? -2.441 31.375 5.598 1 98.44 262 GLY B O 1
ATOM 5610 N N . VAL B 1 263 ? -0.679 31.766 4.246 1 98 263 VAL B N 1
ATOM 5611 C CA . VAL B 1 263 ? 0.285 31.812 5.34 1 98 263 VAL B CA 1
ATOM 5612 C C . VAL B 1 263 ? 0.15 33.156 6.082 1 98 263 VAL B C 1
ATOM 5614 O O . VAL B 1 263 ? -0.352 34.125 5.523 1 98 263 VAL B O 1
ATOM 5617 N N . LEU B 1 264 ? 0.527 33.156 7.336 1 97.44 264 LEU B N 1
ATOM 5618 C CA . LEU B 1 264 ? 0.487 34.375 8.125 1 97.44 264 LEU B CA 1
ATOM 5619 C C . LEU B 1 264 ? 1.529 35.375 7.641 1 97.44 264 LEU B C 1
ATOM 5621 O O . LEU B 1 264 ? 2.547 34.969 7.062 1 97.44 264 LEU B O 1
ATOM 5625 N N . PRO B 1 265 ? 1.291 36.594 7.812 1 94.56 265 PRO B N 1
ATOM 5626 C CA . PRO B 1 265 ? 2.246 37.625 7.355 1 94.56 265 PRO B CA 1
ATOM 5627 C C . PRO B 1 265 ? 3.576 37.562 8.102 1 94.56 265 PRO B C 1
ATOM 5629 O O . PRO B 1 265 ? 3.643 37 9.211 1 94.56 265 PRO B O 1
ATOM 5632 N N . ARG B 1 266 ? 4.602 38.125 7.469 1 92.75 266 ARG B N 1
ATOM 5633 C CA . ARG B 1 266 ? 5.918 38.25 8.094 1 92.75 266 ARG B CA 1
ATOM 5634 C C . ARG B 1 266 ? 5.832 38.969 9.422 1 92.75 266 ARG B C 1
ATOM 5636 O O . ARG B 1 266 ? 5.086 39.938 9.555 1 92.75 266 ARG B O 1
ATOM 5643 N N . LYS B 1 267 ? 6.52 38.406 10.344 1 84.81 267 LYS B N 1
ATOM 5644 C CA . LYS B 1 267 ? 6.57 39.031 11.664 1 84.81 267 LYS B CA 1
ATOM 5645 C C . LYS B 1 267 ? 7.531 40.219 11.672 1 84.81 267 LYS B C 1
ATOM 5647 O O . LYS B 1 267 ? 8.703 40.062 11.32 1 84.81 267 LYS B O 1
ATOM 5652 N N . PRO B 1 268 ? 6.953 41.375 12.047 1 83.19 268 PRO B N 1
ATOM 5653 C CA . PRO B 1 268 ? 7.867 42.531 12.133 1 83.19 268 PRO B CA 1
ATOM 5654 C C . PRO B 1 268 ? 8.906 42.375 13.234 1 83.19 268 PRO B C 1
ATOM 5656 O O . PRO B 1 268 ? 8.648 41.719 14.25 1 83.19 268 PRO B O 1
ATOM 5659 N N . LEU B 1 269 ? 10.055 42.906 12.992 1 87.19 269 LEU B N 1
ATOM 5660 C CA . LEU B 1 269 ? 11.102 42.906 14.008 1 87.19 269 LEU B CA 1
ATOM 5661 C C . LEU B 1 269 ? 10.734 43.812 15.172 1 87.19 269 LEU B C 1
ATOM 5663 O O . LEU B 1 269 ? 10.156 44.906 14.969 1 87.19 269 LEU B O 1
ATOM 5667 N N . LYS B 1 270 ? 11.039 43.312 16.359 1 84.06 270 LYS B N 1
ATOM 5668 C CA . LYS B 1 270 ? 10.898 44.188 17.516 1 84.06 270 LYS B CA 1
ATOM 5669 C C . LYS B 1 270 ? 11.789 45.438 17.375 1 84.06 270 LYS B C 1
ATOM 5671 O O . LYS B 1 270 ? 12.93 45.344 16.922 1 84.06 270 LYS B O 1
ATOM 5676 N N . PRO B 1 271 ? 11.172 46.531 17.781 1 84.62 271 PRO B N 1
ATOM 5677 C CA . PRO B 1 271 ? 12.023 47.719 17.766 1 84.62 271 PRO B CA 1
ATOM 5678 C C . PRO B 1 271 ? 13.305 47.562 18.578 1 84.62 271 PRO B C 1
ATOM 5680 O O . PRO B 1 271 ? 13.266 47.062 19.703 1 84.62 271 PRO B O 1
ATOM 5683 N N . GLY B 1 272 ? 14.422 47.844 18 1 86.06 272 GLY B N 1
ATOM 5684 C CA . GLY B 1 272 ? 15.703 47.75 18.688 1 86.06 272 GLY B CA 1
ATOM 5685 C C . GLY B 1 272 ? 16.297 46.344 18.688 1 86.06 272 GLY B C 1
ATOM 5686 O O . GLY B 1 272 ? 17.156 46.031 19.5 1 86.06 272 GLY B O 1
ATOM 5687 N N . PHE B 1 273 ? 15.805 45.562 17.859 1 87.81 273 PHE B N 1
ATOM 5688 C CA . PHE B 1 273 ? 16.391 44.219 17.781 1 87.81 273 PHE B CA 1
ATOM 5689 C C . PHE B 1 273 ? 17.891 44.312 17.609 1 87.81 273 PHE B C 1
ATOM 5691 O O . PHE B 1 273 ? 18.391 45 16.734 1 87.81 273 PHE B O 1
ATOM 5698 N N . PRO B 1 274 ? 18.609 43.625 18.5 1 90.06 274 PRO B N 1
ATOM 5699 C CA . PRO B 1 274 ? 20.078 43.656 18.406 1 90.06 274 PRO B CA 1
ATOM 5700 C C . PRO B 1 274 ? 20.625 42.75 17.312 1 90.06 274 PRO B C 1
ATOM 5702 O O . PRO B 1 274 ? 20.797 41.562 17.531 1 90.06 274 PRO B O 1
ATOM 5705 N N . PHE B 1 275 ? 20.969 43.344 16.234 1 92.75 275 PHE B N 1
ATOM 5706 C CA . PHE B 1 275 ? 21.562 42.562 15.148 1 92.75 275 PHE B CA 1
ATOM 5707 C C . PHE B 1 275 ? 23 42.188 15.477 1 92.75 275 PHE B C 1
ATOM 5709 O O . PHE B 1 275 ? 23.688 42.938 16.188 1 92.75 275 PHE B O 1
ATOM 5716 N N . PRO B 1 276 ? 23.391 41.031 14.984 1 95 276 PRO B N 1
ATOM 5717 C CA . PRO B 1 276 ? 24.797 40.719 15.172 1 95 276 PRO B CA 1
ATOM 5718 C C . PRO B 1 276 ? 25.734 41.688 14.438 1 95 276 PRO B C 1
ATOM 5720 O O . PRO B 1 276 ? 25.328 42.344 13.477 1 95 276 PRO B O 1
ATOM 5723 N N . ALA B 1 277 ? 27.031 41.656 14.852 1 94.81 277 ALA B N 1
ATOM 5724 C CA . ALA B 1 277 ? 28 42.625 14.336 1 94.81 277 ALA B CA 1
ATOM 5725 C C . ALA B 1 277 ? 28.25 42.406 12.836 1 94.81 277 ALA B C 1
ATOM 5727 O O . ALA B 1 277 ? 28.547 43.344 12.117 1 94.81 277 ALA B O 1
ATOM 5728 N N . TRP B 1 278 ? 28.078 41.219 12.406 1 96.12 278 TRP B N 1
ATOM 5729 C CA . TRP B 1 278 ? 28.359 40.875 11.016 1 96.12 278 TRP B CA 1
ATOM 5730 C C . TRP B 1 278 ? 27.141 41.094 10.141 1 96.12 278 TRP B C 1
ATOM 5732 O O . TRP B 1 278 ? 27.141 40.75 8.961 1 96.12 278 TRP B O 1
ATOM 5742 N N . TRP B 1 279 ? 26.016 41.625 10.586 1 96.69 279 TRP B N 1
ATOM 5743 C CA . TRP B 1 279 ? 24.75 41.719 9.883 1 96.69 279 TRP B CA 1
ATOM 5744 C C . TRP B 1 279 ? 24.906 42.5 8.586 1 96.69 279 TRP B C 1
ATOM 5746 O O . TRP B 1 279 ? 24.234 42.219 7.59 1 96.69 279 TRP B O 1
ATOM 5756 N N . SER B 1 280 ? 25.766 43.469 8.531 1 95.81 280 SER B N 1
ATOM 5757 C CA . SER B 1 280 ? 26 44.281 7.336 1 95.81 280 SER B CA 1
ATOM 5758 C C . SER B 1 280 ? 26.438 43.406 6.16 1 95.81 280 SER B C 1
ATOM 5760 O O . SER B 1 280 ? 26.188 43.75 5.004 1 95.81 280 SER B O 1
ATOM 5762 N N . GLU B 1 281 ? 27.094 42.25 6.449 1 96.62 281 GLU B N 1
ATOM 5763 C CA . GLU B 1 281 ? 27.516 41.344 5.402 1 96.62 281 GLU B CA 1
ATOM 5764 C C . GLU B 1 281 ? 26.328 40.719 4.688 1 96.62 281 GLU B C 1
ATOM 5766 O O . GLU B 1 281 ? 26.422 40.344 3.514 1 96.62 281 GLU B O 1
ATOM 5771 N N . VAL B 1 282 ? 25.234 40.562 5.438 1 97.19 282 VAL B N 1
ATOM 5772 C CA . VAL B 1 282 ? 24 40 4.887 1 97.19 282 VAL B CA 1
ATOM 5773 C C . VAL B 1 282 ? 23.281 41.062 4.059 1 97.19 282 VAL B C 1
ATOM 5775 O O . VAL B 1 282 ? 22.938 40.812 2.898 1 97.19 282 VAL B O 1
ATOM 5778 N N . GLU B 1 283 ? 23.172 42.25 4.562 1 95.5 283 GLU B N 1
ATOM 5779 C CA . GLU B 1 283 ? 22.406 43.344 3.936 1 95.5 283 GLU B CA 1
ATOM 5780 C C . GLU B 1 283 ? 23.125 43.906 2.719 1 95.5 283 GLU B C 1
ATOM 5782 O O . GLU B 1 283 ? 22.5 44.25 1.719 1 95.5 283 GLU B O 1
ATOM 5787 N N . LYS B 1 284 ? 24.406 43.938 2.898 1 95.75 284 LYS B N 1
ATOM 5788 C CA . LYS B 1 284 ? 25.25 44.5 1.843 1 95.75 284 LYS B CA 1
ATOM 5789 C C . LYS B 1 284 ? 26.219 43.438 1.304 1 95.75 284 LYS B C 1
ATOM 5791 O O . LYS B 1 284 ? 27.422 43.656 1.257 1 95.75 284 LYS B O 1
ATOM 5796 N N . ARG B 1 285 ? 25.625 42.406 0.937 1 94 285 ARG B N 1
ATOM 5797 C CA . ARG B 1 285 ? 26.406 41.25 0.562 1 94 285 ARG B CA 1
ATOM 5798 C C . ARG B 1 285 ? 27.359 41.562 -0.586 1 94 285 ARG B C 1
ATOM 5800 O O . ARG B 1 285 ? 28.453 41.031 -0.66 1 94 285 ARG B O 1
ATOM 5807 N N . GLN B 1 286 ? 27 42.531 -1.449 1 93.06 286 GLN B N 1
ATOM 5808 C CA . GLN B 1 286 ? 27.812 42.875 -2.598 1 93.06 286 GLN B CA 1
ATOM 5809 C C . GLN B 1 286 ? 29.141 43.5 -2.156 1 93.06 286 GLN B C 1
ATOM 5811 O O . GLN B 1 286 ? 30.172 43.312 -2.816 1 93.06 286 GLN B O 1
ATOM 5816 N N . GLU B 1 287 ? 29.078 44.188 -1.106 1 93.81 287 GLU B N 1
ATOM 5817 C CA . GLU B 1 287 ? 30.297 44.812 -0.592 1 93.81 287 GLU B CA 1
ATOM 5818 C C . GLU B 1 287 ? 31.297 43.781 -0.099 1 93.81 287 GLU B C 1
ATOM 5820 O O . GLU B 1 287 ? 32.5 44.062 -0.006 1 93.81 287 GLU B O 1
ATOM 5825 N N . ASN B 1 288 ? 30.891 42.688 0.179 1 93.25 288 ASN B N 1
ATOM 5826 C CA . ASN B 1 288 ? 31.75 41.594 0.664 1 93.25 288 ASN B CA 1
ATOM 5827 C C . ASN B 1 288 ? 31.922 40.5 -0.386 1 93.25 288 ASN B C 1
ATOM 5829 O O . ASN B 1 288 ? 32.375 39.406 -0.072 1 93.25 288 ASN B O 1
ATOM 5833 N N . ASN B 1 289 ? 31.438 40.75 -1.579 1 94.44 289 ASN B N 1
ATOM 5834 C CA . ASN B 1 289 ? 31.609 39.875 -2.748 1 94.44 289 ASN B CA 1
ATOM 5835 C C . ASN B 1 289 ? 30.844 38.562 -2.594 1 94.44 289 ASN B C 1
ATOM 5837 O O . ASN B 1 289 ? 31.312 37.531 -3.039 1 94.44 289 ASN B O 1
ATOM 5841 N N . TYR B 1 290 ? 29.812 38.625 -1.854 1 96.94 290 TYR B N 1
ATOM 5842 C CA . TYR B 1 290 ? 28.938 37.438 -1.791 1 96.94 290 TYR B CA 1
ATOM 5843 C C . TYR B 1 290 ? 27.891 37.5 -2.9 1 96.94 290 TYR B C 1
ATOM 5845 O O . TYR B 1 290 ? 27.078 38.406 -2.969 1 96.94 290 TYR B O 1
ATOM 5853 N N . ARG B 1 291 ? 27.891 36.469 -3.699 1 96.94 291 ARG B N 1
ATOM 5854 C CA . ARG B 1 291 ? 26.922 36.375 -4.777 1 96.94 291 ARG B CA 1
ATOM 5855 C C . ARG B 1 291 ? 25.594 35.812 -4.258 1 96.94 291 ARG B C 1
ATOM 5857 O O . ARG B 1 291 ? 24.531 36.188 -4.754 1 96.94 291 ARG B O 1
ATOM 5864 N N . HIS B 1 292 ? 25.656 34.906 -3.373 1 97.81 292 HIS B N 1
ATOM 5865 C CA . HIS B 1 292 ? 24.469 34.281 -2.809 1 97.81 292 HIS B CA 1
ATOM 5866 C C . HIS B 1 292 ? 24.562 34.188 -1.288 1 97.81 292 HIS B C 1
ATOM 5868 O O . HIS B 1 292 ? 25.656 34.125 -0.73 1 97.81 292 HIS B O 1
ATOM 5874 N N . VAL B 1 293 ? 23.422 34.219 -0.648 1 98.56 293 VAL B N 1
ATOM 5875 C CA . VAL B 1 293 ? 23.281 34 0.788 1 98.56 293 VAL B CA 1
ATOM 5876 C C . VAL B 1 293 ? 22.453 32.719 1.041 1 98.56 293 VAL B C 1
ATOM 5878 O O . VAL B 1 293 ? 21.344 32.594 0.534 1 98.56 293 VAL B O 1
ATOM 5881 N N . ILE B 1 294 ? 23.047 31.781 1.793 1 98.69 294 ILE B N 1
ATOM 5882 C CA . ILE B 1 294 ? 22.391 30.547 2.188 1 98.69 294 ILE B CA 1
ATOM 5883 C C . ILE B 1 294 ? 22.062 30.578 3.678 1 98.69 294 ILE B C 1
ATOM 5885 O O . ILE B 1 294 ? 22.922 30.891 4.504 1 98.69 294 ILE B O 1
ATOM 5889 N N . PHE B 1 295 ? 20.812 30.328 3.988 1 98.56 295 PHE B N 1
ATOM 5890 C CA . PHE B 1 295 ? 20.375 30.281 5.379 1 98.56 295 PHE B CA 1
ATOM 5891 C C . PHE B 1 295 ? 20.078 28.844 5.805 1 98.56 295 PHE B C 1
ATOM 5893 O O . PHE B 1 295 ? 19.484 28.078 5.047 1 98.56 295 PHE B O 1
ATOM 5900 N N . VAL B 1 296 ? 20.547 28.453 7.051 1 97.88 296 VAL B N 1
ATOM 5901 C CA . VAL B 1 296 ? 20.391 27.078 7.523 1 97.88 296 VAL B CA 1
ATOM 5902 C C . VAL B 1 296 ? 19.781 27.078 8.922 1 97.88 296 VAL B C 1
ATOM 5904 O O . VAL B 1 296 ? 20.203 27.844 9.789 1 97.88 296 VAL B O 1
ATOM 5907 N N . SER B 1 297 ? 18.797 26.234 9.078 1 95.12 297 SER B N 1
ATOM 5908 C CA . SER B 1 297 ? 18.188 26.031 10.391 1 95.12 297 SER B CA 1
ATOM 5909 C C . SER B 1 297 ? 17.766 24.578 10.578 1 95.12 297 SER B C 1
ATOM 5911 O O . SER B 1 297 ? 17.234 23.953 9.656 1 95.12 297 SER B O 1
ATOM 5913 N N . GLN B 1 298 ? 18.031 24.016 11.75 1 90.69 298 GLN B N 1
ATOM 5914 C CA . GLN B 1 298 ? 17.609 22.672 12.102 1 90.69 298 GLN B CA 1
ATOM 5915 C C . GLN B 1 298 ? 16.422 22.703 13.062 1 90.69 298 GLN B C 1
ATOM 5917 O O . GLN B 1 298 ? 16.047 21.672 13.625 1 90.69 298 GLN B O 1
ATOM 5922 N N . GLY B 1 299 ? 15.875 23.703 13.18 1 77.81 299 GLY B N 1
ATOM 5923 C CA . GLY B 1 299 ? 14.727 23.828 14.062 1 77.81 299 GLY B CA 1
ATOM 5924 C C . GLY B 1 299 ? 15.109 24.016 15.516 1 77.81 299 GLY B C 1
ATOM 5925 O O . GLY B 1 299 ? 16.297 24.156 15.844 1 77.81 299 GLY B O 1
ATOM 5926 N N . THR B 1 300 ? 14.156 24.031 16.422 1 67.19 300 THR B N 1
ATOM 5927 C CA . THR B 1 300 ? 14.359 24.391 17.812 1 67.19 300 THR B CA 1
ATOM 5928 C C . THR B 1 300 ? 14.547 23.156 18.688 1 67.19 300 THR B C 1
ATOM 5930 O O . THR B 1 300 ? 15.102 23.234 19.781 1 67.19 300 THR B O 1
ATOM 5933 N N . LEU B 1 301 ? 14.258 22.078 18.094 1 63.75 301 LEU B N 1
ATOM 5934 C CA . LEU B 1 301 ? 14.086 20.938 18.984 1 63.75 301 LEU B CA 1
ATOM 5935 C C . LEU B 1 301 ? 15.25 19.953 18.828 1 63.75 301 LEU B C 1
ATOM 5937 O O . LEU B 1 301 ? 15.469 19.109 19.703 1 63.75 301 LEU B O 1
ATOM 5941 N N . ASN B 1 302 ? 16.016 20.078 17.875 1 65.69 302 ASN B N 1
ATOM 5942 C CA . ASN B 1 302 ? 17.031 19.047 17.641 1 65.69 302 ASN B CA 1
ATOM 5943 C C . ASN B 1 302 ? 18.438 19.609 17.859 1 65.69 302 ASN B C 1
ATOM 5945 O O . ASN B 1 302 ? 18.969 20.297 16.984 1 65.69 302 ASN B O 1
ATOM 5949 N N . PRO B 1 303 ? 19.047 19.25 18.875 1 71.06 303 PRO B N 1
ATOM 5950 C CA . PRO B 1 303 ? 20.359 19.844 19.156 1 71.06 303 PRO B CA 1
ATOM 5951 C C . PRO B 1 303 ? 21.5 19.094 18.484 1 71.06 303 PRO B C 1
ATOM 5953 O O . PRO B 1 303 ? 22.672 19.375 18.75 1 71.06 303 PRO B O 1
ATOM 5956 N N . LEU B 1 304 ? 21.156 18.156 17.656 1 84.69 304 LEU B N 1
ATOM 5957 C CA . LEU B 1 304 ? 22.219 17.422 16.969 1 84.69 304 LEU B CA 1
ATOM 5958 C C . LEU B 1 304 ? 22.625 18.125 15.68 1 84.69 304 LEU B C 1
ATOM 5960 O O . LEU B 1 304 ? 22.312 17.641 14.586 1 84.69 304 LEU B O 1
ATOM 5964 N N . TRP B 1 305 ? 23.484 19.078 15.898 1 92.19 305 TRP B N 1
ATOM 5965 C CA . TRP B 1 305 ? 23.828 20 14.812 1 92.19 305 TRP B CA 1
ATOM 5966 C C . TRP B 1 305 ? 24.625 19.266 13.727 1 92.19 305 TRP B C 1
ATOM 5968 O O . TRP B 1 305 ? 24.766 19.781 12.617 1 92.19 305 TRP B O 1
ATOM 5978 N N . SER B 1 306 ? 25.094 18.062 14.062 1 92.38 306 SER B N 1
ATOM 5979 C CA . SER B 1 306 ? 25.828 17.266 13.086 1 92.38 306 SER B CA 1
ATOM 5980 C C . SER B 1 306 ? 24.906 16.75 11.984 1 92.38 306 SER B C 1
ATOM 5982 O O . SER B 1 306 ? 25.375 16.297 10.938 1 92.38 306 SER B O 1
ATOM 5984 N N . GLU B 1 307 ? 23.641 16.906 12.172 1 92.25 307 GLU B N 1
ATOM 5985 C CA . GLU B 1 307 ? 22.672 16.344 11.219 1 92.25 307 GLU B CA 1
ATOM 5986 C C . GLU B 1 307 ? 22.531 17.25 9.992 1 92.25 307 GLU B C 1
ATOM 5988 O O . GLU B 1 307 ? 22.375 16.766 8.875 1 92.25 307 GLU B O 1
ATOM 5993 N N . LEU B 1 308 ? 22.562 18.562 10.211 1 95.56 308 LEU B N 1
ATOM 5994 C CA . LEU B 1 308 ? 22.281 19.406 9.047 1 95.56 308 LEU B CA 1
ATOM 5995 C C . LEU B 1 308 ? 23.156 20.656 9.07 1 95.56 308 LEU B C 1
ATOM 5997 O O . LEU B 1 308 ? 23.766 21 8.055 1 95.56 308 LEU B O 1
ATOM 6001 N N . ILE B 1 309 ? 23.312 21.297 10.219 1 96.25 309 ILE B N 1
ATOM 6002 C CA . ILE B 1 309 ? 23.984 22.578 10.312 1 96.25 309 ILE B CA 1
ATOM 6003 C C . ILE B 1 309 ? 25.453 22.422 9.93 1 96.25 309 ILE B C 1
ATOM 6005 O O . ILE B 1 309 ? 25.953 23.125 9.055 1 96.25 309 ILE B O 1
ATOM 6009 N N . ILE B 1 310 ? 26.125 21.484 10.539 1 96.69 310 ILE B N 1
ATOM 6010 C CA . ILE B 1 310 ? 27.547 21.312 10.328 1 96.69 310 ILE B CA 1
ATOM 6011 C C . ILE B 1 310 ? 27.812 20.891 8.883 1 96.69 310 ILE B C 1
ATOM 6013 O O . ILE B 1 310 ? 28.641 21.5 8.188 1 96.69 310 ILE B O 1
ATOM 6017 N N . PRO B 1 311 ? 27.078 19.906 8.359 1 97.44 311 PRO B N 1
ATOM 6018 C CA . PRO B 1 311 ? 27.281 19.594 6.949 1 97.44 311 PRO B CA 1
ATOM 6019 C C . PRO B 1 311 ? 26.984 20.766 6.027 1 97.44 311 PRO B C 1
ATOM 6021 O O . PRO B 1 311 ? 27.656 20.938 5.004 1 97.44 311 PRO B O 1
ATOM 6024 N N . ALA B 1 312 ? 26.062 21.594 6.32 1 97.56 312 ALA B N 1
ATOM 6025 C CA . ALA B 1 312 ? 25.688 22.734 5.48 1 97.56 312 ALA B CA 1
ATOM 6026 C C . ALA B 1 312 ? 26.797 23.797 5.473 1 97.56 312 ALA B C 1
ATOM 6028 O O . ALA B 1 312 ? 27.125 24.344 4.422 1 97.56 312 ALA B O 1
ATOM 6029 N N . ILE B 1 313 ? 27.359 24.078 6.613 1 96.38 313 ILE B N 1
ATOM 6030 C CA . ILE B 1 313 ? 28.438 25.062 6.688 1 96.38 313 ILE B CA 1
ATOM 6031 C C . ILE B 1 313 ? 29.656 24.547 5.949 1 96.38 313 ILE B C 1
ATOM 6033 O O . ILE B 1 313 ? 30.344 25.297 5.258 1 96.38 313 ILE B O 1
ATOM 6037 N N . ASN B 1 314 ? 29.891 23.266 6.039 1 97.44 314 ASN B N 1
ATOM 6038 C CA . ASN B 1 314 ? 31.047 22.672 5.402 1 97.44 314 ASN B CA 1
ATOM 6039 C C . ASN B 1 314 ? 30.875 22.562 3.893 1 97.44 314 ASN B C 1
ATOM 6041 O O . ASN B 1 314 ? 31.844 22.547 3.145 1 97.44 314 ASN B O 1
ATOM 6045 N N . ALA B 1 315 ? 29.672 22.453 3.48 1 98.25 315 ALA B N 1
ATOM 6046 C CA . ALA B 1 315 ? 29.359 22.219 2.072 1 98.25 315 ALA B CA 1
ATOM 6047 C C . ALA B 1 315 ? 29.906 23.344 1.2 1 98.25 315 ALA B C 1
ATOM 6049 O O . ALA B 1 315 ? 30.188 23.141 0.018 1 98.25 315 ALA B O 1
ATOM 6050 N N . PHE B 1 316 ? 30.172 24.516 1.806 1 97.5 316 PHE B N 1
ATOM 6051 C CA . PHE B 1 316 ? 30.516 25.672 0.974 1 97.5 316 PHE B CA 1
ATOM 6052 C C . PHE B 1 316 ? 31.781 26.359 1.479 1 97.5 316 PHE B C 1
ATOM 6054 O O . PHE B 1 316 ? 32.031 27.531 1.183 1 97.5 316 PHE B O 1
ATOM 6061 N N . ALA B 1 317 ? 32.5 25.672 2.211 1 97.06 317 ALA B N 1
ATOM 6062 C CA . ALA B 1 317 ? 33.719 26.219 2.803 1 97.06 317 ALA B CA 1
ATOM 6063 C C . ALA B 1 317 ? 34.656 26.734 1.725 1 97.06 317 ALA B C 1
ATOM 6065 O O . ALA B 1 317 ? 35.406 27.688 1.944 1 97.06 317 ALA B O 1
ATOM 6066 N N . ASP B 1 318 ? 34.625 26.172 0.565 1 95.94 318 ASP B N 1
ATOM 6067 C CA . ASP B 1 318 ? 35.562 26.531 -0.505 1 95.94 318 ASP B CA 1
ATOM 6068 C C . ASP B 1 318 ? 34.875 27.438 -1.525 1 95.94 318 ASP B C 1
ATOM 6070 O O . ASP B 1 318 ? 35.375 27.609 -2.643 1 95.94 318 ASP B O 1
ATOM 6074 N N . ARG B 1 319 ? 33.812 28.016 -1.2 1 96.62 319 ARG B N 1
ATOM 6075 C CA . ARG B 1 319 ? 33.062 28.922 -2.074 1 96.62 319 ARG B CA 1
ATOM 6076 C C . ARG B 1 319 ? 32.969 30.312 -1.467 1 96.62 319 ARG B C 1
ATOM 6078 O O . ARG B 1 319 ? 31.906 30.688 -0.941 1 96.62 319 ARG B O 1
ATOM 6085 N N . PRO B 1 320 ? 33.969 31.094 -1.643 1 94.94 320 PRO B N 1
ATOM 6086 C CA . PRO B 1 320 ? 34.031 32.406 -0.989 1 94.94 320 PRO B CA 1
ATOM 6087 C C . PRO B 1 320 ? 32.969 33.375 -1.529 1 94.94 320 PRO B C 1
ATOM 6089 O O . PRO B 1 320 ? 32.719 34.406 -0.941 1 94.94 320 PRO B O 1
ATOM 6092 N N . ASP B 1 321 ? 32.312 33 -2.623 1 96.5 321 ASP B N 1
ATOM 6093 C CA . ASP B 1 321 ? 31.266 33.844 -3.205 1 96.5 321 ASP B CA 1
ATOM 6094 C C . ASP B 1 321 ? 29.922 33.625 -2.518 1 96.5 321 ASP B C 1
ATOM 6096 O O . ASP B 1 321 ? 28.938 34.312 -2.803 1 96.5 321 ASP B O 1
ATOM 6100 N N . LEU B 1 322 ? 29.875 32.625 -1.589 1 97.75 322 LEU B N 1
ATOM 6101 C CA . LEU B 1 322 ? 28.641 32.344 -0.863 1 97.75 322 LEU B CA 1
ATOM 6102 C C . LEU B 1 322 ? 28.797 32.656 0.621 1 97.75 322 LEU B C 1
ATOM 6104 O O . LEU B 1 322 ? 29.828 32.344 1.221 1 97.75 322 LEU B O 1
ATOM 6108 N N . LEU B 1 323 ? 27.828 33.312 1.198 1 98.5 323 LEU B N 1
ATOM 6109 C CA . LEU B 1 323 ? 27.734 33.469 2.643 1 98.5 323 LEU B CA 1
ATOM 6110 C C . LEU B 1 323 ? 26.734 32.5 3.24 1 98.5 323 LEU B C 1
ATOM 6112 O O . LEU B 1 323 ? 25.594 32.406 2.803 1 98.5 323 LEU B O 1
ATOM 6116 N N . VAL B 1 324 ? 27.203 31.672 4.195 1 98.5 324 VAL B N 1
ATOM 6117 C CA . VAL B 1 324 ? 26.328 30.734 4.879 1 98.5 324 VAL B CA 1
ATOM 6118 C C . VAL B 1 324 ? 26.016 31.234 6.289 1 98.5 324 VAL B C 1
ATOM 6120 O O . VAL B 1 324 ? 26.938 31.453 7.09 1 98.5 324 VAL B O 1
ATOM 6123 N N . VAL B 1 325 ? 24.781 31.469 6.59 1 98.38 325 VAL B N 1
ATOM 6124 C CA . VAL B 1 325 ? 24.359 31.859 7.926 1 98.38 325 VAL B CA 1
ATOM 6125 C C . VAL B 1 325 ? 23.547 30.734 8.57 1 98.38 325 VAL B C 1
ATOM 6127 O O . VAL B 1 325 ? 22.547 30.297 8.016 1 98.38 325 VAL B O 1
ATOM 6130 N N . ALA B 1 326 ? 23.984 30.266 9.734 1 97.31 326 ALA B N 1
ATOM 6131 C CA . ALA B 1 326 ? 23.297 29.188 10.445 1 97.31 326 ALA B CA 1
ATOM 6132 C C . ALA B 1 326 ? 22.766 29.672 11.797 1 97.31 326 ALA B C 1
ATOM 6134 O O . ALA B 1 326 ? 23.484 30.328 12.547 1 97.31 326 ALA B O 1
ATOM 6135 N N . THR B 1 327 ? 21.5 29.391 12.016 1 95.56 327 THR B N 1
ATOM 6136 C CA . THR B 1 327 ? 20.938 29.625 13.336 1 95.56 327 THR B CA 1
ATOM 6137 C C . THR B 1 327 ? 20.766 28.328 14.102 1 95.56 327 THR B C 1
ATOM 6139 O O . THR B 1 327 ? 20.328 27.312 13.531 1 95.56 327 THR B O 1
ATOM 6142 N N . LEU B 1 328 ? 21.094 28.375 15.391 1 92.94 328 LEU B N 1
ATOM 6143 C CA . LEU B 1 328 ? 21.109 27.156 16.188 1 92.94 328 LEU B CA 1
ATOM 6144 C C . LEU B 1 328 ? 19.75 26.922 16.859 1 92.94 328 LEU B C 1
ATOM 6146 O O . LEU B 1 328 ? 19.5 25.859 17.406 1 92.94 328 LEU B O 1
ATOM 6150 N N . GLY B 1 329 ? 18.844 27.875 16.875 1 85.88 329 GLY B N 1
ATOM 6151 C CA . GLY B 1 329 ? 17.438 27.656 17.188 1 85.88 329 GLY B CA 1
ATOM 6152 C C . GLY B 1 329 ? 17.078 28 18.625 1 85.88 329 GLY B C 1
ATOM 6153 O O . GLY B 1 329 ? 15.906 28.016 19 1 85.88 329 GLY B O 1
ATOM 6154 N N . ALA B 1 330 ? 18.125 28.297 19.484 1 85.75 330 ALA B N 1
ATOM 6155 C CA . ALA B 1 330 ? 17.844 28.625 20.875 1 85.75 330 ALA B CA 1
ATOM 6156 C C . ALA B 1 330 ? 18.859 29.641 21.406 1 85.75 330 ALA B C 1
ATOM 6158 O O . ALA B 1 330 ? 20.062 29.516 21.141 1 85.75 330 ALA B O 1
ATOM 6159 N N . VAL B 1 331 ? 18.312 30.531 22.188 1 86.44 331 VAL B N 1
ATOM 6160 C CA . VAL B 1 331 ? 19.172 31.547 22.766 1 86.44 331 VAL B CA 1
ATOM 6161 C C . VAL B 1 331 ? 20.203 30.891 23.672 1 86.44 331 VAL B C 1
ATOM 6163 O O . VAL B 1 331 ? 19.875 30.062 24.516 1 86.44 331 VAL B O 1
ATOM 6166 N N . GLY B 1 332 ? 21.406 31.188 23.422 1 89.25 332 GLY B N 1
ATOM 6167 C CA . GLY B 1 332 ? 22.5 30.672 24.234 1 89.25 332 GLY B CA 1
ATOM 6168 C C . GLY B 1 332 ? 23.156 29.438 23.641 1 89.25 332 GLY B C 1
ATOM 6169 O O . GLY B 1 332 ? 24.219 29.016 24.109 1 89.25 332 GLY B O 1
ATOM 6170 N N . ALA B 1 333 ? 22.578 28.922 22.656 1 91.56 333 ALA B N 1
ATOM 6171 C CA . ALA B 1 333 ? 23.141 27.734 22.031 1 91.56 333 ALA B CA 1
ATOM 6172 C C . ALA B 1 333 ? 24.484 28.047 21.344 1 91.56 333 ALA B C 1
ATOM 6174 O O . ALA B 1 333 ? 24.656 29.141 20.812 1 91.56 333 ALA B O 1
ATOM 6175 N N . GLN B 1 334 ? 25.406 27.031 21.453 1 92.56 334 GLN B N 1
ATOM 6176 C CA . GLN B 1 334 ? 26.703 27.172 20.812 1 92.56 334 GLN B CA 1
ATOM 6177 C C . GLN B 1 334 ? 27.156 25.859 20.172 1 92.56 334 GLN B C 1
ATOM 6179 O O . GLN B 1 334 ? 26.875 24.781 20.688 1 92.56 334 GLN B O 1
ATOM 6184 N N . LEU B 1 335 ? 27.812 26.047 19.094 1 93.88 335 LEU B N 1
ATOM 6185 C CA . LEU B 1 335 ? 28.438 24.859 18.516 1 93.88 335 LEU B CA 1
ATOM 6186 C C . LEU B 1 335 ? 29.578 24.359 19.391 1 93.88 335 LEU B C 1
ATOM 6188 O O . LEU B 1 335 ? 30.203 25.141 20.109 1 93.88 335 LEU B O 1
ATOM 6192 N N . PRO B 1 336 ? 29.781 23.078 19.203 1 92.19 336 PRO B N 1
ATOM 6193 C CA . PRO B 1 336 ? 30.984 22.578 19.891 1 92.19 336 PRO B CA 1
ATOM 6194 C C . PRO B 1 336 ? 32.25 23.297 19.438 1 92.19 336 PRO B C 1
ATOM 6196 O O . PRO B 1 336 ? 32.406 23.625 18.25 1 92.19 336 PRO B O 1
ATOM 6199 N N . ALA B 1 337 ? 33.156 23.391 20.375 1 92.5 337 ALA B N 1
ATOM 6200 C CA . ALA B 1 337 ? 34.375 24.156 20.141 1 92.5 337 ALA B CA 1
ATOM 6201 C C . ALA B 1 337 ? 35.219 23.547 19.031 1 92.5 337 ALA B C 1
ATOM 6203 O O . ALA B 1 337 ? 35.969 24.266 18.344 1 92.5 337 ALA B O 1
ATOM 6204 N N . GLU B 1 338 ? 35.031 22.312 18.859 1 93.38 338 GLU B N 1
ATOM 6205 C CA . GLU B 1 338 ? 35.844 21.594 17.891 1 93.38 338 GLU B CA 1
ATOM 6206 C C . GLU B 1 338 ? 35.375 21.875 16.453 1 93.38 338 GLU B C 1
ATOM 6208 O O . GLU B 1 338 ? 36.094 21.562 15.5 1 93.38 338 GLU B O 1
ATOM 6213 N N . VAL B 1 339 ? 34.188 22.422 16.375 1 94.88 339 VAL B N 1
ATOM 6214 C CA . VAL B 1 339 ? 33.688 22.688 15.047 1 94.88 339 VAL B CA 1
ATOM 6215 C C . VAL B 1 339 ? 34.344 23.922 14.453 1 94.88 339 VAL B C 1
ATOM 6217 O O . VAL B 1 339 ? 34.312 25.016 15.047 1 94.88 339 VAL B O 1
ATOM 6220 N N . LYS B 1 340 ? 35 23.734 13.305 1 95.19 340 LYS B N 1
ATOM 6221 C CA . LYS B 1 340 ? 35.625 24.844 12.594 1 95.19 340 LYS B CA 1
ATOM 6222 C C . LYS B 1 340 ? 34.625 25.578 11.727 1 95.19 340 LYS B C 1
ATOM 6224 O O . LYS B 1 340 ? 33.969 24.969 10.883 1 95.19 340 LYS B O 1
ATOM 6229 N N . ILE B 1 341 ? 34.531 26.812 11.938 1 97.25 341 ILE B N 1
ATOM 6230 C CA . ILE B 1 341 ? 33.625 27.625 11.156 1 97.25 341 ILE B CA 1
ATOM 6231 C C . ILE B 1 341 ? 34.375 28.281 10 1 97.25 341 ILE B C 1
ATOM 6233 O O . ILE B 1 341 ? 35.312 29.047 10.211 1 97.25 341 ILE B O 1
ATOM 6237 N N . PRO B 1 342 ? 34 27.938 8.797 1 97.38 342 PRO B N 1
ATOM 6238 C CA . PRO B 1 342 ? 34.625 28.547 7.641 1 97.38 342 PRO B CA 1
ATOM 6239 C C . PRO B 1 342 ? 34.531 30.078 7.652 1 97.38 342 PRO B C 1
ATOM 6241 O O . PRO B 1 342 ? 33.625 30.641 8.273 1 97.38 342 PRO B O 1
ATOM 6244 N N . ALA B 1 343 ? 35.375 30.781 6.871 1 96.38 343 ALA B N 1
ATOM 6245 C CA . ALA B 1 343 ? 35.5 32.25 6.859 1 96.38 343 ALA B CA 1
ATOM 6246 C C . ALA B 1 343 ? 34.219 32.875 6.305 1 96.38 343 ALA B C 1
ATOM 6248 O O . ALA B 1 343 ? 33.875 34 6.668 1 96.38 343 ALA B O 1
ATOM 6249 N N . ASN B 1 344 ? 33.562 32.219 5.473 1 97.69 344 ASN B N 1
ATOM 6250 C CA . ASN B 1 344 ? 32.375 32.75 4.852 1 97.69 344 ASN B CA 1
ATOM 6251 C C . ASN B 1 344 ? 31.109 32.25 5.535 1 97.69 344 ASN B C 1
ATOM 6253 O O . ASN B 1 344 ? 30.031 32.219 4.926 1 97.69 344 ASN B O 1
ATOM 6257 N N . ALA B 1 345 ? 31.188 31.703 6.715 1 98.19 345 ALA B N 1
ATOM 6258 C CA . ALA B 1 345 ? 30.031 31.234 7.469 1 98.19 345 ALA B CA 1
ATOM 6259 C C . ALA B 1 345 ? 29.844 32.031 8.75 1 98.19 345 ALA B C 1
ATOM 6261 O O . ALA B 1 345 ? 30.828 32.531 9.336 1 98.19 345 ALA B O 1
ATOM 6262 N N . ARG B 1 346 ? 28.656 32.219 9.109 1 97.94 346 ARG B N 1
ATOM 6263 C CA . ARG B 1 346 ? 28.266 32.875 10.359 1 97.94 346 ARG B CA 1
ATOM 6264 C C . ARG B 1 346 ? 27.281 32 11.133 1 97.94 346 ARG B C 1
ATOM 6266 O O . ARG B 1 346 ? 26.344 31.453 10.562 1 97.94 346 ARG B O 1
ATOM 6273 N N . VAL B 1 347 ? 27.562 31.812 12.445 1 96.44 347 VAL B N 1
ATOM 6274 C CA . VAL B 1 347 ? 26.703 31.016 13.305 1 96.44 347 VAL B CA 1
ATOM 6275 C C . VAL B 1 347 ? 26.156 31.875 14.43 1 96.44 347 VAL B C 1
ATOM 6277 O O . VAL B 1 347 ? 26.891 32.656 15.047 1 96.44 347 VAL B O 1
ATOM 6280 N N . ILE B 1 348 ? 24.875 31.781 14.602 1 95.69 348 ILE B N 1
ATOM 6281 C CA . ILE B 1 348 ? 24.219 32.531 15.648 1 95.69 348 ILE B CA 1
ATOM 6282 C C . ILE B 1 348 ? 23.234 31.656 16.391 1 95.69 348 ILE B C 1
ATOM 6284 O O . ILE B 1 348 ? 22.734 30.672 15.844 1 95.69 348 ILE B O 1
ATOM 6288 N N . ASP B 1 349 ? 23.047 31.906 17.656 1 93.06 349 ASP B N 1
ATOM 6289 C CA . ASP B 1 349 ? 22.156 31.078 18.484 1 93.06 349 ASP B CA 1
ATOM 6290 C C . ASP B 1 349 ? 20.703 31.234 18.062 1 93.06 349 ASP B C 1
ATOM 6292 O O . ASP B 1 349 ? 19.984 30.25 17.906 1 93.06 349 ASP B O 1
ATOM 6296 N N . TYR B 1 350 ? 20.344 32.5 17.828 1 90.88 350 TYR B N 1
ATOM 6297 C CA . TYR B 1 350 ? 18.953 32.75 17.484 1 90.88 350 TYR B CA 1
ATOM 6298 C C . TYR B 1 350 ? 18.844 33.938 16.531 1 90.88 350 TYR B C 1
ATOM 6300 O O . TYR B 1 350 ? 19.562 34.938 16.688 1 90.88 350 TYR B O 1
ATOM 6308 N N . LEU B 1 351 ? 18.016 33.875 15.531 1 91.5 351 LEU B N 1
ATOM 6309 C CA . LEU B 1 351 ? 17.719 34.906 14.547 1 91.5 351 LEU B CA 1
ATOM 6310 C C . LEU B 1 351 ? 16.281 34.781 14.047 1 91.5 351 LEU B C 1
ATOM 6312 O O . LEU B 1 351 ? 15.836 33.688 13.672 1 91.5 351 LEU B O 1
ATOM 6316 N N . PRO B 1 352 ? 15.484 35.875 14.141 1 91.44 352 PRO B N 1
ATOM 6317 C CA . PRO B 1 352 ? 14.156 35.781 13.531 1 91.44 352 PRO B CA 1
ATOM 6318 C C . PRO B 1 352 ? 14.203 35.406 12.055 1 91.44 352 PRO B C 1
ATOM 6320 O O . PRO B 1 352 ? 14.922 36.031 11.273 1 91.44 352 PRO B O 1
ATOM 6323 N N . TYR B 1 353 ? 13.453 34.438 11.695 1 93.38 353 TYR B N 1
ATOM 6324 C CA . TYR B 1 353 ? 13.508 33.875 10.352 1 93.38 353 TYR B CA 1
ATOM 6325 C C . TYR B 1 353 ? 13.25 34.969 9.297 1 93.38 353 TYR B C 1
ATOM 6327 O O . TYR B 1 353 ? 13.992 35.062 8.32 1 93.38 353 TYR B O 1
ATOM 6335 N N . ASP B 1 354 ? 12.227 35.781 9.5 1 95.19 354 ASP B N 1
ATOM 6336 C CA . ASP B 1 354 ? 11.789 36.719 8.461 1 95.19 354 ASP B CA 1
ATOM 6337 C C . ASP B 1 354 ? 12.836 37.781 8.211 1 95.19 354 ASP B C 1
ATOM 6339 O O . ASP B 1 354 ? 12.977 38.281 7.086 1 95.19 354 ASP B O 1
ATOM 6343 N N . ALA B 1 355 ? 13.586 38.156 9.234 1 94.56 355 ALA B N 1
ATOM 6344 C CA . ALA B 1 355 ? 14.672 39.125 9.055 1 94.56 355 ALA B CA 1
ATOM 6345 C C . ALA B 1 355 ? 15.75 38.562 8.125 1 94.56 355 ALA B C 1
ATOM 6347 O O . ALA B 1 355 ? 16.25 39.281 7.262 1 94.56 355 ALA B O 1
ATOM 6348 N N . MET B 1 356 ? 16.031 37.375 8.281 1 96.12 356 MET B N 1
ATOM 6349 C CA . MET B 1 356 ? 17.109 36.719 7.516 1 96.12 356 MET B CA 1
ATOM 6350 C C . MET B 1 356 ? 16.625 36.312 6.129 1 96.12 356 MET B C 1
ATOM 6352 O O . MET B 1 356 ? 17.344 36.469 5.145 1 96.12 356 MET B O 1
ATOM 6356 N N . LEU B 1 357 ? 15.414 35.844 6.008 1 97.62 357 LEU B N 1
ATOM 6357 C CA . LEU B 1 357 ? 14.891 35.25 4.781 1 97.62 357 LEU B CA 1
ATOM 6358 C C . LEU B 1 357 ? 14.711 36.312 3.705 1 97.62 357 LEU B C 1
ATOM 6360 O O . LEU B 1 357 ? 14.773 36.031 2.51 1 97.62 357 LEU B O 1
ATOM 6364 N N . GLU B 1 358 ? 14.586 37.531 4.102 1 95.38 358 GLU B N 1
ATOM 6365 C CA . GLU B 1 358 ? 14.5 38.656 3.164 1 95.38 358 GLU B CA 1
ATOM 6366 C C . GLU B 1 358 ? 15.727 38.719 2.268 1 95.38 358 GLU B C 1
ATOM 6368 O O . GLU B 1 358 ? 15.648 39.156 1.125 1 95.38 358 GLU B O 1
ATOM 6373 N N . TYR B 1 359 ? 16.812 38.219 2.748 1 97.38 359 TYR B N 1
ATOM 6374 C CA . TYR B 1 359 ? 18.078 38.344 2.037 1 97.38 359 TYR B CA 1
ATOM 6375 C C . TYR B 1 359 ? 18.578 36.969 1.57 1 97.38 359 TYR B C 1
ATOM 6377 O O . TYR B 1 359 ? 19.688 36.844 1.058 1 97.38 359 TYR B O 1
ATOM 6385 N N . THR B 1 360 ? 17.828 35.969 1.724 1 98.5 360 THR B N 1
ATOM 6386 C CA . THR B 1 360 ? 18.25 34.562 1.529 1 98.5 360 THR B CA 1
ATOM 6387 C C . THR B 1 360 ? 17.938 34.094 0.115 1 98.5 360 THR B C 1
ATOM 6389 O O . THR B 1 360 ? 16.844 34.344 -0.393 1 98.5 360 THR B O 1
ATOM 6392 N N . ASP B 1 361 ? 18.859 33.375 -0.473 1 98.56 361 ASP B N 1
ATOM 6393 C CA . ASP B 1 361 ? 18.641 32.812 -1.802 1 98.56 361 ASP B CA 1
ATOM 6394 C C . ASP B 1 361 ? 18.125 31.391 -1.711 1 98.56 361 ASP B C 1
ATOM 6396 O O . ASP B 1 361 ? 17.344 30.938 -2.551 1 98.56 361 ASP B O 1
ATOM 6400 N N . VAL B 1 362 ? 18.672 30.656 -0.79 1 98.81 362 VAL B N 1
ATOM 6401 C CA . VAL B 1 362 ? 18.234 29.281 -0.53 1 98.81 362 VAL B CA 1
ATOM 6402 C C . VAL B 1 362 ? 18.141 29.047 0.975 1 98.81 362 VAL B C 1
ATOM 6404 O O . VAL B 1 362 ? 19.062 29.391 1.72 1 98.81 362 VAL B O 1
ATOM 6407 N N . PHE B 1 363 ? 17.094 28.562 1.43 1 98.69 363 PHE B N 1
ATOM 6408 C CA . PHE B 1 363 ? 16.891 28.203 2.832 1 98.69 363 PHE B CA 1
ATOM 6409 C C . PHE B 1 363 ? 16.984 26.703 3.037 1 98.69 363 PHE B C 1
ATOM 6411 O O . PHE B 1 363 ? 16.172 25.938 2.52 1 98.69 363 PHE B O 1
ATOM 6418 N N . ILE B 1 364 ? 17.953 26.234 3.797 1 98.44 364 ILE B N 1
ATOM 6419 C CA . ILE B 1 364 ? 18.156 24.828 4.152 1 98.44 364 ILE B CA 1
ATOM 6420 C C . ILE B 1 364 ? 17.547 24.547 5.527 1 98.44 364 ILE B C 1
ATOM 6422 O O . ILE B 1 364 ? 17.906 25.219 6.508 1 98.44 364 ILE B O 1
ATOM 6426 N N . SER B 1 365 ? 16.688 23.609 5.605 1 96.31 365 SER B N 1
ATOM 6427 C CA . SER B 1 365 ? 16.094 23.328 6.91 1 96.31 365 SER B CA 1
ATOM 6428 C C . SER B 1 365 ? 15.734 21.859 7.039 1 96.31 365 SER B C 1
ATOM 6430 O O . SER B 1 365 ? 15.938 21.078 6.105 1 96.31 365 SER B O 1
ATOM 6432 N N . ASN B 1 366 ? 15.25 21.438 8.242 1 94.06 366 ASN B N 1
ATOM 6433 C CA . ASN B 1 366 ? 14.875 20.047 8.516 1 94.06 366 ASN B CA 1
ATOM 6434 C C . ASN B 1 366 ? 13.391 19.797 8.258 1 94.06 366 ASN B C 1
ATOM 6436 O O . ASN B 1 366 ? 12.797 18.891 8.844 1 94.06 366 ASN B O 1
ATOM 6440 N N . ALA B 1 367 ? 12.758 20.688 7.562 1 94.25 367 ALA B N 1
ATOM 6441 C CA . ALA B 1 367 ? 11.422 20.484 7.012 1 94.25 367 ALA B CA 1
ATOM 6442 C C . ALA B 1 367 ? 10.352 20.656 8.086 1 94.25 367 ALA B C 1
ATOM 6444 O O . ALA B 1 367 ? 9.359 19.938 8.102 1 94.25 367 ALA B O 1
ATOM 6445 N N . GLY B 1 368 ? 10.555 21.641 8.953 1 93.38 368 GLY B N 1
ATOM 6446 C CA . GLY B 1 368 ? 9.453 22.094 9.781 1 93.38 368 GLY B CA 1
ATOM 6447 C C . GLY B 1 368 ? 8.406 22.875 9.008 1 93.38 368 GLY B C 1
ATOM 6448 O O . GLY B 1 368 ? 8.742 23.656 8.109 1 93.38 368 GLY B O 1
ATOM 6449 N N . TYR B 1 369 ? 7.172 22.625 9.336 1 95.44 369 TYR B N 1
ATOM 6450 C CA . TYR B 1 369 ? 6.109 23.297 8.594 1 95.44 369 TYR B CA 1
ATOM 6451 C C . TYR B 1 369 ? 6.172 24.812 8.797 1 95.44 369 TYR B C 1
ATOM 6453 O O . TYR B 1 369 ? 5.961 25.578 7.855 1 95.44 369 TYR B O 1
ATOM 6461 N N . GLY B 1 370 ? 6.391 25.25 10.039 1 93.75 370 GLY B N 1
ATOM 6462 C CA . GLY B 1 370 ? 6.562 26.672 10.305 1 93.75 370 GLY B CA 1
ATOM 6463 C C . GLY B 1 370 ? 7.684 27.297 9.492 1 93.75 370 GLY B C 1
ATOM 6464 O O . GLY B 1 370 ? 7.535 28.391 8.953 1 93.75 370 GLY B O 1
ATOM 6465 N N . THR B 1 371 ? 8.773 26.547 9.422 1 93.75 371 THR B N 1
ATOM 6466 C CA . THR B 1 371 ? 9.914 27.016 8.656 1 93.75 371 THR B CA 1
ATOM 6467 C C . THR B 1 371 ? 9.562 27.141 7.176 1 93.75 371 THR B C 1
ATOM 6469 O O . THR B 1 371 ? 9.945 28.109 6.52 1 93.75 371 THR B O 1
ATOM 6472 N N . LEU B 1 372 ? 8.875 26.188 6.699 1 96.75 372 LEU B N 1
ATOM 6473 C CA . LEU B 1 372 ? 8.461 26.219 5.301 1 96.75 372 LEU B CA 1
ATOM 6474 C C . LEU B 1 372 ? 7.551 27.406 5.027 1 96.75 372 LEU B C 1
ATOM 6476 O O . LEU B 1 372 ? 7.695 28.078 4.008 1 96.75 372 LEU B O 1
ATOM 6480 N N . THR B 1 373 ? 6.613 27.672 5.898 1 97.19 373 THR B N 1
ATOM 6481 C CA . THR B 1 373 ? 5.676 28.766 5.664 1 97.19 373 THR B CA 1
ATOM 6482 C C . THR B 1 373 ? 6.387 30.109 5.719 1 97.19 373 THR B C 1
ATOM 6484 O O . THR B 1 373 ? 6.016 31.047 5.004 1 97.19 373 THR B O 1
ATOM 6487 N N . HIS B 1 374 ? 7.465 30.281 6.523 1 96.5 374 HIS B N 1
ATOM 6488 C CA . HIS B 1 374 ? 8.289 31.484 6.496 1 96.5 374 HIS B CA 1
ATOM 6489 C C . HIS B 1 374 ? 8.984 31.641 5.148 1 96.5 374 HIS B C 1
ATOM 6491 O O . HIS B 1 374 ? 9.07 32.75 4.621 1 96.5 374 HIS B O 1
ATOM 6497 N N . ALA B 1 375 ? 9.484 30.531 4.676 1 98.06 375 ALA B N 1
ATOM 6498 C CA . ALA B 1 375 ? 10.117 30.578 3.359 1 98.06 375 ALA B CA 1
ATOM 6499 C C . ALA B 1 375 ? 9.125 31.047 2.295 1 98.06 375 ALA B C 1
ATOM 6501 O O . ALA B 1 375 ? 9.461 31.875 1.447 1 98.06 375 ALA B O 1
ATOM 6502 N N . VAL B 1 376 ? 7.906 30.547 2.35 1 98.19 376 VAL B N 1
ATOM 6503 C CA . VAL B 1 376 ? 6.859 30.891 1.393 1 98.19 376 VAL B CA 1
ATOM 6504 C C . VAL B 1 376 ? 6.531 32.375 1.496 1 98.19 376 VAL B C 1
ATOM 6506 O O . VAL B 1 376 ? 6.469 33.094 0.483 1 98.19 376 VAL B O 1
ATOM 6509 N N . SER B 1 377 ? 6.359 32.906 2.713 1 97.44 377 SER B N 1
ATOM 6510 C CA . SER B 1 377 ? 6.004 34.312 2.92 1 97.44 377 SER B CA 1
ATOM 6511 C C . SER B 1 377 ? 7.105 35.25 2.426 1 97.44 377 SER B C 1
ATOM 6513 O O . SER B 1 377 ? 6.848 36.406 2.111 1 97.44 377 SER B O 1
ATOM 6515 N N . ASN B 1 378 ? 8.32 34.719 2.33 1 97.88 378 ASN B N 1
ATOM 6516 C CA . ASN B 1 378 ? 9.461 35.531 1.924 1 97.88 378 ASN B CA 1
ATOM 6517 C C . ASN B 1 378 ? 9.867 35.25 0.481 1 97.88 378 ASN B C 1
ATOM 6519 O O . ASN B 1 378 ? 10.758 35.906 -0.058 1 97.88 378 ASN B O 1
ATOM 6523 N N . GLY B 1 379 ? 9.242 34.281 -0.167 1 98.38 379 GLY B N 1
ATOM 6524 C CA . GLY B 1 379 ? 9.547 33.938 -1.548 1 98.38 379 GLY B CA 1
ATOM 6525 C C . GLY B 1 379 ? 10.914 33.312 -1.72 1 98.38 379 GLY B C 1
ATOM 6526 O O . GLY B 1 379 ? 11.641 33.625 -2.658 1 98.38 379 GLY B O 1
ATOM 6527 N N . VA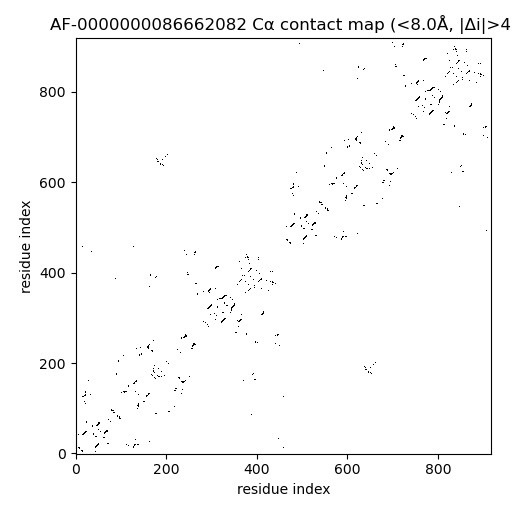L B 1 380 ? 11.281 32.406 -0.824 1 98.75 380 VAL B N 1
ATOM 6528 C CA . VAL B 1 380 ? 12.625 31.844 -0.833 1 98.75 380 VAL B CA 1
ATOM 6529 C C . VAL B 1 380 ? 12.531 30.344 -1.137 1 98.75 380 VAL B C 1
ATOM 6531 O O . VAL B 1 380 ? 11.773 29.609 -0.495 1 98.75 380 VAL B O 1
ATOM 6534 N N . PRO B 1 381 ? 13.312 29.828 -2.117 1 98.81 381 PRO B N 1
ATOM 6535 C CA . PRO B 1 381 ? 13.391 28.375 -2.34 1 98.81 381 PRO B CA 1
ATOM 6536 C C . PRO B 1 381 ? 13.984 27.625 -1.15 1 98.81 381 PRO B C 1
ATOM 6538 O O . PRO B 1 381 ? 14.758 28.203 -0.377 1 98.81 381 PRO B O 1
ATOM 6541 N N . VAL B 1 382 ? 13.656 26.297 -1.117 1 98.81 382 VAL B N 1
ATOM 6542 C CA . VAL B 1 382 ? 14.062 25.562 0.076 1 98.81 382 VAL B CA 1
ATOM 6543 C C . VAL B 1 382 ? 14.781 24.281 -0.327 1 98.81 382 VAL B C 1
ATOM 6545 O O . VAL B 1 382 ? 14.5 23.703 -1.388 1 98.81 382 VAL B O 1
ATOM 6548 N N . LEU B 1 383 ? 15.734 23.844 0.446 1 98.81 383 LEU B N 1
ATOM 6549 C CA . LEU B 1 383 ? 16.359 22.516 0.462 1 98.81 383 LEU B CA 1
ATOM 6550 C C . LEU B 1 383 ? 16.094 21.812 1.791 1 98.81 383 LEU B C 1
ATOM 6552 O O . LEU B 1 383 ? 16.562 22.281 2.84 1 98.81 383 LEU B O 1
ATOM 6556 N N . LEU B 1 384 ? 15.414 20.703 1.69 1 97.88 384 LEU B N 1
ATOM 6557 C CA . LEU B 1 384 ? 14.859 20.172 2.932 1 97.88 384 LEU B CA 1
ATOM 6558 C C . LEU B 1 384 ? 15.469 18.812 3.268 1 97.88 384 LEU B C 1
ATOM 6560 O O . LEU B 1 384 ? 15.539 17.938 2.408 1 97.88 384 LEU B O 1
ATOM 6564 N N . ALA B 1 385 ? 15.898 18.75 4.457 1 94.62 385 ALA B N 1
ATOM 6565 C CA . ALA B 1 385 ? 16.266 17.484 5.082 1 94.62 385 ALA B CA 1
ATOM 6566 C C . ALA B 1 385 ? 15.203 17.016 6.07 1 94.62 385 ALA B C 1
ATOM 6568 O O . ALA B 1 385 ? 14.211 17.719 6.281 1 94.62 385 ALA B O 1
ATOM 6569 N N . GLY B 1 386 ? 15.305 15.898 6.609 1 85.19 386 GLY B N 1
ATOM 6570 C CA . GLY B 1 386 ? 14.422 15.438 7.668 1 85.19 386 GLY B CA 1
ATOM 6571 C C . GLY B 1 386 ? 13.43 14.383 7.203 1 85.19 386 GLY B C 1
ATOM 6572 O O . GLY B 1 386 ? 12.812 14.531 6.148 1 85.19 386 GLY B O 1
ATOM 6573 N N . GLU B 1 387 ? 13.32 13.336 7.984 1 80.56 387 GLU B N 1
ATOM 6574 C CA . GLU B 1 387 ? 12.422 12.234 7.645 1 80.56 387 GLU B CA 1
ATOM 6575 C C . GLU B 1 387 ? 11.57 11.82 8.844 1 80.56 387 GLU B C 1
ATOM 6577 O O . GLU B 1 387 ? 10.672 10.984 8.711 1 80.56 387 GLU B O 1
ATOM 6582 N N . ASN B 1 388 ? 11.773 12.547 9.93 1 78.88 388 ASN B N 1
ATOM 6583 C CA . ASN B 1 388 ? 11.078 12.141 11.141 1 78.88 388 ASN B CA 1
ATOM 6584 C C . ASN B 1 388 ? 9.688 12.773 11.234 1 78.88 388 ASN B C 1
ATOM 6586 O O . ASN B 1 388 ? 9.469 13.867 10.711 1 78.88 388 ASN B O 1
ATOM 6590 N N . GLU B 1 389 ? 8.789 12.062 11.875 1 81.38 389 GLU B N 1
ATOM 6591 C CA . GLU B 1 389 ? 7.434 12.547 12.117 1 81.38 389 GLU B CA 1
ATOM 6592 C C . GLU B 1 389 ? 6.75 12.953 10.812 1 81.38 389 GLU B C 1
ATOM 6594 O O . GLU B 1 389 ? 6.723 12.172 9.852 1 81.38 389 GLU B O 1
ATOM 6599 N N . GLU B 1 390 ? 6.176 14.172 10.805 1 86.25 390 GLU B N 1
ATOM 6600 C CA . GLU B 1 390 ? 5.426 14.57 9.617 1 86.25 390 GLU B CA 1
ATOM 6601 C C . GLU B 1 390 ? 6.309 15.336 8.641 1 86.25 390 GLU B C 1
ATOM 6603 O O . GLU B 1 390 ? 5.832 15.812 7.609 1 86.25 390 GLU B O 1
ATOM 6608 N N . LYS B 1 391 ? 7.609 15.391 8.898 1 91.25 391 LYS B N 1
ATOM 6609 C CA . LYS B 1 391 ? 8.516 16.234 8.117 1 91.25 391 LYS B CA 1
ATOM 6610 C C . LYS B 1 391 ? 8.641 15.719 6.684 1 91.25 391 LYS B C 1
ATOM 6612 O O . LYS B 1 391 ? 8.828 16.516 5.758 1 91.25 391 LYS B O 1
ATOM 6617 N N . ILE B 1 392 ? 8.523 14.438 6.543 1 92.94 392 ILE B N 1
ATOM 6618 C CA . ILE B 1 392 ? 8.555 13.922 5.18 1 92.94 392 ILE B CA 1
ATOM 6619 C C . ILE B 1 392 ? 7.371 14.492 4.391 1 92.94 392 ILE B C 1
ATOM 6621 O O . ILE B 1 392 ? 7.484 14.758 3.193 1 92.94 392 ILE B O 1
ATOM 6625 N N . GLU B 1 393 ? 6.238 14.672 5.027 1 95.19 393 GLU B N 1
ATOM 6626 C CA . GLU B 1 393 ? 5.059 15.227 4.371 1 95.19 393 GLU B CA 1
ATOM 6627 C C . GLU B 1 393 ? 5.262 16.703 4.023 1 95.19 393 GLU B C 1
ATOM 6629 O O . GLU B 1 393 ? 4.773 17.172 2.996 1 95.19 393 GLU B O 1
ATOM 6634 N N . VAL B 1 394 ? 5.949 17.406 4.859 1 96.69 394 VAL B N 1
ATOM 6635 C CA . VAL B 1 394 ? 6.281 18.797 4.586 1 96.69 394 VAL B CA 1
ATOM 6636 C C . VAL B 1 394 ? 7.172 18.891 3.348 1 96.69 394 VAL B C 1
ATOM 6638 O O . VAL B 1 394 ? 6.906 19.672 2.436 1 96.69 394 VAL B O 1
ATOM 6641 N N . THR B 1 395 ? 8.188 18.047 3.363 1 97.06 395 THR B N 1
ATOM 6642 C CA . THR B 1 395 ? 9.117 18 2.242 1 97.06 395 THR B CA 1
ATOM 6643 C C . THR B 1 395 ? 8.383 17.703 0.938 1 97.06 395 THR B C 1
ATOM 6645 O O . THR B 1 395 ? 8.602 18.375 -0.071 1 97.06 395 THR B O 1
ATOM 6648 N N . MET B 1 396 ? 7.492 16.797 1.005 1 96.31 396 MET B N 1
ATOM 6649 C CA . MET B 1 396 ? 6.789 16.391 -0.207 1 96.31 396 MET B CA 1
ATOM 6650 C C . MET B 1 396 ? 5.895 17.516 -0.718 1 96.31 396 MET B C 1
ATOM 6652 O O . MET B 1 396 ? 5.746 17.703 -1.928 1 96.31 396 MET B O 1
ATOM 6656 N N . ARG B 1 397 ? 5.289 18.328 0.142 1 97.56 397 ARG B N 1
ATOM 6657 C CA . ARG B 1 397 ? 4.473 19.453 -0.283 1 97.56 397 ARG B CA 1
ATOM 6658 C C . ARG B 1 397 ? 5.328 20.531 -0.947 1 97.56 397 ARG B C 1
ATOM 6660 O O . ARG B 1 397 ? 4.926 21.125 -1.95 1 97.56 397 ARG B O 1
ATOM 6667 N N . ALA B 1 398 ? 6.461 20.734 -0.397 1 98.12 398 ALA B N 1
ATOM 6668 C CA . ALA B 1 398 ? 7.367 21.734 -0.959 1 98.12 398 ALA B CA 1
ATOM 6669 C C . ALA B 1 398 ? 7.805 21.344 -2.369 1 98.12 398 ALA B C 1
ATOM 6671 O O . ALA B 1 398 ? 7.797 22.172 -3.279 1 98.12 398 ALA B O 1
ATOM 6672 N N . VAL B 1 399 ? 8.211 20.094 -2.479 1 97.88 399 VAL B N 1
ATOM 6673 C CA . VAL B 1 399 ? 8.656 19.594 -3.777 1 97.88 399 VAL B CA 1
ATOM 6674 C C . VAL B 1 399 ? 7.496 19.609 -4.766 1 97.88 399 VAL B C 1
ATOM 6676 O O . VAL B 1 399 ? 7.66 20.016 -5.918 1 97.88 399 VAL B O 1
ATOM 6679 N N . TYR B 1 400 ? 6.316 19.219 -4.32 1 97.19 400 TYR B N 1
ATOM 6680 C CA . TYR B 1 400 ? 5.129 19.219 -5.164 1 97.19 400 TYR B CA 1
ATOM 6681 C C . TYR B 1 400 ? 4.809 20.625 -5.66 1 97.19 400 TYR B C 1
ATOM 6683 O O . TYR B 1 400 ? 4.43 20.812 -6.82 1 97.19 400 TYR B O 1
ATOM 6691 N N . ALA B 1 401 ? 4.961 21.609 -4.762 1 98.19 401 ALA B N 1
ATOM 6692 C CA . ALA B 1 401 ? 4.66 23 -5.09 1 98.19 401 ALA B CA 1
ATOM 6693 C C . ALA B 1 401 ? 5.758 23.609 -5.957 1 98.19 401 ALA B C 1
ATOM 6695 O O . ALA B 1 401 ? 5.605 24.719 -6.473 1 98.19 401 ALA B O 1
ATOM 6696 N N . GLY B 1 402 ? 6.879 22.953 -6.09 1 98.12 402 GLY B N 1
ATOM 6697 C CA . GLY B 1 402 ? 7.965 23.375 -6.953 1 98.12 402 GLY B CA 1
ATOM 6698 C C . GLY B 1 402 ? 8.891 24.391 -6.293 1 98.12 402 GLY B C 1
ATOM 6699 O O . GLY B 1 402 ? 9.703 25.016 -6.965 1 98.12 402 GLY B O 1
ATOM 6700 N N . VAL B 1 403 ? 8.812 24.5 -5.012 1 97.94 403 VAL B N 1
ATOM 6701 C CA . VAL B 1 403 ? 9.523 25.594 -4.355 1 97.94 403 VAL B CA 1
ATOM 6702 C C . VAL B 1 403 ? 10.883 25.094 -3.861 1 97.94 403 VAL B C 1
ATOM 6704 O O . VAL B 1 403 ? 11.75 25.891 -3.496 1 97.94 403 VAL B O 1
ATOM 6707 N N . GLY B 1 404 ? 11.078 23.781 -3.965 1 97.25 404 GLY B N 1
ATOM 6708 C CA . GLY B 1 404 ? 12.367 23.328 -3.463 1 97.25 404 GLY B CA 1
ATOM 6709 C C . GLY B 1 404 ? 12.648 21.875 -3.781 1 97.25 404 GLY B C 1
ATOM 6710 O O . GLY B 1 404 ? 12.023 21.297 -4.672 1 97.25 404 GLY B O 1
ATOM 6711 N N . LEU B 1 405 ? 13.805 21.359 -3.074 1 98.12 405 LEU B N 1
ATOM 6712 C CA . LEU B 1 405 ? 14.289 20 -3.279 1 98.12 405 LEU B CA 1
ATOM 6713 C C . LEU B 1 405 ? 14.391 19.266 -1.952 1 98.12 405 LEU B C 1
ATOM 6715 O O . LEU B 1 405 ? 14.484 19.875 -0.892 1 98.12 405 LEU B O 1
ATOM 6719 N N . SER B 1 406 ? 14.281 17.969 -2.088 1 97.56 406 SER B N 1
ATOM 6720 C CA . SER B 1 406 ? 14.461 17.078 -0.947 1 97.56 406 SER B CA 1
ATOM 6721 C C . SER B 1 406 ? 15.867 16.5 -0.927 1 97.56 406 SER B C 1
ATOM 6723 O O . SER B 1 406 ? 16.391 16.094 -1.966 1 97.56 406 SER B O 1
ATOM 6725 N N . LEU B 1 407 ? 16.453 16.484 0.242 1 97.12 407 LEU B N 1
ATOM 6726 C CA . LEU B 1 407 ? 17.734 15.812 0.393 1 97.12 407 LEU B CA 1
ATOM 6727 C C . LEU B 1 407 ? 17.531 14.305 0.564 1 97.12 407 LEU B C 1
ATOM 6729 O O . LEU B 1 407 ? 18.484 13.531 0.412 1 97.12 407 LEU B O 1
ATOM 6733 N N . GLY B 1 408 ? 16.359 13.93 0.958 1 92.31 408 GLY B N 1
ATOM 6734 C CA . GLY B 1 408 ? 15.984 12.523 1.023 1 92.31 408 GLY B CA 1
ATOM 6735 C C . GLY B 1 408 ? 16.594 11.805 2.217 1 92.31 408 GLY B C 1
ATOM 6736 O O . GLY B 1 408 ? 16.703 10.578 2.215 1 92.31 408 GLY B O 1
ATOM 6737 N N . THR B 1 409 ? 17.078 12.562 3.172 1 92.25 409 THR B N 1
ATOM 6738 C CA . THR B 1 409 ? 17.703 11.969 4.348 1 92.25 409 THR B CA 1
ATOM 6739 C C . THR B 1 409 ? 17.688 12.953 5.52 1 92.25 409 THR B C 1
ATOM 6741 O O . THR B 1 409 ? 17.531 14.156 5.324 1 92.25 409 THR B O 1
ATOM 6744 N N . GLN B 1 410 ? 17.781 12.406 6.68 1 89.06 410 GLN B N 1
ATOM 6745 C CA . GLN B 1 410 ? 17.906 13.188 7.906 1 89.06 410 GLN B CA 1
ATOM 6746 C C . GLN B 1 410 ? 19.328 13.703 8.094 1 89.06 410 GLN B C 1
ATOM 6748 O O . GLN B 1 410 ? 19.547 14.727 8.758 1 89.06 410 GLN B O 1
ATOM 6753 N N . THR B 1 411 ? 20.25 13 7.5 1 93.62 411 THR B N 1
ATOM 6754 C CA . THR B 1 411 ? 21.656 13.281 7.75 1 93.62 411 THR B CA 1
ATOM 6755 C C . THR B 1 411 ? 22.422 13.406 6.438 1 93.62 411 THR B C 1
ATOM 6757 O O . THR B 1 411 ? 23.344 12.617 6.168 1 93.62 411 THR B O 1
ATOM 6760 N N . PRO B 1 412 ? 22.172 14.445 5.711 1 97.12 412 PRO B N 1
ATOM 6761 C CA . PRO B 1 412 ? 22.875 14.602 4.434 1 97.12 412 PRO B CA 1
ATOM 6762 C C . PRO B 1 412 ? 24.375 14.883 4.605 1 97.12 412 PRO B C 1
ATOM 6764 O O . PRO B 1 412 ? 24.781 15.461 5.613 1 97.12 412 PRO B O 1
ATOM 6767 N N . THR B 1 413 ? 25.125 14.516 3.639 1 97.94 413 THR B N 1
ATOM 6768 C CA . THR B 1 413 ? 26.531 14.891 3.564 1 97.94 413 THR B CA 1
ATOM 6769 C C . THR B 1 413 ? 26.688 16.312 3.045 1 97.94 413 THR B C 1
ATOM 6771 O O . THR B 1 413 ? 25.75 16.875 2.482 1 97.94 413 THR B O 1
ATOM 6774 N N . ALA B 1 414 ? 27.875 16.844 3.312 1 98.19 414 ALA B N 1
ATOM 6775 C CA . ALA B 1 414 ? 28.172 18.156 2.764 1 98.19 414 ALA B CA 1
ATOM 6776 C C . ALA B 1 414 ? 28.031 18.172 1.245 1 98.19 414 ALA B C 1
ATOM 6778 O O . ALA B 1 414 ? 27.531 19.141 0.67 1 98.19 414 ALA B O 1
ATOM 6779 N N . GLU B 1 415 ? 28.422 17.094 0.656 1 98.31 415 GLU B N 1
ATOM 6780 C CA . GLU B 1 415 ? 28.328 16.984 -0.798 1 98.31 415 GLU B CA 1
ATOM 6781 C C . GLU B 1 415 ? 26.875 17 -1.27 1 98.31 415 GLU B C 1
ATOM 6783 O O . GLU B 1 415 ? 26.562 17.656 -2.264 1 98.31 415 GLU B O 1
ATOM 6788 N N . GLN B 1 416 ? 26.031 16.297 -0.575 1 98.31 416 GLN B N 1
ATOM 6789 C CA . GLN B 1 416 ? 24.609 16.281 -0.911 1 98.31 416 GLN B CA 1
ATOM 6790 C C . GLN B 1 416 ? 24 17.672 -0.781 1 98.31 416 GLN B C 1
ATOM 6792 O O . GLN B 1 416 ? 23.203 18.094 -1.631 1 98.31 416 GLN B O 1
ATOM 6797 N N . VAL B 1 417 ? 24.391 18.375 0.245 1 98.62 417 VAL B N 1
ATOM 6798 C CA . VAL B 1 417 ? 23.906 19.719 0.476 1 98.62 417 VAL B CA 1
ATOM 6799 C C . VAL B 1 417 ? 24.375 20.641 -0.646 1 98.62 417 VAL B C 1
ATOM 6801 O O . VAL B 1 417 ? 23.594 21.422 -1.198 1 98.62 417 VAL B O 1
ATOM 6804 N N . ARG B 1 418 ? 25.609 20.531 -0.955 1 98.38 418 ARG B N 1
ATOM 6805 C CA . ARG B 1 418 ? 26.172 21.375 -2.008 1 98.38 418 ARG B CA 1
ATOM 6806 C C . ARG B 1 418 ? 25.453 21.156 -3.328 1 98.38 418 ARG B C 1
ATOM 6808 O O . ARG B 1 418 ? 25.031 22.125 -3.977 1 98.38 418 ARG B O 1
ATOM 6815 N N . LYS B 1 419 ? 25.281 19.938 -3.658 1 98.31 419 LYS B N 1
ATOM 6816 C CA . LYS B 1 419 ? 24.625 19.609 -4.918 1 98.31 419 LYS B CA 1
ATOM 6817 C C . LYS B 1 419 ? 23.188 20.125 -4.926 1 98.31 419 LYS B C 1
ATOM 6819 O O . LYS B 1 419 ? 22.703 20.609 -5.949 1 98.31 419 LYS B O 1
ATOM 6824 N N . GLY B 1 420 ? 22.516 19.969 -3.811 1 98.56 420 GLY B N 1
ATOM 6825 C CA . GLY B 1 420 ? 21.141 20.469 -3.699 1 98.56 420 GLY B CA 1
ATOM 6826 C C . GLY B 1 420 ? 21.031 21.969 -3.893 1 98.56 420 GLY B C 1
ATOM 6827 O O . GLY B 1 420 ? 20.203 22.438 -4.672 1 98.56 420 GLY B O 1
ATOM 6828 N N . VAL B 1 421 ? 21.875 22.703 -3.242 1 98.69 421 VAL B N 1
ATOM 6829 C CA . VAL B 1 421 ? 21.844 24.156 -3.324 1 98.69 421 VAL B CA 1
ATOM 6830 C C . VAL B 1 421 ? 22.203 24.609 -4.738 1 98.69 421 VAL B C 1
ATOM 6832 O O . VAL B 1 421 ? 21.547 25.484 -5.309 1 98.69 421 VAL B O 1
ATOM 6835 N N . GLU B 1 422 ? 23.188 24.031 -5.277 1 98.12 422 GLU B N 1
ATOM 6836 C CA . GLU B 1 422 ? 23.594 24.359 -6.637 1 98.12 422 GLU B CA 1
ATOM 6837 C C . GLU B 1 422 ? 22.469 24.078 -7.633 1 98.12 422 GLU B C 1
ATOM 6839 O O . GLU B 1 422 ? 22.234 24.859 -8.555 1 98.12 422 GLU B O 1
ATOM 6844 N N . GLY B 1 423 ? 21.844 22.984 -7.434 1 98.06 423 GLY B N 1
ATOM 6845 C CA . GLY B 1 423 ? 20.688 22.656 -8.273 1 98.06 423 GLY B CA 1
ATOM 6846 C C . GLY B 1 423 ? 19.609 23.734 -8.227 1 98.06 423 GLY B C 1
ATOM 6847 O O . GLY B 1 423 ? 19.031 24.078 -9.258 1 98.06 423 GLY B O 1
ATOM 6848 N N . ILE B 1 424 ? 19.312 24.25 -7.082 1 98.69 424 ILE B N 1
ATOM 6849 C CA . ILE B 1 424 ? 18.281 25.266 -6.902 1 98.69 424 ILE B CA 1
ATOM 6850 C C . ILE B 1 424 ? 18.75 26.578 -7.52 1 98.69 424 ILE B C 1
ATOM 6852 O O . ILE B 1 424 ? 17.984 27.25 -8.227 1 98.69 424 ILE B O 1
ATOM 6856 N N . LEU B 1 425 ? 20.016 26.922 -7.328 1 98 425 LEU B N 1
ATOM 6857 C CA . LEU B 1 425 ? 20.531 28.203 -7.797 1 98 425 LEU B CA 1
ATOM 6858 C C . LEU B 1 425 ? 20.656 28.219 -9.312 1 98 425 LEU B C 1
ATOM 6860 O O . LEU B 1 425 ? 20.562 29.281 -9.945 1 98 425 LEU B O 1
ATOM 6864 N N . GLU B 1 426 ? 20.812 27.062 -9.875 1 97.56 426 GLU B N 1
ATOM 6865 C CA . GLU B 1 426 ? 21.047 26.969 -11.312 1 97.56 426 GLU B CA 1
ATOM 6866 C C . GLU B 1 426 ? 19.719 27 -12.086 1 97.56 426 GLU B C 1
ATOM 6868 O O . GLU B 1 426 ? 19.719 27.266 -13.297 1 97.56 426 GLU B O 1
ATOM 6873 N N . ASP B 1 427 ? 18.688 26.719 -11.5 1 97.88 427 ASP B N 1
ATOM 6874 C CA . ASP B 1 427 ? 17.391 26.656 -12.164 1 97.88 427 ASP B CA 1
ATOM 6875 C C . ASP B 1 427 ? 16.438 27.703 -11.602 1 97.88 427 ASP B C 1
ATOM 6877 O O . ASP B 1 427 ? 15.961 27.578 -10.469 1 97.88 427 ASP B O 1
ATOM 6881 N N . THR B 1 428 ? 16.047 28.625 -12.344 1 97.69 428 THR B N 1
ATOM 6882 C CA . THR B 1 428 ? 15.25 29.766 -11.898 1 97.69 428 THR B CA 1
ATOM 6883 C C . THR B 1 428 ? 13.82 29.344 -11.57 1 97.69 428 THR B C 1
ATOM 6885 O O . THR B 1 428 ? 13.062 30.094 -10.961 1 97.69 428 THR B O 1
ATOM 6888 N N . LYS B 1 429 ? 13.477 28.156 -11.906 1 98.44 429 LYS B N 1
ATOM 6889 C CA . LYS B 1 429 ? 12.102 27.703 -11.695 1 98.44 429 LYS B CA 1
ATOM 6890 C C . LYS B 1 429 ? 11.758 27.672 -10.203 1 98.44 429 LYS B C 1
ATOM 6892 O O . LYS B 1 429 ? 10.609 27.922 -9.828 1 98.44 429 LYS B O 1
ATOM 6897 N N . TYR B 1 430 ? 12.758 27.422 -9.422 1 98.62 430 TYR B N 1
ATOM 6898 C CA . TYR B 1 430 ? 12.492 27.344 -7.988 1 98.62 430 TYR B CA 1
ATOM 6899 C C . TYR B 1 430 ? 12.188 28.734 -7.422 1 98.62 430 TYR B C 1
ATOM 6901 O O . TYR B 1 430 ? 11.25 28.891 -6.641 1 98.62 430 TYR B O 1
ATOM 6909 N N . LYS B 1 431 ? 12.961 29.703 -7.77 1 98.56 431 LYS B N 1
ATOM 6910 C CA . LYS B 1 431 ? 12.703 31.062 -7.32 1 98.56 431 LYS B CA 1
ATOM 6911 C C . LYS B 1 431 ? 11.375 31.578 -7.863 1 98.56 431 LYS B C 1
ATOM 6913 O O . LYS B 1 431 ? 10.641 32.281 -7.16 1 98.56 431 LYS B O 1
ATOM 6918 N N . LYS B 1 432 ? 11.109 31.266 -9.078 1 98.62 432 LYS B N 1
ATOM 6919 C CA . LYS B 1 432 ? 9.836 31.672 -9.68 1 98.62 432 LYS B CA 1
ATOM 6920 C C . LYS B 1 432 ? 8.656 31.062 -8.922 1 98.62 432 LYS B C 1
ATOM 6922 O O . LYS B 1 432 ? 7.672 31.75 -8.648 1 98.62 432 LYS B O 1
ATOM 6927 N N . ALA B 1 433 ? 8.75 29.828 -8.57 1 98.75 433 ALA B N 1
ATOM 6928 C CA . ALA B 1 433 ? 7.703 29.156 -7.809 1 98.75 433 ALA B CA 1
ATOM 6929 C C . ALA B 1 433 ? 7.551 29.781 -6.422 1 98.75 433 ALA B C 1
ATOM 6931 O O . ALA B 1 433 ? 6.434 29.984 -5.941 1 98.75 433 ALA B O 1
ATOM 6932 N N . ALA B 1 434 ? 8.648 30.062 -5.812 1 98.75 434 ALA B N 1
ATOM 6933 C CA . ALA B 1 434 ? 8.625 30.672 -4.488 1 98.75 434 ALA B CA 1
ATOM 6934 C C . ALA B 1 434 ? 7.93 32.031 -4.531 1 98.75 434 ALA B C 1
ATOM 6936 O O . ALA B 1 434 ? 7.098 32.344 -3.674 1 98.75 434 ALA B O 1
ATOM 6937 N N . MET B 1 435 ? 8.242 32.781 -5.5 1 98.62 435 MET B N 1
ATOM 6938 C CA . MET B 1 435 ? 7.656 34.094 -5.637 1 98.62 435 MET B CA 1
ATOM 6939 C C . MET B 1 435 ? 6.164 34 -5.949 1 98.62 435 MET B C 1
ATOM 6941 O O . MET B 1 435 ? 5.375 34.812 -5.465 1 98.62 435 MET B O 1
ATOM 6945 N N . LYS B 1 436 ? 5.848 33.094 -6.785 1 98.5 436 LYS B N 1
ATOM 6946 C CA . LYS B 1 436 ? 4.434 32.875 -7.082 1 98.5 436 LYS B CA 1
ATOM 6947 C C . LYS B 1 436 ? 3.656 32.531 -5.816 1 98.5 436 LYS B C 1
ATOM 6949 O O . LYS B 1 436 ? 2.562 33.031 -5.594 1 98.5 436 LYS B O 1
ATOM 6954 N N . LEU B 1 437 ? 4.207 31.641 -5.02 1 98.5 437 LEU B N 1
ATOM 6955 C CA . LEU B 1 437 ? 3.562 31.266 -3.766 1 98.5 437 LEU B CA 1
ATOM 6956 C C . LEU B 1 437 ? 3.473 32.469 -2.82 1 98.5 437 LEU B C 1
ATOM 6958 O O . LEU B 1 437 ? 2.475 32.625 -2.115 1 98.5 437 LEU B O 1
ATOM 6962 N N . LYS B 1 438 ? 4.535 33.219 -2.766 1 98.38 438 LYS B N 1
ATOM 6963 C CA . LYS B 1 438 ? 4.516 34.438 -1.946 1 98.38 438 LYS B CA 1
ATOM 6964 C C . LYS B 1 438 ? 3.354 35.344 -2.34 1 98.38 438 LYS B C 1
ATOM 6966 O O . LYS B 1 438 ? 2.596 35.781 -1.479 1 98.38 438 LYS B O 1
ATOM 6971 N N . MET B 1 439 ? 3.189 35.562 -3.576 1 98.31 439 MET B N 1
ATOM 6972 C CA . MET B 1 439 ? 2.137 36.438 -4.078 1 98.31 439 MET B CA 1
ATOM 6973 C C . MET B 1 439 ? 0.758 35.844 -3.791 1 98.31 439 MET B C 1
ATOM 6975 O O . MET B 1 439 ? -0.141 36.562 -3.334 1 98.31 439 MET B O 1
ATOM 6979 N N . GLU B 1 440 ? 0.579 34.562 -4.039 1 98.31 440 GLU B N 1
ATOM 6980 C CA . GLU B 1 440 ? -0.689 33.875 -3.783 1 98.31 440 GLU B CA 1
ATOM 6981 C C . GLU B 1 440 ? -1.092 34 -2.316 1 98.31 440 GLU B C 1
ATOM 6983 O O . GLU B 1 440 ? -2.252 34.281 -2.004 1 98.31 440 GLU B O 1
ATOM 6988 N N . ASN B 1 441 ? -0.136 33.812 -1.498 1 97.75 441 ASN B N 1
ATOM 6989 C CA . ASN B 1 441 ? -0.429 33.844 -0.069 1 97.75 441 ASN B CA 1
ATOM 6990 C C . ASN B 1 441 ? -0.658 35.25 0.421 1 97.75 441 ASN B C 1
ATOM 6992 O O . ASN B 1 441 ? -1.487 35.5 1.302 1 97.75 441 ASN B O 1
ATOM 6996 N N . SER B 1 442 ? 0.051 36.219 -0.124 1 96.44 442 SER B N 1
ATOM 6997 C CA . SER B 1 442 ? -0.203 37.625 0.191 1 96.44 442 SER B CA 1
ATOM 6998 C C . SER B 1 442 ? -1.614 38.031 -0.216 1 96.44 442 SER B C 1
ATOM 7000 O O . SER B 1 442 ? -2.295 38.75 0.522 1 96.44 442 SER B O 1
ATOM 7002 N N . ASP B 1 443 ? -2.033 37.562 -1.326 1 97.38 443 ASP B N 1
ATOM 7003 C CA . ASP B 1 443 ? -3.352 37.906 -1.856 1 97.38 443 ASP B CA 1
ATOM 7004 C C . ASP B 1 443 ? -4.461 37.312 -0.989 1 97.38 443 ASP B C 1
ATOM 7006 O O . ASP B 1 443 ? -5.543 37.906 -0.878 1 97.38 443 ASP B O 1
ATOM 7010 N N . LEU B 1 444 ? -4.246 36.25 -0.39 1 97.44 444 LEU B N 1
ATOM 7011 C CA . LEU B 1 444 ? -5.238 35.594 0.45 1 97.44 444 LEU B CA 1
ATOM 7012 C C . LEU B 1 444 ? -5.449 36.344 1.749 1 97.44 444 LEU B C 1
ATOM 7014 O O . LEU B 1 444 ? -6.531 36.281 2.34 1 97.44 444 LEU B O 1
ATOM 7018 N N . ASP B 1 445 ? -4.434 37.062 2.24 1 97 445 ASP B N 1
ATOM 7019 C CA . ASP B 1 445 ? -4.535 37.938 3.422 1 97 445 ASP B CA 1
ATOM 7020 C C . ASP B 1 445 ? -5.137 37.156 4.598 1 97 445 ASP B C 1
ATOM 7022 O O . ASP B 1 445 ? -6.254 37.438 5.031 1 97 445 ASP B O 1
ATOM 7026 N N . ALA B 1 446 ? -4.371 36.312 5.148 1 98.44 446 ALA B N 1
ATOM 7027 C CA . ALA B 1 446 ? -4.797 35.344 6.148 1 98.44 446 ALA B CA 1
ATOM 7028 C C . ALA B 1 446 ? -5.523 36.031 7.305 1 98.44 446 ALA B C 1
ATOM 7030 O O . ALA B 1 446 ? -6.605 35.594 7.707 1 98.44 446 ALA B O 1
ATOM 7031 N N . LEU B 1 447 ? -5 37.125 7.852 1 98.38 447 LEU B N 1
ATOM 7032 C CA . LEU B 1 447 ? -5.559 37.75 9.031 1 98.38 447 LEU B CA 1
ATOM 7033 C C . LEU B 1 447 ? -6.934 38.344 8.734 1 98.38 447 LEU B C 1
ATOM 7035 O O . LEU B 1 447 ? -7.859 38.219 9.531 1 98.38 447 LEU B O 1
ATOM 7039 N N . SER B 1 448 ? -7.113 38.938 7.578 1 98 448 SER B N 1
ATOM 7040 C CA . SER B 1 448 ? -8.414 39.438 7.18 1 98 448 SER B CA 1
ATOM 7041 C C . SER B 1 448 ? -9.43 38.312 7.004 1 98 448 SER B C 1
ATOM 7043 O O . SER B 1 448 ? -10.602 38.469 7.355 1 98 448 SER B O 1
ATOM 7045 N N . ALA B 1 449 ? -8.969 37.281 6.414 1 98.31 449 ALA B N 1
ATOM 7046 C CA . ALA B 1 449 ? -9.844 36.125 6.207 1 98.31 449 ALA B CA 1
ATOM 7047 C C . ALA B 1 449 ? -10.312 35.531 7.539 1 98.31 449 ALA B C 1
ATOM 7049 O O . ALA B 1 449 ? -11.469 35.125 7.676 1 98.31 449 ALA B O 1
ATOM 7050 N N . ILE B 1 450 ? -9.422 35.469 8.484 1 98.69 450 ILE B N 1
ATOM 7051 C CA . ILE B 1 450 ? -9.75 34.969 9.812 1 98.69 450 ILE B CA 1
ATOM 7052 C C . ILE B 1 450 ? -10.789 35.875 10.461 1 98.69 450 ILE B C 1
ATOM 7054 O O . ILE B 1 450 ? -11.789 35.406 11 1 98.69 450 ILE B O 1
ATOM 7058 N N . GLU B 1 451 ? -10.602 37.156 10.367 1 97.88 451 GLU B N 1
ATOM 7059 C CA . GLU B 1 451 ? -11.57 38.125 10.891 1 97.88 451 GLU B CA 1
ATOM 7060 C C . GLU B 1 451 ? -12.938 37.938 10.25 1 97.88 451 GLU B C 1
ATOM 7062 O O . GLU B 1 451 ? -13.961 37.969 10.938 1 97.88 451 GLU B O 1
ATOM 7067 N N . ALA B 1 452 ? -12.906 37.812 8.961 1 97.88 452 ALA B N 1
ATOM 7068 C CA . ALA B 1 452 ? -14.156 37.656 8.219 1 97.88 452 ALA B CA 1
ATOM 7069 C C . ALA B 1 452 ? -14.906 36.406 8.68 1 97.88 452 ALA B C 1
ATOM 7071 O O . ALA B 1 452 ? -16.141 36.438 8.789 1 97.88 452 ALA B O 1
ATOM 7072 N N . LYS B 1 453 ? -14.164 35.375 8.922 1 98.44 453 LYS B N 1
ATOM 7073 C CA . LYS B 1 453 ? -14.805 34.125 9.367 1 98.44 453 LYS B CA 1
ATOM 7074 C C . LYS B 1 453 ? -15.414 34.281 10.75 1 98.44 453 LYS B C 1
ATOM 7076 O O . LYS B 1 453 ? -16.516 33.781 11.023 1 98.44 453 LYS B O 1
ATOM 7081 N N . ILE B 1 454 ? -14.695 34.938 11.641 1 98.31 454 ILE B N 1
ATOM 7082 C CA . ILE B 1 454 ? -15.211 35.188 12.984 1 98.31 454 ILE B CA 1
ATOM 7083 C C . ILE B 1 454 ? -16.484 36.031 12.898 1 98.31 454 ILE B C 1
ATOM 7085 O O . ILE B 1 454 ? -17.469 35.75 13.57 1 98.31 454 ILE B O 1
ATOM 7089 N N . ARG B 1 455 ? -16.5 37.031 12.031 1 96.94 455 ARG B N 1
ATOM 7090 C CA . ARG B 1 455 ? -17.672 37.844 11.844 1 96.94 455 ARG B CA 1
ATOM 7091 C C . ARG B 1 455 ? -18.859 37.031 11.352 1 96.94 455 ARG B C 1
ATOM 7093 O O . ARG B 1 455 ? -19.984 37.188 11.828 1 96.94 455 ARG B O 1
ATOM 7100 N N . GLU B 1 456 ? -18.547 36.188 10.461 1 96.69 456 GLU B N 1
ATOM 7101 C CA . GLU B 1 456 ? -19.594 35.312 9.914 1 96.69 456 GLU B CA 1
ATOM 7102 C C . GLU B 1 456 ? -20.203 34.438 11 1 96.69 456 GLU B C 1
ATOM 7104 O O . GLU B 1 456 ? -21.391 34.125 10.961 1 96.69 456 GLU B O 1
ATOM 7109 N N . MET B 1 457 ? -19.406 34.094 11.992 1 97 457 MET B N 1
ATOM 7110 C CA . MET B 1 457 ? -19.844 33.156 13.008 1 97 457 MET B CA 1
ATOM 7111 C C . MET B 1 457 ? -20.438 33.875 14.211 1 97 457 MET B C 1
ATOM 7113 O O . MET B 1 457 ? -20.906 33.219 15.156 1 97 457 MET B O 1
ATOM 7117 N N . THR B 1 458 ? -20.406 35.156 14.219 1 94.56 458 THR B N 1
ATOM 7118 C CA . THR B 1 458 ? -20.906 35.969 15.32 1 94.56 458 THR B CA 1
ATOM 7119 C C . THR B 1 458 ? -22.438 36.031 15.297 1 94.56 458 THR B C 1
ATOM 7121 O O . THR B 1 458 ? -23.031 36.156 14.227 1 94.56 458 THR B O 1
ATOM 7124 N N . GLU B 1 459 ? -22.984 35.812 16.391 1 86.69 459 GLU B N 1
ATOM 7125 C CA . GLU B 1 459 ? -24.438 35.844 16.531 1 86.69 459 GLU B CA 1
ATOM 7126 C C . GLU B 1 459 ? -24.891 37.031 17.391 1 86.69 459 GLU B C 1
ATOM 7128 O O . GLU B 1 459 ? -24.125 37.5 18.219 1 86.69 459 GLU B O 1
#

Organism: Colletotrichum gloeosporioides (NCBI:txid474922)